Protein 8BV3 (pdb70)

B-factor: mean 50.06, std 14.97, range [19.32, 117.19]

Organism: Bacillus subtilis (strain 168) (NCBI:txid224308)

Sequence (1175 aa):
MLNPKYTFDTFVIGSGNRFAHAASLAVAEAPAKAYNPLFIYGGVGLGKTHLMHAIGHYVIDHNPSAKVVYLSSEKFTNEFINSIRDNKAVDFRNRYRNVDVLLIDDIQFLAGKEQTQEEFFHTFNTLHEESKQIVISSDRPPKEIPTLEDRLRSRFEWGLITDITPPDLETRIAILRKKAKAEGLDIPNEVMLYIANQIDSNIRELEGALIRVVAYSSLINKDINADLAAEALKDMLNPKYTFDTFVIGSGNRFAHAASLAVAEAPAKAYNPLFIYGGVGLGKTHLMHAIGHYVIDHNPSAKVVYLSSEKFTNEFINSIRDNKAVDFRNRYRNVDVLLIDDIQFLAGKEQTQEEFFHTFNTLHEESKQIVISSDRPPKEIPTLEDRLRSRFEWGLITDITPPDLETRIAILRKKAKAEGLDIPNEVMLYIANQIDSNIRELEGALIRVVAYSSLINKDINADLAAEALKDMLNPKYTFDTFVIGSGNRFAHAASLAVAEAPAKAYNPLFIYGGVGLGKTHLMHAIGHYVIDHNPSAKVVYLSSEKFTNEFINSIRDNKAVDFRNRYRNVDVLLIDDIQFLAGKEQTQEEFFHTFNTLHEESKQIVISSDRPPKEIPTLEDRLRSRFEWGLITDITPPDLETRIAILRKKAKAEGLDIPNEVMLYIANQIDSNIRELEGALIRVVAYSSLINKDINADLAAEALKDMLNPKYTFDTFVIGSGNRFAHAASLAVAEAPAKAYNPLFIYGGVGLGKTHLMHAIGHYVIDHNPSAKVVYLSSEKFTNEFINSIRDNKAVDFRNRYRNVDVLLIDDIQFLAGKEQTQEEFFHTFNTLHEESKQIVISSDRPPKEIPTLEDRLRSRFEWGLITDITPPDLETRIAILRKKAKAEGLDIPNEVMLYIANQIDSNIRELEGALIRVVAYSSLINKDINADLAAEALKDMLNPKYTFDTFVIGSGNRFAHAASLAVAEAPAKAYNPLFIYGGVGLGKTHLMHAIGHYVIDHNPSAKVVYLSSEKFTNEFINSIRDNKAVDFRNRYRNVDVLLIDDIQFLAGKEQTQEEFFHTFNTLHEESKQIVISSDRPPKEIPTLEDRLRSRFEWGLITDITPPDLETRIAILRKKAKAEGLDIPNEVMLYIANQIDSNIRELEGALIRVVAYSSLINKDINADLAAEALKD

Solvent-accessible surface area: 51913 Å² total; per-residue (Å²): 109,27,8,88,135,31,40,28,113,45,21,27,93,9,92,16,12,146,121,0,20,56,3,0,47,27,0,3,104,35,51,24,161,44,88,26,0,0,0,0,53,7,36,76,12,11,20,23,31,20,0,0,0,1,0,0,32,58,7,66,110,116,66,128,89,16,112,14,9,30,4,29,0,20,81,0,11,29,54,9,65,33,10,79,119,82,132,115,18,95,82,13,84,94,113,1,48,62,1,49,1,0,0,0,2,31,2,24,37,0,31,48,89,124,113,1,8,84,6,0,24,70,0,1,32,26,0,44,138,90,70,34,0,1,0,0,0,0,50,74,31,3,163,113,7,71,78,32,96,103,115,4,65,55,63,0,53,152,25,38,59,2,62,4,69,82,19,80,65,137,14,20,23,32,14,0,108,83,57,3,154,81,135,72,58,145,21,64,93,112,1,3,81,68,0,0,81,100,26,91,52,15,24,35,23,0,39,5,7,10,52,43,0,31,6,42,12,79,39,46,136,122,128,22,61,24,129,10,0,35,94,4,39,156,134,142,22,24,106,144,39,35,34,114,43,19,28,83,12,100,18,12,101,21,0,18,38,3,0,55,30,1,2,106,32,48,22,164,43,44,22,0,0,0,0,25,6,40,50,14,7,19,21,45,19,0,0,4,1,0,0,41,54,3,65,109,121,64,125,93,17,99,9,8,21,4,27,0,18,78,0,9,31,58,8,71,41,10,75,114,89,94,121,18,50,71,14,52,80,118,6,20,73,3,42,1,0,0,0,2,27,3,15,22,2,31,40,84,117,110,2,1,69,7,1,8,11,0,1,31,35,0,21,23,70,46,35,0,0,0,0,0,0,56,72,24,3,133,107,14,68,76,20,49,105,60,0,36,2,19,0,13,19,2,0,27,0,39,5,69,81,15,82,65,134,11,23,28,33,14,1,100,84,58,0,122,91,116,67,38,144,13,62,91,119,0,1,81,61,0,0,85,91,26,97,51,10,28,35,22,1,40,6,9,9,54,27,0,29,6,43,12,81,42,26,140,127,133,31,73,33,124,13,0,35,79,3,36,151,134,134,28,26,106,143,44,28,33,120,40,21,29,91,12,84,12,10,98,19,0,20,40,2,0,50,28,0,3,102,36,50,25,169,46,48,26,0,0,0,0,22,5,37,42,12,8,20,22,40,23,0,0,2,1,0,0,32,51,6,61,106,121,68,124,97,17,116,12,9,21,4,29,0,20,84,0,7,30,66,6,67,35,11,74,122,85,114,118,23,40,85,14,54,96,118,2,21,58,4,42,2,0,0,0,2,22,0,17,21,0,29,50,89,117,108,2,9,64,6,0,8,10,0,0,35,24,0,38,61,73,69,34,0,0,0,0,0,0,48,71,29,4,135,113,8,68,79,24,104,82,56,3,42,0,24,0,9,36,2,1,35,0,32,6,69,80,12,71,68,136,9,23,25,35,12,1,97,87,50,6,159,86,128,69,64,135,22,62,98,118,0,5,76,60,0,0,87,103,23,92,46,9,27,38,23,1,41,6,8,8,53,41,0,36,4,38,14,79,41,43,131,134,131,26,67,32,121,14,0,39,93,2,24,164,139,138,29,42,113,142,41,31,24,117,47,19,24,89,12,86,19,12,96,21,0,18,35,2,0,51,28,0,4,104,35,52,30,183,45,46,27,0,0,0,0,32,6,38,38,14,7,22,23,46,19,0,0,8,1,0,0,36,60,7,64,108,125,64,130,91,18,126,10,11,20,4,31,0,17,77,0,7,29,58,8,71,44,11,76,118,82,118,114,24,46,80,13,53,90,126,2,21,70,4,44,2,0,0,0,2,24,0,15,20,0,35,45,88,112,118,2,10,61,7,0,7,12,0,0,32,18,0,42,86,80,78,37,0,0,0,0,0,0,48,70,31,2,120,113,6,72,71,24,106,80,62,4,45,0,26,0,7,37,2,0,41,0,49,5,65,83,14,69,62,130,8,18,26,31,10,1,84,79,53,4,139,86,122,70,60,142,17,48,100,101,0,1,82,73,0,0,80,103,26,96,46,10,27,35,23,2,39,6,7,9,58,25,0,36,8,41,16,86,38,45,141,135,128,23,66,34,119,12,0,35,82,2,34,140,109,157,24,37,102,141,74,28,31,121,52,20,24,89,14,92,15,14,98,17,0,19,42,3,0,51,29,0,3,107,32,50,26,183,43,52,30,0,0,0,0,24,6,38,104,11,13,20,21,44,18,0,0,15,0,0,0,37,57,6,63,109,127,66,127,100,17,124,11,10,47,4,32,0,89,111,0,13,69,60,6,69,56,10,77,162,78,123,107,19,44,74,13,56,91,125,4,23,66,3,47,1,0,0,0,2,38,0,18,110,0,22,41,94,116,113,1,8,62,8,0,7,12,1,0,34,19,0,42,89,75,77,39,0,0,0,0,0,0,57,72,25,3,126,112,8,68,65,24,102,84,59,4,44,0,25,0,8,42,2,0,34,0,34,6,70,84,23,69,56,131,7,23,24,34,15,1,115,81,56,4,172,88,135,66,72,149,21,63,89,108,0,3,80,66,0,0,87,109,25,92,50,33,28,162,94,3,61,33,8,9,115,125,0,40,57,52,13,87,149,55,133,134,136,33,68,18,116,11,0,37,102,0,36,156,153

Foldseek 3Di:
DQDPCLALLLDFDDPQCPVVSVQLVQCLVPPLHRWAAEEEAAAPAQCLSSSLSNSVCSNCVVPVVAQEDEDELVVLLVVCVVCVVVVNNVVSCVNQLPGQEYHYEACLVCAPVVPSLVVVLVSSVSCNVVSGYYYYYHNDQLVPRPPHDCSSSVSSVVTDYYYGYFHDLVRLLVSVVSVCVVVVHDEDSQLSSLLSVVDRDHVVVSVVLSVQLVVQCVVVVHHGDPVSSCVSRVD/DFDPCQALLLDFDFPLCPVVSVQLVQCLVPVLPGWAEEEEAAAPAQQLSSSLSNSVVSNCVVPVVAFEDADELVVLLVVCVVCVVVVNNVVSLVNLLPGQEYHYEANLVCAPVVVSLVVVLVSSCSQNVVSGYYYYYHNDQLVPRHNNDVSVSVVSVVTDYYYGYFHDLVRQLVSLVSVCVVVVHDADSVLSSLLSVVDRDHVVSSVVLSVQLVVQCVVVVHRRDNVSSCVSPVD/DADPCQALVLDFDFPQCVQVLVVLVQCLVPPLHRWAAEEEAAAPAQCLSSSLSRSVCSNCVVPVPFFEDEDELVVLLVVCVVCVVVVNNVVSCVRLLPGQEYHYEACLVCAVPVVSLVVVLVSSVSCNVVSGYYYYYHNDQLVPRHPHDPSSSVSSVVTDYDYGYFGALVRLLVSLVSLCVVVVHDADSVLSSLLSVPDRDHVVVSVVLSVQLVVQCVVVVDDGDPVSSCVSVVD/DADPCQALVLDQDDPLCVVVSVQLVQCLVPPLPGWAAEEEAAAPAQCLRSSLSRSVVSNCVVPVPAFEDEDELVVLLVVCVVCVVVVNNVVSCVNLLPGQEYHYEANLVCQPVVVSLVVVLVSSVSCNVVSGYYYYYHNDQLVPRHPRDPSSSVSSVVTDYYYGYFHDLVSQLVSLVSLCVVVVHDADSVLSSLLSVVDRDHVVVSNVLSVQLVVQCVVVVHDGDNVSSCVRVVD/DFDPCLALVLDQDDPQCPVVQVQLVQCLVPPLHRWAEEEEAAAPAQCLSSSLRRSVCSNCVVDVPAFEDEEELVCLLVVCVVCVVVVNNVVSCVNQLPGQAYHYEANLVCAPVLPSLVVVLVSSCSCNVVSGYYYYYHNDQLVPRHPHDPSSSCSSPVTDYDYGYFDALVRQLVSLVSVCVVVPHDADSLQSSLLSVVDRDHVVVSVVLSVQLVVQCVVVVHRRDNVSSCVSPVD

GO terms:
  GO:0006270 DNA replication initiation (P, IDA)
  GO:0005737 cytoplasm (C, EXP)
  GO:0016887 ATP hydrolysis activity (F, EXP)
  GO:0042802 identical protein binding (F, IPI)
  GO:0005515 protein binding (F, IPI)
  GO:1990101 DnaA-oriC complex (C, IDA)

InterPro domains:
  IPR001957 Chromosomal replication control, initiator DnaA [MF_00377] (5-446)
  IPR001957 Chromosomal replication control, initiator DnaA [TIGR00362] (8-445)
  IPR003593 AAA+ ATPase domain [SM00382] (143-271)
  IPR010921 Trp repressor/replication initiator [G3DSA:1.10.1750.10] (350-446)
  IPR010921 Trp repressor/replication initiator [SSF48295] (342-446)
  IPR013159 Chromosomal replication initiator, DnaA C-terminal [PF08299] (356-424)
  IPR013159 Chromosomal replication initiator, DnaA C-terminal [SM00760] (355-424)
  IPR013159 Chromosomal replication initiator, DnaA C-terminal [cd06571] (356-445)
  IPR013317 Chromosomal replication initiator protein DnaA, ATPAse domain [PF00308] (111-272)
  IPR018312 Chromosomal replication control, initiator DnaA, conserved site [PS01008] (405-424)
  IPR020591 Chromosomal replication control, initiator DnaA-like [PR00051] (144-164)
  IPR020591 Chromosomal replication control, initiator DnaA-like [PR00051] (176-190)
  IPR020591 Chromosomal replication control, initiator DnaA-like [PR00051] (208-222)
  IPR020591 Chromosomal replication control, initiator DnaA-like [PR00051] (242-269)
  IPR020591 Chromosomal replication control, initiator DnaA-like [PR00051] (405-424)
  IPR024633 DnaA N-terminal domain [PF11638] (7-65)
  IPR027417 P-loop containing nucleoside triphosphate hydrolase [G3DSA:3.40.50.300] (93-275)
  IPR027417 P-loop containing nucleoside triphosphate hydrolase [SSF52540] (111-323)
  IPR038454 DnaA, N-terminal domain superfamily [G3DSA:3.30.300.180] (1-82)

Radius of gyration: 44.21 Å; Cα contacts (8 Å, |Δi|>4): 1959; chains: 5; bounding box: 105×118×105 Å

Structure (mmCIF, N/CA/C/O backbone):
data_8BV3
#
_entry.id   8BV3
#
_cell.length_a   81.578
_cell.length_b   81.578
_cell.length_c   223.196
_cell.angle_alpha   90.000
_cell.angle_beta   90.000
_cell.angle_gamma   120.000
#
_symmetry.space_group_name_H-M   'P 32'
#
loop_
_entity.id
_entity.type
_entity.pdbx_description
1 polymer 'Chromosomal replication initiator protein DnaA'
2 non-polymer 'PHOSPHOAMINOPHOSPHONIC ACID-ADENYLATE ESTER'
3 non-polymer 'POTASSIUM ION'
4 non-polymer 'MAGNESIUM ION'
5 water water
#
loop_
_atom_site.group_PDB
_atom_site.id
_atom_site.type_symbol
_atom_site.label_atom_id
_atom_site.label_alt_id
_atom_site.label_comp_id
_atom_site.label_asym_id
_atom_site.label_entity_id
_atom_site.label_seq_id
_atom_site.pdbx_PDB_ins_code
_atom_site.Cartn_x
_atom_site.Cartn_y
_atom_site.Cartn_z
_atom_site.occupancy
_atom_site.B_iso_or_equiv
_atom_site.auth_seq_id
_atom_site.auth_comp_id
_atom_site.auth_asym_id
_atom_site.auth_atom_id
_atom_site.pdbx_PDB_model_num
ATOM 1 N N . MET A 1 7 ? -54.377 -8.197 54.409 1.00 81.67 7 MET A N 1
ATOM 2 C CA . MET A 1 7 ? -53.185 -7.894 53.522 1.00 93.48 7 MET A CA 1
ATOM 3 C C . MET A 1 7 ? -52.895 -9.087 52.599 1.00 88.12 7 MET A C 1
ATOM 4 O O . MET A 1 7 ? -52.449 -8.845 51.447 1.00 73.02 7 MET A O 1
ATOM 9 N N . LEU A 1 8 ? -53.133 -10.313 53.087 1.00 76.23 8 LEU A N 1
ATOM 10 C CA . LEU A 1 8 ? -52.859 -11.570 52.344 1.00 76.54 8 LEU A CA 1
ATOM 11 C C . LEU A 1 8 ? -54.099 -12.013 51.570 1.00 81.96 8 LEU A C 1
ATOM 12 O O . LEU A 1 8 ? -55.077 -12.477 52.214 1.00 79.58 8 LEU A O 1
ATOM 17 N N . ASN A 1 9 ? -54.023 -11.864 50.243 1.00 76.49 9 ASN A N 1
ATOM 18 C CA . ASN A 1 9 ? -54.908 -12.491 49.229 1.00 68.65 9 ASN A CA 1
ATOM 19 C C . ASN A 1 9 ? -55.141 -13.961 49.579 1.00 70.36 9 ASN A C 1
ATOM 20 O O . ASN A 1 9 ? -54.179 -14.713 49.657 1.00 72.40 9 ASN A O 1
ATOM 25 N N . PRO A 1 10 ? -56.400 -14.427 49.803 1.00 79.45 10 PRO A N 1
ATOM 26 C CA . PRO A 1 10 ? -56.633 -15.737 50.426 1.00 77.55 10 PRO A CA 1
ATOM 27 C C . PRO A 1 10 ? -56.736 -16.898 49.413 1.00 73.68 10 PRO A C 1
ATOM 28 O O . PRO A 1 10 ? -56.855 -18.046 49.848 1.00 64.88 10 PRO A O 1
ATOM 32 N N . LYS A 1 11 ? -56.703 -16.567 48.110 1.00 65.10 11 LYS A N 1
ATOM 33 C CA . LYS A 1 11 ? -56.535 -17.506 46.965 1.00 69.98 11 LYS A CA 1
ATOM 34 C C . LYS A 1 11 ? -55.070 -17.980 46.863 1.00 68.35 11 LYS A C 1
ATOM 35 O O . LYS A 1 11 ? -54.865 -19.030 46.213 1.00 70.12 11 LYS A O 1
ATOM 41 N N . TYR A 1 12 ? -54.093 -17.238 47.437 1.00 69.05 12 TYR A N 1
ATOM 42 C CA . TYR A 1 12 ? -52.619 -17.496 47.354 1.00 59.51 12 TYR A CA 1
ATOM 43 C C . TYR A 1 12 ? -52.131 -18.331 48.550 1.00 57.21 12 TYR A C 1
ATOM 44 O O . TYR A 1 12 ? -51.459 -17.828 49.440 1.00 57.67 12 TYR A O 1
ATOM 53 N N . THR A 1 13 ? -52.438 -19.622 48.521 1.00 58.25 13 THR A N 1
ATOM 54 C CA . THR A 1 13 ? -52.014 -20.639 49.512 1.00 59.82 13 THR A CA 1
ATOM 55 C C . THR A 1 13 ? -51.085 -21.622 48.796 1.00 60.01 13 THR A C 1
ATOM 56 O O . THR A 1 13 ? -51.011 -21.584 47.514 1.00 47.24 13 THR A O 1
ATOM 60 N N . PHE A 1 14 ? -50.434 -22.483 49.578 1.00 51.14 14 PHE A N 1
ATOM 61 C CA . PHE A 1 14 ? -49.677 -23.642 49.054 1.00 52.11 14 PHE A CA 1
ATOM 62 C C . PHE A 1 14 ? -50.616 -24.548 48.246 1.00 56.96 14 PHE A C 1
ATOM 63 O O . PHE A 1 14 ? -50.240 -24.967 47.125 1.00 55.20 14 PHE A O 1
ATOM 71 N N . ASP A 1 15 ? -51.817 -24.799 48.768 1.00 60.45 15 ASP A N 1
ATOM 72 C CA . ASP A 1 15 ? -52.807 -25.720 48.154 1.00 63.29 15 ASP A CA 1
ATOM 73 C C . ASP A 1 15 ? -53.230 -25.263 46.766 1.00 57.13 15 ASP A C 1
ATOM 74 O O . ASP A 1 15 ? -53.560 -26.137 45.976 1.00 65.46 15 ASP A O 1
ATOM 79 N N . THR A 1 16 ? -53.308 -23.967 46.497 1.00 53.93 16 THR A N 1
ATOM 80 C CA . THR A 1 16 ? -53.750 -23.476 45.160 1.00 56.62 16 THR A CA 1
ATOM 81 C C . THR A 1 16 ? -52.533 -23.348 44.238 1.00 52.48 16 THR A C 1
ATOM 82 O O . THR A 1 16 ? -52.768 -23.067 43.047 1.00 55.89 16 THR A O 1
ATOM 86 N N . PHE A 1 17 ? -51.316 -23.591 44.764 1.00 47.84 17 PHE A N 1
ATOM 87 C CA . PHE A 1 17 ? -50.012 -23.517 44.040 1.00 48.19 17 PHE A CA 1
ATOM 88 C C . PHE A 1 17 ? -49.631 -24.858 43.382 1.00 47.82 17 PHE A C 1
ATOM 89 O O . PHE A 1 17 ? -49.355 -25.852 44.057 1.00 42.63 17 PHE A O 1
ATOM 97 N N . VAL A 1 18 ? -49.558 -24.864 42.058 1.00 47.49 18 VAL A N 1
ATOM 98 C CA . VAL A 1 18 ? -49.272 -26.087 41.265 1.00 47.83 18 VAL A CA 1
ATOM 99 C C . VAL A 1 18 ? -47.759 -26.209 41.078 1.00 45.73 18 VAL A C 1
ATOM 100 O O . VAL A 1 18 ? -47.129 -25.312 40.498 1.00 39.43 18 VAL A O 1
ATOM 104 N N . ILE A 1 19 ? -47.206 -27.336 41.500 1.00 48.77 19 ILE A N 1
ATOM 105 C CA . ILE A 1 19 ? -45.748 -27.592 41.388 1.00 51.69 19 ILE A CA 1
ATOM 106 C C . ILE A 1 19 ? -45.462 -28.091 39.966 1.00 46.08 19 ILE A C 1
ATOM 107 O O . ILE A 1 19 ? -46.240 -28.885 39.453 1.00 47.39 19 ILE A O 1
ATOM 112 N N . GLY A 1 20 ? -44.443 -27.535 39.326 1.00 41.44 20 GLY A N 1
ATOM 113 C CA . GLY A 1 20 ? -43.886 -28.029 38.060 1.00 42.26 20 GLY A CA 1
ATOM 114 C C . GLY A 1 20 ? -42.384 -27.914 38.135 1.00 46.56 20 GLY A C 1
ATOM 115 O O . GLY A 1 20 ? -41.896 -27.314 39.102 1.00 56.09 20 GLY A O 1
ATOM 116 N N . SER A 1 21 ? -41.660 -28.451 37.168 1.00 45.56 21 SER A N 1
ATOM 117 C CA . SER A 1 21 ? -40.179 -28.401 37.176 1.00 47.80 21 SER A CA 1
ATOM 118 C C . SER A 1 21 ? -39.718 -26.943 37.385 1.00 48.91 21 SER A C 1
ATOM 119 O O . SER A 1 21 ? -38.804 -26.727 38.211 1.00 54.60 21 SER A O 1
ATOM 122 N N . GLY A 1 22 ? -40.350 -25.969 36.709 1.00 49.76 22 GLY A N 1
ATOM 123 C CA . GLY A 1 22 ? -39.883 -24.566 36.626 1.00 45.44 22 GLY A CA 1
ATOM 124 C C . GLY A 1 22 ? -39.917 -23.834 37.965 1.00 45.51 22 GLY A C 1
ATOM 125 O O . GLY A 1 22 ? -39.185 -22.830 38.080 1.00 37.89 22 GLY A O 1
ATOM 126 N N . ASN A 1 23 ? -40.726 -24.311 38.934 1.00 42.69 23 ASN A N 1
ATOM 127 C CA . ASN A 1 23 ? -40.973 -23.643 40.233 1.00 41.77 23 ASN A CA 1
ATOM 128 C C . ASN A 1 23 ? -40.673 -24.555 41.431 1.00 47.14 23 ASN A C 1
ATOM 129 O O . ASN A 1 23 ? -40.877 -24.103 42.578 1.00 52.72 23 ASN A O 1
ATOM 134 N N . ARG A 1 24 ? -40.189 -25.779 41.222 1.00 52.30 24 ARG A N 1
ATOM 135 C CA . ARG A 1 24 ? -40.125 -26.829 42.292 1.00 52.65 24 ARG A CA 1
ATOM 136 C C . ARG A 1 24 ? -39.226 -26.364 43.454 1.00 44.80 24 ARG A C 1
ATOM 137 O O . ARG A 1 24 ? -39.652 -26.465 44.623 1.00 37.59 24 ARG A O 1
ATOM 145 N N . PHE A 1 25 ? -38.008 -25.923 43.129 1.00 40.48 25 PHE A N 1
ATOM 146 C CA . PHE A 1 25 ? -37.035 -25.355 44.086 1.00 44.28 25 PHE A CA 1
ATOM 147 C C . PHE A 1 25 ? -37.742 -24.259 44.907 1.00 48.88 25 PHE A C 1
ATOM 148 O O . PHE A 1 25 ? -37.806 -24.356 46.163 1.00 50.47 25 PHE A O 1
ATOM 156 N N . ALA A 1 26 ? -38.281 -23.242 44.234 1.00 46.79 26 ALA A N 1
ATOM 157 C CA . ALA A 1 26 ? -38.790 -22.045 44.926 1.00 46.69 26 ALA A CA 1
ATOM 158 C C . ALA A 1 26 ? -39.922 -22.484 45.867 1.00 45.14 26 ALA A C 1
ATOM 159 O O . ALA A 1 26 ? -39.904 -22.048 47.058 1.00 41.26 26 ALA A O 1
ATOM 161 N N . HIS A 1 27 ? -40.789 -23.402 45.415 1.00 42.70 27 HIS A N 1
ATOM 162 C CA . HIS A 1 27 ? -41.887 -23.971 46.247 1.00 45.08 27 HIS A CA 1
ATOM 163 C C . HIS A 1 27 ? -41.320 -24.667 47.485 1.00 46.89 27 HIS A C 1
ATOM 164 O O . HIS A 1 27 ? -41.920 -24.520 48.563 1.00 53.79 27 HIS A O 1
ATOM 171 N N . ALA A 1 28 ? -40.274 -25.474 47.332 1.00 45.64 28 ALA A N 1
ATOM 172 C CA . ALA A 1 28 ? -39.741 -26.297 48.438 1.00 47.61 28 ALA A CA 1
ATOM 173 C C . ALA A 1 28 ? -39.101 -25.370 49.481 1.00 43.80 28 ALA A C 1
ATOM 174 O O . ALA A 1 28 ? -39.344 -25.546 50.685 1.00 39.34 28 ALA A O 1
ATOM 176 N N . ALA A 1 29 ? -38.348 -24.384 49.013 1.00 46.37 29 ALA A N 1
ATOM 177 C CA . ALA A 1 29 ? -37.703 -23.353 49.856 1.00 50.47 29 ALA A CA 1
ATOM 178 C C . ALA A 1 29 ? -38.793 -22.579 50.600 1.00 52.84 29 ALA A C 1
ATOM 179 O O . ALA A 1 29 ? -38.657 -22.373 51.817 1.00 56.08 29 ALA A O 1
ATOM 181 N N . SER A 1 30 ? -39.856 -22.188 49.898 1.00 54.72 30 SER A N 1
ATOM 182 C CA . SER A 1 30 ? -40.959 -21.376 50.486 1.00 51.92 30 SER A CA 1
ATOM 183 C C . SER A 1 30 ? -41.633 -22.167 51.612 1.00 48.61 30 SER A C 1
ATOM 184 O O . SER A 1 30 ? -41.848 -21.565 52.664 1.00 57.92 30 SER A O 1
ATOM 187 N N . LEU A 1 31 ? -41.842 -23.475 51.443 1.00 46.14 31 LEU A N 1
ATOM 188 C CA . LEU A 1 31 ? -42.448 -24.361 52.482 1.00 48.76 31 LEU A CA 1
ATOM 189 C C . LEU A 1 31 ? -41.452 -24.620 53.623 1.00 47.83 31 LEU A C 1
ATOM 190 O O . LEU A 1 31 ? -41.876 -24.608 54.787 1.00 53.34 31 LEU A O 1
ATOM 195 N N . ALA A 1 32 ? -40.178 -24.852 53.317 1.00 47.62 32 ALA A N 1
ATOM 196 C CA . ALA A 1 32 ? -39.123 -25.039 54.333 1.00 49.97 32 ALA A CA 1
ATOM 197 C C . ALA A 1 32 ? -39.217 -23.882 55.353 1.00 54.64 32 ALA A C 1
ATOM 198 O O . ALA A 1 32 ? -39.312 -24.168 56.599 1.00 54.42 32 ALA A O 1
ATOM 200 N N . VAL A 1 33 ? -39.260 -22.643 54.824 1.00 49.71 33 VAL A N 1
ATOM 201 C CA . VAL A 1 33 ? -39.283 -21.340 55.555 1.00 46.40 33 VAL A CA 1
ATOM 202 C C . VAL A 1 33 ? -40.577 -21.207 56.365 1.00 52.74 33 VAL A C 1
ATOM 203 O O . VAL A 1 33 ? -40.496 -20.911 57.566 1.00 57.22 33 VAL A O 1
ATOM 207 N N . ALA A 1 34 ? -41.734 -21.437 55.743 1.00 57.66 34 ALA A N 1
ATOM 208 C CA . ALA A 1 34 ? -43.060 -21.433 56.404 1.00 55.17 34 ALA A CA 1
ATOM 209 C C . ALA A 1 34 ? -43.078 -22.380 57.616 1.00 59.64 34 ALA A C 1
ATOM 210 O O . ALA A 1 34 ? -43.551 -21.961 58.695 1.00 56.00 34 ALA A O 1
ATOM 212 N N . GLU A 1 35 ? -42.604 -23.619 57.437 1.00 63.90 35 GLU A N 1
ATOM 213 C CA . GLU A 1 35 ? -42.621 -24.685 58.476 1.00 62.99 35 GLU A CA 1
ATOM 214 C C . GLU A 1 35 ? -41.664 -24.319 59.611 1.00 62.33 35 GLU A C 1
ATOM 215 O O . GLU A 1 35 ? -41.996 -24.661 60.754 1.00 54.69 35 GLU A O 1
ATOM 221 N N . ALA A 1 36 ? -40.530 -23.669 59.303 1.00 58.29 36 ALA A N 1
ATOM 222 C CA . ALA A 1 36 ? -39.459 -23.347 60.277 1.00 58.51 36 ALA A CA 1
ATOM 223 C C . ALA A 1 36 ? -38.988 -21.904 60.104 1.00 54.23 36 ALA A C 1
ATOM 224 O O . ALA A 1 36 ? -37.878 -21.668 59.625 1.00 53.61 36 ALA A O 1
ATOM 226 N N . PRO A 1 37 ? -39.813 -20.892 60.472 1.00 56.91 37 PRO A N 1
ATOM 227 C CA . PRO A 1 37 ? -39.461 -19.483 60.256 1.00 54.45 37 PRO A CA 1
ATOM 228 C C . PRO A 1 37 ? -38.132 -19.077 60.898 1.00 52.15 37 PRO A C 1
ATOM 229 O O . PRO A 1 37 ? -37.946 -19.366 62.028 1.00 59.35 37 PRO A O 1
ATOM 233 N N . ALA A 1 38 ? -37.244 -18.452 60.133 1.00 53.67 38 ALA A N 1
ATOM 234 C CA . ALA A 1 38 ? -35.916 -17.965 60.570 1.00 53.36 38 ALA A CA 1
ATOM 235 C C . ALA A 1 38 ? -34.959 -19.133 60.852 1.00 55.11 38 ALA A C 1
ATOM 236 O O . ALA A 1 38 ? -33.769 -18.863 61.045 1.00 49.09 38 ALA A O 1
ATOM 238 N N . LYS A 1 39 ? -35.423 -20.382 60.768 1.00 66.47 39 LYS A N 1
ATOM 239 C CA . LYS A 1 39 ? -34.638 -21.588 61.155 1.00 69.88 39 LYS A CA 1
ATOM 240 C C . LYS A 1 39 ? -34.078 -22.307 59.922 1.00 68.14 39 LYS A C 1
ATOM 241 O O . LYS A 1 39 ? -33.027 -22.926 60.052 1.00 65.58 39 LYS A O 1
ATOM 247 N N . ALA A 1 40 ? -34.763 -22.258 58.781 1.00 69.23 40 ALA A N 1
ATOM 248 C CA . ALA A 1 40 ? -34.414 -23.059 57.588 1.00 60.88 40 ALA A CA 1
ATOM 249 C C . ALA A 1 40 ? -33.462 -22.254 56.694 1.00 53.76 40 ALA A C 1
ATOM 250 O O . ALA A 1 40 ? -32.290 -22.595 56.621 1.00 48.82 40 ALA A O 1
ATOM 252 N N . TYR A 1 41 ? -33.945 -21.200 56.045 1.00 58.18 41 TYR A N 1
ATOM 253 C CA . TYR A 1 41 ? -33.141 -20.344 55.129 1.00 53.18 41 TYR A CA 1
ATOM 254 C C . TYR A 1 41 ? -33.475 -18.877 55.454 1.00 50.33 41 TYR A C 1
ATOM 255 O O . TYR A 1 41 ? -34.649 -18.513 55.495 1.00 53.00 41 TYR A O 1
ATOM 264 N N . ASN A 1 42 ? -32.464 -18.057 55.710 1.00 47.97 42 ASN A N 1
ATOM 265 C CA . ASN A 1 42 ? -32.663 -16.635 56.063 1.00 45.41 42 ASN A CA 1
ATOM 266 C C . ASN A 1 42 ? -31.457 -15.840 55.586 1.00 44.11 42 ASN A C 1
ATOM 267 O O . ASN A 1 42 ? -30.383 -15.953 56.149 1.00 44.37 42 ASN A O 1
ATOM 272 N N . PRO A 1 43 ? -31.600 -15.007 54.533 1.00 45.08 43 PRO A N 1
ATOM 273 C CA . PRO A 1 43 ? -32.867 -14.842 53.816 1.00 42.84 43 PRO A CA 1
ATOM 274 C C . PRO A 1 43 ? -33.156 -15.847 52.686 1.00 46.22 43 PRO A C 1
ATOM 275 O O . PRO A 1 43 ? -32.222 -16.426 52.133 1.00 45.65 43 PRO A O 1
ATOM 279 N N . LEU A 1 44 ? -34.446 -15.992 52.350 1.00 45.29 44 LEU A N 1
ATOM 280 C CA . LEU A 1 44 ? -34.947 -16.561 51.073 1.00 42.99 44 LEU A CA 1
ATOM 281 C C . LEU A 1 44 ? -35.100 -15.440 50.031 1.00 44.87 44 LEU A C 1
ATOM 282 O O . LEU A 1 44 ? -35.905 -14.521 50.239 1.00 46.56 44 LEU A O 1
ATOM 287 N N . PHE A 1 45 ? -34.328 -15.500 48.944 1.00 45.83 45 PHE A N 1
ATOM 288 C CA . PHE A 1 45 ? -34.434 -14.580 47.782 1.00 41.28 45 PHE A CA 1
ATOM 289 C C . PHE A 1 45 ? -34.961 -15.354 46.561 1.00 40.33 45 PHE A C 1
ATOM 290 O O . PHE A 1 45 ? -34.241 -16.196 46.062 1.00 44.68 45 PHE A O 1
ATOM 298 N N . ILE A 1 46 ? -36.184 -15.062 46.107 1.00 41.88 46 ILE A N 1
ATOM 299 C CA . ILE A 1 46 ? -36.895 -15.714 44.968 1.00 38.83 46 ILE A CA 1
ATOM 300 C C . ILE A 1 46 ? -36.894 -14.764 43.771 1.00 42.13 46 ILE A C 1
ATOM 301 O O . ILE A 1 46 ? -37.413 -13.670 43.923 1.00 41.60 46 ILE A O 1
ATOM 306 N N . TYR A 1 47 ? -36.346 -15.132 42.613 1.00 44.26 47 TYR A N 1
ATOM 307 C CA . TYR A 1 47 ? -36.459 -14.253 41.418 1.00 46.90 47 TYR A CA 1
ATOM 308 C C . TYR A 1 47 ? -37.091 -15.043 40.275 1.00 45.10 47 TYR A C 1
ATOM 309 O O . TYR A 1 47 ? -37.288 -16.237 40.439 1.00 48.27 47 TYR A O 1
ATOM 318 N N . GLY A 1 48 ? -37.433 -14.362 39.185 1.00 51.31 48 GLY A N 1
ATOM 319 C CA . GLY A 1 48 ? -38.071 -14.964 37.997 1.00 57.29 48 GLY A CA 1
ATOM 320 C C . GLY A 1 48 ? -38.897 -13.975 37.188 1.00 57.35 48 GLY A C 1
ATOM 321 O O . GLY A 1 48 ? -39.095 -12.833 37.652 1.00 50.89 48 GLY A O 1
ATOM 322 N N . GLY A 1 49 ? -39.385 -14.424 36.024 1.00 57.23 49 GLY A N 1
ATOM 323 C CA . GLY A 1 49 ? -40.123 -13.596 35.051 1.00 52.46 49 GLY A CA 1
ATOM 324 C C . GLY A 1 49 ? -41.543 -13.247 35.489 1.00 51.71 49 GLY A C 1
ATOM 325 O O . GLY A 1 49 ? -42.016 -13.756 36.546 1.00 50.29 49 GLY A O 1
ATOM 326 N N . VAL A 1 50 ? -42.213 -12.416 34.683 1.00 48.29 50 VAL A N 1
ATOM 327 C CA . VAL A 1 50 ? -43.580 -11.883 34.954 1.00 48.35 50 VAL A CA 1
ATOM 328 C C . VAL A 1 50 ? -44.596 -13.042 35.012 1.00 46.27 50 VAL A C 1
ATOM 329 O O . VAL A 1 50 ? -44.580 -13.970 34.154 1.00 47.86 50 VAL A O 1
ATOM 333 N N . GLY A 1 51 ? -45.414 -13.016 36.058 1.00 47.31 51 GLY A N 1
ATOM 334 C CA . GLY A 1 51 ? -46.631 -13.832 36.229 1.00 49.29 51 GLY A CA 1
ATOM 335 C C . GLY A 1 51 ? -46.342 -15.277 36.592 1.00 49.86 51 GLY A C 1
ATOM 336 O O . GLY A 1 51 ? -47.145 -16.119 36.185 1.00 53.03 51 GLY A O 1
ATOM 337 N N . LEU A 1 52 ? -45.263 -15.566 37.335 1.00 48.07 52 LEU A N 1
ATOM 338 C CA . LEU A 1 52 ? -44.796 -16.964 37.587 1.00 44.91 52 LEU A CA 1
ATOM 339 C C . LEU A 1 52 ? -44.956 -17.394 39.053 1.00 40.43 52 LEU A C 1
ATOM 340 O O . LEU A 1 52 ? -44.597 -18.535 39.335 1.00 40.18 52 LEU A O 1
ATOM 345 N N . GLY A 1 53 ? -45.542 -16.574 39.930 1.00 39.49 53 GLY A N 1
ATOM 346 C CA . GLY A 1 53 ? -46.028 -17.049 41.239 1.00 42.13 53 GLY A CA 1
ATOM 347 C C . GLY A 1 53 ? -45.196 -16.546 42.415 1.00 40.77 53 GLY A C 1
ATOM 348 O O . GLY A 1 53 ? -45.492 -16.960 43.581 1.00 38.08 53 GLY A O 1
ATOM 349 N N . LYS A 1 54 ? -44.209 -15.687 42.159 1.00 34.67 54 LYS A N 1
ATOM 350 C CA . LYS A 1 54 ? -43.386 -15.074 43.227 1.00 36.99 54 LYS A CA 1
ATOM 351 C C . LYS A 1 54 ? -44.282 -14.622 44.382 1.00 40.22 54 LYS A C 1
ATOM 352 O O . LYS A 1 54 ? -44.185 -15.221 45.489 1.00 42.94 54 LYS A O 1
ATOM 358 N N . THR A 1 55 ? -45.164 -13.651 44.104 1.00 40.67 55 THR A N 1
ATOM 359 C CA . THR A 1 55 ? -46.136 -13.056 45.063 1.00 37.31 55 THR A CA 1
ATOM 360 C C . THR A 1 55 ? -47.017 -14.171 45.629 1.00 36.86 55 THR A C 1
ATOM 361 O O . THR A 1 55 ? -47.263 -14.149 46.811 1.00 38.44 55 THR A O 1
ATOM 365 N N . HIS A 1 56 ? -47.486 -15.121 44.819 1.00 39.46 56 HIS A N 1
ATOM 366 C CA . HIS A 1 56 ? -48.298 -16.262 45.330 1.00 40.86 56 HIS A CA 1
ATOM 367 C C . HIS A 1 56 ? -47.523 -16.964 46.453 1.00 44.89 56 HIS A C 1
ATOM 368 O O . HIS A 1 56 ? -48.101 -17.077 47.539 1.00 45.59 56 HIS A O 1
ATOM 375 N N . LEU A 1 57 ? -46.269 -17.395 46.209 1.00 48.39 57 LEU A N 1
ATOM 376 C CA . LEU A 1 57 ? -45.405 -18.112 47.197 1.00 42.93 57 LEU A CA 1
ATOM 377 C C . LEU A 1 57 ? -45.264 -17.249 48.444 1.00 45.38 57 LEU A C 1
ATOM 378 O O . LEU A 1 57 ? -45.536 -17.736 49.540 1.00 47.00 57 LEU A O 1
ATOM 383 N N . MET A 1 58 ? -44.926 -15.980 48.267 1.00 47.93 58 MET A N 1
ATOM 384 C CA . MET A 1 58 ? -44.712 -15.065 49.405 1.00 47.99 58 MET A CA 1
ATOM 385 C C . MET A 1 58 ? -45.962 -15.017 50.280 1.00 44.51 58 MET A C 1
ATOM 386 O O . MET A 1 58 ? -45.823 -15.127 51.501 1.00 47.58 58 MET A O 1
ATOM 391 N N . HIS A 1 59 ? -47.143 -14.924 49.679 1.00 45.32 59 HIS A N 1
ATOM 392 C CA . HIS A 1 59 ? -48.434 -14.910 50.421 1.00 48.32 59 HIS A CA 1
ATOM 393 C C . HIS A 1 59 ? -48.672 -16.296 51.051 1.00 45.20 59 HIS A C 1
ATOM 394 O O . HIS A 1 59 ? -49.260 -16.343 52.131 1.00 51.65 59 HIS A O 1
ATOM 401 N N . ALA A 1 60 ? -48.246 -17.387 50.411 1.00 44.09 60 ALA A N 1
ATOM 402 C CA . ALA A 1 60 ? -48.440 -18.772 50.913 1.00 44.96 60 ALA A CA 1
ATOM 403 C C . ALA A 1 60 ? -47.625 -18.962 52.193 1.00 44.13 60 ALA A C 1
ATOM 404 O O . ALA A 1 60 ? -48.129 -19.616 53.123 1.00 37.64 60 ALA A O 1
ATOM 406 N N . ILE A 1 61 ? -46.405 -18.412 52.222 1.00 45.27 61 ILE A N 1
ATOM 407 C CA . ILE A 1 61 ? -45.497 -18.463 53.407 1.00 43.99 61 ILE A CA 1
ATOM 408 C C . ILE A 1 61 ? -46.186 -17.758 54.572 1.00 52.82 61 ILE A C 1
ATOM 409 O O . ILE A 1 61 ? -46.171 -18.293 55.714 1.00 49.26 61 ILE A O 1
ATOM 414 N N . GLY A 1 62 ? -46.734 -16.578 54.259 1.00 57.76 62 GLY A N 1
ATOM 415 C CA . GLY A 1 62 ? -47.549 -15.737 55.152 1.00 58.98 62 GLY A CA 1
ATOM 416 C C . GLY A 1 62 ? -48.667 -16.516 55.821 1.00 53.89 62 GLY A C 1
ATOM 417 O O . GLY A 1 62 ? -48.618 -16.621 57.053 1.00 56.02 62 GLY A O 1
ATOM 418 N N . HIS A 1 63 ? -49.649 -17.008 55.056 1.00 52.41 63 HIS A N 1
ATOM 419 C CA . HIS A 1 63 ? -50.802 -17.768 55.607 1.00 55.01 63 HIS A CA 1
ATOM 420 C C . HIS A 1 63 ? -50.235 -18.850 56.526 1.00 58.98 63 HIS A C 1
ATOM 421 O O . HIS A 1 63 ? -50.476 -18.752 57.743 1.00 73.48 63 HIS A O 1
ATOM 428 N N . TYR A 1 64 ? -49.440 -19.780 55.975 1.00 58.98 64 TYR A N 1
ATOM 429 C CA . TYR A 1 64 ? -48.893 -20.959 56.702 1.00 59.12 64 TYR A CA 1
ATOM 430 C C . TYR A 1 64 ? -48.429 -20.512 58.091 1.00 59.53 64 TYR A C 1
ATOM 431 O O . TYR A 1 64 ? -48.808 -21.195 59.085 1.00 59.96 64 TYR A O 1
ATOM 440 N N . VAL A 1 65 ? -47.680 -19.401 58.161 1.00 53.46 65 VAL A N 1
ATOM 441 C CA . VAL A 1 65 ? -46.985 -18.977 59.412 1.00 56.37 65 VAL A CA 1
ATOM 442 C C . VAL A 1 65 ? -48.010 -18.483 60.441 1.00 60.55 65 VAL A C 1
ATOM 443 O O . VAL A 1 65 ? -47.824 -18.802 61.642 1.00 60.98 65 VAL A O 1
ATOM 447 N N . ILE A 1 66 ? -49.028 -17.754 59.973 1.00 61.13 66 ILE A N 1
ATOM 448 C CA . ILE A 1 66 ? -50.134 -17.162 60.783 1.00 69.61 66 ILE A CA 1
ATOM 449 C C . ILE A 1 66 ? -51.071 -18.283 61.244 1.00 73.37 66 ILE A C 1
ATOM 450 O O . ILE A 1 66 ? -51.407 -18.315 62.456 1.00 76.57 66 ILE A O 1
ATOM 455 N N . ASP A 1 67 ? -51.480 -19.145 60.304 1.00 74.46 67 ASP A N 1
ATOM 456 C CA . ASP A 1 67 ? -52.373 -20.315 60.542 1.00 74.50 67 ASP A CA 1
ATOM 457 C C . ASP A 1 67 ? -51.693 -21.265 61.545 1.00 79.22 67 ASP A C 1
ATOM 458 O O . ASP A 1 67 ? -52.402 -22.128 62.084 1.00 92.52 67 ASP A O 1
ATOM 463 N N . HIS A 1 68 ? -50.412 -21.026 61.843 1.00 79.15 68 HIS A N 1
ATOM 464 C CA . HIS A 1 68 ? -49.643 -21.934 62.733 1.00 75.13 68 HIS A CA 1
ATOM 465 C C . HIS A 1 68 ? -49.064 -21.180 63.933 1.00 69.27 68 HIS A C 1
ATOM 466 O O . HIS A 1 68 ? -48.562 -21.850 64.840 1.00 65.97 68 HIS A O 1
ATOM 473 N N . ASN A 1 69 ? -49.091 -19.848 63.921 1.00 81.74 69 ASN A N 1
ATOM 474 C CA . ASN A 1 69 ? -48.635 -19.042 65.091 1.00 82.88 69 ASN A CA 1
ATOM 475 C C . ASN A 1 69 ? -49.439 -17.745 65.102 1.00 88.41 69 ASN A C 1
ATOM 476 O O . ASN A 1 69 ? -48.972 -16.754 64.525 1.00 86.77 69 ASN A O 1
ATOM 481 N N . PRO A 1 70 ? -50.630 -17.716 65.733 1.00 84.58 70 PRO A N 1
ATOM 482 C CA . PRO A 1 70 ? -51.485 -16.530 65.697 1.00 84.16 70 PRO A CA 1
ATOM 483 C C . PRO A 1 70 ? -50.850 -15.316 66.391 1.00 78.82 70 PRO A C 1
ATOM 484 O O . PRO A 1 70 ? -51.399 -14.244 66.303 1.00 71.77 70 PRO A O 1
ATOM 488 N N . SER A 1 71 ? -49.705 -15.510 67.043 1.00 80.41 71 SER A N 1
ATOM 489 C CA . SER A 1 71 ? -48.990 -14.396 67.710 1.00 80.24 71 SER A CA 1
ATOM 490 C C . SER A 1 71 ? -47.868 -13.885 66.809 1.00 80.69 71 SER A C 1
ATOM 491 O O . SER A 1 71 ? -47.155 -12.965 67.236 1.00 78.19 71 SER A O 1
ATOM 494 N N . ALA A 1 72 ? -47.717 -14.462 65.616 1.00 74.41 72 ALA A N 1
ATOM 495 C CA . ALA A 1 72 ? -46.593 -14.091 64.729 1.00 67.51 72 ALA A CA 1
ATOM 496 C C . ALA A 1 72 ? -46.891 -12.781 64.009 1.00 61.09 72 ALA A C 1
ATOM 497 O O . ALA A 1 72 ? -47.890 -12.726 63.287 1.00 62.75 72 ALA A O 1
ATOM 499 N N . LYS A 1 73 ? -46.027 -11.784 64.182 1.00 60.80 73 LYS A N 1
ATOM 500 C CA . LYS A 1 73 ? -46.229 -10.499 63.450 1.00 63.23 73 LYS A CA 1
ATOM 501 C C . LYS A 1 73 ? -45.663 -10.671 62.030 1.00 61.41 73 LYS A C 1
ATOM 502 O O . LYS A 1 73 ? -44.424 -10.665 61.841 1.00 57.83 73 LYS A O 1
ATOM 508 N N . VAL A 1 74 ? -46.569 -10.856 61.070 1.00 56.76 74 VAL A N 1
ATOM 509 C CA . VAL A 1 74 ? -46.267 -11.212 59.657 1.00 55.20 74 VAL A CA 1
ATOM 510 C C . VAL A 1 74 ? -46.696 -10.039 58.785 1.00 51.01 74 VAL A C 1
ATOM 511 O O . VAL A 1 74 ? -47.866 -9.662 58.851 1.00 48.55 74 VAL A O 1
ATOM 515 N N . VAL A 1 75 ? -45.791 -9.556 57.939 1.00 46.06 75 VAL A N 1
ATOM 516 C CA . VAL A 1 75 ? -46.019 -8.329 57.150 1.00 45.18 75 VAL A CA 1
ATOM 517 C C . VAL A 1 75 ? -45.510 -8.543 55.730 1.00 45.03 75 VAL A C 1
ATOM 518 O O . VAL A 1 75 ? -44.319 -8.801 55.566 1.00 45.55 75 VAL A O 1
ATOM 522 N N . TYR A 1 76 ? -46.415 -8.414 54.756 1.00 50.30 76 TYR A N 1
ATOM 523 C CA . TYR A 1 76 ? -46.136 -8.358 53.296 1.00 46.76 76 TYR A CA 1
ATOM 524 C C . TYR A 1 76 ? -46.279 -6.902 52.845 1.00 40.14 76 TYR A C 1
ATOM 525 O O . TYR A 1 76 ? -47.168 -6.221 53.337 1.00 47.97 76 TYR A O 1
ATOM 534 N N . LEU A 1 77 ? -45.460 -6.450 51.905 1.00 40.42 77 LEU A N 1
ATOM 535 C CA . LEU A 1 77 ? -45.676 -5.184 51.155 1.00 39.39 77 LEU A CA 1
ATOM 536 C C . LEU A 1 77 ? -44.700 -5.103 49.982 1.00 40.48 77 LEU A C 1
ATOM 537 O O . LEU A 1 77 ? -43.591 -5.556 50.156 1.00 43.63 77 LEU A O 1
ATOM 542 N N . SER A 1 78 ? -45.051 -4.502 48.849 1.00 41.72 78 SER A N 1
ATOM 543 C CA . SER A 1 78 ? -44.050 -4.261 47.785 1.00 46.77 78 SER A CA 1
ATOM 544 C C . SER A 1 78 ? -43.019 -3.279 48.348 1.00 44.75 78 SER A C 1
ATOM 545 O O . SER A 1 78 ? -43.325 -2.568 49.318 1.00 48.21 78 SER A O 1
ATOM 548 N N . SER A 1 79 ? -41.840 -3.247 47.751 1.00 45.10 79 SER A N 1
ATOM 549 C CA . SER A 1 79 ? -40.757 -2.295 48.088 1.00 46.91 79 SER A CA 1
ATOM 550 C C . SER A 1 79 ? -41.195 -0.863 47.739 1.00 45.64 79 SER A C 1
ATOM 551 O O . SER A 1 79 ? -40.740 0.082 48.412 1.00 39.24 79 SER A O 1
ATOM 554 N N . GLU A 1 80 ? -42.034 -0.698 46.709 1.00 48.72 80 GLU A N 1
ATOM 555 C CA . GLU A 1 80 ? -42.617 0.628 46.364 1.00 47.14 80 GLU A CA 1
ATOM 556 C C . GLU A 1 80 ? -43.419 1.141 47.570 1.00 40.43 80 GLU A C 1
ATOM 557 O O . GLU A 1 80 ? -43.309 2.324 47.873 1.00 41.17 80 GLU A O 1
ATOM 563 N N . LYS A 1 81 ? -44.144 0.284 48.286 1.00 37.16 81 LYS A N 1
ATOM 564 C CA . LYS A 1 81 ? -44.933 0.722 49.470 1.00 38.25 81 LYS A CA 1
ATOM 565 C C . LYS A 1 81 ? -44.002 1.031 50.645 1.00 42.66 81 LYS A C 1
ATOM 566 O O . LYS A 1 81 ? -44.277 2.012 51.376 1.00 45.02 81 LYS A O 1
ATOM 572 N N . PHE A 1 82 ? -42.977 0.193 50.830 1.00 42.00 82 PHE A N 1
ATOM 573 C CA . PHE A 1 82 ? -41.918 0.365 51.847 1.00 38.70 82 PHE A CA 1
ATOM 574 C C . PHE A 1 82 ? -41.236 1.709 51.591 1.00 38.26 82 PHE A C 1
ATOM 575 O O . PHE A 1 82 ? -40.951 2.449 52.554 1.00 43.92 82 PHE A O 1
ATOM 583 N N . THR A 1 83 ? -40.983 2.044 50.326 1.00 36.26 83 THR A N 1
ATOM 584 C CA . THR A 1 83 ? -40.352 3.339 49.963 1.00 36.74 83 THR A CA 1
ATOM 585 C C . THR A 1 83 ? -41.274 4.496 50.359 1.00 42.09 83 THR A C 1
ATOM 586 O O . THR A 1 83 ? -40.779 5.426 50.993 1.00 45.16 83 THR A O 1
ATOM 590 N N . ASN A 1 84 ? -42.563 4.409 50.001 1.00 46.18 84 ASN A N 1
ATOM 591 C CA . ASN A 1 84 ? -43.563 5.497 50.180 1.00 43.28 84 ASN A CA 1
ATOM 592 C C . ASN A 1 84 ? -43.686 5.733 51.688 1.00 41.52 84 ASN A C 1
ATOM 593 O O . ASN A 1 84 ? -43.602 6.897 52.093 1.00 38.53 84 ASN A O 1
ATOM 598 N N . GLU A 1 85 ? -43.823 4.676 52.499 1.00 40.95 85 GLU A N 1
ATOM 599 C CA . GLU A 1 85 ? -44.059 4.858 53.954 1.00 42.03 85 GLU A CA 1
ATOM 600 C C . GLU A 1 85 ? -42.809 5.486 54.568 1.00 49.13 85 GLU A C 1
ATOM 601 O O . GLU A 1 85 ? -42.969 6.324 55.501 1.00 56.04 85 GLU A O 1
ATOM 607 N N . PHE A 1 86 ? -41.628 5.143 54.034 1.00 45.89 86 PHE A N 1
ATOM 608 C CA . PHE A 1 86 ? -40.331 5.615 54.575 1.00 47.25 86 PHE A CA 1
ATOM 609 C C . PHE A 1 86 ? -40.150 7.114 54.287 1.00 47.66 86 PHE A C 1
ATOM 610 O O . PHE A 1 86 ? -39.996 7.892 55.285 1.00 46.33 86 PHE A O 1
ATOM 618 N N . ILE A 1 87 ? -40.135 7.489 52.996 1.00 42.32 87 ILE A N 1
ATOM 619 C CA . ILE A 1 87 ? -40.100 8.901 52.503 1.00 46.75 87 ILE A CA 1
ATOM 620 C C . ILE A 1 87 ? -41.111 9.775 53.284 1.00 49.92 87 ILE A C 1
ATOM 621 O O . ILE A 1 87 ? -40.737 10.922 53.637 1.00 46.74 87 ILE A O 1
ATOM 626 N N . ASN A 1 88 ? -42.325 9.268 53.539 1.00 48.25 88 ASN A N 1
ATOM 627 C CA . ASN A 1 88 ? -43.366 9.944 54.356 1.00 56.22 88 ASN A CA 1
ATOM 628 C C . ASN A 1 88 ? -42.848 10.190 55.755 1.00 56.95 88 ASN A C 1
ATOM 629 O O . ASN A 1 88 ? -42.892 11.358 56.153 1.00 69.44 88 ASN A O 1
ATOM 634 N N . SER A 1 89 ? -42.419 9.136 56.461 1.00 54.42 89 SER A N 1
ATOM 635 C CA . SER A 1 89 ? -41.921 9.220 57.863 1.00 51.59 89 SER A CA 1
ATOM 636 C C . SER A 1 89 ? -40.790 10.263 57.969 1.00 53.01 89 SER A C 1
ATOM 637 O O . SER A 1 89 ? -40.723 10.943 58.990 1.00 50.58 89 SER A O 1
ATOM 640 N N . ILE A 1 90 ? -39.948 10.431 56.946 1.00 54.54 90 ILE A N 1
ATOM 641 C CA . ILE A 1 90 ? -38.898 11.497 56.938 1.00 61.51 90 ILE A CA 1
ATOM 642 C C . ILE A 1 90 ? -39.571 12.872 56.863 1.00 67.34 90 ILE A C 1
ATOM 643 O O . ILE A 1 90 ? -39.271 13.705 57.724 1.00 72.64 90 ILE A O 1
ATOM 648 N N . ARG A 1 91 ? -40.425 13.104 55.860 1.00 77.15 91 ARG A N 1
ATOM 649 C CA . ARG A 1 91 ? -41.093 14.414 55.619 1.00 78.29 91 ARG A CA 1
ATOM 650 C C . ARG A 1 91 ? -41.915 14.787 56.861 1.00 66.18 91 ARG A C 1
ATOM 651 O O . ARG A 1 91 ? -41.805 15.939 57.292 1.00 73.03 91 ARG A O 1
ATOM 659 N N . ASP A 1 92 ? -42.637 13.832 57.448 1.00 55.79 92 ASP A N 1
ATOM 660 C CA . ASP A 1 92 ? -43.493 14.009 58.657 1.00 60.63 92 ASP A CA 1
ATOM 661 C C . ASP A 1 92 ? -42.715 13.821 59.965 1.00 60.45 92 ASP A C 1
ATOM 662 O O . ASP A 1 92 ? -43.374 13.711 61.028 1.00 50.43 92 ASP A O 1
ATOM 667 N N . ASN A 1 93 ? -41.389 13.686 59.888 1.00 67.47 93 ASN A N 1
ATOM 668 C CA . ASN A 1 93 ? -40.487 13.430 61.047 1.00 69.60 93 ASN A CA 1
ATOM 669 C C . ASN A 1 93 ? -41.064 12.377 62.022 1.00 67.20 93 ASN A C 1
ATOM 670 O O . ASN A 1 93 ? -41.033 12.626 63.230 1.00 66.07 93 ASN A O 1
ATOM 675 N N . LYS A 1 94 ? -41.530 11.223 61.534 1.00 65.80 94 LYS A N 1
ATOM 676 C CA . LYS A 1 94 ? -41.985 10.085 62.375 1.00 70.97 94 LYS A CA 1
ATOM 677 C C . LYS A 1 94 ? -41.221 8.803 61.965 1.00 66.99 94 LYS A C 1
ATOM 678 O O . LYS A 1 94 ? -41.767 7.693 62.156 1.00 68.83 94 LYS A O 1
ATOM 684 N N . ALA A 1 95 ? -39.970 8.933 61.508 1.00 56.76 95 ALA A N 1
ATOM 685 C CA . ALA A 1 95 ? -39.075 7.814 61.124 1.00 55.74 95 ALA A CA 1
ATOM 686 C C . ALA A 1 95 ? -38.968 6.788 62.261 1.00 52.22 95 ALA A C 1
ATOM 687 O O . ALA A 1 95 ? -38.921 5.605 61.959 1.00 53.93 95 ALA A O 1
ATOM 689 N N . VAL A 1 96 ? -38.961 7.212 63.522 1.00 51.92 96 VAL A N 1
ATOM 690 C CA . VAL A 1 96 ? -38.955 6.297 64.707 1.00 53.57 96 VAL A CA 1
ATOM 691 C C . VAL A 1 96 ? -40.142 5.318 64.656 1.00 49.03 96 VAL A C 1
ATOM 692 O O . VAL A 1 96 ? -40.003 4.188 65.175 1.00 57.17 96 VAL A O 1
ATOM 696 N N . ASP A 1 97 ? -41.278 5.725 64.098 1.00 52.91 97 ASP A N 1
ATOM 697 C CA . ASP A 1 97 ? -42.523 4.907 64.101 1.00 62.68 97 ASP A CA 1
ATOM 698 C C . ASP A 1 97 ? -42.450 3.872 62.971 1.00 57.46 97 ASP A C 1
ATOM 699 O O . ASP A 1 97 ? -42.884 2.736 63.208 1.00 55.73 97 ASP A O 1
ATOM 704 N N . PHE A 1 98 ? -41.909 4.259 61.809 1.00 50.67 98 PHE A N 1
ATOM 705 C CA . PHE A 1 98 ? -41.546 3.361 60.678 1.00 49.39 98 PHE A CA 1
ATOM 706 C C . PHE A 1 98 ? -40.568 2.266 61.143 1.00 50.94 98 PHE A C 1
ATOM 707 O O . PHE A 1 98 ? -40.736 1.120 60.728 1.00 53.98 98 PHE A O 1
ATOM 715 N N . ARG A 1 99 ? -39.589 2.591 61.989 1.00 45.81 99 ARG A N 1
ATOM 716 C CA . ARG A 1 99 ? -38.609 1.599 62.478 1.00 45.88 99 ARG A CA 1
ATOM 717 C C . ARG A 1 99 ? -39.280 0.676 63.488 1.00 52.91 99 ARG A C 1
ATOM 718 O O . ARG A 1 99 ? -39.034 -0.533 63.405 1.00 55.45 99 ARG A O 1
ATOM 726 N N . ASN A 1 100 ? -40.123 1.182 64.386 1.00 61.02 100 ASN A N 1
ATOM 727 C CA . ASN A 1 100 ? -40.724 0.286 65.417 1.00 66.90 100 ASN A CA 1
ATOM 728 C C . ASN A 1 100 ? -41.649 -0.697 64.705 1.00 60.63 100 ASN A C 1
ATOM 729 O O . ASN A 1 100 ? -41.805 -1.810 65.210 1.00 58.62 100 ASN A O 1
ATOM 734 N N . ARG A 1 101 ? -42.188 -0.294 63.550 1.00 61.40 101 ARG A N 1
ATOM 735 C CA . ARG A 1 101 ? -43.068 -1.129 62.696 1.00 59.47 101 ARG A CA 1
ATOM 736 C C . ARG A 1 101 ? -42.221 -2.248 62.082 1.00 57.54 101 ARG A C 1
ATOM 737 O O . ARG A 1 101 ? -42.469 -3.410 62.471 1.00 56.05 101 ARG A O 1
ATOM 745 N N . TYR A 1 102 ? -41.234 -1.903 61.235 1.00 49.33 102 TYR A N 1
ATOM 746 C CA . TYR A 1 102 ? -40.599 -2.826 60.248 1.00 49.80 102 TYR A CA 1
ATOM 747 C C . TYR A 1 102 ? -39.399 -3.569 60.856 1.00 50.34 102 TYR A C 1
ATOM 748 O O . TYR A 1 102 ? -39.098 -4.666 60.367 1.00 47.97 102 TYR A O 1
ATOM 757 N N . ARG A 1 103 ? -38.781 -3.046 61.914 1.00 47.64 103 ARG A N 1
ATOM 758 C CA . ARG A 1 103 ? -37.631 -3.713 62.581 1.00 44.89 103 ARG A CA 1
ATOM 759 C C . ARG A 1 103 ? -38.085 -4.695 63.677 1.00 43.94 103 ARG A C 1
ATOM 760 O O . ARG A 1 103 ? -37.200 -5.223 64.313 1.00 43.06 103 ARG A O 1
ATOM 768 N N . ASN A 1 104 ? -39.386 -4.933 63.903 1.00 45.31 104 ASN A N 1
ATOM 769 C CA . ASN A 1 104 ? -39.881 -5.796 65.016 1.00 51.74 104 ASN A CA 1
ATOM 770 C C . ASN A 1 104 ? -40.975 -6.753 64.548 1.00 53.03 104 ASN A C 1
ATOM 771 O O . ASN A 1 104 ? -41.675 -7.298 65.405 1.00 54.51 104 ASN A O 1
ATOM 776 N N . VAL A 1 105 ? -41.113 -6.930 63.240 1.00 55.10 105 VAL A N 1
ATOM 777 C CA . VAL A 1 105 ? -41.924 -8.005 62.601 1.00 53.09 105 VAL A CA 1
ATOM 778 C C . VAL A 1 105 ? -41.230 -9.344 62.869 1.00 50.74 105 VAL A C 1
ATOM 779 O O . VAL A 1 105 ? -39.996 -9.336 63.068 1.00 47.56 105 VAL A O 1
ATOM 783 N N . ASP A 1 106 ? -41.987 -10.441 62.854 1.00 52.43 106 ASP A N 1
ATOM 784 C CA . ASP A 1 106 ? -41.476 -11.829 63.057 1.00 58.15 106 ASP A CA 1
ATOM 785 C C . ASP A 1 106 ? -41.121 -12.455 61.695 1.00 55.75 106 ASP A C 1
ATOM 786 O O . ASP A 1 106 ? -40.061 -13.087 61.615 1.00 54.48 106 ASP A O 1
ATOM 791 N N . VAL A 1 107 ? -41.945 -12.237 60.664 1.00 54.04 107 VAL A N 1
ATOM 792 C CA . VAL A 1 107 ? -41.622 -12.516 59.230 1.00 51.40 107 VAL A CA 1
ATOM 793 C C . VAL A 1 107 ? -41.802 -11.231 58.409 1.00 46.99 107 VAL A C 1
ATOM 794 O O . VAL A 1 107 ? -42.895 -10.666 58.477 1.00 49.68 107 VAL A O 1
ATOM 798 N N . LEU A 1 108 ? -40.802 -10.789 57.642 1.00 43.53 108 LEU A N 1
ATOM 799 C CA . LEU A 1 108 ? -40.983 -9.698 56.649 1.00 43.51 108 LEU A CA 1
ATOM 800 C C . LEU A 1 108 ? -40.965 -10.278 55.232 1.00 50.25 108 LEU A C 1
ATOM 801 O O . LEU A 1 108 ? -39.896 -10.769 54.818 1.00 58.85 108 LEU A O 1
ATOM 806 N N . LEU A 1 109 ? -42.081 -10.150 54.509 1.00 43.40 109 LEU A N 1
ATOM 807 C CA . LEU A 1 109 ? -42.242 -10.541 53.088 1.00 38.95 109 LEU A CA 1
ATOM 808 C C . LEU A 1 109 ? -42.199 -9.275 52.208 1.00 37.58 109 LEU A C 1
ATOM 809 O O . LEU A 1 109 ? -43.261 -8.663 52.001 1.00 40.49 109 LEU A O 1
ATOM 814 N N . ILE A 1 110 ? -41.045 -8.900 51.655 1.00 35.10 110 ILE A N 1
ATOM 815 C CA . ILE A 1 110 ? -40.953 -7.668 50.821 1.00 38.21 110 ILE A CA 1
ATOM 816 C C . ILE A 1 110 ? -40.810 -8.047 49.338 1.00 40.67 110 ILE A C 1
ATOM 817 O O . ILE A 1 110 ? -39.796 -8.651 49.008 1.00 41.86 110 ILE A O 1
ATOM 822 N N . ASP A 1 111 ? -41.771 -7.643 48.485 1.00 39.24 111 ASP A N 1
ATOM 823 C CA . ASP A 1 111 ? -41.944 -8.073 47.072 1.00 37.73 111 ASP A CA 1
ATOM 824 C C . ASP A 1 111 ? -41.235 -7.093 46.132 1.00 39.09 111 ASP A C 1
ATOM 825 O O . ASP A 1 111 ? -41.279 -5.899 46.382 1.00 41.23 111 ASP A O 1
ATOM 830 N N . ASP A 1 112 ? -40.598 -7.596 45.077 1.00 40.69 112 ASP A N 1
ATOM 831 C CA . ASP A 1 112 ? -40.153 -6.796 43.900 1.00 44.95 112 ASP A CA 1
ATOM 832 C C . ASP A 1 112 ? -39.108 -5.756 44.294 1.00 47.62 112 ASP A C 1
ATOM 833 O O . ASP A 1 112 ? -39.322 -4.576 44.017 1.00 47.33 112 ASP A O 1
ATOM 838 N N . ILE A 1 113 ? -37.981 -6.197 44.837 1.00 48.91 113 ILE A N 1
ATOM 839 C CA . ILE A 1 113 ? -36.950 -5.294 45.419 1.00 45.51 113 ILE A CA 1
ATOM 840 C C . ILE A 1 113 ? -36.235 -4.537 44.293 1.00 41.11 113 ILE A C 1
ATOM 841 O O . ILE A 1 113 ? -35.569 -3.532 44.571 1.00 48.80 113 ILE A O 1
ATOM 846 N N . GLN A 1 114 ? -36.417 -4.938 43.043 1.00 43.47 114 GLN A N 1
ATOM 847 C CA . GLN A 1 114 ? -35.829 -4.198 41.886 1.00 47.31 114 GLN A CA 1
ATOM 848 C C . GLN A 1 114 ? -36.340 -2.748 41.864 1.00 42.39 114 GLN A C 1
ATOM 849 O O . GLN A 1 114 ? -35.634 -1.909 41.311 1.00 41.48 114 GLN A O 1
ATOM 855 N N . PHE A 1 115 ? -37.490 -2.454 42.483 1.00 50.42 115 PHE A N 1
ATOM 856 C CA . PHE A 1 115 ? -38.109 -1.096 42.518 1.00 57.02 115 PHE A CA 1
ATOM 857 C C . PHE A 1 115 ? -37.373 -0.221 43.527 1.00 51.69 115 PHE A C 1
ATOM 858 O O . PHE A 1 115 ? -37.932 0.860 43.769 1.00 57.48 115 PHE A O 1
ATOM 866 N N . LEU A 1 116 ? -36.219 -0.652 44.075 1.00 47.38 116 LEU A N 1
ATOM 867 C CA . LEU A 1 116 ? -35.356 0.192 44.963 1.00 50.25 116 LEU A CA 1
ATOM 868 C C . LEU A 1 116 ? -34.202 0.802 44.170 1.00 49.07 116 LEU A C 1
ATOM 869 O O . LEU A 1 116 ? -33.495 1.615 44.771 1.00 51.94 116 LEU A O 1
ATOM 874 N N . ALA A 1 117 ? -34.019 0.418 42.901 1.00 51.06 117 ALA A N 1
ATOM 875 C CA . ALA A 1 117 ? -32.971 0.952 41.992 1.00 47.46 117 ALA A CA 1
ATOM 876 C C . ALA A 1 117 ? -33.089 2.482 41.939 1.00 46.25 117 ALA A C 1
ATOM 877 O O . ALA A 1 117 ? -34.216 3.001 41.954 1.00 42.52 117 ALA A O 1
ATOM 879 N N . GLY A 1 118 ? -31.947 3.173 41.961 1.00 50.56 118 GLY A N 1
ATOM 880 C CA . GLY A 1 118 ? -31.839 4.644 41.995 1.00 53.07 118 GLY A CA 1
ATOM 881 C C . GLY A 1 118 ? -32.481 5.273 43.224 1.00 57.21 118 GLY A C 1
ATOM 882 O O . GLY A 1 118 ? -32.756 6.479 43.138 1.00 61.35 118 GLY A O 1
ATOM 883 N N . LYS A 1 119 ? -32.686 4.524 44.325 1.00 58.27 119 LYS A N 1
ATOM 884 C CA . LYS A 1 119 ? -33.229 5.058 45.612 1.00 59.48 119 LYS A CA 1
ATOM 885 C C . LYS A 1 119 ? -32.203 4.917 46.745 1.00 56.38 119 LYS A C 1
ATOM 886 O O . LYS A 1 119 ? -32.492 4.190 47.716 1.00 53.60 119 LYS A O 1
ATOM 892 N N . GLU A 1 120 ? -31.099 5.663 46.646 1.00 59.15 120 GLU A N 1
ATOM 893 C CA . GLU A 1 120 ? -29.940 5.632 47.583 1.00 65.55 120 GLU A CA 1
ATOM 894 C C . GLU A 1 120 ? -30.479 5.521 49.016 1.00 59.22 120 GLU A C 1
ATOM 895 O O . GLU A 1 120 ? -30.064 4.597 49.716 1.00 63.54 120 GLU A O 1
ATOM 901 N N . GLN A 1 121 ? -31.400 6.397 49.416 1.00 50.96 121 GLN A N 1
ATOM 902 C CA . GLN A 1 121 ? -31.850 6.525 50.829 1.00 53.77 121 GLN A CA 1
ATOM 903 C C . GLN A 1 121 ? -32.664 5.312 51.278 1.00 50.83 121 GLN A C 1
ATOM 904 O O . GLN A 1 121 ? -32.503 4.893 52.449 1.00 49.51 121 GLN A O 1
ATOM 910 N N . THR A 1 122 ? -33.550 4.797 50.422 1.00 50.89 122 THR A N 1
ATOM 911 C CA . THR A 1 122 ? -34.494 3.716 50.811 1.00 46.56 122 THR A CA 1
ATOM 912 C C . THR A 1 122 ? -33.703 2.418 50.863 1.00 38.10 122 THR A C 1
ATOM 913 O O . THR A 1 122 ? -33.883 1.672 51.809 1.00 38.40 122 THR A O 1
ATOM 917 N N . GLN A 1 123 ? -32.822 2.194 49.898 1.00 41.85 123 GLN A N 1
ATOM 918 C CA . GLN A 1 123 ? -31.773 1.131 49.954 1.00 45.91 123 GLN A CA 1
ATOM 919 C C . GLN A 1 123 ? -31.044 1.119 51.319 1.00 41.48 123 GLN A C 1
ATOM 920 O O . GLN A 1 123 ? -31.161 0.120 52.032 1.00 39.26 123 GLN A O 1
ATOM 926 N N . GLU A 1 124 ? -30.349 2.187 51.707 1.00 45.36 124 GLU A N 1
ATOM 927 C CA . GLU A 1 124 ? -29.768 2.305 53.078 1.00 52.15 124 GLU A CA 1
ATOM 928 C C . GLU A 1 124 ? -30.778 1.881 54.180 1.00 47.62 124 GLU A C 1
ATOM 929 O O . GLU A 1 124 ? -30.414 1.042 55.066 1.00 38.02 124 GLU A O 1
ATOM 935 N N . GLU A 1 125 ? -32.001 2.421 54.196 1.00 43.95 125 GLU A N 1
ATOM 936 C CA . GLU A 1 125 ? -32.955 2.102 55.298 1.00 41.51 125 GLU A CA 1
ATOM 937 C C . GLU A 1 125 ? -33.331 0.615 55.212 1.00 43.75 125 GLU A C 1
ATOM 938 O O . GLU A 1 125 ? -33.505 -0.036 56.275 1.00 40.38 125 GLU A O 1
ATOM 944 N N . PHE A 1 126 ? -33.449 0.072 53.990 1.00 41.30 126 PHE A N 1
ATOM 945 C CA . PHE A 1 126 ? -33.753 -1.365 53.815 1.00 40.52 126 PHE A CA 1
ATOM 946 C C . PHE A 1 126 ? -32.602 -2.198 54.412 1.00 40.18 126 PHE A C 1
ATOM 947 O O . PHE A 1 126 ? -32.876 -3.160 55.150 1.00 40.03 126 PHE A O 1
ATOM 955 N N . PHE A 1 127 ? -31.354 -1.818 54.122 1.00 40.01 127 PHE A N 1
ATOM 956 C CA . PHE A 1 127 ? -30.104 -2.401 54.688 1.00 42.68 127 PHE A CA 1
ATOM 957 C C . PHE A 1 127 ? -30.190 -2.501 56.222 1.00 39.29 127 PHE A C 1
ATOM 958 O O . PHE A 1 127 ? -30.146 -3.628 56.737 1.00 34.35 127 PHE A O 1
ATOM 966 N N . HIS A 1 128 ? -30.343 -1.368 56.928 1.00 39.26 128 HIS A N 1
ATOM 967 C CA . HIS A 1 128 ? -30.410 -1.310 58.415 1.00 40.50 128 HIS A CA 1
ATOM 968 C C . HIS A 1 128 ? -31.578 -2.157 58.942 1.00 43.65 128 HIS A C 1
ATOM 969 O O . HIS A 1 128 ? -31.402 -2.859 59.985 1.00 42.76 128 HIS A O 1
ATOM 976 N N . THR A 1 129 ? -32.727 -2.101 58.265 1.00 40.45 129 THR A N 1
ATOM 977 C CA . THR A 1 129 ? -33.890 -2.965 58.571 1.00 38.05 129 THR A CA 1
ATOM 978 C C . THR A 1 129 ? -33.507 -4.454 58.428 1.00 40.07 129 THR A C 1
ATOM 979 O O . THR A 1 129 ? -33.892 -5.303 59.311 1.00 41.70 129 THR A O 1
ATOM 983 N N . PHE A 1 130 ? -32.889 -4.812 57.300 1.00 41.52 130 PHE A N 1
ATOM 984 C CA . PHE A 1 130 ? -32.413 -6.192 57.019 1.00 39.25 130 PHE A CA 1
ATOM 985 C C . PHE A 1 130 ? -31.500 -6.644 58.168 1.00 35.37 130 PHE A C 1
ATOM 986 O O . PHE A 1 130 ? -31.829 -7.605 58.810 1.00 32.57 130 PHE A O 1
ATOM 994 N N . ASN A 1 131 ? -30.428 -5.906 58.472 1.00 37.01 131 ASN A N 1
ATOM 995 C CA . ASN A 1 131 ? -29.463 -6.263 59.551 1.00 36.60 131 ASN A CA 1
ATOM 996 C C . ASN A 1 131 ? -30.179 -6.470 60.884 1.00 35.65 131 ASN A C 1
ATOM 997 O O . ASN A 1 131 ? -29.991 -7.530 61.486 1.00 37.03 131 ASN A O 1
ATOM 1002 N N . THR A 1 132 ? -31.007 -5.530 61.323 1.00 36.06 132 THR A N 1
ATOM 1003 C CA . THR A 1 132 ? -31.765 -5.670 62.598 1.00 37.36 132 THR A CA 1
ATOM 1004 C C . THR A 1 132 ? -32.585 -6.961 62.629 1.00 38.57 132 THR A C 1
ATOM 1005 O O . THR A 1 132 ? -32.548 -7.669 63.664 1.00 38.84 132 THR A O 1
ATOM 1009 N N . LEU A 1 133 ? -33.333 -7.237 61.560 1.00 40.64 133 LEU A N 1
ATOM 1010 C CA . LEU A 1 133 ? -34.240 -8.412 61.503 1.00 43.71 133 LEU A CA 1
ATOM 1011 C C . LEU A 1 133 ? -33.431 -9.727 61.569 1.00 48.97 133 LEU A C 1
ATOM 1012 O O . LEU A 1 133 ? -33.940 -10.739 62.180 1.00 43.59 133 LEU A O 1
ATOM 1017 N N . HIS A 1 134 ? -32.239 -9.741 60.952 1.00 41.47 134 HIS A N 1
ATOM 1018 C CA . HIS A 1 134 ? -31.412 -10.959 60.783 1.00 47.17 134 HIS A CA 1
ATOM 1019 C C . HIS A 1 134 ? -30.778 -11.330 62.132 1.00 50.73 134 HIS A C 1
ATOM 1020 O O . HIS A 1 134 ? -31.006 -12.476 62.604 1.00 47.24 134 HIS A O 1
ATOM 1027 N N . GLU A 1 135 ? -30.082 -10.370 62.753 1.00 49.92 135 GLU A N 1
ATOM 1028 C CA . GLU A 1 135 ? -29.457 -10.515 64.087 1.00 48.43 135 GLU A CA 1
ATOM 1029 C C . GLU A 1 135 ? -30.540 -10.767 65.154 1.00 48.24 135 GLU A C 1
ATOM 1030 O O . GLU A 1 135 ? -30.194 -11.325 66.191 1.00 45.34 135 GLU A O 1
ATOM 1036 N N . GLU A 1 136 ? -31.826 -10.475 64.923 1.00 51.28 136 GLU A N 1
ATOM 1037 C CA . GLU A 1 136 ? -32.886 -10.765 65.941 1.00 48.89 136 GLU A CA 1
ATOM 1038 C C . GLU A 1 136 ? -33.638 -12.063 65.606 1.00 51.58 136 GLU A C 1
ATOM 1039 O O . GLU A 1 136 ? -34.735 -12.293 66.200 1.00 51.17 136 GLU A O 1
ATOM 1045 N N . SER A 1 137 ? -33.076 -12.902 64.726 1.00 49.81 137 SER A N 1
ATOM 1046 C CA . SER A 1 137 ? -33.672 -14.190 64.283 1.00 49.29 137 SER A CA 1
ATOM 1047 C C . SER A 1 137 ? -35.117 -13.989 63.814 1.00 48.88 137 SER A C 1
ATOM 1048 O O . SER A 1 137 ? -36.027 -14.778 64.254 1.00 42.19 137 SER A O 1
ATOM 1051 N N . LYS A 1 138 ? -35.312 -13.023 62.906 1.00 48.74 138 LYS A N 1
ATOM 1052 C CA . LYS A 1 138 ? -36.605 -12.822 62.189 1.00 50.27 138 LYS A CA 1
ATOM 1053 C C . LYS A 1 138 ? -36.450 -13.268 60.732 1.00 43.90 138 LYS A C 1
ATOM 1054 O O . LYS A 1 138 ? -35.353 -13.116 60.164 1.00 42.84 138 LYS A O 1
ATOM 1060 N N . GLN A 1 139 ? -37.505 -13.822 60.156 1.00 41.07 139 GLN A N 1
ATOM 1061 C CA . GLN A 1 139 ? -37.495 -14.315 58.757 1.00 46.20 139 GLN A CA 1
ATOM 1062 C C . GLN A 1 139 ? -37.557 -13.128 57.781 1.00 47.86 139 GLN A C 1
ATOM 1063 O O . GLN A 1 139 ? -38.513 -12.332 57.884 1.00 47.31 139 GLN A O 1
ATOM 1069 N N . ILE A 1 140 ? -36.589 -13.028 56.860 1.00 45.97 140 ILE A N 1
ATOM 1070 C CA . ILE A 1 140 ? -36.651 -12.134 55.657 1.00 47.39 140 ILE A CA 1
ATOM 1071 C C . ILE A 1 140 ? -36.875 -12.958 54.374 1.00 50.12 140 ILE A C 1
ATOM 1072 O O . ILE A 1 140 ? -36.125 -13.952 54.148 1.00 53.41 140 ILE A O 1
ATOM 1077 N N . VAL A 1 141 ? -37.869 -12.561 53.568 1.00 48.11 141 VAL A N 1
ATOM 1078 C CA . VAL A 1 141 ? -38.146 -13.100 52.204 1.00 41.43 141 VAL A CA 1
ATOM 1079 C C . VAL A 1 141 ? -38.261 -11.927 51.231 1.00 41.59 141 VAL A C 1
ATOM 1080 O O . VAL A 1 141 ? -39.095 -11.027 51.418 1.00 40.99 141 VAL A O 1
ATOM 1084 N N . ILE A 1 142 ? -37.362 -11.893 50.268 1.00 42.84 142 ILE A N 1
ATOM 1085 C CA . ILE A 1 142 ? -37.305 -10.844 49.221 1.00 39.60 142 ILE A CA 1
ATOM 1086 C C . ILE A 1 142 ? -37.657 -11.526 47.911 1.00 36.81 142 ILE A C 1
ATOM 1087 O O . ILE A 1 142 ? -37.186 -12.641 47.744 1.00 40.60 142 ILE A O 1
ATOM 1092 N N . SER A 1 143 ? -38.507 -10.934 47.072 1.00 36.90 143 SER A N 1
ATOM 1093 C CA . SER A 1 143 ? -38.695 -11.396 45.677 1.00 37.81 143 SER A CA 1
ATOM 1094 C C . SER A 1 143 ? -38.151 -10.314 44.754 1.00 37.29 143 SER A C 1
ATOM 1095 O O . SER A 1 143 ? -37.938 -9.175 45.207 1.00 38.99 143 SER A O 1
ATOM 1098 N N . SER A 1 144 ? -37.788 -10.718 43.546 1.00 38.49 144 SER A N 1
ATOM 1099 C CA . SER A 1 144 ? -37.225 -9.826 42.517 1.00 40.99 144 SER A CA 1
ATOM 1100 C C . SER A 1 144 ? -37.634 -10.349 41.143 1.00 46.04 144 SER A C 1
ATOM 1101 O O . SER A 1 144 ? -38.041 -11.510 41.071 1.00 47.22 144 SER A O 1
ATOM 1104 N N . ASP A 1 145 ? -37.524 -9.529 40.100 1.00 46.89 145 ASP A N 1
ATOM 1105 C CA . ASP A 1 145 ? -37.725 -10.000 38.709 1.00 51.44 145 ASP A CA 1
ATOM 1106 C C . ASP A 1 145 ? -36.379 -10.452 38.139 1.00 56.94 145 ASP A C 1
ATOM 1107 O O . ASP A 1 145 ? -36.368 -10.859 36.982 1.00 66.18 145 ASP A O 1
ATOM 1112 N N . ARG A 1 146 ? -35.289 -10.375 38.911 1.00 62.19 146 ARG A N 1
ATOM 1113 C CA . ARG A 1 146 ? -33.913 -10.670 38.419 1.00 61.14 146 ARG A CA 1
ATOM 1114 C C . ARG A 1 146 ? -32.953 -10.931 39.578 1.00 54.54 146 ARG A C 1
ATOM 1115 O O . ARG A 1 146 ? -33.226 -10.562 40.705 1.00 58.34 146 ARG A O 1
ATOM 1123 N N . PRO A 1 147 ? -31.796 -11.588 39.360 1.00 58.87 147 PRO A N 1
ATOM 1124 C CA . PRO A 1 147 ? -30.934 -11.989 40.469 1.00 59.64 147 PRO A CA 1
ATOM 1125 C C . PRO A 1 147 ? -30.176 -10.789 41.020 1.00 56.56 147 PRO A C 1
ATOM 1126 O O . PRO A 1 147 ? -30.098 -9.750 40.363 1.00 55.03 147 PRO A O 1
ATOM 1130 N N . PRO A 1 148 ? -29.655 -10.875 42.263 1.00 54.77 148 PRO A N 1
ATOM 1131 C CA . PRO A 1 148 ? -29.036 -9.714 42.905 1.00 54.65 148 PRO A CA 1
ATOM 1132 C C . PRO A 1 148 ? -27.996 -8.974 42.049 1.00 53.29 148 PRO A C 1
ATOM 1133 O O . PRO A 1 148 ? -28.041 -7.749 42.032 1.00 50.51 148 PRO A O 1
ATOM 1137 N N . LYS A 1 149 ? -27.124 -9.708 41.349 1.00 62.38 149 LYS A N 1
ATOM 1138 C CA . LYS A 1 149 ? -26.063 -9.133 40.469 1.00 62.90 149 LYS A CA 1
ATOM 1139 C C . LYS A 1 149 ? -26.685 -8.160 39.450 1.00 63.07 149 LYS A C 1
ATOM 1140 O O . LYS A 1 149 ? -26.090 -7.065 39.202 1.00 50.63 149 LYS A O 1
ATOM 1146 N N . GLU A 1 150 ? -27.846 -8.506 38.889 1.00 59.78 150 GLU A N 1
ATOM 1147 C CA . GLU A 1 150 ? -28.443 -7.743 37.763 1.00 63.72 150 GLU A CA 1
ATOM 1148 C C . GLU A 1 150 ? -29.217 -6.518 38.254 1.00 64.23 150 GLU A C 1
ATOM 1149 O O . GLU A 1 150 ? -29.683 -5.772 37.371 1.00 71.62 150 GLU A O 1
ATOM 1155 N N . ILE A 1 151 ? -29.350 -6.294 39.567 1.00 58.88 151 ILE A N 1
ATOM 1156 C CA . ILE A 1 151 ? -30.058 -5.087 40.082 1.00 57.03 151 ILE A CA 1
ATOM 1157 C C . ILE A 1 151 ? -29.056 -3.927 40.123 1.00 64.43 151 ILE A C 1
ATOM 1158 O O . ILE A 1 151 ? -28.049 -3.983 40.833 1.00 63.25 151 ILE A O 1
ATOM 1163 N N . PRO A 1 152 ? -29.305 -2.840 39.353 1.00 69.36 152 PRO A N 1
ATOM 1164 C CA . PRO A 1 152 ? -28.378 -1.704 39.304 1.00 68.10 152 PRO A CA 1
ATOM 1165 C C . PRO A 1 152 ? -28.487 -0.718 40.486 1.00 63.03 152 PRO A C 1
ATOM 1166 O O . PRO A 1 152 ? -29.538 -0.633 41.091 1.00 58.18 152 PRO A O 1
ATOM 1170 N N . THR A 1 153 ? -27.405 0.028 40.750 1.00 65.69 153 THR A N 1
ATOM 1171 C CA . THR A 1 153 ? -27.267 1.095 41.793 1.00 71.84 153 THR A CA 1
ATOM 1172 C C . THR A 1 153 ? -27.128 0.488 43.205 1.00 75.32 153 THR A C 1
ATOM 1173 O O . THR A 1 153 ? -26.986 1.271 44.190 1.00 73.10 153 THR A O 1
ATOM 1177 N N . LEU A 1 154 ? -27.150 -0.844 43.301 1.00 64.63 154 LEU A N 1
ATOM 1178 C CA . LEU A 1 154 ? -27.076 -1.613 44.568 1.00 67.61 154 LEU A CA 1
ATOM 1179 C C . LEU A 1 154 ? -25.628 -1.644 45.081 1.00 70.03 154 LEU A C 1
ATOM 1180 O O . LEU A 1 154 ? -24.707 -1.786 44.261 1.00 67.52 154 LEU A O 1
ATOM 1185 N N . GLU A 1 155 ? -25.446 -1.515 46.398 1.00 74.04 155 GLU A N 1
ATOM 1186 C CA . GLU A 1 155 ? -24.124 -1.593 47.077 1.00 72.34 155 GLU A CA 1
ATOM 1187 C C . GLU A 1 155 ? -23.810 -3.053 47.383 1.00 57.60 155 GLU A C 1
ATOM 1188 O O . GLU A 1 155 ? -24.776 -3.792 47.711 1.00 45.43 155 GLU A O 1
ATOM 1194 N N . ASP A 1 156 ? -22.521 -3.408 47.273 1.00 52.01 156 ASP A N 1
ATOM 1195 C CA . ASP A 1 156 ? -21.929 -4.729 47.620 1.00 55.87 156 ASP A CA 1
ATOM 1196 C C . ASP A 1 156 ? -22.531 -5.192 48.948 1.00 56.40 156 ASP A C 1
ATOM 1197 O O . ASP A 1 156 ? -23.012 -6.374 49.041 1.00 43.76 156 ASP A O 1
ATOM 1202 N N . ARG A 1 157 ? -22.520 -4.286 49.933 1.00 52.24 157 ARG A N 1
ATOM 1203 C CA . ARG A 1 157 ? -22.909 -4.623 51.323 1.00 56.22 157 ARG A CA 1
ATOM 1204 C C . ARG A 1 157 ? -24.339 -5.169 51.332 1.00 50.27 157 ARG A C 1
ATOM 1205 O O . ARG A 1 157 ? -24.619 -6.034 52.156 1.00 45.67 157 ARG A O 1
ATOM 1213 N N . LEU A 1 158 ? -25.187 -4.709 50.412 1.00 49.43 158 LEU A N 1
ATOM 1214 C CA . LEU A 1 158 ? -26.629 -5.062 50.350 1.00 51.06 158 LEU A CA 1
ATOM 1215 C C . LEU A 1 158 ? -26.809 -6.258 49.413 1.00 50.08 158 LEU A C 1
ATOM 1216 O O . LEU A 1 158 ? -27.469 -7.225 49.838 1.00 46.28 158 LEU A O 1
ATOM 1221 N N . ARG A 1 159 ? -26.222 -6.206 48.211 1.00 51.22 159 ARG A N 1
ATOM 1222 C CA . ARG A 1 159 ? -26.144 -7.389 47.306 1.00 59.87 159 ARG A CA 1
ATOM 1223 C C . ARG A 1 159 ? -25.686 -8.596 48.146 1.00 50.75 159 ARG A C 1
ATOM 1224 O O . ARG A 1 159 ? -26.400 -9.610 48.147 1.00 43.75 159 ARG A O 1
ATOM 1232 N N . SER A 1 160 ? -24.585 -8.443 48.889 1.00 48.19 160 SER A N 1
ATOM 1233 C CA . SER A 1 160 ? -23.924 -9.482 49.725 1.00 53.33 160 SER A CA 1
ATOM 1234 C C . SER A 1 160 ? -24.916 -10.170 50.682 1.00 54.88 160 SER A C 1
ATOM 1235 O O . SER A 1 160 ? -24.822 -11.418 50.905 1.00 50.57 160 SER A O 1
ATOM 1238 N N . ARG A 1 161 ? -25.855 -9.409 51.244 1.00 53.84 161 ARG A N 1
ATOM 1239 C CA . ARG A 1 161 ? -26.856 -9.974 52.192 1.00 52.97 161 ARG A CA 1
ATOM 1240 C C . ARG A 1 161 ? -27.964 -10.685 51.409 1.00 50.24 161 ARG A C 1
ATOM 1241 O O . ARG A 1 161 ? -28.489 -11.668 51.937 1.00 47.68 161 ARG A O 1
ATOM 1249 N N . PHE A 1 162 ? -28.321 -10.200 50.218 1.00 50.31 162 PHE A N 1
ATOM 1250 C CA . PHE A 1 162 ? -29.284 -10.903 49.323 1.00 46.83 162 PHE A CA 1
ATOM 1251 C C . PHE A 1 162 ? -28.721 -12.291 48.948 1.00 48.88 162 PHE A C 1
ATOM 1252 O O . PHE A 1 162 ? -29.497 -13.270 48.887 1.00 52.78 162 PHE A O 1
ATOM 1260 N N . GLU A 1 163 ? -27.398 -12.410 48.779 1.00 46.78 163 GLU A N 1
ATOM 1261 C CA . GLU A 1 163 ? -26.725 -13.663 48.340 1.00 44.96 163 GLU A CA 1
ATOM 1262 C C . GLU A 1 163 ? -26.399 -14.598 49.511 1.00 46.97 163 GLU A C 1
ATOM 1263 O O . GLU A 1 163 ? -25.991 -15.709 49.245 1.00 57.21 163 GLU A O 1
ATOM 1269 N N . TRP A 1 164 ? -26.626 -14.181 50.751 1.00 49.01 164 TRP A N 1
ATOM 1270 C CA . TRP A 1 164 ? -26.123 -14.834 51.987 1.00 48.04 164 TRP A CA 1
ATOM 1271 C C . TRP A 1 164 ? -27.006 -16.017 52.395 1.00 45.82 164 TRP A C 1
ATOM 1272 O O 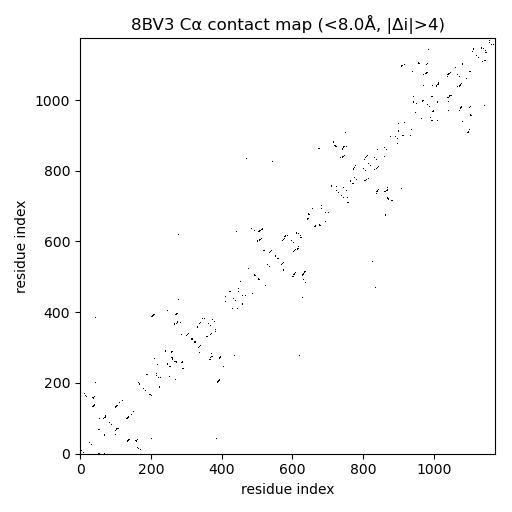. TRP A 1 164 ? -26.546 -16.895 53.169 1.00 53.16 164 TRP A O 1
ATOM 1283 N N . GLY A 1 165 ? -28.265 -16.003 51.986 1.00 41.74 165 GLY A N 1
ATOM 1284 C CA . GLY A 1 165 ? -29.220 -17.067 52.329 1.00 39.52 165 GLY A CA 1
ATOM 1285 C C . GLY A 1 165 ? -29.352 -17.971 51.129 1.00 39.51 165 GLY A C 1
ATOM 1286 O O . GLY A 1 165 ? -28.390 -17.985 50.343 1.00 45.76 165 GLY A O 1
ATOM 1287 N N . LEU A 1 166 ? -30.507 -18.615 50.943 1.00 37.22 166 LEU A N 1
ATOM 1288 C CA . LEU A 1 166 ? -30.871 -19.306 49.690 1.00 39.38 166 LEU A CA 1
ATOM 1289 C C . LEU A 1 166 ? -31.444 -18.335 48.645 1.00 42.97 166 LEU A C 1
ATOM 1290 O O . LEU A 1 166 ? -32.319 -17.516 48.996 1.00 45.19 166 LEU A O 1
ATOM 1295 N N . ILE A 1 167 ? -30.928 -18.432 47.413 1.00 48.21 167 ILE A N 1
ATOM 1296 C CA . ILE A 1 167 ? -31.489 -17.879 46.141 1.00 51.05 167 ILE A CA 1
ATOM 1297 C C . ILE A 1 167 ? -32.154 -19.020 45.352 1.00 53.50 167 ILE A C 1
ATOM 1298 O O . ILE A 1 167 ? -31.457 -20.025 45.117 1.00 54.77 167 ILE A O 1
ATOM 1303 N N . THR A 1 168 ? -33.418 -18.853 44.930 1.00 50.26 168 THR A N 1
ATOM 1304 C CA . THR A 1 168 ? -34.159 -19.737 43.984 1.00 50.16 168 THR A CA 1
ATOM 1305 C C . THR A 1 168 ? -34.711 -18.942 42.789 1.00 52.84 168 THR A C 1
ATOM 1306 O O . THR A 1 168 ? -35.148 -17.773 42.982 1.00 54.85 168 THR A O 1
ATOM 1310 N N . ASP A 1 169 ? -34.707 -19.542 41.594 1.00 54.62 169 ASP A N 1
ATOM 1311 C CA . ASP A 1 169 ? -35.305 -18.931 40.375 1.00 52.32 169 ASP A CA 1
ATOM 1312 C C . ASP A 1 169 ? -36.581 -19.690 40.035 1.00 50.87 169 ASP A C 1
ATOM 1313 O O . ASP A 1 169 ? -36.700 -20.879 40.408 1.00 50.71 169 ASP A O 1
ATOM 1318 N N . ILE A 1 170 ? -37.516 -18.999 39.380 1.00 53.26 170 ILE A N 1
ATOM 1319 C CA . ILE A 1 170 ? -38.737 -19.610 38.780 1.00 47.95 170 ILE A CA 1
ATOM 1320 C C . ILE A 1 170 ? -38.721 -19.328 37.278 1.00 47.79 170 ILE A C 1
ATOM 1321 O O . ILE A 1 170 ? -38.556 -18.153 36.875 1.00 44.62 170 ILE A O 1
ATOM 1326 N N . THR A 1 171 ? -38.887 -20.391 36.490 1.00 51.12 171 THR A N 1
ATOM 1327 C CA . THR A 1 171 ? -38.924 -20.366 35.005 1.00 47.49 171 THR A CA 1
ATOM 1328 C C . THR A 1 171 ? -40.352 -20.698 34.577 1.00 48.82 171 THR A C 1
ATOM 1329 O O . THR A 1 171 ? -41.131 -21.249 35.369 1.00 44.90 171 THR A O 1
ATOM 1333 N N . PRO A 1 172 ? -40.741 -20.320 33.332 1.00 52.07 172 PRO A N 1
ATOM 1334 C CA . PRO A 1 172 ? -42.119 -20.468 32.869 1.00 52.61 172 PRO A CA 1
ATOM 1335 C C . PRO A 1 172 ? -42.494 -21.941 32.833 1.00 46.21 172 PRO A C 1
ATOM 1336 O O . PRO A 1 172 ? -41.643 -22.785 32.587 1.00 46.23 172 PRO A O 1
ATOM 1340 N N . PRO A 1 173 ? -43.766 -22.280 33.123 1.00 46.44 173 PRO A N 1
ATOM 1341 C CA . PRO A 1 173 ? -44.224 -23.669 33.061 1.00 52.53 173 PRO A CA 1
ATOM 1342 C C . PRO A 1 173 ? -44.295 -24.212 31.618 1.00 51.71 173 PRO A C 1
ATOM 1343 O O . PRO A 1 173 ? -44.492 -23.463 30.691 1.00 53.62 173 PRO A O 1
ATOM 1347 N N . ASP A 1 174 ? -44.116 -25.518 31.466 1.00 54.13 174 ASP A N 1
ATOM 1348 C CA . ASP A 1 174 ? -44.398 -26.264 30.211 1.00 59.87 174 ASP A CA 1
ATOM 1349 C C . ASP A 1 174 ? -45.918 -26.405 30.002 1.00 55.16 174 ASP A C 1
ATOM 1350 O O . ASP A 1 174 ? -46.731 -26.151 30.952 1.00 46.43 174 ASP A O 1
ATOM 1355 N N . LEU A 1 175 ? -46.263 -26.862 28.798 1.00 53.20 175 LEU A N 1
ATOM 1356 C CA . LEU A 1 175 ? -47.628 -27.278 28.383 1.00 54.19 175 LEU A CA 1
ATOM 1357 C C . LEU A 1 175 ? -48.274 -28.046 29.535 1.00 49.41 175 LEU A C 1
ATOM 1358 O O . LEU A 1 175 ? -49.288 -27.560 30.025 1.00 53.18 175 LEU A O 1
ATOM 1363 N N . GLU A 1 176 ? -47.673 -29.150 29.992 1.00 49.82 176 GLU A N 1
ATOM 1364 C CA . GLU A 1 176 ? -48.270 -30.026 31.042 1.00 50.62 176 GLU A CA 1
ATOM 1365 C C . GLU A 1 176 ? -48.595 -29.197 32.283 1.00 45.37 176 GLU A C 1
ATOM 1366 O O . GLU A 1 176 ? -49.677 -29.404 32.857 1.00 47.46 176 GLU A O 1
ATOM 1372 N N . THR A 1 177 ? -47.680 -28.320 32.696 1.00 45.93 177 THR A N 1
ATOM 1373 C CA . THR A 1 177 ? -47.836 -27.523 33.943 1.00 49.37 177 THR A CA 1
ATOM 1374 C C . THR A 1 177 ? -48.938 -26.468 33.740 1.00 47.29 177 THR A C 1
ATOM 1375 O O . THR A 1 177 ? -49.810 -26.333 34.647 1.00 43.66 177 THR A O 1
ATOM 1379 N N . ARG A 1 178 ? -48.958 -25.806 32.581 1.00 43.43 178 ARG A N 1
ATOM 1380 C CA . ARG A 1 178 ? -50.045 -24.858 32.212 1.00 45.56 178 ARG A CA 1
ATOM 1381 C C . ARG A 1 178 ? -51.424 -25.525 32.301 1.00 43.71 178 ARG A C 1
ATOM 1382 O O . ARG A 1 178 ? -52.332 -24.909 32.889 1.00 45.27 178 ARG A O 1
ATOM 1390 N N . ILE A 1 179 ? -51.579 -26.741 31.772 1.00 44.88 179 ILE A N 1
ATOM 1391 C CA . ILE A 1 179 ? -52.840 -27.541 31.884 1.00 40.82 179 ILE A CA 1
ATOM 1392 C C . ILE A 1 179 ? -53.147 -27.798 33.367 1.00 42.13 179 ILE A C 1
ATOM 1393 O O . ILE A 1 179 ? -54.312 -27.733 33.747 1.00 50.24 179 ILE A O 1
ATOM 1398 N N . ALA A 1 180 ? -52.154 -28.099 34.193 1.00 43.96 180 ALA A N 1
ATOM 1399 C CA . ALA A 1 180 ? -52.376 -28.442 35.613 1.00 49.83 180 ALA A CA 1
ATOM 1400 C C . ALA A 1 180 ? -52.856 -27.195 36.387 1.00 53.15 180 ALA A C 1
ATOM 1401 O O . ALA A 1 180 ? -53.726 -27.326 37.331 1.00 45.09 180 ALA A O 1
ATOM 1403 N N . ILE A 1 181 ? -52.281 -26.032 36.035 1.00 51.22 181 ILE A N 1
ATOM 1404 C CA . ILE A 1 181 ? -52.696 -24.685 36.542 1.00 51.98 181 ILE A CA 1
ATOM 1405 C C . ILE A 1 181 ? -54.140 -24.421 36.083 1.00 45.61 181 ILE A C 1
ATOM 1406 O O . ILE A 1 181 ? -54.943 -24.042 36.945 1.00 45.78 181 ILE A O 1
ATOM 1411 N N . LEU A 1 182 ? -54.489 -24.711 34.826 1.00 41.49 182 LEU A N 1
ATOM 1412 C CA . LEU A 1 182 ? -55.900 -24.594 34.347 1.00 47.20 182 LEU A CA 1
ATOM 1413 C C . LEU A 1 182 ? -56.836 -25.567 35.082 1.00 49.21 182 LEU A C 1
ATOM 1414 O O . LEU A 1 182 ? -57.904 -25.115 35.455 1.00 58.44 182 LEU A O 1
ATOM 1419 N N . ARG A 1 183 ? -56.471 -26.812 35.347 1.00 60.30 183 ARG A N 1
ATOM 1420 C CA . ARG A 1 183 ? -57.462 -27.704 36.005 1.00 59.78 183 ARG A CA 1
ATOM 1421 C C . ARG A 1 183 ? -57.661 -27.273 37.453 1.00 53.35 183 ARG A C 1
ATOM 1422 O O . ARG A 1 183 ? -58.752 -27.503 37.985 1.00 44.35 183 ARG A O 1
ATOM 1430 N N . LYS A 1 184 ? -56.654 -26.643 38.040 1.00 54.85 184 LYS A N 1
ATOM 1431 C CA . LYS A 1 184 ? -56.674 -26.281 39.477 1.00 54.75 184 LYS A CA 1
ATOM 1432 C C . LYS A 1 184 ? -57.658 -25.127 39.705 1.00 55.49 184 LYS A C 1
ATOM 1433 O O . LYS A 1 184 ? -58.477 -25.247 40.635 1.00 58.20 184 LYS A O 1
ATOM 1439 N N . LYS A 1 185 ? -57.626 -24.081 38.874 1.00 55.83 185 LYS A N 1
ATOM 1440 C CA . LYS A 1 185 ? -58.609 -22.963 38.952 1.00 59.61 185 LYS A CA 1
ATOM 1441 C C . LYS A 1 185 ? -60.005 -23.511 38.650 1.00 61.44 185 LYS A C 1
ATOM 1442 O O . LYS A 1 185 ? -60.938 -23.133 39.355 1.00 73.19 185 LYS A O 1
ATOM 1448 N N . ALA A 1 186 ? -60.145 -24.392 37.657 1.00 66.52 186 ALA A N 1
ATOM 1449 C CA . ALA A 1 186 ? -61.447 -24.997 37.276 1.00 70.97 186 ALA A CA 1
ATOM 1450 C C . ALA A 1 186 ? -62.024 -25.824 38.442 1.00 64.45 186 ALA A C 1
ATOM 1451 O O . ALA A 1 186 ? -63.228 -25.727 38.684 1.00 65.12 186 ALA A O 1
ATOM 1453 N N . LYS A 1 187 ? -61.197 -26.600 39.147 1.00 69.66 187 LYS A N 1
ATOM 1454 C CA . LYS A 1 187 ? -61.619 -27.366 40.350 1.00 76.17 187 LYS A CA 1
ATOM 1455 C C . LYS A 1 187 ? -62.204 -26.379 41.370 1.00 73.45 187 LYS A C 1
ATOM 1456 O O . LYS A 1 187 ? -63.189 -26.741 42.036 1.00 71.58 187 LYS A O 1
ATOM 1462 N N . ALA A 1 188 ? -61.634 -25.174 41.476 1.00 72.82 188 ALA A N 1
ATOM 1463 C CA . ALA A 1 188 ? -61.895 -24.211 42.578 1.00 72.56 188 ALA A CA 1
ATOM 1464 C C . ALA A 1 188 ? -63.334 -23.682 42.514 1.00 73.85 188 ALA A C 1
ATOM 1465 O O . ALA A 1 188 ? -63.821 -23.214 43.573 1.00 64.45 188 ALA A O 1
ATOM 1467 N N . GLU A 1 189 ? -63.968 -23.761 41.331 1.00 81.94 189 GLU A N 1
ATOM 1468 C CA . GLU A 1 189 ? -65.356 -23.301 41.028 1.00 87.91 189 GLU A CA 1
ATOM 1469 C C . GLU A 1 189 ? -66.218 -24.466 40.503 1.00 85.93 189 GLU A C 1
ATOM 1470 O O . GLU A 1 189 ? -67.158 -24.199 39.742 1.00 95.22 189 GLU A O 1
ATOM 1476 N N . GLY A 1 190 ? -65.885 -25.714 40.836 1.00 78.85 190 GLY A N 1
ATOM 1477 C CA . GLY A 1 190 ? -66.711 -26.897 40.535 1.00 67.58 190 GLY A CA 1
ATOM 1478 C C . GLY A 1 190 ? -66.998 -27.046 39.054 1.00 67.89 190 GLY A C 1
ATOM 1479 O O . GLY A 1 190 ? -68.117 -27.419 38.726 1.00 75.31 190 GLY A O 1
ATOM 1480 N N . LEU A 1 191 ? -66.023 -26.835 38.172 1.00 74.24 191 LEU A N 1
ATOM 1481 C CA . LEU A 1 191 ? -66.286 -26.812 36.704 1.00 85.07 191 LEU A CA 1
ATOM 1482 C C . LEU A 1 191 ? -65.892 -28.134 36.035 1.00 82.34 191 LEU A C 1
ATOM 1483 O O . LEU A 1 191 ? -64.707 -28.510 36.109 1.00 74.90 191 LEU A O 1
ATOM 1488 N N . ASP A 1 192 ? -66.852 -28.767 35.351 1.00 81.87 192 ASP A N 1
ATOM 1489 C CA . ASP A 1 192 ? -66.634 -29.968 34.501 1.00 81.35 192 ASP A CA 1
ATOM 1490 C C . ASP A 1 192 ? -66.166 -29.469 33.124 1.00 74.24 192 ASP A C 1
ATOM 1491 O O . ASP A 1 192 ? -67.006 -28.882 32.397 1.00 68.44 192 ASP A O 1
ATOM 1496 N N . ILE A 1 193 ? -64.878 -29.650 32.787 1.00 60.91 193 ILE A N 1
ATOM 1497 C CA . ILE A 1 193 ? -64.291 -29.120 31.522 1.00 60.64 193 ILE A CA 1
ATOM 1498 C C . ILE A 1 193 ? -63.511 -30.226 30.827 1.00 55.72 193 ILE A C 1
ATOM 1499 O O . ILE A 1 193 ? -62.647 -30.831 31.433 1.00 51.64 193 ILE A O 1
ATOM 1504 N N . PRO A 1 194 ? -63.801 -30.526 29.542 1.00 68.20 194 PRO A N 1
ATOM 1505 C CA . PRO A 1 194 ? -62.990 -31.461 28.749 1.00 73.87 194 PRO A CA 1
ATOM 1506 C C . PRO A 1 194 ? -61.500 -31.098 28.610 1.00 74.10 194 PRO A C 1
ATOM 1507 O O . PRO A 1 194 ? -61.182 -29.924 28.490 1.00 71.33 194 PRO A O 1
ATOM 1511 N N . ASN A 1 195 ? -60.640 -32.124 28.573 1.00 70.71 195 ASN A N 1
ATOM 1512 C CA . ASN A 1 195 ? -59.155 -32.015 28.529 1.00 72.31 195 ASN A CA 1
ATOM 1513 C C . ASN A 1 195 ? -58.712 -31.441 27.175 1.00 64.56 195 ASN A C 1
ATOM 1514 O O . ASN A 1 195 ? -57.611 -30.837 27.112 1.00 65.28 195 ASN A O 1
ATOM 1519 N N . GLU A 1 196 ? -59.534 -31.594 26.133 1.00 59.06 196 GLU A N 1
ATOM 1520 C CA . GLU A 1 196 ? -59.242 -31.063 24.771 1.00 68.64 196 GLU A CA 1
ATOM 1521 C C . GLU A 1 196 ? -59.277 -29.514 24.793 1.00 70.69 196 GLU A C 1
ATOM 1522 O O . GLU A 1 196 ? -58.520 -28.879 24.018 1.00 63.47 196 GLU A O 1
ATOM 1528 N N . VAL A 1 197 ? -60.125 -28.937 25.655 1.00 65.44 197 VAL A N 1
ATOM 1529 C CA . VAL A 1 197 ? -60.294 -27.476 25.882 1.00 64.75 197 VAL A CA 1
ATOM 1530 C C . VAL A 1 197 ? -59.033 -26.921 26.558 1.00 62.87 197 VAL A C 1
ATOM 1531 O O . VAL A 1 197 ? -58.376 -26.067 25.931 1.00 54.52 197 VAL A O 1
ATOM 1535 N N . MET A 1 198 ? -58.720 -27.393 27.778 1.00 62.67 198 MET A N 1
ATOM 1536 C CA . MET A 1 198 ? -57.467 -27.096 28.541 1.00 59.04 198 MET A CA 1
ATOM 1537 C C . MET A 1 198 ? -56.267 -27.169 27.598 1.00 60.10 198 MET A C 1
ATOM 1538 O O . MET A 1 198 ? -55.523 -26.175 27.483 1.00 62.28 198 MET A O 1
ATOM 1543 N N . LEU A 1 199 ? -56.111 -28.302 26.921 1.00 58.98 199 LEU A N 1
ATOM 1544 C CA . LEU A 1 199 ? -55.049 -28.507 25.907 1.00 61.65 199 LEU A CA 1
ATOM 1545 C C . LEU A 1 199 ? -55.034 -27.328 24.905 1.00 55.26 199 LEU A C 1
ATOM 1546 O O . LEU A 1 199 ? -53.947 -26.715 24.694 1.00 52.16 199 LEU A O 1
ATOM 1551 N N . TYR A 1 200 ? -56.185 -27.003 24.308 1.00 57.18 200 TYR A N 1
ATOM 1552 C CA . TYR A 1 200 ? -56.324 -25.919 23.300 1.00 56.72 200 TYR A CA 1
ATOM 1553 C C . TYR A 1 200 ? -55.869 -24.585 23.920 1.00 58.57 200 TYR A C 1
ATOM 1554 O O . TYR A 1 200 ? -54.979 -23.922 23.316 1.00 53.78 200 TYR A O 1
ATOM 1563 N N . ILE A 1 201 ? -56.443 -24.213 25.078 1.00 56.64 201 ILE A N 1
ATOM 1564 C CA . ILE A 1 201 ? -56.104 -22.964 25.834 1.00 62.10 201 ILE A CA 1
ATOM 1565 C C . ILE A 1 201 ? -54.590 -22.908 26.103 1.00 61.52 201 ILE A C 1
ATOM 1566 O O . ILE A 1 201 ? -53.937 -21.958 25.613 1.00 60.56 201 ILE A O 1
ATOM 1571 N N . ALA 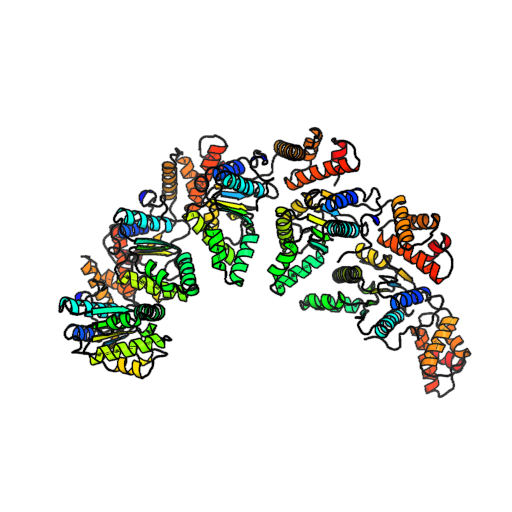A 1 202 ? -54.057 -23.859 26.884 1.00 55.16 202 ALA A N 1
ATOM 1572 C CA . ALA A 1 202 ? -52.617 -23.949 27.225 1.00 54.70 202 ALA A CA 1
ATOM 1573 C C . ALA A 1 202 ? -51.749 -23.834 25.959 1.00 54.78 202 ALA A C 1
ATOM 1574 O O . ALA A 1 202 ? -50.684 -23.210 26.033 1.00 55.11 202 ALA A O 1
ATOM 1576 N N . ASN A 1 203 ? -52.176 -24.368 24.815 1.00 60.66 203 ASN A N 1
ATOM 1577 C CA . ASN A 1 203 ? -51.360 -24.270 23.575 1.00 66.08 203 ASN A CA 1
ATOM 1578 C C . ASN A 1 203 ? -51.258 -22.831 23.063 1.00 65.31 203 ASN A C 1
ATOM 1579 O O . ASN A 1 203 ? -50.152 -22.484 22.629 1.00 57.15 203 ASN A O 1
ATOM 1584 N N . GLN A 1 204 ? -52.352 -22.051 23.072 1.00 71.19 204 GLN A N 1
ATOM 1585 C CA . GLN A 1 204 ? -52.367 -20.655 22.536 1.00 72.06 204 GLN A CA 1
ATOM 1586 C C . GLN A 1 204 ? -51.594 -19.755 23.500 1.00 64.29 204 GLN A C 1
ATOM 1587 O O . GLN A 1 204 ? -50.737 -19.003 23.023 1.00 67.34 204 GLN A O 1
ATOM 1593 N N . ILE A 1 205 ? -51.904 -19.853 24.794 1.00 65.07 205 ILE A N 1
ATOM 1594 C CA . ILE A 1 205 ? -51.309 -18.924 25.801 1.00 76.19 205 ILE A CA 1
ATOM 1595 C C . ILE A 1 205 ? -50.085 -19.528 26.493 1.00 69.76 205 ILE A C 1
ATOM 1596 O O . ILE A 1 205 ? -50.253 -20.146 27.548 1.00 64.49 205 ILE A O 1
ATOM 1601 N N . ASP A 1 206 ? -48.901 -19.313 25.930 1.00 72.27 206 ASP A N 1
ATOM 1602 C CA . ASP A 1 206 ? -47.646 -19.751 26.591 1.00 87.34 206 ASP A CA 1
ATOM 1603 C C . ASP A 1 206 ? -46.878 -18.482 26.966 1.00 82.57 206 ASP A C 1
ATOM 1604 O O . ASP A 1 206 ? -45.898 -18.155 26.280 1.00 73.41 206 ASP A O 1
ATOM 1609 N N . SER A 1 207 ? -47.331 -17.785 28.005 1.00 71.24 207 SER A N 1
ATOM 1610 C CA . SER A 1 207 ? -46.714 -16.493 28.374 1.00 71.39 207 SER A CA 1
ATOM 1611 C C . SER A 1 207 ? -46.672 -16.374 29.887 1.00 71.80 207 SER A C 1
ATOM 1612 O O . SER A 1 207 ? -45.640 -16.720 30.475 1.00 86.36 207 SER A O 1
ATOM 1615 N N . ASN A 1 208 ? -47.758 -15.883 30.476 1.00 66.97 208 ASN A N 1
ATOM 1616 C CA . ASN A 1 208 ? -47.840 -15.710 31.945 1.00 63.10 208 ASN A CA 1
ATOM 1617 C C . ASN A 1 208 ? -49.123 -16.390 32.402 1.00 55.54 208 ASN A C 1
ATOM 1618 O O . ASN A 1 208 ? -50.026 -16.545 31.573 1.00 49.49 208 ASN A O 1
ATOM 1623 N N . ILE A 1 209 ? -49.197 -16.759 33.674 1.00 54.91 209 ILE A N 1
ATOM 1624 C CA . ILE A 1 209 ? -50.386 -17.508 34.174 1.00 59.21 209 ILE A CA 1
ATOM 1625 C C . ILE A 1 209 ? -51.568 -16.538 34.277 1.00 58.00 209 ILE A C 1
ATOM 1626 O O . ILE A 1 209 ? -52.699 -16.999 34.413 1.00 59.59 209 ILE A O 1
ATOM 1631 N N . ARG A 1 210 ? -51.308 -15.238 34.159 1.00 61.28 210 ARG A N 1
ATOM 1632 C CA . ARG A 1 210 ? -52.397 -14.235 34.173 1.00 60.76 210 ARG A CA 1
ATOM 1633 C C . ARG A 1 210 ? -53.119 -14.300 32.834 1.00 54.72 210 ARG A C 1
ATOM 1634 O O . ARG A 1 210 ? -54.345 -14.420 32.833 1.00 51.78 210 ARG A O 1
ATOM 1642 N N . GLU A 1 211 ? -52.364 -14.211 31.745 1.00 54.09 211 GLU A N 1
ATOM 1643 C CA . GLU A 1 211 ? -52.949 -14.296 30.385 1.00 58.67 211 GLU A CA 1
ATOM 1644 C C . GLU A 1 211 ? -53.740 -15.613 30.325 1.00 59.91 211 GLU A C 1
ATOM 1645 O O . GLU A 1 211 ? -54.908 -15.581 29.891 1.00 67.04 211 GLU A O 1
ATOM 1651 N N . LEU A 1 212 ? -53.143 -16.695 30.840 1.00 56.16 212 LEU A N 1
ATOM 1652 C CA . LEU A 1 212 ? -53.715 -18.065 30.933 1.00 49.84 212 LEU A CA 1
ATOM 1653 C C . LEU A 1 212 ? -54.998 -18.084 31.776 1.00 43.86 212 LEU A C 1
ATOM 1654 O O . LEU A 1 212 ? -56.012 -18.543 31.275 1.00 49.40 212 LEU A O 1
ATOM 1659 N N . GLU A 1 213 ? -54.933 -17.663 33.035 1.00 43.49 213 GLU A N 1
ATOM 1660 C CA . GLU A 1 213 ? -56.100 -17.516 33.941 1.00 49.57 213 GLU A CA 1
ATOM 1661 C C . GLU A 1 213 ? -57.212 -16.778 33.177 1.00 52.87 213 GLU A C 1
ATOM 1662 O O . GLU A 1 213 ? -58.401 -17.150 33.315 1.00 53.49 213 GLU A O 1
ATOM 1668 N N . GLY A 1 214 ? -56.841 -15.749 32.408 1.00 48.83 214 GLY A N 1
ATOM 1669 C CA . GLY A 1 214 ? -57.812 -14.864 31.753 1.00 48.31 214 GLY A CA 1
ATOM 1670 C C . GLY A 1 214 ? -58.466 -15.535 30.564 1.00 48.16 214 GLY A C 1
ATOM 1671 O O . GLY A 1 214 ? -59.658 -15.320 30.342 1.00 41.54 214 GLY A O 1
ATOM 1672 N N . ALA A 1 215 ? -57.689 -16.279 29.786 1.00 54.08 215 ALA A N 1
ATOM 1673 C CA . ALA A 1 215 ? -58.174 -17.043 28.614 1.00 54.80 215 ALA A CA 1
ATOM 1674 C C . ALA A 1 215 ? -59.184 -18.087 29.093 1.00 58.48 215 ALA A C 1
ATOM 1675 O O . ALA A 1 215 ? -60.189 -18.294 28.375 1.00 61.57 215 ALA A O 1
ATOM 1677 N N . LEU A 1 216 ? -59.021 -18.623 30.299 1.00 56.32 216 LEU A N 1
ATOM 1678 C CA . LEU A 1 216 ? -60.036 -19.562 30.838 1.00 56.12 216 LEU A CA 1
ATOM 1679 C C . LEU A 1 216 ? -61.287 -18.789 31.252 1.00 50.17 216 LEU A C 1
ATOM 1680 O O . LEU A 1 216 ? -62.376 -19.197 30.845 1.00 55.15 216 LEU A O 1
ATOM 1685 N N . ILE A 1 217 ? -61.126 -17.729 32.039 1.00 50.25 217 ILE A N 1
ATOM 1686 C CA . ILE A 1 217 ? -62.294 -16.952 32.547 1.00 55.57 217 ILE A CA 1
ATOM 1687 C C . ILE A 1 217 ? -63.215 -16.615 31.373 1.00 58.81 217 ILE A C 1
ATOM 1688 O O . ILE A 1 217 ? -64.434 -16.781 31.513 1.00 53.62 217 ILE A O 1
ATOM 1693 N N . ARG A 1 218 ? -62.637 -16.182 30.257 1.00 55.45 218 ARG A N 1
ATOM 1694 C CA . ARG A 1 218 ? -63.429 -15.841 29.055 1.00 59.89 218 ARG A CA 1
ATOM 1695 C C . ARG A 1 218 ? -64.222 -17.053 28.576 1.00 56.30 218 ARG A C 1
ATOM 1696 O O . ARG A 1 218 ? -65.452 -16.978 28.590 1.00 59.47 218 ARG A O 1
ATOM 1704 N N . VAL A 1 219 ? -63.532 -18.112 28.162 1.00 55.70 219 VAL A N 1
ATOM 1705 C CA . VAL A 1 219 ? -64.218 -19.307 27.593 1.00 53.87 219 VAL A CA 1
ATOM 1706 C C . VAL A 1 219 ? -65.414 -19.680 28.471 1.00 51.47 219 VAL A C 1
ATOM 1707 O O . VAL A 1 219 ? -66.496 -19.890 27.917 1.00 51.66 219 VAL A O 1
ATOM 1711 N N . VAL A 1 220 ? -65.225 -19.718 29.785 1.00 46.84 220 VAL A N 1
ATOM 1712 C CA . VAL A 1 220 ? -66.320 -20.119 30.707 1.00 44.44 220 VAL A CA 1
ATOM 1713 C C . VAL A 1 220 ? -67.442 -19.081 30.638 1.00 47.82 220 VAL A C 1
ATOM 1714 O O . VAL A 1 220 ? -68.577 -19.470 30.356 1.00 55.32 220 VAL A O 1
ATOM 1718 N N . ALA A 1 221 ? -67.133 -17.814 30.881 1.00 53.87 221 ALA A N 1
ATOM 1719 C CA . ALA A 1 221 ? -68.151 -16.740 30.903 1.00 51.14 221 ALA A CA 1
ATOM 1720 C C . ALA A 1 221 ? -68.970 -16.750 29.620 1.00 45.49 221 ALA A C 1
ATOM 1721 O O . ALA A 1 221 ? -70.162 -16.445 29.675 1.00 45.88 221 ALA A O 1
ATOM 1723 N N . TYR A 1 222 ? -68.326 -17.080 28.514 1.00 42.38 222 TYR A N 1
ATOM 1724 C CA . TYR A 1 222 ? -69.020 -17.116 27.208 1.00 49.79 222 TYR A CA 1
ATOM 1725 C C . TYR A 1 222 ? -69.965 -18.316 27.191 1.00 58.73 222 TYR A C 1
ATOM 1726 O O . TYR A 1 222 ? -71.142 -18.133 26.857 1.00 67.43 222 TYR A O 1
ATOM 1735 N N . SER A 1 223 ? -69.467 -19.498 27.552 1.00 56.42 223 SER A N 1
ATOM 1736 C CA . SER A 1 223 ? -70.336 -20.696 27.650 1.00 58.88 223 SER A CA 1
ATOM 1737 C C . SER A 1 223 ? -71.572 -20.340 28.462 1.00 54.23 223 SER A C 1
ATOM 1738 O O . SER A 1 223 ? -72.657 -20.803 28.105 1.00 54.99 223 SER A O 1
ATOM 1741 N N . SER A 1 224 ? -71.390 -19.541 29.507 1.00 54.36 224 SER A N 1
ATOM 1742 C CA . SER A 1 224 ? -72.516 -19.162 30.390 1.00 63.07 224 SER A CA 1
ATOM 1743 C C . SER A 1 224 ? -73.487 -18.244 29.647 1.00 68.43 224 SER A C 1
ATOM 1744 O O . SER A 1 224 ? -74.698 -18.491 29.731 1.00 62.19 224 SER A O 1
ATOM 1747 N N . LEU A 1 225 ? -72.969 -17.243 28.937 1.00 66.02 225 LEU A N 1
ATOM 1748 C CA . LEU A 1 225 ? -73.843 -16.250 28.265 1.00 63.36 225 LEU A CA 1
ATOM 1749 C C . LEU A 1 225 ? -74.712 -16.963 27.233 1.00 69.17 225 LEU A C 1
ATOM 1750 O O . LEU A 1 225 ? -75.925 -16.712 27.209 1.00 64.52 225 LEU A O 1
ATOM 1755 N N . ILE A 1 226 ? -74.105 -17.820 26.425 1.00 61.02 226 ILE A N 1
ATOM 1756 C CA . ILE A 1 226 ? -74.854 -18.499 25.331 1.00 58.57 226 ILE A CA 1
ATOM 1757 C C . ILE A 1 226 ? -75.441 -19.827 25.850 1.00 67.43 226 ILE A C 1
ATOM 1758 O O . ILE A 1 226 ? -76.098 -20.537 25.063 1.00 59.29 226 ILE A O 1
ATOM 1763 N N . ASN A 1 227 ? -75.233 -20.131 27.134 1.00 72.38 227 ASN A N 1
ATOM 1764 C CA . ASN A 1 227 ? -75.784 -21.311 27.850 1.00 80.98 227 ASN A CA 1
ATOM 1765 C C . ASN A 1 227 ? -75.532 -22.604 27.049 1.00 82.04 227 ASN A C 1
ATOM 1766 O O . ASN A 1 227 ? -76.497 -23.352 26.832 1.00 79.00 227 ASN A O 1
ATOM 1771 N N . LYS A 1 228 ? -74.277 -22.873 26.660 1.00 79.13 228 LYS A N 1
ATOM 1772 C CA . LYS A 1 228 ? -73.867 -24.066 25.874 1.00 75.28 228 LYS A CA 1
ATOM 1773 C C . LYS A 1 228 ? -72.637 -24.712 26.511 1.00 77.33 228 LYS A C 1
ATOM 1774 O O . LYS A 1 228 ? -71.790 -23.965 27.029 1.00 84.64 228 LYS A O 1
ATOM 1780 N N . ASP A 1 229 ? -72.588 -26.051 26.477 1.00 83.67 229 ASP A N 1
ATOM 1781 C CA . ASP A 1 229 ? -71.494 -26.920 26.995 1.00 80.93 229 ASP A CA 1
ATOM 1782 C C . ASP A 1 229 ? -70.143 -26.492 26.416 1.00 72.25 229 ASP A C 1
ATOM 1783 O O . ASP A 1 229 ? -70.069 -26.135 25.207 1.00 62.03 229 ASP A O 1
ATOM 1788 N N . ILE A 1 230 ? -69.107 -26.591 27.247 1.00 66.06 230 ILE A N 1
ATOM 1789 C CA . ILE A 1 230 ? -67.729 -26.112 26.926 1.00 65.95 230 ILE A CA 1
ATOM 1790 C C . ILE A 1 230 ? -67.037 -27.134 26.012 1.00 65.19 230 ILE A C 1
ATOM 1791 O O . ILE A 1 230 ? -67.052 -28.322 26.338 1.00 77.78 230 ILE A O 1
ATOM 1796 N N . ASN A 1 231 ? -66.419 -26.695 24.920 1.00 68.47 231 ASN A N 1
ATOM 1797 C CA . ASN A 1 231 ? -65.667 -27.587 23.991 1.00 70.80 231 ASN A CA 1
ATOM 1798 C C . ASN A 1 231 ? -64.746 -26.762 23.069 1.00 62.76 231 ASN A C 1
ATOM 1799 O O . ASN A 1 231 ? -64.953 -25.551 22.937 1.00 63.93 231 ASN A O 1
ATOM 1804 N N . ALA A 1 232 ? -63.784 -27.413 22.416 1.00 63.36 232 ALA A N 1
ATOM 1805 C CA . ALA A 1 232 ? -62.673 -26.774 21.664 1.00 71.39 232 ALA A CA 1
ATOM 1806 C C . ALA A 1 232 ? -63.206 -25.943 20.490 1.00 76.02 232 ALA A C 1
ATOM 1807 O O . ALA A 1 232 ? -62.474 -25.026 20.072 1.00 85.15 232 ALA A O 1
ATOM 1809 N N . ASP A 1 233 ? -64.405 -26.255 19.975 1.00 80.11 233 ASP A N 1
ATOM 1810 C CA . ASP A 1 233 ? -65.146 -25.417 18.986 1.00 83.21 233 ASP A CA 1
ATOM 1811 C C . ASP A 1 233 ? -65.541 -24.074 19.656 1.00 83.61 233 ASP A C 1
ATOM 1812 O O . ASP A 1 233 ? -65.167 -22.995 19.120 1.00 72.58 233 ASP A O 1
ATOM 1817 N N . LEU A 1 234 ? -66.225 -24.120 20.810 1.00 77.45 234 LEU A N 1
ATOM 1818 C CA . LEU A 1 234 ? -66.611 -22.935 21.641 1.00 72.75 234 LEU A CA 1
ATOM 1819 C C . LEU A 1 234 ? -65.354 -22.168 22.090 1.00 72.67 234 LEU A C 1
ATOM 1820 O O . LEU A 1 234 ? -65.254 -20.965 21.814 1.00 69.05 234 LEU A O 1
ATOM 1825 N N . ALA A 1 235 ? -64.424 -22.836 22.770 1.00 69.55 235 ALA A N 1
ATOM 1826 C CA . ALA A 1 235 ? -63.194 -22.226 23.317 1.00 63.56 235 ALA A CA 1
ATOM 1827 C C . ALA A 1 235 ? -62.532 -21.333 22.267 1.00 56.82 235 ALA A C 1
ATOM 1828 O O . ALA A 1 235 ? -62.158 -20.211 22.611 1.00 61.99 235 ALA A O 1
ATOM 1830 N N . ALA A 1 236 ? -62.357 -21.824 21.041 1.00 60.97 236 ALA A N 1
ATOM 1831 C CA . ALA A 1 236 ? -61.609 -21.122 19.963 1.00 64.72 236 ALA A CA 1
ATOM 1832 C C . ALA A 1 236 ? -62.369 -19.860 19.522 1.00 66.97 236 ALA A C 1
ATOM 1833 O O . ALA A 1 236 ? -61.710 -18.845 19.195 1.00 64.52 236 ALA A O 1
ATOM 1835 N N . GLU A 1 237 ? -63.705 -19.946 19.490 1.00 69.08 237 GLU A N 1
ATOM 1836 C CA . GLU A 1 237 ? -64.638 -18.826 19.188 1.00 71.88 237 GLU A CA 1
ATOM 1837 C C . GLU A 1 237 ? -64.425 -17.724 20.232 1.00 64.09 237 GLU A C 1
ATOM 1838 O O . GLU A 1 237 ? -64.193 -16.569 19.831 1.00 60.10 237 GLU A O 1
ATOM 1844 N N . ALA A 1 238 ? -64.473 -18.081 21.519 1.00 57.23 238 ALA A N 1
ATOM 1845 C CA . ALA A 1 238 ? -64.377 -17.145 22.663 1.00 60.20 238 ALA A CA 1
ATOM 1846 C C . ALA A 1 238 ? -63.003 -16.466 22.727 1.00 61.88 238 ALA A C 1
ATOM 1847 O O . ALA A 1 238 ? -62.911 -15.491 23.483 1.00 65.46 238 ALA A O 1
ATOM 1849 N N . LEU A 1 239 ? -61.984 -16.927 21.983 1.00 71.85 239 LEU A N 1
ATOM 1850 C CA . LEU A 1 239 ? -60.566 -16.482 22.160 1.00 72.41 239 LEU A CA 1
ATOM 1851 C C . LEU A 1 239 ? -59.964 -15.835 20.898 1.00 75.00 239 LEU A C 1
ATOM 1852 O O . LEU A 1 239 ? -58.790 -15.411 21.014 1.00 92.09 239 LEU A O 1
ATOM 1857 N N . LYS A 1 240 ? -60.705 -15.694 19.784 1.00 73.48 240 LYS A N 1
ATOM 1858 C CA . LYS A 1 240 ? -60.237 -15.011 18.537 1.00 76.74 240 LYS A CA 1
ATOM 1859 C C . LYS A 1 240 ? -59.571 -13.657 18.864 1.00 83.99 240 LYS A C 1
ATOM 1860 O O . LYS A 1 240 ? -58.565 -13.328 18.190 1.00 65.80 240 LYS A O 1
ATOM 1866 N N . ASP A 1 241 ? -60.124 -12.897 19.833 1.00 89.82 241 ASP A N 1
ATOM 1867 C CA . ASP A 1 241 ? -59.791 -11.472 20.143 1.00 84.56 241 ASP A CA 1
ATOM 1868 C C . ASP A 1 241 ? -59.571 -11.257 21.658 1.00 87.04 241 ASP A C 1
ATOM 1869 O O . ASP A 1 241 ? -58.784 -11.845 22.435 1.00 81.78 241 ASP A O 1
ATOM 1874 N N . MET B 1 7 ? -71.361 11.854 41.742 1.00 74.84 7 MET B N 1
ATOM 1875 C CA . MET B 1 7 ? -70.421 11.775 40.581 1.00 83.20 7 MET B CA 1
ATOM 1876 C C . MET B 1 7 ? -71.044 10.955 39.435 1.00 81.43 7 MET B C 1
ATOM 1877 O O . MET B 1 7 ? -70.632 11.170 38.276 1.00 88.92 7 MET B O 1
ATOM 1882 N N . LEU B 1 8 ? -71.994 10.056 39.729 1.00 65.13 8 LEU B N 1
ATOM 1883 C CA . LEU B 1 8 ? -72.547 9.084 38.748 1.00 59.79 8 LEU B CA 1
ATOM 1884 C C . LEU B 1 8 ? -73.818 9.648 38.087 1.00 61.34 8 LEU B C 1
ATOM 1885 O O . LEU B 1 8 ? -74.702 10.230 38.771 1.00 61.36 8 LEU B O 1
ATOM 1890 N N . ASN B 1 9 ? -73.929 9.441 36.781 1.00 50.85 9 ASN B N 1
ATOM 1891 C CA . ASN B 1 9 ? -75.091 9.880 35.986 1.00 50.26 9 ASN B CA 1
ATOM 1892 C C . ASN B 1 9 ? -76.310 9.077 36.416 1.00 54.66 9 ASN B C 1
ATOM 1893 O O . ASN B 1 9 ? -76.295 7.841 36.320 1.00 53.81 9 ASN B O 1
ATOM 1898 N N . PRO B 1 10 ? -77.392 9.741 36.897 1.00 52.25 10 PRO B N 1
ATOM 1899 C CA . PRO B 1 10 ? -78.618 9.031 37.250 1.00 48.37 10 PRO B CA 1
ATOM 1900 C C . PRO B 1 10 ? -79.265 8.393 36.010 1.00 44.94 10 PRO B C 1
ATOM 1901 O O . PRO B 1 10 ? -79.931 7.409 36.202 1.00 45.09 10 PRO B O 1
ATOM 1905 N N . LYS B 1 11 ? -79.014 8.899 34.792 1.00 46.88 11 LYS B N 1
ATOM 1906 C CA . LYS B 1 11 ? -79.574 8.314 33.532 1.00 50.48 11 LYS B CA 1
ATOM 1907 C C . LYS B 1 11 ? -78.912 6.969 33.179 1.00 46.98 11 LYS B C 1
ATOM 1908 O O . LYS B 1 11 ? -79.562 6.180 32.436 1.00 44.15 11 LYS B O 1
ATOM 1914 N N . TYR B 1 12 ? -77.680 6.707 33.649 1.00 44.51 12 TYR B N 1
ATOM 1915 C CA . TYR B 1 12 ? -76.869 5.514 33.269 1.00 40.77 12 TYR B CA 1
ATOM 1916 C C . TYR B 1 12 ? -76.953 4.412 34.347 1.00 42.07 12 TYR B C 1
ATOM 1917 O O . TYR B 1 12 ? -76.043 4.284 35.215 1.00 42.70 12 TYR B O 1
ATOM 1926 N N . THR B 1 13 ? -77.981 3.564 34.245 1.00 41.26 13 THR B N 1
ATOM 1927 C CA . THR B 1 13 ? -78.234 2.389 35.121 1.00 39.97 13 THR B CA 1
ATOM 1928 C C . THR B 1 13 ? -78.435 1.158 34.247 1.00 41.24 13 THR B C 1
ATOM 1929 O O . THR B 1 13 ? -78.448 1.312 32.998 1.00 51.05 13 THR B O 1
ATOM 1933 N N . PHE B 1 14 ? -78.599 -0.013 34.849 1.00 38.59 14 PHE B N 1
ATOM 1934 C CA . PHE B 1 14 ? -78.820 -1.280 34.100 1.00 43.30 14 PHE B CA 1
ATOM 1935 C C . PHE B 1 14 ? -80.227 -1.269 33.505 1.00 42.58 14 PHE B C 1
ATOM 1936 O O . PHE B 1 14 ? -80.464 -1.891 32.462 1.00 44.65 14 PHE B O 1
ATOM 1944 N N . ASP B 1 15 ? -81.115 -0.572 34.194 1.00 46.35 15 ASP B N 1
ATOM 1945 C CA . ASP B 1 15 ? -82.498 -0.233 33.788 1.00 55.75 15 ASP B CA 1
ATOM 1946 C C . ASP B 1 15 ? -82.496 0.473 32.413 1.00 55.92 15 ASP B C 1
ATOM 1947 O O . ASP B 1 15 ? -83.113 -0.081 31.484 1.00 57.69 15 ASP B O 1
ATOM 1952 N N . THR B 1 16 ? -81.838 1.635 32.264 1.00 49.42 16 THR B N 1
ATOM 1953 C CA . THR B 1 16 ? -81.821 2.431 30.998 1.00 47.14 16 THR B CA 1
ATOM 1954 C C . THR B 1 16 ? -80.935 1.800 29.905 1.00 45.60 16 THR B C 1
ATOM 1955 O O . THR B 1 16 ? -80.919 2.341 28.761 1.00 49.93 16 THR B O 1
ATOM 1959 N N . PHE B 1 17 ? -80.269 0.683 30.190 1.00 41.14 17 PHE B N 1
ATOM 1960 C CA . PHE B 1 17 ? -79.360 0.017 29.229 1.00 39.82 17 PHE B CA 1
ATOM 1961 C C . PHE B 1 17 ? -80.089 -1.087 28.476 1.00 39.85 17 PHE B C 1
ATOM 1962 O O . PHE B 1 17 ? -80.376 -2.135 29.047 1.00 49.00 17 PHE B O 1
ATOM 1970 N N . VAL B 1 18 ? -80.299 -0.877 27.189 1.00 38.00 18 VAL B N 1
ATOM 1971 C CA . VAL B 1 18 ? -80.969 -1.861 26.304 1.00 36.30 18 VAL B CA 1
ATOM 1972 C C . VAL B 1 18 ? -79.925 -2.872 25.808 1.00 40.86 18 VAL B C 1
ATOM 1973 O O . VAL B 1 18 ? -78.882 -2.445 25.262 1.00 41.47 18 VAL B O 1
ATOM 1977 N N . ILE B 1 19 ? -80.245 -4.160 25.931 1.00 37.63 19 ILE B N 1
ATOM 1978 C CA . ILE B 1 19 ? -79.345 -5.311 25.665 1.00 37.37 19 ILE B CA 1
ATOM 1979 C C . ILE B 1 19 ? -79.569 -5.794 24.224 1.00 35.33 19 ILE B C 1
ATOM 1980 O O . ILE B 1 19 ? -80.671 -5.986 23.855 1.00 39.55 19 ILE B O 1
ATOM 1985 N N . GLY B 1 20 ? -78.529 -6.033 23.450 1.00 35.64 20 GLY B N 1
ATOM 1986 C CA . GLY B 1 20 ? -78.631 -6.480 22.052 1.00 37.10 20 GLY B CA 1
ATOM 1987 C C . GLY B 1 20 ? -77.465 -7.403 21.824 1.00 42.09 20 GLY B C 1
ATOM 1988 O O . GLY B 1 20 ? -76.735 -7.578 22.811 1.00 44.40 20 GLY B O 1
ATOM 1989 N N . SER B 1 21 ? -77.291 -8.001 20.639 1.00 46.11 21 SER B N 1
ATOM 1990 C CA . SER B 1 21 ? -76.311 -9.113 20.471 1.00 49.87 21 SER B CA 1
ATOM 1991 C C . SER B 1 21 ? -74.916 -8.518 20.585 1.00 45.65 21 SER B C 1
ATOM 1992 O O . SER B 1 21 ? -74.066 -9.209 21.171 1.00 41.76 21 SER B O 1
ATOM 1995 N N . GLY B 1 22 ? -74.771 -7.261 20.128 1.00 43.72 22 GLY B N 1
ATOM 1996 C CA . GLY B 1 22 ? -73.540 -6.451 20.175 1.00 40.52 22 GLY B CA 1
ATOM 1997 C C . GLY B 1 22 ? -73.054 -6.120 21.588 1.00 40.63 22 GLY B C 1
ATOM 1998 O O . GLY B 1 22 ? -71.856 -5.748 21.695 1.00 42.23 22 GLY B O 1
ATOM 1999 N N . ASN B 1 23 ? -73.892 -6.217 22.637 1.00 35.94 23 ASN B N 1
ATOM 2000 C CA . ASN B 1 23 ? -73.514 -5.759 23.998 1.00 35.80 23 ASN B CA 1
ATOM 2001 C C . ASN B 1 23 ? -73.896 -6.744 25.113 1.00 38.12 23 ASN B C 1
ATOM 2002 O O . ASN B 1 23 ? -73.732 -6.362 26.306 1.00 37.77 23 ASN B O 1
ATOM 2007 N N . ARG B 1 24 ? -74.346 -7.958 24.787 1.00 41.68 24 ARG B N 1
ATOM 2008 C CA . ARG B 1 24 ? -74.919 -8.915 25.781 1.00 48.06 24 ARG B CA 1
ATOM 2009 C C . ARG B 1 24 ? -73.826 -9.303 26.784 1.00 45.37 24 ARG B C 1
ATOM 2010 O O . ARG B 1 24 ? -74.065 -9.273 28.049 1.00 37.10 24 ARG B O 1
ATOM 2018 N N . PHE B 1 25 ? -72.653 -9.614 26.232 1.00 38.81 25 PHE B N 1
ATOM 2019 C CA . PHE B 1 25 ? -71.460 -10.044 26.997 1.00 43.68 25 PHE B CA 1
ATOM 2020 C C . PHE B 1 25 ? -71.096 -8.987 28.048 1.00 45.05 25 PHE B C 1
ATOM 2021 O O . PHE B 1 25 ? -71.052 -9.295 29.265 1.00 43.18 25 PHE B O 1
ATOM 2029 N N . ALA B 1 26 ? -70.874 -7.750 27.604 1.00 40.44 26 ALA B N 1
ATOM 2030 C CA . ALA B 1 26 ? -70.431 -6.659 28.491 1.00 39.30 26 ALA B CA 1
ATOM 2031 C C . ALA B 1 26 ? -71.506 -6.406 29.538 1.00 39.98 26 ALA B C 1
ATOM 2032 O O . ALA B 1 26 ? -71.151 -6.052 30.700 1.00 36.36 26 ALA B O 1
ATOM 2034 N N . HIS B 1 27 ? -72.775 -6.516 29.134 1.00 38.64 27 HIS B N 1
ATOM 2035 C CA . HIS B 1 27 ? -73.891 -6.278 30.080 1.00 41.50 27 HIS B CA 1
ATOM 2036 C C . HIS B 1 27 ? -73.802 -7.334 31.185 1.00 39.83 27 HIS B C 1
ATOM 2037 O O . HIS B 1 27 ? -73.723 -6.943 32.374 1.00 39.77 27 HIS B O 1
ATOM 2044 N N . ALA B 1 28 ? -73.759 -8.614 30.815 1.00 37.44 28 ALA B N 1
ATOM 2045 C CA . ALA B 1 28 ? -73.721 -9.729 31.787 1.00 36.23 28 ALA B CA 1
ATOM 2046 C C . ALA B 1 28 ? -72.495 -9.560 32.701 1.00 39.49 28 ALA B C 1
ATOM 2047 O O . ALA B 1 28 ? -72.638 -9.434 33.969 1.00 39.98 28 ALA B O 1
ATOM 2049 N N . ALA B 1 29 ? -71.321 -9.450 32.093 1.00 36.09 29 ALA B N 1
ATOM 2050 C CA . ALA B 1 29 ? -70.074 -9.227 32.845 1.00 35.62 29 ALA B CA 1
ATOM 2051 C C . ALA B 1 29 ? -70.309 -8.119 33.871 1.00 39.86 29 ALA B C 1
ATOM 2052 O O . ALA B 1 29 ? -70.017 -8.352 35.065 1.00 43.65 29 ALA B O 1
ATOM 2054 N N . SER B 1 30 ? -70.872 -6.981 33.453 1.00 36.17 30 SER B N 1
ATOM 2055 C CA . SER B 1 30 ? -70.948 -5.775 34.310 1.00 39.77 30 SER B CA 1
ATOM 2056 C C . SER B 1 30 ? -71.934 -6.033 35.456 1.00 42.16 30 SER B C 1
ATOM 2057 O O . SER B 1 30 ? -71.712 -5.474 36.570 1.00 42.93 30 SER B O 1
ATOM 2060 N N . LEU B 1 31 ? -72.995 -6.809 35.184 1.00 42.88 31 LEU B N 1
ATOM 2061 C CA . LEU B 1 31 ? -74.075 -7.143 36.164 1.00 43.85 31 LEU B CA 1
ATOM 2062 C C . LEU B 1 31 ? -73.513 -8.114 37.216 1.00 46.73 31 LEU B C 1
ATOM 2063 O O . LEU B 1 31 ? -73.748 -7.878 38.433 1.00 40.36 31 LEU B O 1
ATOM 2068 N N . ALA B 1 32 ? -72.807 -9.159 36.748 1.00 43.62 32 ALA B N 1
ATOM 2069 C CA . ALA B 1 32 ? -71.998 -10.108 37.556 1.00 46.09 32 ALA B CA 1
ATOM 2070 C C . ALA B 1 32 ? -71.037 -9.330 38.467 1.00 51.04 32 ALA B C 1
ATOM 2071 O O . ALA B 1 32 ? -71.192 -9.398 39.719 1.00 53.59 32 ALA B O 1
ATOM 2073 N N . VAL B 1 33 ? -70.101 -8.575 37.880 1.00 49.80 33 VAL B N 1
ATOM 2074 C CA . VAL B 1 33 ? -69.165 -7.723 38.671 1.00 49.02 33 VAL B CA 1
ATOM 2075 C C . VAL B 1 33 ? -69.978 -6.994 39.747 1.00 51.29 33 VAL B C 1
ATOM 2076 O O . VAL B 1 33 ? -69.513 -6.925 40.899 1.00 50.17 33 VAL B O 1
ATOM 2080 N N . ALA B 1 34 ? -71.115 -6.403 39.363 1.00 57.45 34 ALA B N 1
ATOM 2081 C CA . ALA B 1 34 ? -71.894 -5.484 40.227 1.00 57.75 34 ALA B CA 1
ATOM 2082 C C . ALA B 1 34 ? -72.545 -6.289 41.349 1.00 52.84 34 ALA B C 1
ATOM 2083 O O . ALA B 1 34 ? -72.578 -5.803 42.461 1.00 49.32 34 ALA B O 1
ATOM 2085 N N . GLU B 1 35 ? -73.060 -7.473 41.015 1.00 59.96 35 GLU B N 1
ATOM 2086 C CA . GLU B 1 35 ? -73.721 -8.415 41.952 1.00 58.74 35 GLU B CA 1
ATOM 2087 C C . GLU B 1 35 ? -72.674 -8.912 42.958 1.00 60.73 35 GLU B C 1
ATOM 2088 O O . GLU B 1 35 ? -72.948 -8.818 44.156 1.00 60.13 35 GLU B O 1
ATOM 2094 N N . ALA B 1 36 ? -71.492 -9.321 42.475 1.00 63.55 36 ALA B N 1
ATOM 2095 C CA . ALA B 1 36 ? -70.347 -9.855 43.265 1.00 63.85 36 ALA B CA 1
ATOM 2096 C C . ALA B 1 36 ? -69.078 -8.996 43.105 1.00 59.43 36 ALA B C 1
ATOM 2097 O O . ALA B 1 36 ? -68.131 -9.398 42.417 1.00 62.58 36 ALA B O 1
ATOM 2099 N N . PRO B 1 37 ? -68.990 -7.783 43.708 1.00 49.55 37 PRO B N 1
ATOM 2100 C CA . PRO B 1 37 ? -67.777 -6.972 43.613 1.00 54.89 37 PRO B CA 1
ATOM 2101 C C . PRO B 1 37 ? -66.558 -7.798 44.047 1.00 57.91 37 PRO B C 1
ATOM 2102 O O . PRO B 1 37 ? -66.534 -8.278 45.152 1.00 60.28 37 PRO B O 1
ATOM 2106 N N . ALA B 1 38 ? -65.587 -7.973 43.156 1.00 61.31 38 ALA B N 1
ATOM 2107 C CA . ALA B 1 38 ? -64.270 -8.571 43.481 1.00 60.24 38 ALA B CA 1
ATOM 2108 C C . ALA B 1 38 ? -64.348 -10.101 43.534 1.00 58.46 38 ALA B C 1
ATOM 2109 O O . ALA B 1 38 ? -63.283 -10.697 43.447 1.00 57.43 38 ALA B O 1
ATOM 2111 N N . LYS B 1 39 ? -65.543 -10.715 43.606 1.00 66.22 39 LYS B N 1
ATOM 2112 C CA . LYS B 1 39 ? -65.701 -12.199 43.712 1.00 64.16 39 LYS B CA 1
ATOM 2113 C C . LYS B 1 39 ? -66.004 -12.823 42.336 1.00 60.61 39 LYS B C 1
ATOM 2114 O O . LYS B 1 39 ? -65.933 -14.054 42.258 1.00 67.92 39 LYS B O 1
ATOM 2120 N N . ALA B 1 40 ? -66.295 -12.046 41.283 1.00 58.18 40 ALA B N 1
ATOM 2121 C CA . ALA B 1 40 ? -66.797 -12.581 39.989 1.00 53.66 40 ALA B CA 1
ATOM 2122 C C . ALA B 1 40 ? -65.741 -12.459 38.888 1.00 52.91 40 ALA B C 1
ATOM 2123 O O . ALA B 1 40 ? -65.186 -13.488 38.508 1.00 54.60 40 ALA B O 1
ATOM 2125 N N . TYR B 1 41 ? -65.495 -11.258 38.361 1.00 54.43 41 TYR B N 1
ATOM 2126 C CA . TYR B 1 41 ? -64.362 -10.991 37.430 1.00 53.58 41 TYR B CA 1
ATOM 2127 C C . TYR B 1 41 ? -63.601 -9.751 37.917 1.00 57.40 41 TYR B C 1
ATOM 2128 O O . TYR B 1 41 ? -64.240 -8.712 38.242 1.00 54.38 41 TYR B O 1
ATOM 2137 N N . ASN B 1 42 ? -62.282 -9.886 38.067 1.00 51.06 42 ASN B N 1
ATOM 2138 C CA . ASN B 1 42 ? -61.444 -8.827 38.672 1.00 49.89 42 ASN B CA 1
ATOM 2139 C C . ASN B 1 42 ? -60.046 -8.984 38.129 1.00 47.90 42 ASN B C 1
ATOM 2140 O O . ASN B 1 42 ? -59.353 -9.891 38.533 1.00 58.62 42 ASN B O 1
ATOM 2145 N N . PRO B 1 43 ? -59.608 -8.145 37.174 1.00 46.66 43 PRO B N 1
ATOM 2146 C CA . PRO B 1 43 ? -60.385 -7.003 36.701 1.00 42.84 43 PRO B CA 1
ATOM 2147 C C . PRO B 1 43 ? -61.338 -7.340 35.542 1.00 45.54 43 PRO B C 1
ATOM 2148 O O . PRO B 1 43 ? -61.106 -8.342 34.823 1.00 40.33 43 PRO B O 1
ATOM 2152 N N . LEU B 1 44 ? -62.363 -6.499 35.356 1.00 43.86 44 LEU B N 1
ATOM 2153 C CA . LEU B 1 44 ? -63.199 -6.491 34.121 1.00 39.88 44 LEU B CA 1
ATOM 2154 C C . LEU B 1 44 ? -62.672 -5.379 33.218 1.00 37.81 44 LEU B C 1
ATOM 2155 O O . LEU B 1 44 ? -62.472 -4.204 33.689 1.00 37.89 44 LEU B O 1
ATOM 2160 N N . PHE B 1 45 ? -62.422 -5.735 31.970 1.00 36.71 45 PHE B N 1
ATOM 2161 C CA . PHE B 1 45 ? -61.845 -4.813 30.973 1.00 36.03 45 PHE B CA 1
ATOM 2162 C C . PHE B 1 45 ? -62.781 -4.727 29.772 1.00 38.62 45 PHE B C 1
ATOM 2163 O O . PHE B 1 45 ? -62.998 -5.792 29.150 1.00 39.35 45 PHE B O 1
ATOM 2171 N N . ILE B 1 46 ? -63.339 -3.541 29.477 1.00 37.52 46 ILE B N 1
ATOM 2172 C CA . ILE B 1 46 ? -64.380 -3.376 28.410 1.00 36.13 46 ILE B CA 1
ATOM 2173 C C . ILE B 1 46 ? -63.801 -2.513 27.296 1.00 33.59 46 ILE B C 1
ATOM 2174 O O . ILE B 1 46 ? -63.367 -1.410 27.621 1.00 35.99 46 ILE B O 1
ATOM 2179 N N . TYR B 1 47 ? -63.920 -2.933 26.041 1.00 30.01 47 TYR B N 1
ATOM 2180 C CA . TYR B 1 47 ? -63.427 -2.166 24.884 1.00 31.19 47 TYR B CA 1
ATOM 2181 C C . TYR B 1 47 ? -64.484 -2.147 23.792 1.00 33.07 47 TYR B C 1
ATOM 2182 O O . TYR B 1 47 ? -65.308 -3.042 23.727 1.00 29.64 47 TYR B O 1
ATOM 2191 N N . GLY B 1 48 ? -64.429 -1.129 22.941 1.00 34.57 48 GLY B N 1
ATOM 2192 C CA . GLY B 1 48 ? -65.372 -1.007 21.821 1.00 37.05 48 GLY B CA 1
ATOM 2193 C C . GLY B 1 48 ? -65.318 0.377 21.211 1.00 35.16 48 GLY B C 1
ATOM 2194 O O . GLY B 1 48 ? -64.688 1.271 21.820 1.00 33.73 48 GLY B O 1
ATOM 2195 N N . GLY B 1 49 ? -65.929 0.515 20.032 1.00 31.79 49 GLY B N 1
ATOM 2196 C CA . GLY B 1 49 ? -65.987 1.763 19.255 1.00 33.70 49 GLY B CA 1
ATOM 2197 C C . GLY B 1 49 ? -66.747 2.879 19.960 1.00 31.99 49 GLY B C 1
ATOM 2198 O O . GLY B 1 49 ? -67.188 2.710 21.102 1.00 34.80 49 GLY B O 1
ATOM 2199 N N . VAL B 1 50 ? -66.922 3.991 19.267 1.00 33.73 50 VAL B N 1
ATOM 2200 C CA . VAL B 1 50 ? -67.467 5.254 19.834 1.00 34.00 50 VAL B CA 1
ATOM 2201 C C . VAL B 1 50 ? -68.946 5.110 20.206 1.00 33.43 50 VAL B C 1
ATOM 2202 O O . VAL B 1 50 ? -69.719 4.552 19.417 1.00 34.35 50 VAL B O 1
ATOM 2206 N N . GLY B 1 51 ? -69.323 5.634 21.371 1.00 32.05 51 GLY B N 1
ATOM 2207 C CA . GLY B 1 51 ? -70.735 5.761 21.791 1.00 33.33 51 GLY B CA 1
ATOM 2208 C C . GLY B 1 51 ? -71.531 4.460 21.725 1.00 32.32 51 GLY B C 1
ATOM 2209 O O . GLY B 1 51 ? -72.619 4.470 21.126 1.00 33.49 51 GLY B O 1
ATOM 2210 N N . LEU B 1 52 ? -71.067 3.397 22.392 1.00 32.81 52 LEU B N 1
ATOM 2211 C CA . LEU B 1 52 ? -71.705 2.055 22.377 1.00 30.34 52 LEU B CA 1
ATOM 2212 C C . LEU B 1 52 ? -71.991 1.574 23.789 1.00 28.69 52 LEU B C 1
ATOM 2213 O O . LEU B 1 52 ? -72.467 0.438 23.907 1.00 28.75 52 LEU B O 1
ATOM 2218 N N . GLY B 1 53 ? -71.693 2.381 24.803 1.00 28.55 53 GLY B N 1
ATOM 2219 C CA . GLY B 1 53 ? -72.239 2.178 26.160 1.00 30.78 53 GLY B CA 1
ATOM 2220 C C . GLY B 1 53 ? -71.218 1.820 27.221 1.00 27.17 53 GLY B C 1
ATOM 2221 O O . GLY B 1 53 ? -71.612 1.450 28.303 1.00 26.79 53 GLY B O 1
ATOM 2222 N N . LYS B 1 54 ? -69.938 1.992 26.964 1.00 29.81 54 LYS B N 1
ATOM 2223 C CA . LYS B 1 54 ? -68.874 1.643 27.943 1.00 29.26 54 LYS B CA 1
ATOM 2224 C C . LYS B 1 54 ? -69.037 2.452 29.227 1.00 28.23 54 LYS B C 1
ATOM 2225 O O . LYS B 1 54 ? -69.087 1.871 30.298 1.00 29.11 54 LYS B O 1
ATOM 2231 N N . THR B 1 55 ? -69.109 3.762 29.115 1.00 28.37 55 THR B N 1
ATOM 2232 C CA . THR B 1 55 ? -69.203 4.674 30.278 1.00 30.59 55 THR B CA 1
ATOM 2233 C C . THR B 1 55 ? -70.524 4.377 31.021 1.00 33.18 55 THR B C 1
ATOM 2234 O O . THR B 1 55 ? -70.529 4.358 32.267 1.00 31.38 55 THR B O 1
ATOM 2238 N N . HIS B 1 56 ? -71.608 4.208 30.267 1.00 32.30 56 HIS B N 1
ATOM 2239 C CA . HIS B 1 56 ? -72.953 3.895 30.780 1.00 33.10 56 HIS B CA 1
ATOM 2240 C C . HIS B 1 56 ? -72.832 2.645 31.650 1.00 30.84 56 HIS B C 1
ATOM 2241 O O . HIS B 1 56 ? -73.233 2.726 32.833 1.00 30.69 56 HIS B O 1
ATOM 2248 N N . LEU B 1 57 ? -72.255 1.560 31.110 1.00 30.52 57 LEU B N 1
ATOM 2249 C CA . LEU B 1 57 ? -72.078 0.260 31.834 1.00 30.73 57 LEU B CA 1
ATOM 2250 C C . LEU B 1 57 ? -71.222 0.468 33.085 1.00 33.30 57 LEU B C 1
ATOM 2251 O O . LEU B 1 57 ? -71.498 -0.210 34.096 1.00 37.43 57 LEU B O 1
ATOM 2256 N N . MET B 1 58 ? -70.242 1.371 33.044 1.00 34.28 58 MET B N 1
ATOM 2257 C CA . MET B 1 58 ? -69.359 1.604 34.206 1.00 36.93 58 MET B CA 1
ATOM 2258 C C . MET B 1 58 ? -70.144 2.321 35.297 1.00 35.85 58 MET B C 1
ATOM 2259 O O . MET B 1 58 ? -69.977 1.953 36.451 1.00 40.95 58 MET B O 1
ATOM 2264 N N . HIS B 1 59 ? -70.978 3.292 34.943 1.00 35.23 59 HIS B N 1
ATOM 2265 C CA . HIS B 1 59 ? -71.796 4.034 35.931 1.00 34.76 59 HIS B CA 1
ATOM 2266 C C . HIS B 1 59 ? -72.866 3.096 36.477 1.00 35.82 59 HIS B C 1
ATOM 2267 O O . HIS B 1 59 ? -73.168 3.189 37.679 1.00 39.53 59 HIS B O 1
ATOM 2274 N N . ALA B 1 60 ? -73.397 2.232 35.622 1.00 35.41 60 ALA B N 1
ATOM 2275 C CA . ALA B 1 60 ? -74.347 1.171 36.013 1.00 37.93 60 ALA B CA 1
ATOM 2276 C C . ALA B 1 60 ? -73.734 0.328 37.134 1.00 40.73 60 ALA B C 1
ATOM 2277 O O . ALA B 1 60 ? -74.451 0.064 38.111 1.00 52.38 60 ALA B O 1
ATOM 2279 N N . ILE B 1 61 ? -72.479 -0.109 36.994 1.00 41.07 61 ILE B N 1
ATOM 2280 C CA . ILE B 1 61 ? -71.791 -0.925 38.036 1.00 38.18 61 ILE B CA 1
ATOM 2281 C C . ILE B 1 61 ? -71.717 -0.078 39.309 1.00 41.39 61 ILE B C 1
ATOM 2282 O O . ILE B 1 61 ? -72.141 -0.543 40.368 1.00 45.13 61 ILE B O 1
ATOM 2287 N N . GLY B 1 62 ? -71.289 1.168 39.200 1.00 41.55 62 GLY B N 1
ATOM 2288 C CA . GLY B 1 62 ? -71.233 2.064 40.366 1.00 48.33 62 GLY B CA 1
ATOM 2289 C C . GLY B 1 62 ? -72.578 2.196 41.080 1.00 52.71 62 GLY B C 1
ATOM 2290 O O . GLY B 1 62 ? -72.634 1.904 42.292 1.00 52.94 62 GLY B O 1
ATOM 2291 N N . HIS B 1 63 ? -73.612 2.643 40.355 1.00 55.71 63 HIS B N 1
ATOM 2292 C CA . HIS B 1 63 ? -75.012 2.820 40.835 1.00 50.85 63 HIS B CA 1
ATOM 2293 C C . HIS B 1 63 ? -75.451 1.606 41.658 1.00 46.72 63 HIS B C 1
ATOM 2294 O O . HIS B 1 63 ? -75.846 1.836 42.802 1.00 44.10 63 HIS B O 1
ATOM 2301 N N . TYR B 1 64 ? -75.274 0.389 41.137 1.00 43.16 64 TYR B N 1
ATOM 2302 C CA . TYR B 1 64 ? -75.724 -0.883 41.762 1.00 50.31 64 TYR B CA 1
ATOM 2303 C C . TYR B 1 64 ? -74.950 -1.172 43.054 1.00 54.12 64 TYR B C 1
ATOM 2304 O O . TYR B 1 64 ? -75.571 -1.558 44.046 1.00 54.76 64 TYR B O 1
ATOM 2313 N N . VAL B 1 65 ? -73.630 -1.006 43.048 1.00 55.86 65 VAL B N 1
ATOM 2314 C CA . VAL B 1 65 ? -72.773 -1.335 44.220 1.00 48.55 65 VAL B CA 1
ATOM 2315 C C . VAL B 1 65 ? -73.135 -0.389 45.369 1.00 53.20 65 VAL B C 1
ATOM 2316 O O . VAL B 1 65 ? -73.262 -0.885 46.501 1.00 69.92 65 VAL B O 1
ATOM 2320 N N . ILE B 1 66 ? -73.283 0.901 45.090 1.00 48.83 66 ILE B N 1
ATOM 2321 C CA . ILE B 1 66 ? -73.561 1.902 46.155 1.00 51.27 66 ILE B CA 1
ATOM 2322 C C . ILE B 1 66 ? -74.933 1.614 46.754 1.00 55.46 66 ILE B C 1
ATOM 2323 O O . ILE B 1 66 ? -75.129 1.881 47.942 1.00 58.17 66 ILE B O 1
ATOM 2328 N N . ASP B 1 67 ? -75.831 1.053 45.954 1.00 67.79 67 ASP B N 1
ATOM 2329 C CA . ASP B 1 67 ? -77.218 0.815 46.423 1.00 73.61 67 ASP B CA 1
ATOM 2330 C C . ASP B 1 67 ? -77.311 -0.553 47.104 1.00 70.80 67 ASP B C 1
ATOM 2331 O O . ASP B 1 67 ? -78.272 -0.765 47.849 1.00 86.28 67 ASP B O 1
ATOM 2336 N N . HIS B 1 68 ? -76.343 -1.432 46.867 1.00 67.14 68 HIS B N 1
ATOM 2337 C CA . HIS B 1 68 ? -76.328 -2.760 47.529 1.00 66.65 68 HIS B CA 1
ATOM 2338 C C . HIS B 1 68 ? -75.227 -2.777 48.590 1.00 73.51 68 HIS B C 1
ATOM 2339 O O . HIS B 1 68 ? -74.884 -3.876 49.053 1.00 70.86 68 HIS B O 1
ATOM 2346 N N . ASN B 1 69 ? -74.702 -1.605 48.953 1.00 72.99 69 ASN B N 1
ATOM 2347 C CA . ASN B 1 69 ? -73.589 -1.499 49.931 1.00 71.76 69 ASN B CA 1
ATOM 2348 C C . ASN B 1 69 ? -73.283 -0.019 50.099 1.00 68.85 69 ASN B C 1
ATOM 2349 O O . ASN B 1 69 ? -72.330 0.459 49.472 1.00 78.31 69 ASN B O 1
ATOM 2354 N N . PRO B 1 70 ? -74.041 0.726 50.923 1.00 71.43 70 PRO B N 1
ATOM 2355 C CA . PRO B 1 70 ? -73.870 2.176 51.003 1.00 71.40 70 PRO B CA 1
ATOM 2356 C C . PRO B 1 70 ? -72.570 2.601 51.693 1.00 71.61 70 PRO B C 1
ATOM 2357 O O . PRO B 1 70 ? -72.372 3.784 51.873 1.00 66.40 70 PRO B O 1
ATOM 2361 N N . SER B 1 71 ? -71.729 1.636 52.050 1.00 70.07 71 SER B N 1
ATOM 2362 C CA . SER B 1 71 ? -70.424 1.960 52.671 1.00 79.13 71 SER B CA 1
ATOM 2363 C C . SER B 1 71 ? -69.337 1.937 51.601 1.00 81.31 71 SER B C 1
ATOM 2364 O O . SER B 1 71 ? -68.390 2.731 51.715 1.00 66.83 71 SER B O 1
ATOM 2367 N N . ALA B 1 72 ? -69.490 1.068 50.599 1.00 77.98 72 ALA B N 1
ATOM 2368 C CA . ALA B 1 72 ? -68.451 0.876 49.568 1.00 66.17 72 ALA B CA 1
ATOM 2369 C C . ALA B 1 72 ? -67.928 2.197 49.018 1.00 65.98 72 ALA B C 1
ATOM 2370 O O . ALA B 1 72 ? -68.738 3.088 48.738 1.00 59.26 72 ALA B O 1
ATOM 2372 N N . LYS B 1 73 ? -66.607 2.298 48.886 1.00 63.93 73 LYS B N 1
ATOM 2373 C CA . LYS B 1 73 ? -66.008 3.488 48.246 1.00 66.29 73 LYS B CA 1
ATOM 2374 C C . LYS B 1 73 ? -65.930 3.194 46.747 1.00 58.91 73 LYS B C 1
ATOM 2375 O O . LYS B 1 73 ? -65.101 2.361 46.361 1.00 54.61 73 LYS B O 1
ATOM 2381 N N . VAL B 1 74 ? -66.786 3.832 45.958 1.00 47.19 74 VAL B N 1
ATOM 2382 C CA . VAL B 1 74 ? -66.864 3.622 44.489 1.00 45.11 74 VAL B CA 1
ATOM 2383 C C . VAL B 1 74 ? -66.415 4.916 43.809 1.00 44.47 74 VAL B C 1
ATOM 2384 O O . VAL B 1 74 ? -66.949 5.987 44.149 1.00 40.15 74 VAL B O 1
ATOM 2388 N N . VAL B 1 75 ? -65.453 4.834 42.891 1.00 45.50 75 VAL B N 1
ATOM 2389 C CA . VAL B 1 75 ? -64.862 6.048 42.259 1.00 43.92 75 VAL B CA 1
ATOM 2390 C C . VAL B 1 75 ? -64.802 5.857 40.748 1.00 40.34 75 VAL B C 1
ATOM 2391 O O . VAL B 1 75 ? -64.217 4.863 40.309 1.00 43.66 75 VAL B O 1
ATOM 2395 N N . TYR B 1 76 ? -65.442 6.767 40.004 1.00 37.91 76 TYR B N 1
ATOM 2396 C CA . TYR B 1 76 ? -65.375 6.813 38.524 1.00 37.03 76 TYR B CA 1
ATOM 2397 C C . TYR B 1 76 ? -64.472 7.986 38.141 1.00 33.18 76 TYR B C 1
ATOM 2398 O O . TYR B 1 76 ? -64.565 9.016 38.720 1.00 33.38 76 TYR B O 1
ATOM 2407 N N . LEU B 1 77 ? -63.558 7.788 37.213 1.00 31.35 77 LEU B N 1
ATOM 2408 C CA . LEU B 1 77 ? -62.816 8.903 36.598 1.00 33.49 77 LEU B CA 1
ATOM 2409 C C . LEU B 1 77 ? -62.204 8.417 35.273 1.00 36.57 77 LEU B C 1
ATOM 2410 O O . LEU B 1 77 ? -61.910 7.213 35.122 1.00 34.90 77 LEU B O 1
ATOM 2415 N N . SER B 1 78 ? -62.049 9.332 34.322 1.00 38.21 78 SER B N 1
ATOM 2416 C CA . SER B 1 78 ? -61.224 9.102 33.115 1.00 38.91 78 SER B CA 1
ATOM 2417 C C . SER B 1 78 ? -59.748 8.923 33.529 1.00 35.26 78 SER B C 1
ATOM 2418 O O . SER B 1 78 ? -59.289 9.511 34.532 1.00 33.45 78 SER B O 1
ATOM 2421 N N . SER B 1 79 ? -59.021 8.124 32.771 1.00 31.05 79 SER B N 1
ATOM 2422 C CA . SER B 1 79 ? -57.571 7.940 32.937 1.00 32.15 79 SER B CA 1
ATOM 2423 C C . SER B 1 79 ? -56.849 9.281 32.743 1.00 33.14 79 SER B C 1
ATOM 2424 O O . SER B 1 79 ? -55.742 9.452 33.331 1.00 41.05 79 SER B O 1
ATOM 2427 N N . GLU B 1 80 ? -57.433 10.211 31.985 1.00 31.23 80 GLU B N 1
ATOM 2428 C CA . GLU B 1 80 ? -56.861 11.571 31.762 1.00 31.21 80 GLU B CA 1
ATOM 2429 C C . GLU B 1 80 ? -56.949 12.377 33.067 1.00 31.64 80 GLU B C 1
ATOM 2430 O O . GLU B 1 80 ? -56.013 13.134 33.360 1.00 29.25 80 GLU B O 1
ATOM 2436 N N . LYS B 1 81 ? -58.013 12.210 33.853 1.00 33.14 81 LYS B N 1
ATOM 2437 C CA . LYS B 1 81 ? -58.144 12.909 35.158 1.00 33.92 81 LYS B CA 1
ATOM 2438 C C . LYS B 1 81 ? -57.168 12.288 36.167 1.00 34.91 81 LYS B C 1
ATOM 2439 O O . LYS B 1 81 ? -56.465 13.044 36.853 1.00 37.12 81 LYS B O 1
ATOM 2445 N N . PHE B 1 82 ? -57.124 10.957 36.241 1.00 34.74 82 PHE B N 1
ATOM 2446 C CA . PHE B 1 82 ? -56.101 10.172 36.988 1.00 35.12 82 PHE B CA 1
ATOM 2447 C C . PHE B 1 82 ? -54.687 10.694 36.667 1.00 35.34 82 PHE B C 1
ATOM 2448 O O . PHE B 1 82 ? -53.907 10.940 37.617 1.00 32.16 82 PHE B O 1
ATOM 2456 N N . THR B 1 83 ? -54.339 10.871 35.386 1.00 32.48 83 THR B N 1
ATOM 2457 C CA . THR B 1 83 ? -53.033 11.472 35.015 1.00 35.50 83 THR B CA 1
ATOM 2458 C C . THR B 1 83 ? -52.882 12.881 35.610 1.00 37.67 83 THR B C 1
ATOM 2459 O O . THR B 1 83 ? -51.866 13.141 36.252 1.00 38.48 83 THR B O 1
ATOM 2463 N N . ASN B 1 84 ? -53.843 13.770 35.372 1.00 41.18 84 ASN B N 1
ATOM 2464 C CA . ASN B 1 84 ? -53.745 15.196 35.774 1.00 38.38 84 ASN B CA 1
ATOM 2465 C C . ASN B 1 84 ? -53.593 15.257 37.284 1.00 38.00 84 ASN B C 1
ATOM 2466 O O . ASN B 1 84 ? -52.609 15.884 37.729 1.00 43.84 84 ASN B O 1
ATOM 2471 N N . GLU B 1 85 ? -54.502 14.623 38.021 1.00 33.11 85 GLU B N 1
ATOM 2472 C CA . GLU B 1 85 ? -54.455 14.625 39.497 1.00 35.64 85 GLU B CA 1
ATOM 2473 C C . GLU B 1 85 ? -53.100 14.049 39.956 1.00 44.46 85 GLU B C 1
ATOM 2474 O O . GLU B 1 85 ? -52.492 14.586 40.901 1.00 46.11 85 GLU B O 1
ATOM 2480 N N . PHE B 1 86 ? -52.591 13.010 39.297 1.00 48.38 86 PHE B N 1
ATOM 2481 C CA . PHE B 1 86 ? -51.295 12.420 39.689 1.00 41.55 86 PHE B CA 1
ATOM 2482 C C . PHE B 1 86 ? -50.164 13.416 39.455 1.00 39.57 86 PHE B C 1
ATOM 2483 O O . PHE B 1 86 ? -49.402 13.654 40.388 1.00 43.35 86 PHE B O 1
ATOM 2491 N N . ILE B 1 87 ? -49.999 13.922 38.234 1.00 42.91 87 ILE B N 1
ATOM 2492 C CA . ILE B 1 87 ? -48.933 14.925 37.919 1.00 44.25 87 ILE B CA 1
ATOM 2493 C C . ILE B 1 87 ? -49.011 16.086 38.929 1.00 42.15 87 ILE B C 1
ATOM 2494 O O . ILE B 1 87 ? -47.944 16.507 39.401 1.00 41.96 87 ILE B O 1
ATOM 2499 N N . ASN B 1 88 ? -50.219 16.576 39.232 1.00 43.04 88 ASN B N 1
ATOM 2500 C CA . ASN B 1 88 ? -50.463 17.671 40.207 1.00 48.82 88 ASN B CA 1
ATOM 2501 C C . ASN B 1 88 ? -49.888 17.302 41.562 1.00 52.80 88 ASN B C 1
ATOM 2502 O O . ASN B 1 88 ? -49.160 18.139 42.127 1.00 59.85 88 ASN B O 1
ATOM 2507 N N . SER B 1 89 ? -50.256 16.121 42.058 1.00 51.36 89 SER B N 1
ATOM 2508 C CA . SER B 1 89 ? -49.873 15.611 43.399 1.00 51.13 89 SER B CA 1
ATOM 2509 C C . SER B 1 89 ? -48.339 15.587 43.526 1.00 49.11 89 SER B C 1
ATOM 2510 O O . SER B 1 89 ? -47.845 15.875 44.639 1.00 55.79 89 SER B O 1
ATOM 2513 N N . ILE B 1 90 ? -47.605 15.358 42.435 1.00 43.81 90 ILE B N 1
ATOM 2514 C CA . ILE B 1 90 ? -46.116 15.348 42.484 1.00 49.18 90 ILE B CA 1
ATOM 2515 C C . ILE B 1 90 ? -45.642 16.791 42.566 1.00 53.31 90 ILE B C 1
ATOM 2516 O O . ILE B 1 90 ? -44.857 17.063 43.481 1.00 57.70 90 ILE B O 1
ATOM 2521 N N . ARG B 1 91 ? -46.152 17.680 41.707 1.00 61.00 91 ARG B N 1
ATOM 2522 C CA . ARG B 1 91 ? -45.746 19.114 41.685 1.00 64.70 91 ARG B CA 1
ATOM 2523 C C . ARG B 1 91 ? -45.971 19.699 43.088 1.00 58.78 91 ARG B C 1
ATOM 2524 O O . ARG B 1 91 ? -45.002 20.179 43.659 1.00 65.28 91 ARG B O 1
ATOM 2532 N N . ASP B 1 92 ? -47.190 19.619 43.633 1.00 57.58 92 ASP B N 1
ATOM 2533 C CA . ASP B 1 92 ? -47.591 20.225 44.934 1.00 60.21 92 ASP B CA 1
ATOM 2534 C C . ASP B 1 92 ? -47.216 19.277 46.076 1.00 61.83 92 ASP B C 1
ATOM 2535 O O . ASP B 1 92 ? -47.743 19.450 47.191 1.00 57.83 92 ASP B O 1
ATOM 2540 N N . ASN B 1 93 ? -46.388 18.271 45.783 1.00 66.94 93 ASN B N 1
ATOM 2541 C CA . ASN B 1 93 ? -45.704 17.446 46.801 1.00 62.79 93 ASN B CA 1
ATOM 2542 C C . ASN B 1 93 ? -46.754 16.893 47.782 1.00 56.35 93 ASN B C 1
ATOM 2543 O O . ASN B 1 93 ? -46.496 16.959 48.979 1.00 52.88 93 ASN B O 1
ATOM 2548 N N . LYS B 1 94 ? -47.891 16.372 47.288 1.00 55.50 94 LYS B N 1
ATOM 2549 C CA . LYS B 1 94 ? -49.006 15.772 48.096 1.00 57.07 94 LYS B CA 1
ATOM 2550 C C . LYS B 1 94 ? -49.324 14.341 47.592 1.00 51.91 94 LYS B C 1
ATOM 2551 O O . LYS B 1 94 ? -50.435 13.776 47.907 1.00 46.87 94 LYS B O 1
ATOM 2557 N N . ALA B 1 95 ? -48.364 13.712 46.910 1.00 42.63 95 ALA B N 1
ATOM 2558 C CA . ALA B 1 95 ? -48.485 12.340 46.376 1.00 44.01 95 ALA B CA 1
ATOM 2559 C C . ALA B 1 95 ? -49.167 11.401 47.386 1.00 42.66 95 ALA B C 1
ATOM 2560 O O . ALA B 1 95 ? -49.883 10.483 46.930 1.00 42.77 95 ALA B O 1
ATOM 2562 N N . VAL B 1 96 ? -48.946 11.572 48.690 1.00 40.88 96 VAL B N 1
ATOM 2563 C CA . VAL B 1 96 ? -49.486 10.631 49.720 1.00 43.37 96 VAL B CA 1
ATOM 2564 C C . VAL B 1 96 ? -51.016 10.734 49.703 1.00 45.38 96 VAL B C 1
ATOM 2565 O O . VAL B 1 96 ? -51.661 9.714 49.944 1.00 44.22 96 VAL B O 1
ATOM 2569 N N . ASP B 1 97 ? -51.584 11.909 49.414 1.00 48.89 97 ASP B N 1
ATOM 2570 C CA . ASP B 1 97 ? -53.062 12.122 49.452 1.00 53.03 97 ASP B CA 1
ATOM 2571 C C . ASP B 1 97 ? -53.712 11.468 48.226 1.00 50.29 97 ASP B C 1
ATOM 2572 O O . ASP B 1 97 ? -54.759 10.825 48.384 1.00 50.78 97 ASP B O 1
ATOM 2577 N N . PHE B 1 98 ? -53.089 11.605 47.049 1.00 49.07 98 PHE B N 1
ATOM 2578 C CA . PHE B 1 98 ? -53.504 10.922 45.795 1.00 44.22 98 PHE B CA 1
ATOM 2579 C C . PHE B 1 98 ? -53.568 9.417 46.048 1.00 42.65 98 PHE B C 1
ATOM 2580 O O . PHE B 1 98 ? -54.555 8.753 45.672 1.00 44.93 98 PHE B O 1
ATOM 2588 N N . ARG B 1 99 ? -52.534 8.882 46.686 1.00 44.53 99 ARG B N 1
ATOM 2589 C CA . ARG B 1 99 ? -52.437 7.414 46.892 1.00 46.55 99 ARG B CA 1
ATOM 2590 C C . ARG B 1 99 ? -53.424 6.933 47.962 1.00 45.66 99 ARG B C 1
ATOM 2591 O O . ARG B 1 99 ? -53.928 5.823 47.825 1.00 43.80 99 ARG B O 1
ATOM 2599 N N . ASN B 1 100 ? -53.685 7.751 48.975 1.00 49.36 100 ASN B N 1
ATOM 2600 C CA . ASN B 1 100 ? -54.619 7.350 50.055 1.00 58.59 100 ASN B CA 1
ATOM 2601 C C . ASN B 1 100 ? -55.987 7.122 49.437 1.00 55.72 100 ASN B C 1
ATOM 2602 O O . ASN B 1 100 ? -56.655 6.156 49.817 1.00 57.80 100 ASN B O 1
ATOM 2607 N N . ARG B 1 101 ? -56.360 7.987 48.503 1.00 52.20 101 ARG B N 1
ATOM 2608 C CA . ARG B 1 101 ? -57.675 7.885 47.846 1.00 50.20 101 ARG B CA 1
ATOM 2609 C C . ARG B 1 101 ? -57.725 6.698 46.899 1.00 49.82 101 ARG B C 1
ATOM 2610 O O . ARG B 1 101 ? -58.503 5.783 47.170 1.00 56.59 101 ARG B O 1
ATOM 2618 N N . TYR B 1 102 ? -56.879 6.679 45.876 1.00 48.16 102 TYR B N 1
ATOM 2619 C CA . TYR B 1 102 ? -57.029 5.656 44.809 1.00 49.46 102 TYR B CA 1
ATOM 2620 C C . TYR B 1 102 ? -56.571 4.257 45.231 1.00 47.03 102 TYR B C 1
ATOM 2621 O O . TYR B 1 102 ? -56.959 3.300 44.561 1.00 58.80 102 TYR B O 1
ATOM 2630 N N . ARG B 1 103 ? -55.802 4.136 46.300 1.00 48.33 103 ARG B N 1
ATOM 2631 C CA . ARG B 1 103 ? -55.290 2.795 46.668 1.00 54.81 103 ARG B CA 1
ATOM 2632 C C . ARG B 1 103 ? -56.172 2.204 47.772 1.00 52.54 103 ARG B C 1
ATOM 2633 O O . ARG B 1 103 ? -55.905 1.073 48.180 1.00 58.12 103 ARG B O 1
ATOM 2641 N N . ASN B 1 104 ? -57.208 2.926 48.199 1.00 50.91 104 ASN B N 1
ATOM 2642 C CA . ASN B 1 104 ? -58.058 2.457 49.323 1.00 59.33 104 ASN B CA 1
ATOM 2643 C C . ASN B 1 104 ? -59.547 2.488 48.940 1.00 67.18 104 ASN B C 1
ATOM 2644 O O . ASN B 1 104 ? -60.397 2.617 49.856 1.00 84.41 104 ASN B O 1
ATOM 2649 N N . VAL B 1 105 ? -59.867 2.351 47.650 1.00 59.32 105 VAL B N 1
ATOM 2650 C CA . VAL B 1 105 ? -61.273 2.330 47.148 1.00 53.08 105 VAL B CA 1
ATOM 2651 C C . VAL B 1 105 ? -61.689 0.866 47.091 1.00 53.97 105 VAL B C 1
ATOM 2652 O O . VAL B 1 105 ? -60.777 0.008 47.095 1.00 50.08 105 VAL B O 1
ATOM 2656 N N . ASP B 1 106 ? -62.994 0.592 47.048 1.00 52.73 106 ASP B N 1
ATOM 2657 C CA . ASP B 1 106 ? -63.516 -0.804 47.056 1.00 52.99 106 ASP B CA 1
ATOM 2658 C C . ASP B 1 106 ? -63.808 -1.183 45.612 1.00 50.35 106 ASP B C 1
ATOM 2659 O O . ASP B 1 106 ? -63.580 -2.348 45.245 1.00 52.12 106 ASP B O 1
ATOM 2664 N N . VAL B 1 107 ? -64.252 -0.208 44.817 1.00 51.15 107 VAL B N 1
ATOM 2665 C CA . VAL B 1 107 ? -64.402 -0.356 43.342 1.00 46.78 107 VAL B CA 1
ATOM 2666 C C . VAL B 1 107 ? -63.744 0.848 42.690 1.00 43.73 107 VAL B C 1
ATOM 2667 O O . VAL B 1 107 ? -64.133 2.014 43.026 1.00 35.19 107 VAL B O 1
ATOM 2671 N N . LEU B 1 108 ? -62.807 0.580 41.784 1.00 40.88 108 LEU B N 1
ATOM 2672 C CA . LEU B 1 108 ? -62.296 1.635 40.882 1.00 40.52 108 LEU B CA 1
ATOM 2673 C C . LEU B 1 108 ? -62.865 1.426 39.474 1.00 37.00 108 LEU B C 1
ATOM 2674 O O . LEU B 1 108 ? -62.599 0.361 38.877 1.00 30.86 108 LEU B O 1
ATOM 2679 N N . LEU B 1 109 ? -63.593 2.437 38.968 1.00 37.21 109 LEU B N 1
ATOM 2680 C CA . LEU B 1 109 ? -64.094 2.515 37.559 1.00 36.53 109 LEU B CA 1
ATOM 2681 C C . LEU B 1 109 ? -63.258 3.529 36.791 1.00 34.37 109 LEU B C 1
ATOM 2682 O O . LEU B 1 109 ? -63.507 4.739 36.981 1.00 36.05 109 LEU B O 1
ATOM 2687 N N . ILE B 1 110 ? -62.259 3.061 36.032 1.00 33.64 110 ILE B N 1
ATOM 2688 C CA . ILE B 1 110 ? -61.285 3.951 35.340 1.00 31.98 110 ILE B CA 1
ATOM 2689 C C . ILE B 1 110 ? -61.522 3.839 33.829 1.00 33.12 110 ILE B C 1
ATOM 2690 O O . ILE B 1 110 ? -61.311 2.754 33.294 1.00 33.51 110 ILE B O 1
ATOM 2695 N N . ASP B 1 111 ? -61.914 4.950 33.184 1.00 35.08 111 ASP B N 1
ATOM 2696 C CA . ASP B 1 111 ? -62.485 5.016 31.806 1.00 36.35 111 ASP B CA 1
ATOM 2697 C C . ASP B 1 111 ? -61.380 5.424 30.823 1.00 36.21 111 ASP B C 1
ATOM 2698 O O . ASP B 1 111 ? -60.540 6.253 31.189 1.00 39.30 111 ASP B O 1
ATOM 2703 N N . ASP B 1 112 ? -61.395 4.871 29.610 1.00 35.84 112 ASP B N 1
ATOM 2704 C CA . ASP B 1 112 ? -60.532 5.305 28.477 1.00 33.86 112 ASP B CA 1
ATOM 2705 C C . ASP B 1 112 ? -59.055 5.217 28.890 1.00 30.89 112 ASP B C 1
ATOM 2706 O O . ASP B 1 112 ? -58.333 6.187 28.758 1.00 27.15 112 ASP B O 1
ATOM 2711 N N . ILE B 1 113 ? -58.612 4.014 29.238 1.00 32.57 113 ILE B N 1
ATOM 2712 C CA . ILE B 1 113 ? -57.234 3.698 29.713 1.00 34.64 113 ILE B CA 1
ATOM 2713 C C . ILE B 1 113 ? -56.159 3.986 28.652 1.00 35.95 113 ILE B C 1
ATOM 2714 O O . ILE B 1 113 ? -54.980 4.129 29.027 1.00 35.87 113 ILE B O 1
ATOM 2719 N N . GLN B 1 114 ? -56.522 4.009 27.374 1.00 38.52 114 GLN B N 1
ATOM 2720 C CA . GLN B 1 114 ? -55.609 4.371 26.257 1.00 39.17 114 GLN B CA 1
ATOM 2721 C C . GLN B 1 114 ? -55.012 5.791 26.439 1.00 38.35 114 GLN B C 1
ATOM 2722 O O . GLN B 1 114 ? -53.950 5.997 25.914 1.00 43.86 114 GLN B O 1
ATOM 2728 N N . PHE B 1 115 ? -55.613 6.743 27.166 1.00 40.99 115 PHE B N 1
ATOM 2729 C CA . PHE B 1 115 ? -54.998 8.089 27.404 1.00 42.16 115 PHE B CA 1
ATOM 2730 C C . PHE B 1 115 ? -53.785 7.986 28.325 1.00 45.09 115 PHE B C 1
ATOM 2731 O O . PHE B 1 115 ? -53.238 9.065 28.581 1.00 54.03 115 PHE B O 1
ATOM 2739 N N . LEU B 1 116 ? -53.418 6.786 28.808 1.00 38.86 116 LEU B N 1
ATOM 2740 C CA . LEU B 1 116 ? -52.128 6.546 29.499 1.00 42.92 116 LEU B CA 1
ATOM 2741 C C . LEU B 1 116 ? -51.063 6.203 28.469 1.00 47.55 116 LEU B C 1
ATOM 2742 O O . LEU B 1 116 ? -49.941 5.944 28.889 1.00 50.44 116 LEU B O 1
ATOM 2747 N N . ALA B 1 117 ? -51.410 6.173 27.183 1.00 56.42 117 ALA B N 1
ATOM 2748 C CA . ALA B 1 117 ? -50.442 5.984 26.079 1.00 59.97 117 ALA B CA 1
ATOM 2749 C C . ALA B 1 117 ? -49.335 7.045 26.223 1.00 62.36 117 ALA B C 1
ATOM 2750 O O . ALA B 1 117 ? -49.637 8.269 26.202 1.00 52.68 117 ALA B O 1
ATOM 2752 N N . GLY B 1 118 ? -48.091 6.594 26.401 1.00 65.91 118 GLY B N 1
ATOM 2753 C CA . GLY B 1 118 ? -46.905 7.474 26.416 1.00 68.41 118 GLY B CA 1
ATOM 2754 C C . GLY B 1 118 ? -46.929 8.400 27.615 1.00 62.37 118 GLY B C 1
ATOM 2755 O O . GLY B 1 118 ? -46.628 9.598 27.459 1.00 58.90 118 GLY B O 1
ATOM 2756 N N . LYS B 1 119 ? -47.322 7.862 28.767 1.00 58.07 119 LYS B N 1
ATOM 2757 C CA . LYS B 1 119 ? -47.296 8.566 30.067 1.00 53.56 119 LYS B CA 1
ATOM 2758 C C . LYS B 1 119 ? -46.640 7.611 31.052 1.00 51.78 119 LYS B C 1
ATOM 2759 O O . LYS B 1 119 ? -47.360 7.037 31.883 1.00 49.65 119 LYS B O 1
ATOM 2765 N N . GLU B 1 120 ? -45.319 7.482 30.910 1.00 53.35 120 GLU B N 1
ATOM 2766 C CA . GLU B 1 120 ? -44.463 6.463 31.555 1.00 56.02 120 GLU B CA 1
ATOM 2767 C C . GLU B 1 120 ? -44.677 6.554 33.071 1.00 49.84 120 GLU B C 1
ATOM 2768 O O . GLU B 1 120 ? -44.978 5.535 33.684 1.00 47.65 120 GLU B O 1
ATOM 2774 N N . GLN B 1 121 ? -44.519 7.735 33.662 1.00 51.53 121 GLN B N 1
ATOM 2775 C CA . GLN B 1 121 ? -44.681 7.951 35.130 1.00 53.75 121 GLN B CA 1
ATOM 2776 C C . GLN B 1 121 ? -46.076 7.505 35.611 1.00 41.90 121 GLN B C 1
ATOM 2777 O O . GLN B 1 121 ? -46.175 6.786 36.613 1.00 39.11 121 GLN B O 1
ATOM 2783 N N . THR B 1 122 ? -47.129 7.936 34.931 1.00 39.30 122 THR B N 1
ATOM 2784 C CA . THR B 1 122 ? -48.540 7.647 35.297 1.00 42.20 122 THR B CA 1
ATOM 2785 C C . THR B 1 122 ? -48.832 6.150 35.098 1.00 36.81 122 THR B C 1
ATOM 2786 O O . THR B 1 122 ? -49.525 5.567 35.968 1.00 33.65 122 THR B O 1
ATOM 2790 N N . GLN B 1 123 ? -48.333 5.563 34.011 1.00 33.41 123 GLN B N 1
ATOM 2791 C CA . GLN B 1 123 ? -48.446 4.110 33.769 1.00 35.74 123 GLN B CA 1
ATOM 2792 C C . GLN B 1 123 ? -47.844 3.375 34.963 1.00 37.15 123 GLN B C 1
ATOM 2793 O O . GLN B 1 123 ? -48.510 2.446 35.484 1.00 32.97 123 GLN B O 1
ATOM 2799 N N . GLU B 1 124 ? -46.672 3.806 35.439 1.00 40.24 124 GLU B N 1
ATOM 2800 C CA . GLU B 1 124 ? -46.068 3.167 36.632 1.00 42.58 124 GLU B CA 1
ATOM 2801 C C . GLU B 1 124 ? -46.947 3.425 37.862 1.00 38.35 124 GLU B C 1
ATOM 2802 O O . GLU B 1 124 ? -47.166 2.495 38.645 1.00 35.62 124 GLU B O 1
ATOM 2808 N N . GLU B 1 125 ? -47.448 4.640 38.051 1.00 36.23 125 GLU B N 1
ATOM 2809 C CA . GLU B 1 125 ? -48.296 4.920 39.239 1.00 36.70 125 GLU B CA 1
ATOM 2810 C C . GLU B 1 125 ? -49.557 4.055 39.166 1.00 37.22 125 GLU B C 1
ATOM 2811 O O . GLU B 1 125 ? -50.022 3.587 40.215 1.00 42.60 125 GLU B O 1
ATOM 2817 N N . PHE B 1 126 ? -50.104 3.846 37.972 1.00 36.68 126 PHE B N 1
ATOM 2818 C CA . PHE B 1 126 ? -51.337 3.036 37.802 1.00 37.27 126 PHE B CA 1
ATOM 2819 C C . PHE B 1 126 ? -51.010 1.560 38.040 1.00 36.08 126 PHE B C 1
ATOM 2820 O O . PHE B 1 126 ? -51.817 0.864 38.691 1.00 34.36 126 PHE B O 1
ATOM 2828 N N . PHE B 1 127 ? -49.873 1.079 37.538 1.00 36.68 127 PHE B N 1
ATOM 2829 C CA . PHE B 1 127 ? -49.354 -0.276 37.882 1.00 40.69 127 PHE B CA 1
ATOM 2830 C C . PHE B 1 127 ? -49.438 -0.487 39.411 1.00 38.01 127 PHE B C 1
ATOM 2831 O O . PHE B 1 127 ? -50.196 -1.396 39.825 1.00 37.24 127 PHE B O 1
ATOM 2839 N N . HIS B 1 128 ? -48.799 0.345 40.248 1.00 33.10 128 HIS B N 1
ATOM 2840 C CA . HIS B 1 128 ? -48.787 0.102 41.720 1.00 37.25 128 HIS B CA 1
ATOM 2841 C C . HIS B 1 128 ? -50.199 0.230 42.285 1.00 42.85 128 HIS B C 1
ATOM 2842 O O . HIS B 1 128 ? -50.522 -0.550 43.199 1.00 49.67 128 HIS B O 1
ATOM 2849 N N . THR B 1 129 ? -51.009 1.166 41.776 1.00 44.36 129 THR B N 1
ATOM 2850 C CA . THR B 1 129 ? -52.416 1.394 42.226 1.00 40.22 129 THR B CA 1
ATOM 2851 C C . THR B 1 129 ? -53.211 0.094 41.975 1.00 41.52 129 THR B C 1
ATOM 2852 O O . THR B 1 129 ? -53.914 -0.398 42.895 1.00 37.29 129 THR B O 1
ATOM 2856 N N . PHE B 1 130 ? -53.060 -0.471 40.777 1.00 42.42 130 PHE B N 1
ATOM 2857 C CA . PHE B 1 130 ? -53.695 -1.733 40.337 1.00 44.85 130 PHE B CA 1
ATOM 2858 C C . PHE B 1 130 ? -53.304 -2.858 41.296 1.00 46.80 130 PHE B C 1
ATOM 2859 O O . PHE B 1 130 ? -54.213 -3.542 41.815 1.00 43.84 130 PHE B O 1
ATOM 2867 N N . ASN B 1 131 ? -51.993 -3.043 41.501 1.00 44.58 131 ASN B N 1
ATOM 2868 C CA . ASN B 1 131 ? -51.460 -4.162 42.318 1.00 40.49 131 ASN B CA 1
ATOM 2869 C C . ASN B 1 131 ? -52.013 -3.987 43.735 1.00 40.20 131 ASN B C 1
ATOM 2870 O O . ASN B 1 131 ? -52.525 -4.956 44.275 1.00 49.59 131 ASN B O 1
ATOM 2875 N N . THR B 1 132 ? -51.970 -2.798 44.320 1.00 37.79 132 THR B N 1
ATOM 2876 C CA . THR B 1 132 ? -52.490 -2.612 45.688 1.00 38.79 132 THR B CA 1
ATOM 2877 C C . THR B 1 132 ? -53.939 -3.083 45.702 1.00 45.69 132 THR B C 1
ATOM 2878 O O . THR B 1 132 ? -54.264 -3.905 46.548 1.00 48.80 132 THR B O 1
ATOM 2882 N N . LEU B 1 133 ? -54.766 -2.606 44.769 1.00 48.05 133 LEU B N 1
ATOM 2883 C CA . LEU B 1 133 ? -56.229 -2.875 44.806 1.00 49.58 133 LEU B CA 1
ATOM 2884 C C . LEU B 1 133 ? -56.500 -4.364 44.561 1.00 47.27 133 LEU B C 1
ATOM 2885 O O . LEU B 1 133 ? -57.349 -4.883 45.281 1.00 45.71 133 LEU B O 1
ATOM 2890 N N . HIS B 1 134 ? -55.834 -5.010 43.593 1.00 48.43 134 HIS B N 1
ATOM 2891 C CA . HIS B 1 134 ? -56.077 -6.437 43.205 1.00 57.51 134 HIS B CA 1
ATOM 2892 C C . HIS B 1 134 ? -55.595 -7.412 44.288 1.00 61.73 134 HIS B C 1
ATOM 2893 O O . HIS B 1 134 ? -56.303 -8.388 44.536 1.00 58.19 134 HIS B O 1
ATOM 2900 N N . GLU B 1 135 ? -54.426 -7.169 44.881 1.00 68.28 135 GLU B N 1
ATOM 2901 C CA . GLU B 1 135 ? -53.881 -7.979 46.002 1.00 69.29 135 GLU B CA 1
ATOM 2902 C C . GLU B 1 135 ? -54.551 -7.569 47.323 1.00 56.20 135 GLU B C 1
ATOM 2903 O O . GLU B 1 135 ? -54.100 -8.039 48.350 1.00 75.79 135 GLU B O 1
ATOM 2909 N N . GLU B 1 136 ? -55.597 -6.750 47.313 1.00 50.74 136 GLU B N 1
ATOM 2910 C CA . GLU B 1 136 ? -56.426 -6.474 48.521 1.00 49.42 136 GLU B CA 1
ATOM 2911 C C . GLU B 1 136 ? -57.913 -6.702 48.206 1.00 47.25 136 GLU B C 1
ATOM 2912 O O . GLU B 1 136 ? -58.744 -6.055 48.882 1.00 42.41 136 GLU B O 1
ATOM 2918 N N . SER B 1 137 ? -58.218 -7.559 47.212 1.00 48.81 137 SER B N 1
ATOM 2919 C CA . SER B 1 137 ? -59.583 -7.901 46.714 1.00 50.78 137 SER B CA 1
ATOM 2920 C C . SER B 1 137 ? -60.472 -6.640 46.639 1.00 53.35 137 SER B C 1
ATOM 2921 O O . SER B 1 137 ? -61.473 -6.552 47.414 1.00 50.95 137 SER B O 1
ATOM 2924 N N . LYS B 1 138 ? -60.080 -5.662 45.797 1.00 46.89 138 LYS B N 1
ATOM 2925 C CA . LYS B 1 138 ? -60.910 -4.496 45.388 1.00 43.32 138 LYS B CA 1
ATOM 2926 C C . LYS B 1 138 ? -61.274 -4.654 43.913 1.00 41.16 138 LYS B C 1
ATOM 2927 O O . LYS B 1 138 ? -60.565 -5.371 43.177 1.00 40.18 138 LYS B O 1
ATOM 2933 N N . GLN B 1 139 ? -62.423 -4.125 43.501 1.00 45.21 139 GLN B N 1
ATOM 2934 C CA . GLN B 1 139 ? -62.854 -4.322 42.092 1.00 46.85 139 GLN B CA 1
ATOM 2935 C C . GLN B 1 139 ? -62.176 -3.229 41.239 1.00 42.31 139 GLN B C 1
ATOM 2936 O O . GLN B 1 139 ? -62.241 -2.019 41.593 1.00 31.90 139 GLN B O 1
ATOM 2942 N N . ILE B 1 140 ? -61.531 -3.668 40.169 1.00 33.55 140 ILE B N 1
ATOM 2943 C CA . ILE B 1 140 ? -61.049 -2.782 39.098 1.00 35.17 140 ILE B CA 1
ATOM 2944 C C . ILE B 1 140 ? -61.918 -3.039 37.875 1.00 35.74 140 ILE B C 1
ATOM 2945 O O . ILE B 1 140 ? -61.966 -4.211 37.384 1.00 31.12 140 ILE B O 1
ATOM 2950 N N . VAL B 1 141 ? -62.574 -1.978 37.391 1.00 36.51 141 VAL B N 1
ATOM 2951 C CA . VAL B 1 141 ? -63.129 -1.961 36.008 1.00 35.58 141 VAL B CA 1
ATOM 2952 C C . VAL B 1 141 ? -62.384 -0.890 35.201 1.00 37.04 141 VAL B C 1
ATOM 2953 O O . VAL B 1 141 ? -62.200 0.255 35.697 1.00 30.49 141 VAL B O 1
ATOM 2957 N N . ILE B 1 142 ? -62.001 -1.278 33.990 1.00 34.57 142 ILE B N 1
ATOM 2958 C CA . ILE B 1 142 ? -61.164 -0.490 33.052 1.00 36.19 142 ILE B CA 1
ATOM 2959 C C . ILE B 1 142 ? -61.896 -0.542 31.725 1.00 35.78 142 ILE B C 1
ATOM 2960 O O . ILE B 1 142 ? -62.249 -1.681 31.292 1.00 39.85 142 ILE B O 1
ATOM 2965 N N . SER B 1 143 ? -62.077 0.596 31.078 1.00 33.69 143 SER B N 1
ATOM 2966 C CA . SER B 1 143 ? -62.626 0.614 29.705 1.00 34.54 143 SER B CA 1
ATOM 2967 C C . SER B 1 143 ? -61.544 1.148 28.776 1.00 32.87 143 SER B C 1
ATOM 2968 O O . SER B 1 143 ? -60.655 1.837 29.283 1.00 30.42 143 SER B O 1
ATOM 2971 N N . SER B 1 144 ? -61.612 0.792 27.490 1.00 32.78 144 SER B N 1
ATOM 2972 C CA . SER B 1 144 ? -60.675 1.231 26.422 1.00 34.48 144 SER B CA 1
ATOM 2973 C C . SER B 1 144 ? -61.406 1.350 25.084 1.00 30.91 144 SER B C 1
ATOM 2974 O O . SER B 1 144 ? -62.466 0.787 24.979 1.00 31.39 144 SER B O 1
ATOM 2977 N N . ASP B 1 145 ? -60.845 2.008 24.074 1.00 34.88 145 ASP B N 1
ATOM 2978 C CA . ASP B 1 145 ? -61.405 1.959 22.681 1.00 38.50 145 ASP B CA 1
ATOM 2979 C C . ASP B 1 145 ? -60.862 0.749 21.905 1.00 38.76 145 ASP B C 1
ATOM 2980 O O . ASP B 1 145 ? -61.111 0.651 20.693 1.00 37.85 145 ASP B O 1
ATOM 2985 N N . ARG B 1 146 ? -60.110 -0.123 22.565 1.00 40.34 146 ARG B N 1
ATOM 2986 C CA . ARG B 1 146 ? -59.385 -1.210 21.874 1.00 45.02 146 ARG B CA 1
ATOM 2987 C C . ARG B 1 146 ? -58.833 -2.204 22.897 1.00 40.16 146 ARG B C 1
ATOM 2988 O O . ARG B 1 146 ? -58.690 -1.892 24.080 1.00 33.37 146 ARG B O 1
ATOM 2996 N N . PRO B 1 147 ? -58.510 -3.445 22.467 1.00 40.57 147 PRO B N 1
ATOM 2997 C CA . PRO B 1 147 ? -58.053 -4.484 23.392 1.00 42.13 147 PRO B CA 1
ATOM 2998 C C . PRO B 1 147 ? -56.635 -4.168 23.851 1.00 38.30 147 PRO B C 1
ATOM 2999 O O . PRO B 1 147 ? -55.959 -3.359 23.218 1.00 37.95 147 PRO B O 1
ATOM 3003 N N . PRO B 1 148 ? -56.182 -4.712 25.002 1.00 36.29 148 PRO B N 1
ATOM 3004 C CA . PRO B 1 148 ? -54.888 -4.312 25.567 1.00 42.60 148 PRO B CA 1
ATOM 3005 C C . PRO B 1 148 ? -53.681 -4.518 24.622 1.00 46.34 148 PRO B C 1
ATOM 3006 O O . PRO B 1 148 ? -52.807 -3.655 24.586 1.00 45.71 148 PRO B O 1
ATOM 3010 N N . LYS B 1 149 ? -53.686 -5.588 23.820 1.00 52.40 149 LYS B N 1
ATOM 3011 C CA . LYS B 1 149 ? -52.597 -5.879 22.843 1.00 57.03 149 LYS B CA 1
ATOM 3012 C C . LYS B 1 149 ? -52.447 -4.743 21.825 1.00 51.26 149 LYS B C 1
ATOM 3013 O O . LYS B 1 149 ? -51.460 -4.789 21.108 1.00 58.76 149 LYS B O 1
ATOM 3019 N N . GLU B 1 150 ? -53.381 -3.793 21.773 1.00 51.91 150 GLU B N 1
ATOM 3020 C CA . GLU B 1 150 ? -53.354 -2.751 20.711 1.00 53.95 150 GLU B CA 1
ATOM 3021 C C . GLU B 1 150 ? -53.197 -1.335 21.280 1.00 48.99 150 GLU B C 1
ATOM 3022 O O . GLU B 1 150 ? -53.396 -0.383 20.522 1.00 44.50 150 GLU B O 1
ATOM 3028 N N . ILE B 1 151 ? -52.810 -1.209 22.544 1.00 49.13 151 ILE B N 1
ATOM 3029 C CA . ILE B 1 151 ? -52.579 0.136 23.144 1.00 58.30 151 ILE B CA 1
ATOM 3030 C C . ILE B 1 151 ? -51.096 0.495 23.023 1.00 58.56 151 ILE B C 1
ATOM 3031 O O . ILE B 1 151 ? -50.254 -0.236 23.563 1.00 52.43 151 ILE B O 1
ATOM 3036 N N . PRO B 1 152 ? -50.758 1.599 22.331 1.00 63.01 152 PRO B N 1
ATOM 3037 C CA . PRO B 1 152 ? -49.370 1.990 22.139 1.00 63.60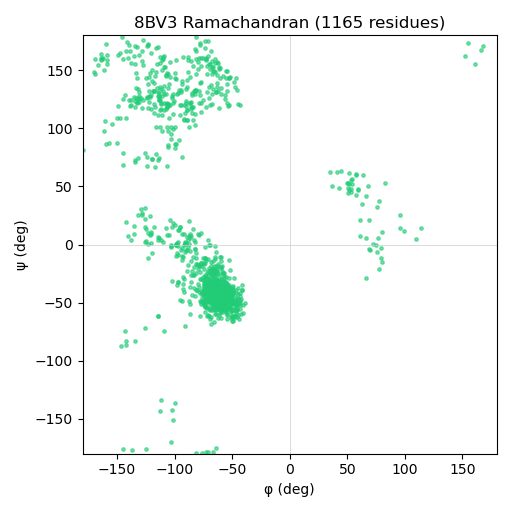 152 PRO B CA 1
ATOM 3038 C C . PRO B 1 152 ? -48.687 2.430 23.437 1.00 72.35 152 PRO B C 1
ATOM 3039 O O . PRO B 1 152 ? -49.379 2.887 24.317 1.00 78.01 152 PRO B O 1
ATOM 3043 N N . THR B 1 153 ? -47.365 2.269 23.520 1.00 76.50 153 THR B N 1
ATOM 3044 C CA . THR B 1 153 ? -46.572 2.658 24.720 1.00 76.08 153 THR B CA 1
ATOM 3045 C C . THR B 1 153 ? -46.942 1.785 25.916 1.00 71.65 153 THR B C 1
ATOM 3046 O O . THR B 1 153 ? -46.084 1.598 26.784 1.00 71.76 153 THR B O 1
ATOM 3050 N N . LEU B 1 154 ? -48.177 1.295 25.952 1.00 75.29 154 LEU B N 1
ATOM 3051 C CA . LEU B 1 154 ? -48.623 0.473 27.098 1.00 80.23 154 LEU B CA 1
ATOM 3052 C C . LEU B 1 154 ? -47.517 -0.523 27.418 1.00 73.08 154 LEU B C 1
ATOM 3053 O O . LEU B 1 154 ? -47.143 -1.290 26.526 1.00 80.10 154 LEU B O 1
ATOM 3058 N N . GLU B 1 155 ? -46.996 -0.472 28.636 1.00 72.30 155 GLU B N 1
ATOM 3059 C CA . GLU B 1 155 ? -45.992 -1.464 29.059 1.00 68.19 155 GLU B CA 1
ATOM 3060 C C . GLU B 1 155 ? -46.647 -2.838 29.011 1.00 66.14 155 GLU B C 1
ATOM 3061 O O . GLU B 1 155 ? -47.872 -2.915 29.179 1.00 65.10 155 GLU B O 1
ATOM 3067 N N . ASP B 1 156 ? -45.848 -3.873 28.797 1.00 64.28 156 ASP B N 1
ATOM 3068 C CA . ASP B 1 156 ? -46.377 -5.253 28.771 1.00 68.20 156 ASP B CA 1
ATOM 3069 C C . ASP B 1 156 ? -46.700 -5.663 30.204 1.00 66.02 156 ASP B C 1
ATOM 3070 O O . ASP B 1 156 ? -47.416 -6.650 30.386 1.00 75.44 156 ASP B O 1
ATOM 3075 N N . ARG B 1 157 ? -46.183 -4.921 31.173 1.00 61.63 157 ARG B N 1
ATOM 3076 C CA . ARG B 1 157 ? -46.414 -5.237 32.599 1.00 67.66 157 ARG B CA 1
ATOM 3077 C C . ARG B 1 157 ? -47.883 -4.982 32.911 1.00 64.57 157 ARG B C 1
ATOM 3078 O O . ARG B 1 157 ? -48.432 -5.661 33.786 1.00 59.90 157 ARG B O 1
ATOM 3086 N N . LEU B 1 158 ? -48.480 -4.023 32.211 1.00 57.36 158 LEU B N 1
ATOM 3087 C CA . LEU B 1 158 ? -49.878 -3.642 32.496 1.00 57.67 158 LEU B CA 1
ATOM 3088 C C . LEU B 1 158 ? -50.788 -4.397 31.535 1.00 57.14 158 LEU B C 1
ATOM 3089 O O . LEU B 1 158 ? -51.767 -4.986 32.005 1.00 62.26 158 LEU B O 1
ATOM 3094 N N . ARG B 1 159 ? -50.456 -4.384 30.246 1.00 53.09 159 ARG B N 1
ATOM 3095 C CA . ARG B 1 159 ? -51.255 -5.168 29.273 1.00 53.95 159 ARG B CA 1
ATOM 3096 C C . ARG B 1 159 ? -51.613 -6.522 29.872 1.00 53.57 159 ARG B C 1
ATOM 3097 O O . ARG B 1 159 ? -52.741 -6.970 29.670 1.00 58.61 159 ARG B O 1
ATOM 3105 N N . SER B 1 160 ? -50.679 -7.135 30.592 1.00 57.26 160 SER B N 1
ATOM 3106 C CA . SER B 1 160 ? -50.920 -8.485 31.154 1.00 60.97 160 SER B CA 1
ATOM 3107 C C . SER B 1 160 ? -51.972 -8.397 32.248 1.00 50.97 160 SER B C 1
ATOM 3108 O O . SER B 1 160 ? -52.822 -9.285 32.311 1.00 59.74 160 SER B O 1
ATOM 3111 N N . ARG B 1 161 ? -51.892 -7.369 33.078 1.00 47.86 161 ARG B N 1
ATOM 3112 C CA . ARG B 1 161 ? -52.835 -7.243 34.214 1.00 49.43 161 ARG B CA 1
ATOM 3113 C C . ARG B 1 161 ? -54.227 -6.955 33.651 1.00 46.69 161 ARG B C 1
ATOM 3114 O O . ARG B 1 161 ? -55.203 -7.230 34.353 1.00 40.84 161 ARG B O 1
ATOM 3122 N N . PHE B 1 162 ? -54.296 -6.446 32.422 1.00 43.55 162 PHE B N 1
ATOM 3123 C CA . PHE B 1 162 ? -55.570 -6.081 31.757 1.00 41.43 162 PHE B CA 1
ATOM 3124 C C . PHE B 1 162 ? -56.186 -7.336 31.132 1.00 48.52 162 PHE B C 1
ATOM 3125 O O . PHE B 1 162 ? -57.396 -7.321 30.852 1.00 49.98 162 PHE B O 1
ATOM 3133 N N . GLU B 1 163 ? -55.368 -8.376 30.914 1.00 52.12 163 GLU B N 1
ATOM 3134 C CA . GLU B 1 163 ? -55.724 -9.637 30.211 1.00 48.52 163 GLU B CA 1
ATOM 3135 C C . GLU B 1 163 ? -55.889 -10.764 31.235 1.00 48.05 163 GLU B C 1
ATOM 3136 O O . GLU B 1 163 ? -56.121 -11.891 30.799 1.00 48.75 163 GLU B O 1
ATOM 3142 N N . TRP B 1 164 ? -55.859 -10.425 32.526 1.00 45.39 164 TRP B N 1
ATOM 3143 C CA . TRP B 1 164 ? -55.783 -11.338 33.692 1.00 49.82 164 TRP B CA 1
ATOM 3144 C C . TRP B 1 164 ? -57.189 -11.678 34.215 1.00 48.52 164 TRP B C 1
ATOM 3145 O O . TRP B 1 164 ? -57.382 -12.765 34.814 1.00 44.78 164 TRP B O 1
ATOM 3156 N N . GLY B 1 165 ? -58.155 -10.779 34.022 1.00 55.27 165 GLY B N 1
ATOM 3157 C CA . GLY B 1 165 ? -59.574 -10.998 34.384 1.00 49.80 165 GLY B CA 1
ATOM 3158 C C . GLY B 1 165 ? -60.393 -11.319 33.150 1.00 44.71 165 GLY B C 1
ATOM 3159 O O . GLY B 1 165 ? -59.872 -11.997 32.240 1.00 42.82 165 GLY B O 1
ATOM 3160 N N . LEU B 1 166 ? -61.620 -10.816 33.078 1.00 45.59 166 LEU B N 1
ATOM 3161 C CA . LEU B 1 166 ? -62.448 -10.914 31.845 1.00 44.41 166 LEU B CA 1
ATOM 3162 C C . LEU B 1 166 ? -62.187 -9.713 30.924 1.00 39.57 166 LEU B C 1
ATOM 3163 O O . LEU B 1 166 ? -62.135 -8.574 31.381 1.00 40.98 166 LEU B O 1
ATOM 3168 N N . ILE B 1 167 ? -62.034 -9.998 29.654 1.00 37.87 167 ILE B N 1
ATOM 3169 C CA . ILE B 1 167 ? -62.074 -9.012 28.555 1.00 43.35 167 ILE B CA 1
ATOM 3170 C C . ILE B 1 167 ? -63.394 -9.248 27.829 1.00 47.09 167 ILE B C 1
ATOM 3171 O O . ILE B 1 167 ? -63.574 -10.390 27.386 1.00 51.36 167 ILE B O 1
ATOM 3176 N N . THR B 1 168 ? -64.269 -8.229 27.762 1.00 45.85 168 THR B N 1
ATOM 3177 C CA . THR B 1 168 ? -65.438 -8.131 26.832 1.00 46.56 168 THR B CA 1
ATOM 3178 C C . THR B 1 168 ? -65.282 -6.945 25.879 1.00 43.12 168 THR B C 1
ATOM 3179 O O . THR B 1 168 ? -64.721 -5.902 26.306 1.00 45.00 168 THR B O 1
ATOM 3183 N N . ASP B 1 169 ? -65.754 -7.105 24.643 1.00 39.10 169 ASP B N 1
ATOM 3184 C CA . ASP B 1 169 ? -65.947 -5.967 23.716 1.00 41.78 169 ASP B CA 1
ATOM 3185 C C . ASP B 1 169 ? -67.442 -5.716 23.539 1.00 37.99 169 ASP B C 1
ATOM 3186 O O . ASP B 1 169 ? -68.203 -6.583 23.902 1.00 38.24 169 ASP B O 1
ATOM 3191 N N . ILE B 1 170 ? -67.809 -4.531 23.047 1.00 36.52 170 ILE B N 1
ATOM 3192 C CA . ILE B 1 170 ? -69.169 -4.146 22.582 1.00 29.97 170 ILE B CA 1
ATOM 3193 C C . ILE B 1 170 ? -69.001 -3.827 21.121 1.00 31.35 170 ILE B C 1
ATOM 3194 O O . ILE B 1 170 ? -67.993 -3.151 20.779 1.00 30.73 170 ILE B O 1
ATOM 3199 N N . THR B 1 171 ? -69.954 -4.253 20.304 1.00 31.58 171 THR B N 1
ATOM 3200 C CA . THR B 1 171 ? -69.990 -3.904 18.864 1.00 30.74 171 THR B CA 1
ATOM 3201 C C . THR B 1 171 ? -71.252 -3.085 18.624 1.00 32.05 171 THR B C 1
ATOM 3202 O O . THR B 1 171 ? -72.140 -2.992 19.486 1.00 31.25 171 THR B O 1
ATOM 3206 N N . PRO B 1 172 ? -71.377 -2.463 17.437 1.00 32.36 172 PRO B N 1
ATOM 3207 C CA . PRO B 1 172 ? -72.478 -1.537 17.187 1.00 32.10 172 PRO B CA 1
ATOM 3208 C C . PRO B 1 172 ? -73.809 -2.264 17.081 1.00 34.72 172 PRO B C 1
ATOM 3209 O O . PRO B 1 172 ? -73.912 -3.261 16.377 1.00 37.56 172 PRO B O 1
ATOM 3213 N N . PRO B 1 173 ? -74.876 -1.751 17.727 1.00 34.94 173 PRO B N 1
ATOM 3214 C CA . PRO B 1 173 ? -76.156 -2.454 17.763 1.00 35.29 173 PRO B CA 1
ATOM 3215 C C . PRO B 1 173 ? -76.825 -2.557 16.388 1.00 37.45 173 PRO B C 1
ATOM 3216 O O . PRO B 1 173 ? -76.682 -1.660 15.592 1.00 46.38 173 PRO B O 1
ATOM 3220 N N . ASP B 1 174 ? -77.592 -3.612 16.144 1.00 37.91 174 ASP B N 1
ATOM 3221 C CA . ASP B 1 174 ? -78.329 -3.771 14.857 1.00 41.61 174 ASP B CA 1
ATOM 3222 C C . ASP B 1 174 ? -79.583 -2.852 14.808 1.00 36.54 174 ASP B C 1
ATOM 3223 O O . ASP B 1 174 ? -79.859 -2.105 15.781 1.00 35.86 174 ASP B O 1
ATOM 3228 N N . LEU B 1 175 ? -80.343 -2.907 13.712 1.00 34.02 175 LEU B N 1
ATOM 3229 C CA . LEU B 1 175 ? -81.536 -2.049 13.479 1.00 35.77 175 LEU B CA 1
ATOM 3230 C C . LEU B 1 175 ? -82.552 -2.245 14.610 1.00 36.39 175 LEU B C 1
ATOM 3231 O O . LEU B 1 175 ? -83.054 -1.256 15.156 1.00 38.85 175 LEU B O 1
ATOM 3236 N N . GLU B 1 176 ? -82.806 -3.489 14.972 1.00 42.41 176 GLU B N 1
ATOM 3237 C CA . GLU B 1 176 ? -83.769 -3.879 16.028 1.00 42.30 176 GLU B CA 1
ATOM 3238 C C . GLU B 1 176 ? -83.351 -3.310 17.383 1.00 35.14 176 GLU B C 1
ATOM 3239 O O . GLU B 1 176 ? -84.243 -2.888 18.138 1.00 36.58 176 GLU B O 1
ATOM 3245 N N . THR B 1 177 ? -82.068 -3.339 17.727 1.00 32.54 177 THR B N 1
ATOM 3246 C CA . THR B 1 177 ? -81.604 -2.816 19.046 1.00 31.76 177 THR B CA 1
ATOM 3247 C C . THR B 1 177 ? -81.624 -1.285 19.072 1.00 28.41 177 THR B C 1
ATOM 3248 O O . THR B 1 177 ? -82.085 -0.736 20.101 1.00 26.03 177 THR B O 1
ATOM 3252 N N . ARG B 1 178 ? -81.228 -0.640 17.970 1.00 28.56 178 ARG B N 1
ATOM 3253 C CA . ARG B 1 178 ? -81.343 0.843 17.769 1.00 30.24 178 ARG B CA 1
ATOM 3254 C C . ARG B 1 178 ? -82.804 1.309 17.972 1.00 31.70 178 ARG B C 1
ATOM 3255 O O . ARG B 1 178 ? -83.070 2.303 18.707 1.00 29.30 178 ARG B O 1
ATOM 3263 N N . ILE B 1 179 ? -83.755 0.624 17.349 1.00 31.50 179 ILE B N 1
ATOM 3264 C CA . ILE B 1 179 ? -85.202 0.936 17.527 1.00 30.66 179 ILE B CA 1
ATOM 3265 C C . ILE B 1 179 ? -85.493 0.855 19.034 1.00 31.94 179 ILE B C 1
ATOM 3266 O O . ILE B 1 179 ? -86.083 1.792 19.573 1.00 32.41 179 ILE B O 1
ATOM 3271 N N . ALA B 1 180 ? -85.039 -0.199 19.709 1.00 34.25 180 ALA B N 1
ATOM 3272 C CA . ALA B 1 180 ? -85.345 -0.428 21.139 1.00 36.08 180 ALA B CA 1
ATOM 3273 C C . ALA B 1 180 ? -84.666 0.630 22.019 1.00 33.45 180 ALA B C 1
ATOM 3274 O O . ALA B 1 180 ? -85.239 0.970 23.090 1.00 33.59 180 ALA B O 1
ATOM 3276 N N . ILE B 1 181 ? -83.491 1.119 21.621 1.00 31.90 181 ILE B N 1
ATOM 3277 C CA . ILE B 1 181 ? -82.811 2.224 22.366 1.00 34.24 181 ILE B CA 1
ATOM 3278 C C . ILE B 1 181 ? -83.676 3.487 22.243 1.00 34.35 181 ILE B C 1
ATOM 3279 O O . ILE B 1 181 ? -84.008 4.085 23.290 1.00 33.45 181 ILE B O 1
ATOM 3284 N N . LEU B 1 182 ? -84.106 3.827 21.026 1.00 32.64 182 LEU B N 1
ATOM 3285 C CA . LEU B 1 182 ? -85.027 4.961 20.784 1.00 34.98 182 LEU B CA 1
ATOM 3286 C C . LEU B 1 182 ? -86.287 4.839 21.646 1.00 35.22 182 LEU B C 1
ATOM 3287 O O . LEU B 1 182 ? -86.634 5.845 22.313 1.00 37.09 182 LEU B O 1
ATOM 3292 N N . ARG B 1 183 ? -87.003 3.716 21.565 1.00 38.43 183 ARG B N 1
ATOM 3293 C CA . ARG B 1 183 ? -88.272 3.515 22.320 1.00 42.16 183 ARG B CA 1
ATOM 3294 C C . ARG B 1 183 ? -88.009 3.794 23.806 1.00 40.87 183 ARG B C 1
ATOM 3295 O O . ARG B 1 183 ? -88.787 4.533 24.412 1.00 36.39 183 ARG B O 1
ATOM 3303 N N . LYS B 1 184 ? -86.920 3.252 24.350 1.00 41.96 184 LYS B N 1
ATOM 3304 C CA . LYS B 1 184 ? -86.535 3.405 25.775 1.00 42.71 184 LYS B CA 1
ATOM 3305 C C . LYS B 1 184 ? -86.306 4.875 26.117 1.00 39.98 184 LYS B C 1
ATOM 3306 O O . LYS B 1 184 ? -86.802 5.307 27.156 1.00 49.71 184 LYS B O 1
ATOM 3312 N N . LYS B 1 185 ? -85.578 5.624 25.296 1.00 37.99 185 LYS B N 1
ATOM 3313 C CA . LYS B 1 185 ? -85.372 7.079 25.532 1.00 39.62 185 LYS B CA 1
ATOM 3314 C C . LYS B 1 185 ? -86.728 7.816 25.481 1.00 39.89 185 LYS B C 1
ATOM 3315 O O . LYS B 1 185 ? -87.011 8.616 26.371 1.00 39.84 185 LYS B O 1
ATOM 3321 N N . ALA B 1 186 ? -87.557 7.559 24.476 1.00 38.95 186 ALA B N 1
ATOM 3322 C CA . ALA B 1 186 ? -88.923 8.135 24.370 1.00 44.13 186 ALA B CA 1
ATOM 3323 C C . ALA B 1 186 ? -89.759 7.846 25.642 1.00 42.88 186 ALA B C 1
ATOM 3324 O O . ALA B 1 186 ? -90.221 8.823 26.269 1.00 42.79 186 ALA B O 1
ATOM 3326 N N . LYS B 1 187 ? -89.885 6.597 26.062 1.00 44.34 187 LYS B N 1
ATOM 3327 C CA . LYS B 1 187 ? -90.703 6.307 27.260 1.00 51.89 187 LYS B CA 1
ATOM 3328 C C . LYS B 1 187 ? -90.202 7.126 28.447 1.00 48.88 187 LYS B C 1
ATOM 3329 O O . LYS B 1 187 ? -91.033 7.514 29.271 1.00 53.14 187 LYS B O 1
ATOM 3335 N N . ALA B 1 188 ? -88.902 7.385 28.519 1.00 48.52 188 ALA B N 1
ATOM 3336 C CA . ALA B 1 188 ? -88.327 8.079 29.693 1.00 48.28 188 ALA B CA 1
ATOM 3337 C C . ALA B 1 188 ? -88.683 9.568 29.685 1.00 49.69 188 ALA B C 1
ATOM 3338 O O . ALA B 1 188 ? -88.775 10.145 30.771 1.00 52.04 188 ALA B O 1
ATOM 3340 N N . GLU B 1 189 ? -88.874 10.161 28.511 1.00 51.29 189 GLU B N 1
ATOM 3341 C CA . GLU B 1 189 ? -89.304 11.577 28.427 1.00 55.25 189 GLU B CA 1
ATOM 3342 C C . GLU B 1 189 ? -90.828 11.625 28.324 1.00 51.31 189 GLU B C 1
ATOM 3343 O O . GLU B 1 189 ? -91.364 12.702 28.047 1.00 50.84 189 GLU B O 1
ATOM 3349 N N . GLY B 1 190 ? -91.489 10.485 28.516 1.00 46.83 190 GLY B N 1
ATOM 3350 C CA . GLY B 1 190 ? -92.957 10.423 28.429 1.00 48.00 190 GLY B CA 1
ATOM 3351 C C . GLY B 1 190 ? -93.468 10.775 27.049 1.00 46.19 190 GLY B C 1
ATOM 3352 O O . GLY B 1 190 ? -94.546 11.370 26.961 1.00 41.17 190 GLY B O 1
ATOM 3353 N N . LEU B 1 191 ? -92.728 10.398 26.011 1.00 50.69 191 LEU B N 1
ATOM 3354 C CA . LEU B 1 191 ? -93.110 10.757 24.624 1.00 55.44 191 LEU B CA 1
ATOM 3355 C C . LEU B 1 191 ? -93.890 9.622 23.951 1.00 57.25 191 LEU B C 1
ATOM 3356 O O . LEU B 1 191 ? -93.463 8.469 24.073 1.00 51.70 191 LEU B O 1
ATOM 3361 N N . ASP B 1 192 ? -95.012 9.946 23.299 1.00 65.88 192 ASP B N 1
ATOM 3362 C CA . ASP B 1 192 ? -95.772 8.939 22.506 1.00 67.25 192 ASP B CA 1
ATOM 3363 C C . ASP B 1 192 ? -95.392 9.135 21.045 1.00 53.62 192 ASP B C 1
ATOM 3364 O O . ASP B 1 192 ? -95.935 10.049 20.422 1.00 54.92 192 ASP B O 1
ATOM 3369 N N . ILE B 1 193 ? -94.520 8.289 20.528 1.00 44.61 193 ILE B N 1
ATOM 3370 C CA . ILE B 1 193 ? -93.966 8.448 19.150 1.00 45.40 193 ILE B CA 1
ATOM 3371 C C . ILE B 1 193 ? -94.274 7.203 18.319 1.00 42.97 193 ILE B C 1
ATOM 3372 O O . ILE B 1 193 ? -93.995 6.079 18.730 1.00 43.48 193 ILE B O 1
ATOM 3377 N N . PRO B 1 194 ? -94.793 7.337 17.082 1.00 42.37 194 PRO B N 1
ATOM 3378 C CA . PRO B 1 194 ? -95.048 6.167 16.243 1.00 42.27 194 PRO B CA 1
ATOM 3379 C C . PRO B 1 194 ? -93.795 5.335 15.922 1.00 45.10 194 PRO B C 1
ATOM 3380 O O . PRO B 1 194 ? -92.718 5.876 15.677 1.00 44.37 194 PRO B O 1
ATOM 3384 N N . ASN B 1 195 ? -93.995 4.022 15.871 1.00 47.18 195 ASN B N 1
ATOM 3385 C CA . ASN B 1 195 ? -92.953 3.027 15.532 1.00 48.66 195 ASN B CA 1
ATOM 3386 C C . ASN B 1 195 ? -92.345 3.328 14.168 1.00 45.18 195 ASN B C 1
ATOM 3387 O O . ASN B 1 195 ? -91.163 3.056 14.007 1.00 44.70 195 ASN B O 1
ATOM 3392 N N . GLU B 1 196 ? -93.099 3.886 13.228 1.00 46.49 196 GLU B N 1
ATOM 3393 C CA . GLU B 1 196 ? -92.570 4.165 11.865 1.00 47.82 196 GLU B CA 1
ATOM 3394 C C . GLU B 1 196 ? -91.464 5.233 11.939 1.00 46.79 196 GLU B C 1
ATOM 3395 O O . GLU B 1 196 ? -90.548 5.203 11.103 1.00 48.49 196 GLU B O 1
ATOM 3401 N N . VAL B 1 197 ? -91.547 6.140 12.912 1.00 40.74 197 VAL B N 1
ATOM 3402 C CA . VAL B 1 197 ? -90.564 7.245 13.108 1.00 40.80 197 VAL B CA 1
ATOM 3403 C C . VAL B 1 197 ? -89.268 6.670 13.699 1.00 36.33 197 VAL B C 1
ATOM 3404 O O . VAL B 1 197 ? -88.162 7.030 13.191 1.00 35.20 197 VAL B O 1
ATOM 3408 N N . MET B 1 198 ? -89.391 5.897 14.783 1.00 32.92 198 MET B N 1
ATOM 3409 C CA . MET B 1 198 ? -88.246 5.170 15.395 1.00 33.16 198 MET B CA 1
ATOM 3410 C C . MET B 1 198 ? -87.572 4.342 14.303 1.00 29.42 198 MET B C 1
ATOM 3411 O O . MET B 1 198 ? -86.341 4.359 14.225 1.00 29.85 198 MET B O 1
ATOM 3416 N N . LEU B 1 199 ? -88.350 3.719 13.431 1.00 30.91 199 LEU B N 1
ATOM 3417 C CA . LEU B 1 199 ? -87.794 2.946 12.298 1.00 32.90 199 LEU B CA 1
ATOM 3418 C C . LEU B 1 199 ? -87.056 3.924 11.368 1.00 31.51 199 LEU B C 1
ATOM 3419 O O . LEU B 1 199 ? -85.870 3.641 10.970 1.00 31.33 199 LEU B O 1
ATOM 3424 N N . TYR B 1 200 ? -87.668 5.070 11.092 1.00 28.49 200 TYR B N 1
ATOM 3425 C CA . TYR B 1 200 ? -87.076 6.048 10.145 1.00 31.84 200 TYR B CA 1
ATOM 3426 C C . TYR B 1 200 ? -85.685 6.470 10.640 1.00 29.21 200 TYR B C 1
ATOM 3427 O O . TYR B 1 200 ? -84.729 6.413 9.867 1.00 27.85 200 TYR B O 1
ATOM 3436 N N . ILE B 1 201 ? -85.610 6.835 11.916 1.00 31.56 201 ILE B N 1
ATOM 3437 C CA . ILE B 1 201 ? -84.398 7.349 12.607 1.00 31.13 201 ILE B CA 1
ATOM 3438 C C . ILE B 1 201 ? -83.358 6.246 12.709 1.00 28.32 201 ILE B C 1
ATOM 3439 O O . ILE B 1 201 ? -82.226 6.465 12.256 1.00 32.33 201 ILE B O 1
ATOM 3444 N N . ALA B 1 202 ? -83.728 5.114 13.303 1.00 27.81 202 ALA B N 1
ATOM 3445 C CA . ALA B 1 202 ? -82.838 3.939 13.483 1.00 28.34 202 ALA B CA 1
ATOM 3446 C C . ALA B 1 202 ? -82.279 3.523 12.116 1.00 30.38 202 ALA B C 1
ATOM 3447 O O . ALA B 1 202 ? -81.099 3.170 12.018 1.00 32.96 202 ALA B O 1
ATOM 3449 N N . ASN B 1 203 ? -83.064 3.654 11.053 1.00 32.62 203 ASN B N 1
ATOM 3450 C CA . ASN B 1 203 ? -82.610 3.257 9.701 1.00 34.09 203 ASN B CA 1
ATOM 3451 C C . ASN B 1 203 ? -81.597 4.246 9.121 1.00 34.55 203 ASN B C 1
ATOM 3452 O O . ASN B 1 203 ? -80.690 3.769 8.475 1.00 38.44 203 ASN B O 1
ATOM 3457 N N . GLN B 1 204 ? -81.728 5.543 9.380 1.00 39.44 204 GLN B N 1
ATOM 3458 C CA . GLN B 1 204 ? -80.772 6.558 8.869 1.00 40.31 204 GLN B CA 1
ATOM 3459 C C . GLN B 1 204 ? -79.492 6.579 9.710 1.00 39.11 204 GLN B C 1
ATOM 3460 O O . GLN B 1 204 ? -78.426 6.765 9.119 1.00 36.73 204 GLN B O 1
ATOM 3466 N N . ILE B 1 205 ? -79.591 6.374 11.023 1.00 34.68 205 ILE B N 1
ATOM 3467 C CA . ILE B 1 205 ? -78.396 6.498 11.912 1.00 35.49 205 ILE B CA 1
ATOM 3468 C C . ILE B 1 205 ? -77.854 5.122 12.308 1.00 35.37 205 ILE B C 1
ATOM 3469 O O . ILE B 1 205 ? -78.439 4.499 13.183 1.00 38.97 205 ILE B O 1
ATOM 3474 N N . ASP B 1 206 ? -76.777 4.685 11.662 1.00 43.21 206 ASP B N 1
ATOM 3475 C CA . ASP B 1 206 ? -76.095 3.409 11.995 1.00 44.04 206 ASP B CA 1
ATOM 3476 C C . ASP B 1 206 ? -74.646 3.769 12.291 1.00 38.61 206 ASP B C 1
ATOM 3477 O O . ASP B 1 206 ? -73.778 3.401 11.505 1.00 43.24 206 ASP B O 1
ATOM 3482 N N . SER B 1 207 ? -74.417 4.478 13.382 1.00 38.62 207 SER B N 1
ATOM 3483 C CA . SER B 1 207 ? -73.066 4.985 13.707 1.00 36.27 207 SER B CA 1
ATOM 3484 C C . SER B 1 207 ? -72.773 4.720 15.172 1.00 32.16 207 SER B C 1
ATOM 3485 O O . SER B 1 207 ? -72.120 3.724 15.473 1.00 36.05 207 SER B O 1
ATOM 3488 N N . ASN B 1 208 ? -73.254 5.607 16.027 1.00 28.22 208 ASN B N 1
ATOM 3489 C CA . ASN B 1 208 ? -73.031 5.509 17.481 1.00 29.80 208 ASN B CA 1
ATOM 3490 C C . ASN B 1 208 ? -74.347 5.885 18.152 1.00 31.13 208 ASN B C 1
ATOM 3491 O O . ASN B 1 208 ? -75.211 6.445 17.469 1.00 30.11 208 ASN B O 1
ATOM 3496 N N . ILE B 1 209 ? -74.479 5.609 19.443 1.00 30.25 209 ILE B N 1
ATOM 3497 C CA . ILE B 1 209 ? -75.788 5.857 20.087 1.00 31.25 209 ILE B CA 1
ATOM 3498 C C . ILE B 1 209 ? -75.904 7.357 20.341 1.00 27.35 209 ILE B C 1
ATOM 3499 O O . ILE B 1 209 ? -77.027 7.805 20.414 1.00 28.19 209 ILE B O 1
ATOM 3504 N N . ARG B 1 210 ? -74.804 8.112 20.338 1.00 27.85 210 ARG B N 1
ATOM 3505 C CA . ARG B 1 210 ? -74.858 9.590 20.569 1.00 30.49 210 ARG B CA 1
ATOM 3506 C C . ARG B 1 210 ? -75.579 10.269 19.412 1.00 28.26 210 ARG B C 1
ATOM 3507 O O . ARG B 1 210 ? -76.500 11.076 19.694 1.00 26.39 210 ARG B O 1
ATOM 3515 N N . GLU B 1 211 ? -75.195 9.934 18.177 1.00 28.87 211 GLU B N 1
ATOM 3516 C CA . GLU B 1 211 ? -75.897 10.410 16.957 1.00 32.32 211 GLU B CA 1
ATOM 3517 C C . GLU B 1 211 ? -77.366 9.928 16.950 1.00 34.44 211 GLU B C 1
ATOM 3518 O O . GLU B 1 211 ? -78.283 10.684 16.526 1.00 35.42 211 GLU B O 1
ATOM 3524 N N . LEU B 1 212 ? -77.630 8.744 17.478 1.00 32.33 212 LEU B N 1
ATOM 3525 C CA . LEU B 1 212 ? -79.000 8.213 17.507 1.00 31.43 212 LEU B CA 1
ATOM 3526 C C . LEU B 1 212 ? -79.838 9.055 18.469 1.00 30.55 212 LEU B C 1
ATOM 3527 O O . LEU B 1 212 ? -80.968 9.452 18.078 1.00 27.88 212 LEU B O 1
ATOM 3532 N N . GLU B 1 213 ? -79.336 9.354 19.670 1.00 30.94 213 GLU B N 1
ATOM 3533 C CA . GLU B 1 213 ? -80.082 10.216 20.636 1.00 31.41 213 GLU B CA 1
ATOM 3534 C C . GLU B 1 213 ? -80.262 11.617 20.041 1.00 31.27 213 GLU B C 1
ATOM 3535 O O . GLU B 1 213 ? -81.297 12.250 20.299 1.00 31.46 213 GLU B O 1
ATOM 3541 N N . GLY B 1 214 ? -79.280 12.099 19.285 1.00 30.53 214 GLY B N 1
ATOM 3542 C CA . GLY B 1 214 ? -79.306 13.471 18.748 1.00 29.59 214 GLY B CA 1
ATOM 3543 C C . GLY B 1 214 ? -80.403 13.600 17.719 1.00 30.74 214 GLY B C 1
ATOM 3544 O O . GLY B 1 214 ? -81.128 14.606 17.744 1.00 34.09 214 GLY B O 1
ATOM 3545 N N . ALA B 1 215 ? -80.535 12.616 16.831 1.00 31.26 215 ALA B N 1
ATOM 3546 C CA . ALA B 1 215 ? -81.611 12.573 15.817 1.00 30.26 215 ALA B CA 1
ATOM 3547 C C . ALA B 1 215 ? -82.975 12.630 16.525 1.00 31.21 215 ALA B C 1
ATOM 3548 O O . ALA B 1 215 ? -83.850 13.417 16.147 1.00 31.85 215 ALA B O 1
ATOM 3550 N N . LEU B 1 216 ? -83.155 11.885 17.604 1.00 29.47 216 LEU B N 1
ATOM 3551 C CA . LEU B 1 216 ? -84.482 11.861 18.252 1.00 28.79 216 LEU B CA 1
ATOM 3552 C C . LEU B 1 216 ? -84.740 13.242 18.836 1.00 27.97 216 LEU B C 1
ATOM 3553 O O . LEU B 1 216 ? -85.883 13.710 18.788 1.00 31.55 216 LEU B O 1
ATOM 3558 N N . ILE B 1 217 ? -83.722 13.848 19.414 1.00 30.46 217 ILE B N 1
ATOM 3559 C CA . ILE B 1 217 ? -83.876 15.169 20.090 1.00 33.49 217 ILE B CA 1
ATOM 3560 C C . ILE B 1 217 ? -84.249 16.182 19.011 1.00 31.41 217 ILE B C 1
ATOM 3561 O O . ILE B 1 217 ? -85.218 16.940 19.230 1.00 27.94 217 ILE B O 1
ATOM 3566 N N . ARG B 1 218 ? -83.538 16.145 17.886 1.00 28.64 218 ARG B N 1
ATOM 3567 C CA . ARG B 1 218 ? -83.874 17.058 16.781 1.00 34.86 218 ARG B CA 1
ATOM 3568 C C . ARG B 1 218 ? -85.361 16.904 16.404 1.00 38.22 218 ARG B C 1
ATOM 3569 O O . ARG B 1 218 ? -86.041 17.915 16.288 1.00 42.96 218 ARG B O 1
ATOM 3577 N N . VAL B 1 219 ? -85.839 15.681 16.178 1.00 37.95 219 VAL B N 1
ATOM 3578 C CA . VAL B 1 219 ? -87.182 15.404 15.614 1.00 35.53 219 VAL B CA 1
ATOM 3579 C C . VAL B 1 219 ? -88.207 15.954 16.594 1.00 38.00 219 VAL B C 1
ATOM 3580 O O . VAL B 1 219 ? -89.175 16.575 16.150 1.00 34.42 219 VAL B O 1
ATOM 3584 N N . VAL B 1 220 ? -87.965 15.773 17.886 1.00 42.10 220 VAL B N 1
ATOM 3585 C CA . VAL B 1 220 ? -88.931 16.174 18.950 1.00 43.49 220 VAL B CA 1
ATOM 3586 C C . VAL B 1 220 ? -88.997 17.702 19.025 1.00 45.72 220 VAL B C 1
ATOM 3587 O O . VAL B 1 220 ? -90.102 18.270 19.191 1.00 50.67 220 VAL B O 1
ATOM 3591 N N . ALA B 1 221 ? -87.839 18.339 18.927 1.00 45.45 221 ALA B N 1
ATOM 3592 C CA . ALA B 1 221 ? -87.688 19.796 19.047 1.00 41.75 221 ALA B CA 1
ATOM 3593 C C . ALA B 1 221 ? -88.305 20.458 17.810 1.00 41.24 221 ALA B C 1
ATOM 3594 O O . ALA B 1 221 ? -88.996 21.435 17.978 1.00 42.54 221 ALA B O 1
ATOM 3596 N N . TYR B 1 222 ? -88.113 19.897 16.617 1.00 42.51 222 TYR B N 1
ATOM 3597 C CA . TYR B 1 222 ? -88.683 20.426 15.356 1.00 41.94 222 TYR B CA 1
ATOM 3598 C C . TYR B 1 222 ? -90.196 20.236 15.356 1.00 45.28 222 TYR B C 1
ATOM 3599 O O . TYR B 1 222 ? -90.879 21.045 14.756 1.00 50.79 222 TYR B O 1
ATOM 3608 N N . SER B 1 223 ? -90.693 19.184 16.004 1.00 45.58 223 SER B N 1
ATOM 3609 C CA . SER B 1 223 ? -92.139 18.920 16.194 1.00 44.30 223 SER B CA 1
ATOM 3610 C C . SER B 1 223 ? -92.709 20.022 17.074 1.00 43.55 223 SER B C 1
ATOM 3611 O O . SER B 1 223 ? -93.605 20.730 16.639 1.00 49.04 223 SER B O 1
ATOM 3614 N N . SER B 1 224 ? -92.169 20.141 18.276 1.00 46.96 224 SER B N 1
ATOM 3615 C CA . SER B 1 224 ? -92.507 21.185 19.269 1.00 45.85 224 SER B CA 1
ATOM 3616 C C . SER B 1 224 ? -92.486 22.590 18.621 1.00 46.04 224 SER B C 1
ATOM 3617 O O . SER B 1 224 ? -93.436 23.355 18.834 1.00 48.58 224 SER B O 1
ATOM 3620 N N . LEU B 1 225 ? -91.512 22.905 17.768 1.00 43.23 225 LEU B N 1
ATOM 3621 C CA . LEU B 1 225 ? -91.401 24.270 17.178 1.00 44.35 225 LEU B CA 1
ATOM 3622 C C . LEU B 1 225 ? -92.541 24.562 16.197 1.00 47.89 225 LEU B C 1
ATOM 3623 O O . LEU B 1 225 ? -93.092 25.664 16.259 1.00 45.06 225 LEU B O 1
ATOM 3628 N N . ILE B 1 226 ? -92.862 23.621 15.317 1.00 47.77 226 ILE B N 1
ATOM 3629 C CA . ILE B 1 226 ? -93.888 23.854 14.264 1.00 46.18 226 ILE B CA 1
ATOM 3630 C C . ILE B 1 226 ? -95.237 23.333 14.756 1.00 51.55 226 ILE B C 1
ATOM 3631 O O . ILE B 1 226 ? -96.153 23.218 13.939 1.00 57.50 226 ILE B O 1
ATOM 3636 N N . ASN B 1 227 ? -95.356 23.072 16.052 1.00 58.79 227 ASN B N 1
ATOM 3637 C CA . ASN B 1 227 ? -96.605 22.518 16.640 1.00 72.03 227 ASN B CA 1
ATOM 3638 C C . ASN B 1 227 ? -97.295 21.559 15.673 1.00 73.08 227 ASN B C 1
ATOM 3639 O O . ASN B 1 227 ? -98.434 21.839 15.278 1.00 74.14 227 ASN B O 1
ATOM 3644 N N . LYS B 1 228 ? -96.623 20.468 15.330 1.00 70.71 228 LYS B N 1
ATOM 3645 C CA . LYS B 1 228 ? -97.263 19.425 14.503 1.00 72.23 228 LYS B CA 1
ATOM 3646 C C . LYS B 1 228 ? -96.939 18.085 15.170 1.00 68.50 228 LYS B C 1
ATOM 3647 O O . LYS B 1 228 ? -95.875 17.986 15.789 1.00 68.92 228 LYS B O 1
ATOM 3653 N N . ASP B 1 229 ? -97.848 17.116 15.084 1.00 73.89 229 ASP B N 1
ATOM 3654 C CA . ASP B 1 229 ? -97.645 15.800 15.744 1.00 69.68 229 ASP B CA 1
ATOM 3655 C C . ASP B 1 229 ? -96.490 15.067 15.061 1.00 61.00 229 ASP B C 1
ATOM 3656 O O . ASP B 1 229 ? -96.320 15.243 13.848 1.00 58.92 229 ASP B O 1
ATOM 3661 N N . ILE B 1 230 ? -95.735 14.280 15.823 1.00 57.12 230 ILE B N 1
ATOM 3662 C CA . ILE B 1 230 ? -94.539 13.594 15.256 1.00 54.44 230 ILE B CA 1
ATOM 3663 C C . ILE B 1 230 ? -94.958 12.455 14.325 1.00 55.01 230 ILE B C 1
ATOM 3664 O O . ILE B 1 230 ? -95.632 11.534 14.791 1.00 49.89 230 ILE B O 1
ATOM 3669 N N . ASN B 1 231 ? -94.592 12.552 13.055 1.00 48.80 231 ASN B N 1
ATOM 3670 C CA . ASN B 1 231 ? -94.806 11.462 12.068 1.00 49.62 231 ASN B CA 1
ATOM 3671 C C . ASN B 1 231 ? -93.533 11.363 11.234 1.00 48.16 231 ASN B C 1
ATOM 3672 O O . ASN B 1 231 ? -92.641 12.174 11.474 1.00 59.41 231 ASN B O 1
ATOM 3677 N N . ALA B 1 232 ? -93.499 10.488 10.236 1.00 47.57 232 ALA B N 1
ATOM 3678 C CA . ALA B 1 232 ? -92.285 10.138 9.465 1.00 56.57 232 ALA B CA 1
ATOM 3679 C C . ALA B 1 232 ? -91.962 11.223 8.432 1.00 59.38 232 ALA B C 1
ATOM 3680 O O . ALA B 1 232 ? -90.788 11.248 7.986 1.00 58.31 232 ALA B O 1
ATOM 3682 N N . ASP B 1 233 ? -92.953 12.026 8.008 1.00 65.07 233 ASP B N 1
ATOM 3683 C CA . ASP B 1 233 ? -92.761 13.161 7.049 1.00 71.99 233 ASP B CA 1
ATOM 3684 C C . ASP B 1 233 ? -92.005 14.284 7.785 1.00 58.81 233 ASP B C 1
ATOM 3685 O O . ASP B 1 233 ? -91.002 14.794 7.237 1.00 44.38 233 ASP B O 1
ATOM 3690 N N . LEU B 1 234 ? -92.472 14.621 8.995 1.00 48.56 234 LEU B N 1
ATOM 3691 C CA . LEU B 1 234 ? -91.826 15.592 9.911 1.00 52.69 234 LEU B CA 1
ATOM 3692 C C . LEU B 1 234 ? -90.384 15.138 10.194 1.00 54.78 234 LEU B C 1
ATOM 3693 O O . LEU B 1 234 ? -89.438 15.945 9.984 1.00 49.23 234 LEU B O 1
ATOM 3698 N N . ALA B 1 235 ? -90.205 13.876 10.605 1.00 53.34 235 ALA B N 1
ATOM 3699 C CA . ALA B 1 235 ? -88.883 13.303 10.954 1.00 48.82 235 ALA B CA 1
ATOM 3700 C C . ALA B 1 235 ? -87.914 13.462 9.781 1.00 43.92 235 ALA B C 1
ATOM 3701 O O . ALA B 1 235 ? -86.778 13.901 10.001 1.00 50.44 235 ALA B O 1
ATOM 3703 N N . ALA B 1 236 ? -88.340 13.153 8.567 1.00 42.73 236 ALA B N 1
ATOM 3704 C CA . ALA B 1 236 ? -87.467 13.266 7.381 1.00 45.75 236 ALA B CA 1
ATOM 3705 C C . ALA B 1 236 ? -87.200 14.752 7.119 1.00 45.26 236 ALA B C 1
ATOM 3706 O O . ALA B 1 236 ? -86.096 15.064 6.698 1.00 47.58 236 ALA B O 1
ATOM 3708 N N . GLU B 1 237 ? -88.165 15.630 7.413 1.00 45.03 237 GLU B N 1
ATOM 3709 C CA . GLU B 1 237 ? -88.009 17.101 7.287 1.00 54.09 237 GLU B CA 1
ATOM 3710 C C . GLU B 1 237 ? -86.960 17.571 8.319 1.00 50.71 237 GLU B C 1
ATOM 3711 O O . GLU B 1 237 ? -86.009 18.264 7.937 1.00 45.12 237 GLU B O 1
ATOM 3717 N N . ALA B 1 238 ? -87.068 17.117 9.565 1.00 43.54 238 ALA B N 1
ATOM 3718 C CA . ALA B 1 238 ? -86.174 17.590 10.644 1.00 39.35 238 ALA B CA 1
ATOM 3719 C C . ALA B 1 238 ? -84.737 17.095 10.503 1.00 40.01 238 ALA B C 1
ATOM 3720 O O . ALA B 1 238 ? -83.862 17.712 11.103 1.00 43.50 238 ALA B O 1
ATOM 3722 N N . LEU B 1 239 ? -84.498 16.033 9.745 1.00 43.96 239 LEU B N 1
ATOM 3723 C CA . LEU B 1 239 ? -83.130 15.457 9.720 1.00 43.65 239 LEU B CA 1
ATOM 3724 C C . LEU B 1 239 ? -82.452 15.690 8.371 1.00 47.91 239 LEU B C 1
ATOM 3725 O O . LEU B 1 239 ? -81.311 15.241 8.209 1.00 49.00 239 LEU B O 1
ATOM 3730 N N . LYS B 1 240 ? -83.112 16.389 7.454 1.00 55.90 240 LYS B N 1
ATOM 3731 C CA . LYS B 1 240 ? -82.554 16.580 6.091 1.00 61.27 240 LYS B CA 1
ATOM 3732 C C . LYS B 1 240 ? -81.071 16.959 6.158 1.00 67.34 240 LYS B C 1
ATOM 3733 O O . LYS B 1 240 ? -80.316 16.506 5.285 1.00 62.82 240 LYS B O 1
ATOM 3739 N N . ASP B 1 241 ? -80.668 17.766 7.140 1.00 65.74 241 ASP B N 1
ATOM 3740 C CA . ASP B 1 241 ? -79.265 18.247 7.192 1.00 66.18 241 ASP B CA 1
ATOM 3741 C C . ASP B 1 241 ? -78.584 17.767 8.480 1.00 60.46 241 ASP B C 1
ATOM 3742 O O . ASP B 1 241 ? -78.403 16.547 8.618 1.00 55.43 241 ASP B O 1
ATOM 3747 N N . MET C 1 7 ? -67.071 41.171 28.895 1.00 58.73 7 MET C N 1
ATOM 3748 C CA . MET C 1 7 ? -66.966 39.826 28.222 1.00 65.91 7 MET C CA 1
ATOM 3749 C C . MET C 1 7 ? -68.128 39.657 27.219 1.00 66.59 7 MET C C 1
ATOM 3750 O O . MET C 1 7 ? -67.881 39.095 26.112 1.00 62.50 7 MET C O 1
ATOM 3755 N N . LEU C 1 8 ? -69.345 40.097 27.591 1.00 55.08 8 LEU C N 1
ATOM 3756 C CA . LEU C 1 8 ? -70.581 39.947 26.777 1.00 50.91 8 LEU C CA 1
ATOM 3757 C C . LEU C 1 8 ? -71.060 41.289 26.216 1.00 52.44 8 LEU C C 1
ATOM 3758 O O . LEU C 1 8 ? -71.088 42.322 26.932 1.00 50.78 8 LEU C O 1
ATOM 3763 N N . ASN C 1 9 ? -71.437 41.259 24.949 1.00 48.52 9 ASN C N 1
ATOM 3764 C CA . ASN C 1 9 ? -71.985 42.437 24.253 1.00 47.20 9 ASN C CA 1
ATOM 3765 C C . ASN C 1 9 ? -73.365 42.743 24.837 1.00 45.91 9 ASN C C 1
ATOM 3766 O O . ASN C 1 9 ? -74.260 41.895 24.817 1.00 36.52 9 ASN C O 1
ATOM 3771 N N . PRO C 1 10 ? -73.562 43.954 25.420 1.00 46.71 10 PRO C N 1
ATOM 3772 C CA . PRO C 1 10 ? -74.848 44.299 26.039 1.00 46.64 10 PRO C CA 1
ATOM 3773 C C . PRO C 1 10 ? -75.937 44.626 25.000 1.00 44.28 10 PRO C C 1
ATOM 3774 O O . PRO C 1 10 ? -77.072 44.674 25.414 1.00 45.27 10 PRO C O 1
ATOM 3778 N N . LYS C 1 11 ? -75.564 44.803 23.721 1.00 41.80 11 LYS C N 1
ATOM 3779 C CA . LYS C 1 11 ? -76.477 44.961 22.551 1.00 49.91 11 LYS C CA 1
ATOM 3780 C C . LYS C 1 11 ? -76.933 43.598 21.995 1.00 48.78 11 LYS C C 1
ATOM 3781 O O . LYS C 1 11 ? -77.824 43.604 21.088 1.00 50.32 11 LYS C O 1
ATOM 3787 N N . TYR C 1 12 ? -76.313 42.496 22.461 1.00 44.10 12 TYR C N 1
ATOM 3788 C CA . TYR C 1 12 ? -76.598 41.109 21.987 1.00 35.50 12 TYR C CA 1
ATOM 3789 C C . TYR C 1 12 ? -77.407 40.326 23.023 1.00 33.56 12 TYR C C 1
ATOM 3790 O O . TYR C 1 12 ? -76.806 39.570 23.776 1.00 33.72 12 TYR C O 1
ATOM 3799 N N . THR C 1 13 ? -78.723 40.474 23.023 1.00 35.51 13 THR C N 1
ATOM 3800 C CA . THR C 1 13 ? -79.681 39.844 23.966 1.00 35.82 13 THR C CA 1
ATOM 3801 C C . THR C 1 13 ? -80.867 39.273 23.187 1.00 34.67 13 THR C C 1
ATOM 3802 O O . THR C 1 13 ? -80.966 39.532 21.964 1.00 40.95 13 THR C O 1
ATOM 3806 N N . PHE C 1 14 ? -81.724 38.515 23.867 1.00 35.01 14 PHE C N 1
ATOM 3807 C CA . PHE C 1 14 ? -83.023 38.023 23.331 1.00 37.70 14 PHE C CA 1
ATOM 3808 C C . PHE C 1 14 ? -83.891 39.224 22.932 1.00 40.48 14 PHE C C 1
ATOM 3809 O O . PHE C 1 14 ? -84.534 39.141 21.876 1.00 46.34 14 PHE C O 1
ATOM 3817 N N . ASP C 1 15 ? -83.862 40.300 23.732 1.00 43.34 15 ASP C N 1
ATOM 3818 C CA . ASP C 1 15 ? -84.600 41.573 23.528 1.00 41.70 15 ASP C CA 1
ATOM 3819 C C . ASP C 1 15 ? -84.291 42.188 22.154 1.00 41.38 15 ASP C C 1
ATOM 3820 O O . ASP C 1 15 ? -85.207 42.731 21.591 1.00 40.70 15 ASP C O 1
ATOM 3825 N N . THR C 1 16 ? -83.069 42.096 21.618 1.00 43.48 16 THR C N 1
ATOM 3826 C CA . THR C 1 16 ? -82.666 42.748 20.336 1.00 43.69 16 THR C CA 1
ATOM 3827 C C . THR C 1 16 ? -82.598 41.749 19.178 1.00 43.76 16 THR C C 1
ATOM 3828 O O . THR C 1 16 ? -82.255 42.172 18.048 1.00 42.23 16 THR C O 1
ATOM 3832 N N . PHE C 1 17 ? -82.840 40.469 19.438 1.00 42.59 17 PHE C N 1
ATOM 3833 C CA . PHE C 1 17 ? -82.745 39.424 18.385 1.00 45.37 17 PHE C CA 1
ATOM 3834 C C . PHE C 1 17 ? -84.097 39.332 17.664 1.00 43.18 17 PHE C C 1
ATOM 3835 O O . PHE C 1 17 ? -85.105 39.069 18.337 1.00 39.43 17 PHE C O 1
ATOM 3843 N N . VAL C 1 18 ? -84.121 39.532 16.347 1.00 38.21 18 VAL C N 1
ATOM 3844 C CA . VAL C 1 18 ? -85.389 39.471 15.569 1.00 40.45 18 VAL C CA 1
ATOM 3845 C C . VAL C 1 18 ? -85.579 38.025 15.096 1.00 43.41 18 VAL C C 1
ATOM 3846 O O . VAL C 1 18 ? -84.686 37.526 14.353 1.00 41.13 18 VAL C O 1
ATOM 3850 N N . ILE C 1 19 ? -86.717 37.417 15.480 1.00 39.16 19 ILE C N 1
ATOM 3851 C CA . ILE C 1 19 ? -87.150 36.034 15.111 1.00 39.68 19 ILE C CA 1
ATOM 3852 C C . ILE C 1 19 ? -87.831 36.063 13.741 1.00 36.89 19 ILE C C 1
ATOM 3853 O O . ILE C 1 19 ? -88.834 36.732 13.638 1.00 51.11 19 ILE C O 1
ATOM 3858 N N . GLY C 1 20 ? -87.288 35.367 12.748 1.00 41.84 20 GLY C N 1
ATOM 3859 C CA . GLY C 1 20 ? -87.912 35.039 11.446 1.00 43.93 20 GLY C CA 1
ATOM 3860 C C . GLY C 1 20 ? -87.893 33.535 11.200 1.00 43.67 20 GLY C C 1
ATOM 3861 O O . GLY C 1 20 ? -87.450 32.819 12.079 1.00 45.63 20 GLY C O 1
ATOM 3862 N N . SER C 1 21 ? -88.340 33.038 10.047 1.00 49.57 21 SER C N 1
ATOM 3863 C CA . SER C 1 21 ? -88.432 31.568 9.777 1.00 51.10 21 SER C CA 1
ATOM 3864 C C . SER C 1 21 ? -87.025 30.957 9.690 1.00 42.48 21 SER C C 1
ATOM 3865 O O . SER C 1 21 ? -86.891 29.728 9.928 1.00 38.59 21 SER C O 1
ATOM 3868 N N . GLY C 1 22 ? -86.029 31.797 9.375 1.00 35.46 22 GLY C N 1
ATOM 3869 C CA . GLY C 1 22 ? -84.631 31.400 9.144 1.00 33.67 22 GLY C CA 1
ATOM 3870 C C . GLY C 1 22 ? -83.888 31.127 10.438 1.00 35.85 22 GLY C C 1
ATOM 3871 O O . GLY C 1 22 ? -82.828 30.532 10.329 1.00 32.60 22 GLY C O 1
ATOM 3872 N N . ASN C 1 23 ? -84.402 31.563 11.603 1.00 37.27 23 ASN C N 1
ATOM 3873 C CA . ASN C 1 23 ? -83.705 31.446 12.913 1.00 37.38 23 ASN C CA 1
ATOM 3874 C C . ASN C 1 23 ? -84.655 31.087 14.060 1.00 37.95 23 ASN C C 1
ATOM 3875 O O . ASN C 1 23 ? -84.180 31.075 15.206 1.00 36.30 23 ASN C O 1
ATOM 3880 N N . ARG C 1 24 ? -85.920 30.776 13.769 1.00 39.96 24 ARG C N 1
ATOM 3881 C CA . ARG C 1 24 ? -86.957 30.395 14.768 1.00 42.74 24 ARG C CA 1
ATOM 3882 C C . ARG C 1 24 ? -86.425 29.227 15.621 1.00 39.00 24 ARG C C 1
ATOM 3883 O O . ARG C 1 24 ? -86.542 29.253 16.875 1.00 34.58 24 ARG C O 1
ATOM 3891 N N . PHE C 1 25 ? -85.782 28.264 14.962 1.00 35.37 25 PHE C N 1
ATOM 3892 C CA . PHE C 1 25 ? -85.348 26.989 15.571 1.00 35.76 25 PHE C CA 1
ATOM 3893 C C . PHE C 1 25 ? -84.139 27.267 16.470 1.00 33.47 25 PHE C C 1
ATOM 3894 O O . PHE C 1 25 ? -84.162 26.896 17.665 1.00 30.68 25 PHE C O 1
ATOM 3902 N N . ALA C 1 26 ? -83.112 27.919 15.936 1.00 30.20 26 ALA C N 1
ATOM 3903 C CA . ALA C 1 26 ? -81.917 28.285 16.737 1.00 33.76 26 ALA C CA 1
ATOM 3904 C C . ALA C 1 26 ? -82.330 29.148 17.941 1.00 34.40 26 ALA C C 1
ATOM 3905 O O . ALA C 1 26 ? -81.798 28.888 19.043 1.00 32.85 26 ALA C O 1
ATOM 3907 N N . HIS C 1 27 ? -83.242 30.111 17.748 1.00 32.57 27 HIS C N 1
ATOM 3908 C CA . HIS C 1 27 ? -83.672 31.048 18.819 1.00 33.20 27 HIS C CA 1
ATOM 3909 C C . HIS C 1 27 ? -84.418 30.263 19.898 1.00 33.58 27 HIS C C 1
ATOM 3910 O O . HIS C 1 27 ? -84.075 30.456 21.107 1.00 30.35 27 HIS C O 1
ATOM 3917 N N . ALA C 1 28 ? -85.398 29.439 19.489 1.00 31.95 28 ALA C N 1
ATOM 3918 C CA . ALA C 1 28 ? -86.195 28.588 20.410 1.00 31.12 28 ALA C CA 1
ATOM 3919 C C . ALA C 1 28 ? -85.271 27.708 21.282 1.00 32.11 28 ALA C C 1
ATOM 3920 O O . ALA C 1 28 ? -85.471 27.668 22.513 1.00 29.73 28 ALA C O 1
ATOM 3922 N N . ALA C 1 29 ? -84.261 27.076 20.663 1.00 31.13 29 ALA C N 1
ATOM 3923 C CA . ALA C 1 29 ? -83.269 26.201 21.325 1.00 30.89 29 ALA C CA 1
ATOM 3924 C C . ALA C 1 29 ? -82.456 27.038 22.304 1.00 30.13 29 ALA C C 1
ATOM 3925 O O . ALA C 1 29 ? -82.305 26.636 23.459 1.00 32.17 29 ALA C O 1
ATOM 3927 N N . SER C 1 30 ? -81.971 28.184 21.849 1.00 30.82 30 SER C N 1
ATOM 3928 C CA . SER C 1 30 ? -81.090 29.056 22.651 1.00 30.74 30 SER C CA 1
ATOM 3929 C C . SER C 1 30 ? -81.853 29.468 23.917 1.00 32.80 30 SER C C 1
ATOM 3930 O O . SER C 1 30 ? -81.284 29.386 25.003 1.00 34.17 30 SER C O 1
ATOM 3933 N N . LEU C 1 31 ? -83.140 29.781 23.820 1.00 36.74 31 LEU C N 1
ATOM 3934 C CA . LEU C 1 31 ? -83.917 30.275 24.989 1.00 37.96 31 LEU C CA 1
ATOM 3935 C C . LEU C 1 31 ? -84.231 29.127 25.959 1.00 39.56 31 LEU C C 1
ATOM 3936 O O . LEU C 1 31 ? -84.184 29.372 27.201 1.00 40.33 31 LEU C O 1
ATOM 3941 N N . ALA C 1 32 ? -84.594 27.946 25.437 1.00 35.49 32 ALA C N 1
ATOM 3942 C CA . ALA C 1 32 ? -84.820 26.725 26.254 1.00 36.54 32 ALA C CA 1
ATOM 3943 C C . ALA C 1 32 ? -83.552 26.426 27.074 1.00 33.11 32 ALA C C 1
ATOM 3944 O O . ALA C 1 32 ? -83.649 26.145 28.270 1.00 33.73 32 ALA C O 1
ATOM 3946 N N . VAL C 1 33 ? -82.391 26.514 26.446 1.00 32.47 33 VAL C N 1
ATOM 3947 C CA . VAL C 1 33 ? -81.096 26.280 27.131 1.00 33.65 33 VAL C CA 1
ATOM 3948 C C . VAL C 1 33 ? -80.928 27.332 28.230 1.00 36.38 33 VAL C C 1
ATOM 3949 O O . VAL C 1 33 ? -80.492 26.976 29.375 1.00 33.49 33 VAL C O 1
ATOM 3953 N N . ALA C 1 34 ? -81.252 28.583 27.894 1.00 37.53 34 ALA C N 1
ATOM 3954 C CA . ALA C 1 34 ? -81.050 29.758 28.776 1.00 37.64 34 ALA C CA 1
ATOM 3955 C C . ALA C 1 34 ? -81.933 29.638 30.024 1.00 34.85 34 ALA C C 1
ATOM 3956 O O . ALA C 1 34 ? -81.424 29.878 31.101 1.00 37.70 34 ALA C O 1
ATOM 3958 N N . GLU C 1 35 ? -83.185 29.212 29.864 1.00 35.11 35 GLU C N 1
ATOM 3959 C CA . GLU C 1 35 ? -84.175 29.044 30.959 1.00 41.24 35 GLU C CA 1
ATOM 3960 C C . GLU C 1 35 ? -83.919 27.760 31.762 1.00 42.12 35 GLU C C 1
ATOM 3961 O O . GLU C 1 35 ? -84.323 27.723 32.948 1.00 44.70 35 GLU C O 1
ATOM 3967 N N . ALA C 1 36 ? -83.362 26.712 31.145 1.00 42.58 36 ALA C N 1
ATOM 3968 C CA . ALA C 1 36 ? -83.091 25.414 31.820 1.00 42.95 36 ALA C CA 1
ATOM 3969 C C . ALA C 1 36 ? -81.688 24.930 31.464 1.00 39.78 36 ALA C C 1
ATOM 3970 O O . ALA C 1 36 ? -81.512 24.021 30.655 1.00 40.27 36 ALA C O 1
ATOM 3972 N N . PRO C 1 37 ? -80.639 25.565 32.021 1.00 37.85 37 PRO C N 1
ATOM 3973 C CA . PRO C 1 37 ? -79.268 25.220 31.657 1.00 39.34 37 PRO C CA 1
ATOM 3974 C C . PRO C 1 37 ? -78.920 23.782 32.060 1.00 38.68 37 PRO C C 1
ATOM 3975 O O . PRO C 1 37 ? -79.212 23.386 33.167 1.00 35.90 37 PRO C O 1
ATOM 3979 N N . ALA C 1 38 ? -78.348 23.018 31.135 1.00 37.63 38 ALA C N 1
ATOM 3980 C CA . ALA C 1 38 ? -77.898 21.629 31.377 1.00 38.73 38 ALA C CA 1
ATOM 3981 C C . ALA C 1 38 ? -79.076 20.647 31.422 1.00 37.25 38 ALA C C 1
ATOM 3982 O O . ALA C 1 38 ? -78.796 19.439 31.471 1.00 37.93 38 ALA C O 1
ATOM 3984 N N . LYS C 1 39 ? -80.325 21.124 31.375 1.00 38.45 39 LYS C N 1
ATOM 3985 C CA . LYS C 1 39 ? -81.539 20.310 31.652 1.00 39.49 39 LYS C CA 1
ATOM 3986 C C . LYS C 1 39 ? -82.522 20.332 30.472 1.00 41.10 39 LYS C C 1
ATOM 3987 O O . LYS C 1 39 ? -83.574 19.702 30.661 1.00 40.76 39 LYS C O 1
ATOM 3993 N N . ALA C 1 40 ? -82.256 21.022 29.342 1.00 36.66 40 ALA C N 1
ATOM 3994 C CA . ALA C 1 40 ? -83.156 21.026 28.152 1.00 35.74 40 ALA C CA 1
ATOM 3995 C C . ALA C 1 40 ? -82.492 20.363 26.927 1.00 38.72 40 ALA C C 1
ATOM 3996 O O . ALA C 1 40 ? -83.076 19.445 26.370 1.00 48.23 40 ALA C O 1
ATOM 3998 N N . TYR C 1 41 ? -81.374 20.902 26.448 1.00 36.32 41 TYR C N 1
ATOM 3999 C CA . TYR C 1 41 ? -80.553 20.384 25.332 1.00 31.63 41 TYR C CA 1
ATOM 4000 C C . TYR C 1 41 ? -79.102 20.657 25.728 1.00 36.98 41 TYR C C 1
ATOM 4001 O O . TYR C 1 41 ? -78.813 21.781 26.167 1.00 31.46 41 TYR C O 1
ATOM 4010 N N . ASN C 1 42 ? -78.252 19.629 25.669 1.00 37.41 42 ASN C N 1
ATOM 4011 C CA . ASN C 1 42 ? -76.862 19.696 26.164 1.00 32.92 42 ASN C CA 1
ATOM 4012 C C . ASN C 1 42 ? -76.082 18.558 25.516 1.00 30.05 42 ASN C C 1
ATOM 4013 O O . ASN C 1 42 ? -76.279 17.406 25.872 1.00 29.91 42 ASN C O 1
ATOM 4018 N N . PRO C 1 43 ? -75.193 18.835 24.540 1.00 27.10 43 PRO C N 1
ATOM 4019 C CA . PRO C 1 43 ? -74.885 20.192 24.127 1.00 28.25 43 PRO C CA 1
ATOM 4020 C C . PRO C 1 43 ? -75.976 20.769 23.223 1.00 32.35 43 PRO C C 1
ATOM 4021 O O . PRO C 1 43 ? -76.948 20.068 22.908 1.00 28.81 43 PRO C O 1
ATOM 4025 N N . LEU C 1 44 ? -75.814 22.065 22.918 1.00 32.70 44 LEU C N 1
ATOM 4026 C CA . LEU C 1 44 ? -76.521 22.796 21.845 1.00 28.97 44 LEU C CA 1
ATOM 4027 C C . LEU C 1 44 ? -75.455 23.163 20.820 1.00 29.17 44 LEU C C 1
ATOM 4028 O O . LEU C 1 44 ? -74.431 23.702 21.212 1.00 27.59 44 LEU C O 1
ATOM 4033 N N . PHE C 1 45 ? -75.690 22.825 19.561 1.00 28.43 45 PHE C N 1
ATOM 4034 C CA . PHE C 1 45 ? -74.755 23.104 18.455 1.00 29.26 45 PHE C CA 1
ATOM 4035 C C . PHE C 1 45 ? -75.464 23.977 17.427 1.00 29.82 45 PHE C C 1
ATOM 4036 O O . PHE C 1 45 ? -76.436 23.461 16.861 1.00 29.92 45 PHE C O 1
ATOM 4044 N N . ILE C 1 46 ? -74.993 25.209 17.201 1.00 30.60 46 ILE C N 1
ATOM 4045 C CA . ILE C 1 46 ? -75.642 26.188 16.278 1.00 30.67 46 ILE C CA 1
ATOM 4046 C C . ILE C 1 46 ? -74.712 26.415 15.098 1.00 30.88 46 ILE C C 1
ATOM 4047 O O . ILE C 1 46 ? -73.590 26.796 15.331 1.00 37.44 46 ILE C O 1
ATOM 4052 N N . TYR C 1 47 ? -75.173 26.211 13.868 1.00 32.85 47 TYR C N 1
ATOM 4053 C CA . TYR C 1 47 ? -74.355 26.455 12.656 1.00 32.63 47 TYR C CA 1
ATOM 4054 C C . TYR C 1 47 ? -75.130 27.282 11.638 1.00 34.00 47 TYR C C 1
ATOM 4055 O O . TYR C 1 47 ? -76.331 27.452 11.734 1.00 34.93 47 TYR C O 1
ATOM 4064 N N . GLY C 1 48 ? -74.400 27.851 10.695 1.00 35.74 48 GLY C N 1
ATOM 4065 C CA . GLY C 1 48 ? -74.981 28.820 9.765 1.00 39.35 48 GLY C CA 1
ATOM 4066 C C . GLY C 1 48 ? -73.904 29.653 9.128 1.00 39.81 48 GLY C C 1
ATOM 4067 O O . GLY C 1 48 ? -72.814 29.786 9.734 1.00 35.82 48 GLY C O 1
ATOM 4068 N N . GLY C 1 49 ? -74.215 30.183 7.947 1.00 39.81 49 GLY C N 1
ATOM 4069 C CA . GLY C 1 49 ? -73.320 31.077 7.198 1.00 41.06 49 GLY C CA 1
ATOM 4070 C C . GLY C 1 49 ? -73.110 32.401 7.907 1.00 40.70 49 GLY C C 1
ATOM 4071 O O . GLY C 1 49 ? -73.664 32.629 9.019 1.00 38.08 49 GLY C O 1
ATOM 4072 N N . VAL C 1 50 ? -72.333 33.240 7.238 1.00 40.88 50 VAL C N 1
ATOM 4073 C CA . VAL C 1 50 ? -71.809 34.559 7.688 1.00 41.02 50 VAL C CA 1
ATOM 4074 C C . VAL C 1 50 ? -72.958 35.489 8.110 1.00 40.74 50 VAL C C 1
ATOM 4075 O O . VAL C 1 50 ? -73.881 35.684 7.313 1.00 48.66 50 VAL C O 1
ATOM 4079 N N . GLY C 1 51 ? -72.901 36.018 9.327 1.00 35.67 51 GLY C N 1
ATOM 4080 C CA . GLY C 1 51 ? -73.638 37.224 9.755 1.00 35.67 51 GLY C CA 1
ATOM 4081 C C . GLY C 1 51 ? -75.101 36.953 10.034 1.00 39.51 51 GLY C C 1
ATOM 4082 O O . GLY C 1 51 ? -75.908 37.850 9.747 1.00 48.47 51 GLY C O 1
ATOM 4083 N N . LEU C 1 52 ? -75.432 35.797 10.618 1.00 36.85 52 LEU C N 1
ATOM 4084 C CA . LEU C 1 52 ? -76.828 35.346 10.799 1.00 34.38 52 LEU C CA 1
ATOM 4085 C C . LEU C 1 52 ? -77.206 35.269 12.278 1.00 36.92 52 LEU C C 1
ATOM 4086 O O . LEU C 1 52 ? -78.380 34.852 12.554 1.00 39.82 52 LEU C O 1
ATOM 4091 N N . GLY C 1 53 ? -76.334 35.727 13.187 1.00 34.54 53 GLY C N 1
ATOM 4092 C CA . GLY C 1 53 ? -76.694 35.903 14.612 1.00 32.77 53 GLY C CA 1
ATOM 4093 C C . GLY C 1 53 ? -76.305 34.726 15.501 1.00 32.35 53 GLY C C 1
ATOM 4094 O O . GLY C 1 53 ? -76.769 34.679 16.680 1.00 30.54 53 GLY C O 1
ATOM 4095 N N . LYS C 1 54 ? -75.449 33.826 15.014 1.00 33.29 54 LYS C N 1
ATOM 4096 C CA . LYS C 1 54 ? -74.828 32.778 15.870 1.00 31.78 54 LYS C CA 1
ATOM 4097 C C . LYS C 1 54 ? -74.254 33.435 17.138 1.00 31.96 54 LYS C C 1
ATOM 4098 O O . LYS C 1 54 ? -74.740 33.117 18.254 1.00 36.77 54 LYS C O 1
ATOM 4104 N N . THR C 1 55 ? -73.291 34.348 17.000 1.00 31.56 55 THR C N 1
ATOM 4105 C CA . THR C 1 55 ? -72.599 34.957 18.166 1.00 30.72 55 THR C CA 1
ATOM 4106 C C . THR C 1 55 ? -73.607 35.742 19.003 1.00 27.71 55 THR C C 1
ATOM 4107 O O . THR C 1 55 ? -73.544 35.671 20.231 1.00 24.99 55 THR C O 1
ATOM 4111 N N . HIS C 1 56 ? -74.531 36.431 18.346 1.00 26.36 56 HIS C N 1
ATOM 4112 C CA . HIS C 1 56 ? -75.576 37.223 19.031 1.00 30.39 56 HIS C CA 1
ATOM 4113 C C . HIS C 1 56 ? -76.347 36.272 19.962 1.00 32.05 56 HIS C C 1
ATOM 4114 O O . HIS C 1 56 ? -76.520 36.622 21.137 1.00 29.38 56 HIS C O 1
ATOM 4121 N N . LEU C 1 57 ? -76.767 35.106 19.455 1.00 30.22 57 LEU C N 1
ATOM 4122 C CA . LEU C 1 57 ? -77.562 34.135 20.241 1.00 31.85 57 LEU C CA 1
ATOM 4123 C C . LEU C 1 57 ? -76.730 33.610 21.408 1.00 32.40 57 LEU C C 1
ATOM 4124 O O . LEU C 1 57 ? -77.318 33.320 22.494 1.00 31.25 57 LEU C O 1
ATOM 4129 N N . MET C 1 58 ? -75.426 33.460 21.220 1.00 31.84 58 MET C N 1
ATOM 4130 C CA . MET C 1 58 ? -74.587 32.875 22.292 1.00 35.33 58 MET C CA 1
ATOM 4131 C C . MET C 1 58 ? -74.421 33.895 23.414 1.00 35.62 58 MET C C 1
ATOM 4132 O O . MET C 1 58 ? -74.597 33.498 24.593 1.00 39.37 58 MET C O 1
ATOM 4137 N N . HIS C 1 59 ? -74.277 35.175 23.079 1.00 32.27 59 HIS C N 1
ATOM 4138 C CA . HIS C 1 59 ? -74.270 36.246 24.101 1.00 32.54 59 HIS C CA 1
ATOM 4139 C C . HIS C 1 59 ? -75.640 36.284 24.790 1.00 33.02 59 HIS C C 1
ATOM 4140 O O . HIS C 1 59 ? -75.693 36.456 26.012 1.00 36.20 59 HIS C O 1
ATOM 4147 N N . ALA C 1 60 ? -76.732 36.076 24.066 1.00 34.76 60 ALA C N 1
ATOM 4148 C CA . ALA C 1 60 ? -78.097 36.214 24.622 1.00 34.53 60 ALA C CA 1
ATOM 4149 C C . ALA C 1 60 ? -78.311 35.131 25.675 1.00 32.96 60 ALA C C 1
ATOM 4150 O O . ALA C 1 60 ? -78.940 35.405 26.709 1.00 36.05 60 ALA C O 1
ATOM 4152 N N . ILE C 1 61 ? -77.785 33.941 25.429 1.00 32.18 61 ILE C N 1
ATOM 4153 C CA . ILE C 1 61 ? -77.823 32.849 26.444 1.00 32.98 61 ILE C CA 1
ATOM 4154 C C . ILE C 1 61 ? -76.967 33.265 27.663 1.00 31.74 61 ILE C C 1
ATOM 4155 O O . ILE C 1 61 ? -77.452 33.061 28.813 1.00 28.17 61 ILE C O 1
ATOM 4160 N N . GLY C 1 62 ? -75.758 33.819 27.445 1.00 30.08 62 GLY C N 1
ATOM 4161 C CA . GLY C 1 62 ? -74.910 34.356 28.533 1.00 32.01 62 GLY C CA 1
ATOM 4162 C C . GLY C 1 62 ? -75.677 35.322 29.430 1.00 31.95 62 GLY C C 1
ATOM 4163 O O . GLY C 1 62 ? -75.892 35.044 30.637 1.00 31.94 62 GLY C O 1
ATOM 4164 N N . HIS C 1 63 ? -76.161 36.411 28.845 1.00 35.80 63 HIS C N 1
ATOM 4165 C CA . HIS C 1 63 ? -76.979 37.435 29.555 1.00 36.24 63 HIS C CA 1
ATOM 4166 C C . HIS C 1 63 ? -78.120 36.759 30.318 1.00 36.11 63 HIS C C 1
ATOM 4167 O O . HIS C 1 63 ? -78.184 36.942 31.552 1.00 35.83 63 HIS C O 1
ATOM 4174 N N . TYR C 1 64 ? -78.962 35.980 29.631 1.00 34.10 64 TYR C N 1
ATOM 4175 C CA . TYR C 1 64 ? -80.169 35.382 30.254 1.00 35.11 64 TYR C CA 1
ATOM 4176 C C . TYR C 1 64 ? -79.774 34.603 31.518 1.00 36.75 64 TYR C C 1
ATOM 4177 O O . TYR C 1 64 ? -80.445 34.757 32.548 1.00 36.60 64 TYR C O 1
ATOM 4186 N N . VAL C 1 65 ? -78.719 33.786 31.445 1.00 37.89 65 VAL C N 1
ATOM 4187 C CA . VAL C 1 65 ? -78.335 32.864 32.547 1.00 35.43 65 VAL C CA 1
ATOM 4188 C C . VAL C 1 65 ? -77.773 33.693 33.707 1.00 36.55 65 VAL C C 1
ATOM 4189 O O . VAL C 1 65 ? -78.183 33.418 34.869 1.00 30.71 65 VAL C O 1
ATOM 4193 N N . ILE C 1 66 ? -76.839 34.614 33.406 1.00 35.84 66 ILE C N 1
ATOM 4194 C CA . ILE C 1 66 ? -76.222 35.528 34.414 1.00 38.64 66 ILE C CA 1
ATOM 4195 C C . ILE C 1 66 ? -77.339 36.326 35.115 1.00 39.81 66 ILE C C 1
ATOM 4196 O O . ILE C 1 66 ? -77.371 36.362 36.339 1.00 39.68 66 ILE C O 1
ATOM 4201 N N . ASP C 1 67 ? -78.247 36.926 34.344 1.00 41.76 67 ASP C N 1
ATOM 4202 C CA . ASP C 1 67 ? -79.272 37.857 34.857 1.00 37.03 67 ASP C CA 1
ATOM 4203 C C . ASP C 1 67 ? -80.183 37.058 35.778 1.00 40.42 67 ASP C C 1
ATOM 4204 O O . ASP C 1 67 ? -80.628 37.652 36.771 1.00 49.22 67 ASP C O 1
ATOM 4209 N N . HIS C 1 68 ? -80.408 35.764 35.506 1.00 44.23 68 HIS C N 1
ATOM 4210 C CA . HIS C 1 68 ? -81.404 34.908 36.226 1.00 42.46 68 HIS C CA 1
ATOM 4211 C C . HIS C 1 68 ? -80.740 34.088 37.330 1.00 40.66 68 HIS C C 1
ATOM 4212 O O . HIS C 1 68 ? -81.466 33.445 38.078 1.00 42.03 68 HIS C O 1
ATOM 4219 N N . ASN C 1 69 ? -79.416 34.080 37.397 1.00 46.52 69 ASN C N 1
ATOM 4220 C CA . ASN C 1 69 ? -78.654 33.339 38.432 1.00 47.71 69 ASN C CA 1
ATOM 4221 C C . ASN C 1 69 ? -77.278 33.973 38.566 1.00 47.77 69 ASN C C 1
ATOM 4222 O O . ASN C 1 69 ? -76.322 33.564 37.915 1.00 47.84 69 ASN C O 1
ATOM 4227 N N . PRO C 1 70 ? -77.147 35.004 39.421 1.00 52.45 70 PRO C N 1
ATOM 4228 C CA . PRO C 1 70 ? -75.901 35.754 39.509 1.00 50.99 70 PRO C CA 1
ATOM 4229 C C . PRO C 1 70 ? -74.736 34.871 39.969 1.00 46.65 70 PRO C C 1
ATOM 4230 O O . PRO C 1 70 ? -73.602 35.285 39.742 1.00 48.34 70 PRO C O 1
ATOM 4234 N N . SER C 1 71 ? -75.008 33.691 40.549 1.00 45.85 71 SER C N 1
ATOM 4235 C CA . SER C 1 71 ? -73.949 32.792 41.110 1.00 50.03 71 SER C CA 1
ATOM 4236 C C . SER C 1 71 ? -73.328 31.861 40.044 1.00 46.22 71 SER C C 1
ATOM 4237 O O . SER C 1 71 ? -72.227 31.367 40.294 1.00 46.07 71 SER C O 1
ATOM 4240 N N . ALA C 1 72 ? -73.952 31.726 38.870 1.00 44.77 72 ALA C N 1
ATOM 4241 C CA . ALA C 1 72 ? -73.503 30.920 37.710 1.00 41.57 72 ALA C CA 1
ATOM 4242 C C . ALA C 1 72 ? -72.190 31.428 37.110 1.00 39.29 72 ALA C C 1
ATOM 4243 O O . ALA C 1 72 ? -72.101 32.600 36.788 1.00 39.51 72 ALA C O 1
ATOM 4245 N N . LYS C 1 73 ? -71.235 30.533 36.878 1.00 43.47 73 LYS C N 1
ATOM 4246 C CA . LYS C 1 73 ? -69.973 30.850 36.167 1.00 45.78 73 LYS C CA 1
ATOM 4247 C C . LYS C 1 73 ? -70.242 30.623 34.677 1.00 44.03 73 LYS C C 1
ATOM 4248 O O . LYS C 1 73 ? -70.428 29.461 34.263 1.00 45.05 73 LYS C O 1
ATOM 4254 N N . VAL C 1 74 ? -70.339 31.719 33.928 1.00 38.95 74 VAL C N 1
ATOM 4255 C CA . VAL C 1 74 ? -70.658 31.728 32.482 1.00 34.87 74 VAL C CA 1
ATOM 4256 C C . VAL C 1 74 ? -69.443 32.333 31.779 1.00 37.84 74 VAL C C 1
ATOM 4257 O O . VAL C 1 74 ? -69.071 33.493 32.073 1.00 43.26 74 VAL C O 1
ATOM 4261 N N . VAL C 1 75 ? -68.843 31.570 30.879 1.00 32.96 75 VAL C N 1
ATOM 4262 C CA . VAL C 1 75 ? -67.702 32.036 30.061 1.00 32.15 75 VAL C CA 1
ATOM 4263 C C . VAL C 1 75 ? -68.091 31.898 28.594 1.00 35.53 75 VAL C C 1
ATOM 4264 O O . VAL C 1 75 ? -68.538 30.807 28.177 1.00 36.87 75 VAL C O 1
ATOM 4268 N N . TYR C 1 76 ? -67.939 32.992 27.858 1.00 36.74 76 TYR C N 1
ATOM 4269 C CA . TYR C 1 76 ? -67.987 33.039 26.386 1.00 34.82 76 TYR C CA 1
ATOM 4270 C C . TYR C 1 76 ? -66.534 33.201 25.924 1.00 36.75 76 TYR C C 1
ATOM 4271 O O . TYR C 1 76 ? -65.810 33.982 26.566 1.00 37.49 76 TYR C O 1
ATOM 4280 N N . LEU C 1 77 ? -66.132 32.480 24.871 1.00 33.95 77 LEU C N 1
ATOM 4281 C CA . LEU C 1 77 ? -64.891 32.750 24.105 1.00 34.68 77 LEU C CA 1
ATOM 4282 C C . LEU C 1 77 ? -64.952 32.035 22.751 1.00 35.63 77 LEU C C 1
ATOM 4283 O O . LEU C 1 77 ? -65.732 31.067 22.617 1.00 39.39 77 LEU C O 1
ATOM 4288 N N . SER C 1 78 ? -64.151 32.486 21.788 1.00 30.76 78 SER C N 1
ATOM 4289 C CA . SER C 1 78 ? -63.962 31.777 20.503 1.00 34.62 78 SER C CA 1
ATOM 4290 C C . SER C 1 78 ? -63.021 30.595 20.749 1.00 36.78 78 SER C C 1
ATOM 4291 O O . SER C 1 78 ? -62.198 30.688 21.663 1.00 40.16 78 SER C O 1
ATOM 4294 N N . SER C 1 79 ? -63.118 29.544 19.940 1.00 35.97 79 SER C N 1
ATOM 4295 C CA . SER C 1 79 ? -62.159 28.423 19.951 1.00 37.57 79 SER C CA 1
ATOM 4296 C C . SER C 1 79 ? -60.734 28.956 19.712 1.00 36.18 79 SER C C 1
ATOM 4297 O O . SER C 1 79 ? -59.747 28.310 20.230 1.00 32.46 79 SER C O 1
ATOM 4300 N N . GLU C 1 80 ? -60.594 30.071 18.981 1.00 34.66 80 GLU C N 1
ATOM 4301 C CA . GLU C 1 80 ? -59.255 30.661 18.681 1.00 35.88 80 GLU C CA 1
ATOM 4302 C C . GLU C 1 80 ? -58.623 31.151 19.997 1.00 34.90 80 GLU C C 1
ATOM 4303 O O . GLU C 1 80 ? -57.414 30.941 20.208 1.00 35.14 80 GLU C O 1
ATOM 4309 N N . LYS C 1 81 ? -59.407 31.749 20.878 1.00 34.13 81 LYS C N 1
ATOM 4310 C CA . LYS C 1 81 ? -58.871 32.279 22.148 1.00 36.08 81 LYS C CA 1
ATOM 4311 C C . LYS C 1 81 ? -58.581 31.087 23.075 1.00 37.85 81 LYS C C 1
ATOM 4312 O O . LYS C 1 81 ? -57.569 31.137 23.795 1.00 38.67 81 LYS C O 1
ATOM 4318 N N . PHE C 1 82 ? -59.435 30.056 23.053 1.00 37.76 82 PHE C N 1
ATOM 4319 C CA . PHE C 1 82 ? -59.273 28.769 23.790 1.00 35.82 82 PHE C CA 1
ATOM 4320 C C . PHE C 1 82 ? -57.958 28.101 23.377 1.00 33.45 82 PHE C C 1
ATOM 4321 O O . PHE C 1 82 ? -57.180 27.677 24.252 1.00 32.89 82 PHE C O 1
ATOM 4329 N N . THR C 1 83 ? -57.702 28.043 22.073 1.00 32.37 83 THR C N 1
ATOM 4330 C CA . THR C 1 83 ? -56.436 27.505 21.512 1.00 30.92 83 THR C CA 1
ATOM 4331 C C . THR C 1 83 ? -55.240 28.288 22.070 1.00 34.51 83 THR C C 1
ATOM 4332 O O . THR C 1 83 ? -54.312 27.631 22.550 1.00 38.18 83 THR C O 1
ATOM 4336 N N . ASN C 1 84 ? -55.267 29.625 22.076 1.00 34.69 84 ASN C N 1
ATOM 4337 C CA . ASN C 1 84 ? -54.074 30.440 22.434 1.00 33.05 84 ASN C CA 1
ATOM 4338 C C . ASN C 1 84 ? -53.845 30.349 23.947 1.00 34.43 84 ASN C C 1
ATOM 4339 O O . ASN C 1 84 ? -52.692 30.154 24.343 1.00 34.44 84 ASN C O 1
ATOM 4344 N N . GLU C 1 85 ? -54.918 30.436 24.743 1.00 36.28 85 GLU C N 1
ATOM 4345 C CA . GLU C 1 85 ? -54.880 30.344 26.229 1.00 39.42 85 GLU C CA 1
ATOM 4346 C C . GLU C 1 85 ? -54.355 28.965 26.628 1.00 44.72 85 GLU C C 1
ATOM 4347 O O . GLU C 1 85 ? -53.616 28.902 27.642 1.00 43.18 85 GLU C O 1
ATOM 4353 N N . PHE C 1 86 ? -54.686 27.919 25.857 1.00 44.54 86 PHE C N 1
ATOM 4354 C CA . PHE C 1 86 ? -54.235 26.533 26.151 1.00 39.66 86 PHE C CA 1
ATOM 4355 C C . PHE C 1 86 ? -52.745 26.395 25.807 1.00 37.52 86 PHE C C 1
ATOM 4356 O O . PHE C 1 86 ? -51.971 26.007 26.723 1.00 37.21 86 PHE C O 1
ATOM 4364 N N . ILE C 1 87 ? -52.369 26.671 24.550 1.00 32.71 87 ILE C N 1
ATOM 4365 C CA . ILE C 1 87 ? -50.969 26.561 24.059 1.00 36.58 87 ILE C CA 1
ATOM 4366 C C . ILE C 1 87 ? -50.062 27.339 25.029 1.00 44.33 87 ILE C C 1
ATOM 4367 O O . ILE C 1 87 ? -48.922 26.868 25.335 1.00 45.98 87 ILE C O 1
ATOM 4372 N N . ASN C 1 88 ? -50.546 28.496 25.481 1.00 42.90 88 ASN C N 1
ATOM 4373 C CA . ASN C 1 88 ? -49.795 29.398 26.376 1.00 46.30 88 ASN C CA 1
ATOM 4374 C C . ASN C 1 88 ? -49.655 28.745 27.741 1.00 47.00 88 ASN C C 1
ATOM 4375 O O . ASN C 1 88 ? -48.594 28.912 28.357 1.00 50.76 88 ASN C O 1
ATOM 4380 N N . SER C 1 89 ? -50.724 28.135 28.240 1.00 45.04 89 SER C N 1
ATOM 4381 C CA . SER C 1 89 ? -50.715 27.516 29.586 1.00 44.64 89 SER C CA 1
ATOM 4382 C C . SER C 1 89 ? -49.670 26.386 29.525 1.00 45.79 89 SER C C 1
ATOM 4383 O O . SER C 1 89 ? -48.983 26.135 30.550 1.00 46.13 89 SER C O 1
ATOM 4386 N N . ILE C 1 90 ? -49.486 25.784 28.352 1.00 39.17 90 ILE C N 1
ATOM 4387 C CA . ILE C 1 90 ? -48.507 24.676 28.207 1.00 46.42 90 ILE C CA 1
ATOM 4388 C C . ILE C 1 90 ? -47.107 25.271 28.268 1.00 51.13 90 ILE C C 1
ATOM 4389 O O . ILE C 1 90 ? -46.359 24.805 29.111 1.00 55.33 90 ILE C O 1
ATOM 4394 N N . ARG C 1 91 ? -46.792 26.272 27.443 1.00 54.71 91 ARG C N 1
ATOM 4395 C CA . ARG C 1 91 ? -45.471 26.950 27.468 1.00 57.28 91 ARG C CA 1
ATOM 4396 C C . ARG C 1 91 ? -45.128 27.353 28.908 1.00 51.91 91 ARG C C 1
ATOM 4397 O O . ARG C 1 91 ? -44.019 27.042 29.328 1.00 60.36 91 ARG C O 1
ATOM 4405 N N . ASP C 1 92 ? -46.056 27.973 29.639 1.00 49.05 92 ASP C N 1
ATOM 4406 C CA . ASP C 1 92 ? -45.828 28.622 30.965 1.00 53.38 92 ASP C CA 1
ATOM 4407 C C . ASP C 1 92 ? -45.948 27.612 32.119 1.00 55.71 92 ASP C C 1
ATOM 4408 O O . ASP C 1 92 ? -45.914 28.024 33.307 1.00 46.54 92 ASP C O 1
ATOM 4413 N N . ASN C 1 93 ? -46.072 26.328 31.783 1.00 60.06 93 ASN C N 1
ATOM 4414 C CA . ASN C 1 93 ? -46.295 25.220 32.740 1.00 59.08 93 ASN C CA 1
ATOM 4415 C C . ASN C 1 93 ? -47.485 25.536 33.652 1.00 55.03 93 ASN C C 1
ATOM 4416 O O . ASN C 1 93 ? -47.340 25.334 34.848 1.00 56.16 93 ASN C O 1
ATOM 4421 N N . LYS C 1 94 ? -48.618 25.987 33.104 1.00 52.30 94 LYS C N 1
ATOM 4422 C CA . LYS C 1 94 ? -49.779 26.456 33.906 1.00 58.52 94 LYS C CA 1
ATOM 4423 C C . LYS C 1 94 ? -51.085 25.829 33.391 1.00 51.19 94 LYS C C 1
ATOM 4424 O O . LYS C 1 94 ? -52.173 26.401 33.6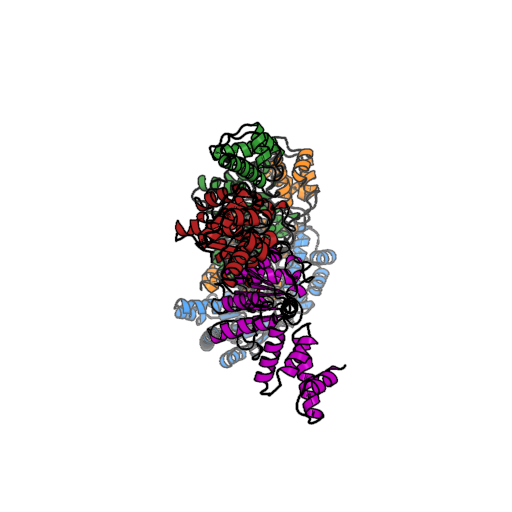68 1.00 45.08 94 LYS C O 1
ATOM 4430 N N . ALA C 1 95 ? -50.988 24.657 32.749 1.00 43.53 95 ALA C N 1
ATOM 4431 C CA . ALA C 1 95 ? -52.112 23.872 32.184 1.00 39.45 95 ALA C CA 1
ATOM 4432 C C . ALA C 1 95 ? -53.214 23.732 33.225 1.00 37.27 95 ALA C C 1
ATOM 4433 O O . ALA C 1 95 ? -54.370 23.823 32.867 1.00 40.10 95 ALA C O 1
ATOM 4435 N N . VAL C 1 96 ? -52.825 23.497 34.471 1.00 37.85 96 VAL C N 1
ATOM 4436 C CA . VAL C 1 96 ? -53.722 23.282 35.640 1.00 40.75 96 VAL C CA 1
ATOM 4437 C C . VAL C 1 96 ? -54.583 24.531 35.894 1.00 37.97 96 VAL C C 1
ATOM 4438 O O . VAL C 1 96 ? -55.712 24.373 36.393 1.00 37.17 96 VAL C O 1
ATOM 4442 N N . ASP C 1 97 ? -54.078 25.729 35.602 1.00 39.41 97 ASP C N 1
ATOM 4443 C CA . ASP C 1 97 ? -54.856 26.984 35.804 1.00 42.21 97 ASP C CA 1
ATOM 4444 C C . ASP C 1 97 ? -55.958 27.085 34.746 1.00 37.71 97 ASP C C 1
ATOM 4445 O O . ASP C 1 97 ? -57.101 27.365 35.131 1.00 37.32 97 ASP C O 1
ATOM 4450 N N . PHE C 1 98 ? -55.617 26.825 33.481 1.00 37.87 98 PHE C N 1
ATOM 4451 C CA . PHE C 1 98 ? -56.555 26.589 32.344 1.00 40.76 98 PHE C CA 1
ATOM 4452 C C . PHE C 1 98 ? -57.665 25.599 32.724 1.00 40.05 98 PHE C C 1
ATOM 4453 O O . PHE C 1 98 ? -58.881 25.883 32.554 1.00 50.92 98 PHE C O 1
ATOM 4461 N N . ARG C 1 99 ? -57.275 24.406 33.147 1.00 38.78 99 ARG C N 1
ATOM 4462 C CA . ARG C 1 99 ? -58.274 23.330 33.377 1.00 41.71 99 ARG C CA 1
ATOM 4463 C C . ARG C 1 99 ? -59.206 23.669 34.539 1.00 38.96 99 ARG C C 1
ATOM 4464 O O . ARG C 1 99 ? -60.365 23.263 34.491 1.00 39.42 99 ARG C O 1
ATOM 4472 N N . ASN C 1 100 ? -58.705 24.391 35.531 1.00 41.49 100 ASN C N 1
ATOM 4473 C CA . ASN C 1 100 ? -59.524 24.723 36.720 1.00 51.02 100 ASN C CA 1
ATOM 4474 C C . ASN C 1 100 ? -60.588 25.732 36.296 1.00 50.51 100 ASN C C 1
ATOM 4475 O O . ASN C 1 100 ? -61.623 25.818 36.960 1.00 48.04 100 ASN C O 1
ATOM 4480 N N . ARG C 1 101 ? -60.326 26.443 35.209 1.00 43.93 101 ARG C N 1
ATOM 4481 C CA . ARG C 1 101 ? -61.263 27.469 34.718 1.00 47.71 101 ARG C CA 1
ATOM 4482 C C . ARG C 1 101 ? -62.306 26.840 33.801 1.00 46.70 101 ARG C C 1
ATOM 4483 O O . ARG C 1 101 ? -63.481 26.868 34.161 1.00 42.10 101 ARG C O 1
ATOM 4491 N N . TYR C 1 102 ? -61.873 26.220 32.711 1.00 39.91 102 TYR C N 1
ATOM 4492 C CA . TYR C 1 102 ? -62.826 25.749 31.675 1.00 38.34 102 TYR C CA 1
ATOM 4493 C C . TYR C 1 102 ? -63.575 24.466 32.065 1.00 38.11 102 TYR C C 1
ATOM 4494 O O . TYR C 1 102 ? -64.629 24.220 31.495 1.00 38.11 102 TYR C O 1
ATOM 4503 N N . ARG C 1 103 ? -63.068 23.713 33.032 1.00 38.42 103 ARG C N 1
ATOM 4504 C CA . ARG C 1 103 ? -63.718 22.446 33.434 1.00 39.00 103 ARG C CA 1
ATOM 4505 C C . ARG C 1 103 ? -64.563 22.686 34.691 1.00 35.99 103 ARG C C 1
ATOM 4506 O O . ARG C 1 103 ? -65.237 21.751 35.114 1.00 37.34 103 ARG C O 1
ATOM 4514 N N . ASN C 1 104 ? -64.583 23.910 35.223 1.00 37.77 104 ASN C N 1
ATOM 4515 C CA . ASN C 1 104 ? -65.470 24.139 36.395 1.00 38.95 104 ASN C CA 1
ATOM 4516 C C . ASN C 1 104 ? -66.518 25.232 36.137 1.00 38.49 104 ASN C C 1
ATOM 4517 O O . ASN C 1 104 ? -67.225 25.624 37.094 1.00 46.77 104 ASN C O 1
ATOM 4522 N N . VAL C 1 105 ? -66.663 25.716 34.919 1.00 34.92 105 VAL C N 1
ATOM 4523 C CA . VAL C 1 105 ? -67.753 26.677 34.627 1.00 34.53 105 VAL C CA 1
ATOM 4524 C C . VAL C 1 105 ? -69.089 25.936 34.673 1.00 36.67 105 VAL C C 1
ATOM 4525 O O . VAL C 1 105 ? -69.094 24.676 34.549 1.00 34.57 105 VAL C O 1
ATOM 4529 N N . ASP C 1 106 ? -70.180 26.702 34.792 1.00 39.23 106 ASP C N 1
ATOM 4530 C CA . ASP C 1 106 ? -71.575 26.184 34.713 1.00 40.46 106 ASP C CA 1
ATOM 4531 C C . ASP C 1 106 ? -72.089 26.268 33.266 1.00 36.50 106 ASP C C 1
ATOM 4532 O O . ASP C 1 106 ? -72.930 25.432 32.901 1.00 36.91 106 ASP C O 1
ATOM 4537 N N . VAL C 1 107 ? -71.615 27.231 32.471 1.00 31.41 107 VAL C N 1
ATOM 4538 C CA . VAL C 1 107 ? -72.041 27.397 31.055 1.00 30.95 107 VAL C CA 1
ATOM 4539 C C . VAL C 1 107 ? -70.800 27.732 30.225 1.00 32.34 107 VAL C C 1
ATOM 4540 O O . VAL C 1 107 ? -70.140 28.748 30.486 1.00 32.43 107 VAL C O 1
ATOM 4544 N N . LEU C 1 108 ? -70.487 26.885 29.256 1.00 33.55 108 LEU C N 1
ATOM 4545 C CA . LEU C 1 108 ? -69.412 27.153 28.281 1.00 34.72 108 LEU C CA 1
ATOM 4546 C C . LEU C 1 108 ? -70.062 27.519 26.954 1.00 33.41 108 LEU C C 1
ATOM 4547 O O . LEU C 1 108 ? -70.823 26.702 26.429 1.00 35.29 108 LEU C O 1
ATOM 4552 N N . LEU C 1 109 ? -69.786 28.730 26.482 1.00 33.57 109 LEU C N 1
ATOM 4553 C CA . LEU C 1 109 ? -70.266 29.280 25.192 1.00 32.39 109 LEU C CA 1
ATOM 4554 C C . LEU C 1 109 ? -69.031 29.393 24.303 1.00 29.05 109 LEU C C 1
ATOM 4555 O O . LEU C 1 109 ? -68.252 30.334 24.528 1.00 31.54 109 LEU C O 1
ATOM 4560 N N . ILE C 1 110 ? -68.786 28.428 23.420 1.00 26.78 110 ILE C N 1
ATOM 4561 C CA . ILE C 1 110 ? -67.495 28.387 22.681 1.00 27.86 110 ILE C CA 1
ATOM 4562 C C . ILE C 1 110 ? -67.819 28.617 21.214 1.00 28.01 110 ILE C C 1
ATOM 4563 O O . ILE C 1 110 ? -68.420 27.749 20.665 1.00 30.61 110 ILE C O 1
ATOM 4568 N N . ASP C 1 111 ? -67.408 29.761 20.653 1.00 29.16 111 ASP C N 1
ATOM 4569 C CA . ASP C 1 111 ? -67.803 30.272 19.316 1.00 32.71 111 ASP C CA 1
ATOM 4570 C C . ASP C 1 111 ? -66.874 29.774 18.195 1.00 32.20 111 ASP C C 1
ATOM 4571 O O . ASP C 1 111 ? -65.661 29.736 18.382 1.00 35.36 111 ASP C O 1
ATOM 4576 N N . ASP C 1 112 ? -67.426 29.457 17.028 1.00 32.29 112 ASP C N 1
ATOM 4577 C CA . ASP C 1 112 ? -66.643 29.151 15.799 1.00 35.03 112 ASP C CA 1
ATOM 4578 C C . ASP C 1 112 ? -65.672 27.977 16.024 1.00 33.09 112 ASP C C 1
ATOM 4579 O O . ASP C 1 112 ? -64.492 28.151 15.770 1.00 30.24 112 ASP C O 1
ATOM 4584 N N . ILE C 1 113 ? -66.184 26.793 16.373 1.00 31.80 113 ILE C N 1
ATOM 4585 C CA . ILE C 1 113 ? -65.384 25.567 16.668 1.00 30.35 113 ILE C CA 1
ATOM 4586 C C . ILE C 1 113 ? -64.634 25.073 15.417 1.00 34.59 113 ILE C C 1
ATOM 4587 O O . ILE C 1 113 ? -63.788 24.178 15.573 1.00 34.16 113 ILE C O 1
ATOM 4592 N N . GLN C 1 114 ? -64.909 25.599 14.218 1.00 35.20 114 GLN C N 1
ATOM 4593 C CA . GLN C 1 114 ? -64.175 25.194 12.990 1.00 34.97 114 GLN C CA 1
ATOM 4594 C C . GLN C 1 114 ? -62.725 25.650 13.102 1.00 35.44 114 GLN C C 1
ATOM 4595 O O . GLN C 1 114 ? -61.891 25.031 12.445 1.00 39.10 114 GLN C O 1
ATOM 4601 N N . PHE C 1 115 ? -62.392 26.635 13.938 1.00 36.65 115 PHE C N 1
ATOM 4602 C CA . PHE C 1 115 ? -60.970 27.065 14.071 1.00 40.47 115 PHE C CA 1
ATOM 4603 C C . PHE C 1 115 ? -60.135 25.993 14.767 1.00 37.53 115 PHE C C 1
ATOM 4604 O O . PHE C 1 115 ? -58.921 26.224 14.839 1.00 47.29 115 PHE C O 1
ATOM 4612 N N . LEU C 1 116 ? -60.711 24.856 15.163 1.00 35.33 116 LEU C N 1
ATOM 4613 C CA . LEU C 1 116 ? -59.938 23.727 15.752 1.00 36.96 116 LEU C CA 1
ATOM 4614 C C . LEU C 1 116 ? -59.542 22.734 14.669 1.00 37.24 116 LEU C C 1
ATOM 4615 O O . LEU C 1 116 ? -58.742 21.838 14.989 1.00 42.11 116 LEU C O 1
ATOM 4620 N N . ALA C 1 117 ? -60.103 22.809 13.465 1.00 36.17 117 ALA C N 1
ATOM 4621 C CA . ALA C 1 117 ? -59.590 22.018 12.317 1.00 36.28 117 ALA C CA 1
ATOM 4622 C C . ALA C 1 117 ? -58.053 22.151 12.285 1.00 37.84 117 ALA C C 1
ATOM 4623 O O . ALA C 1 117 ? -57.556 23.267 12.462 1.00 41.60 117 ALA C O 1
ATOM 4625 N N . GLY C 1 118 ? -57.294 21.065 12.130 1.00 39.08 118 GLY C N 1
ATOM 4626 C CA . GLY C 1 118 ? -55.817 21.127 12.041 1.00 39.38 118 GLY C CA 1
ATOM 4627 C C . GLY C 1 118 ? -55.090 21.333 13.373 1.00 37.82 118 GLY C C 1
ATOM 4628 O O . GLY C 1 118 ? -53.869 21.390 13.362 1.00 39.52 118 GLY C O 1
ATOM 4629 N N . LYS C 1 119 ? -55.786 21.336 14.497 1.00 39.50 119 LYS C N 1
ATOM 4630 C CA . LYS C 1 119 ? -55.212 21.624 15.836 1.00 46.67 119 LYS C CA 1
ATOM 4631 C C . LYS C 1 119 ? -55.406 20.409 16.772 1.00 45.01 119 LYS C C 1
ATOM 4632 O O . LYS C 1 119 ? -56.231 20.515 17.706 1.00 45.97 119 LYS C O 1
ATOM 4638 N N . GLU C 1 120 ? -54.645 19.327 16.580 1.00 49.96 120 GLU C N 1
ATOM 4639 C CA . GLU C 1 120 ? -54.872 17.985 17.212 1.00 53.62 120 GLU C CA 1
ATOM 4640 C 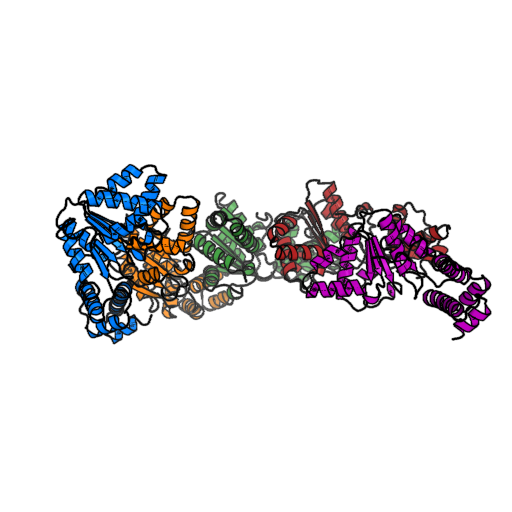C . GLU C 1 120 ? -54.815 18.105 18.753 1.00 46.00 120 GLU C C 1
ATOM 4641 O O . GLU C 1 120 ? -55.663 17.509 19.419 1.00 43.24 120 GLU C O 1
ATOM 4647 N N . GLN C 1 121 ? -53.821 18.807 19.302 1.00 45.27 121 GLN C N 1
ATOM 4648 C CA . GLN C 1 121 ? -53.569 18.935 20.767 1.00 47.50 121 GLN C CA 1
ATOM 4649 C C . GLN C 1 121 ? -54.767 19.639 21.432 1.00 46.74 121 GLN C C 1
ATOM 4650 O O . GLN C 1 121 ? -55.260 19.160 22.478 1.00 46.29 121 GLN C O 1
ATOM 4656 N N . THR C 1 122 ? -55.281 20.698 20.811 1.00 41.52 122 THR C N 1
ATOM 4657 C CA . THR C 1 122 ? -56.372 21.537 21.359 1.00 36.47 122 THR C CA 1
ATOM 4658 C C . THR C 1 122 ? -57.678 20.754 21.213 1.00 30.97 122 THR C C 1
ATOM 4659 O O . THR C 1 122 ? -58.474 20.774 22.136 1.00 31.91 122 THR C O 1
ATOM 4663 N N . GLN C 1 123 ? -57.892 20.077 20.092 1.00 32.91 123 GLN C N 1
ATOM 4664 C CA . GLN C 1 123 ? -59.040 19.139 19.922 1.00 33.24 123 GLN C CA 1
ATOM 4665 C C . GLN C 1 123 ? -59.090 18.162 21.092 1.00 31.32 123 GLN C C 1
ATOM 4666 O O . GLN C 1 123 ? -60.134 18.090 21.725 1.00 31.39 123 GLN C O 1
ATOM 4672 N N . GLU C 1 124 ? -57.979 17.496 21.423 1.00 34.07 124 GLU C N 1
ATOM 4673 C CA . GLU C 1 124 ? -57.953 16.551 22.563 1.00 34.36 124 GLU C CA 1
ATOM 4674 C C . GLU C 1 124 ? -58.309 17.311 23.830 1.00 36.45 124 GLU C C 1
ATOM 4675 O O . GLU C 1 124 ? -59.124 16.775 24.616 1.00 40.03 124 GLU C O 1
ATOM 4681 N N . GLU C 1 125 ? -57.755 18.511 24.013 1.00 35.88 125 GLU C N 1
ATOM 4682 C CA . GLU C 1 125 ? -58.006 19.304 25.243 1.00 32.88 125 GLU C CA 1
ATOM 4683 C C . GLU C 1 125 ? -59.471 19.719 25.285 1.00 30.91 125 GLU C C 1
ATOM 4684 O O . GLU C 1 125 ? -60.054 19.710 26.402 1.00 26.53 125 GLU C O 1
ATOM 4690 N N . PHE C 1 126 ? -60.072 20.061 24.137 1.00 32.69 126 PHE C N 1
ATOM 4691 C CA . PHE C 1 126 ? -61.519 20.426 24.128 1.00 34.03 126 PHE C CA 1
ATOM 4692 C C . PHE C 1 126 ? -62.376 19.175 24.410 1.00 31.78 126 PHE C C 1
ATOM 4693 O O . PHE C 1 126 ? -63.312 19.263 25.195 1.00 34.69 126 PHE C O 1
ATOM 4701 N N . PHE C 1 127 ? -62.042 18.022 23.833 1.00 31.79 127 PHE C N 1
ATOM 4702 C CA . PHE C 1 127 ? -62.648 16.696 24.145 1.00 30.67 127 PHE C CA 1
ATOM 4703 C C . PHE C 1 127 ? -62.729 16.512 25.680 1.00 30.93 127 PHE C C 1
ATOM 4704 O O . PHE C 1 127 ? -63.840 16.348 26.238 1.00 27.93 127 PHE C O 1
ATOM 4712 N N . HIS C 1 128 ? -61.597 16.620 26.383 1.00 31.55 128 HIS C N 1
ATOM 4713 C CA . HIS C 1 128 ? -61.515 16.391 27.856 1.00 31.29 128 HIS C CA 1
ATOM 4714 C C . HIS C 1 128 ? -62.365 17.422 28.592 1.00 29.39 128 HIS C C 1
ATOM 4715 O O . HIS C 1 128 ? -63.046 17.044 29.551 1.00 33.79 128 HIS C O 1
ATOM 4722 N N . THR C 1 129 ? -62.339 18.681 28.158 1.00 30.07 129 THR C N 1
ATOM 4723 C CA . THR C 1 129 ? -63.165 19.786 28.714 1.00 28.34 129 THR C CA 1
ATOM 4724 C C . THR C 1 129 ? -64.650 19.425 28.526 1.00 31.46 129 THR C C 1
ATOM 4725 O O . THR C 1 129 ? -65.439 19.421 29.501 1.00 30.68 129 THR C O 1
ATOM 4729 N N . PHE C 1 130 ? -65.028 19.067 27.303 1.00 32.51 130 PHE C N 1
ATOM 4730 C CA . PHE C 1 130 ? -66.411 18.657 26.972 1.00 32.28 130 PHE C CA 1
ATOM 4731 C C . PHE C 1 130 ? -66.859 17.553 27.951 1.00 31.19 130 PHE C C 1
ATOM 4732 O O . PHE C 1 130 ? -67.919 17.705 28.604 1.00 32.25 130 PHE C O 1
ATOM 4740 N N . ASN C 1 131 ? -66.075 16.479 28.066 1.00 30.01 131 ASN C N 1
ATOM 4741 C CA . ASN C 1 131 ? -66.457 15.278 28.849 1.00 31.02 131 ASN C CA 1
ATOM 4742 C C . ASN C 1 131 ? -66.628 15.673 30.308 1.00 30.92 131 ASN C C 1
ATOM 4743 O O . ASN C 1 131 ? -67.590 15.206 30.909 1.00 34.93 131 ASN C O 1
ATOM 4748 N N . THR C 1 132 ? -65.750 16.513 30.842 1.00 34.05 132 THR C N 1
ATOM 4749 C CA . THR C 1 132 ? -65.788 16.912 32.273 1.00 34.71 132 THR C CA 1
ATOM 4750 C C . THR C 1 132 ? -67.057 17.726 32.523 1.00 33.39 132 THR C C 1
ATOM 4751 O O . THR C 1 132 ? -67.847 17.417 33.484 1.00 32.46 132 THR C O 1
ATOM 4755 N N . LEU C 1 133 ? -67.269 18.722 31.678 1.00 30.22 133 LEU C N 1
ATOM 4756 C CA . LEU C 1 133 ? -68.447 19.603 31.826 1.00 31.77 133 LEU C CA 1
ATOM 4757 C C . LEU C 1 133 ? -69.719 18.768 31.678 1.00 30.76 133 LEU C C 1
ATOM 4758 O O . LEU C 1 133 ? -70.593 18.915 32.527 1.00 28.65 133 LEU C O 1
ATOM 4763 N N . HIS C 1 134 ? -69.847 17.946 30.633 1.00 32.13 134 HIS C N 1
ATOM 4764 C CA . HIS C 1 134 ? -71.112 17.199 30.404 1.00 35.41 134 HIS C CA 1
ATOM 4765 C C . HIS C 1 134 ? -71.359 16.304 31.627 1.00 38.93 134 HIS C C 1
ATOM 4766 O O . HIS C 1 134 ? -72.450 16.357 32.206 1.00 38.11 134 HIS C O 1
ATOM 4773 N N . GLU C 1 135 ? -70.348 15.558 32.064 1.00 41.00 135 GLU C N 1
ATOM 4774 C CA . GLU C 1 135 ? -70.547 14.506 33.089 1.00 44.73 135 GLU C CA 1
ATOM 4775 C C . GLU C 1 135 ? -70.942 15.203 34.401 1.00 40.66 135 GLU C C 1
ATOM 4776 O O . GLU C 1 135 ? -71.599 14.550 35.228 1.00 38.01 135 GLU C O 1
ATOM 4782 N N . GLU C 1 136 ? -70.604 16.483 34.580 1.00 37.47 136 GLU C N 1
ATOM 4783 C CA . GLU C 1 136 ? -70.894 17.212 35.838 1.00 37.66 136 GLU C CA 1
ATOM 4784 C C . GLU C 1 136 ? -72.116 18.117 35.680 1.00 40.50 136 GLU C C 1
ATOM 4785 O O . GLU C 1 136 ? -72.249 19.015 36.527 1.00 43.38 136 GLU C O 1
ATOM 4791 N N . SER C 1 137 ? -72.967 17.879 34.666 1.00 40.21 137 SER C N 1
ATOM 4792 C CA . SER C 1 137 ? -74.250 18.595 34.400 1.00 39.86 137 SER C CA 1
ATOM 4793 C C . SER C 1 137 ? -74.030 20.104 34.192 1.00 35.27 137 SER C C 1
ATOM 4794 O O . SER C 1 137 ? -74.824 20.923 34.730 1.00 36.83 137 SER C O 1
ATOM 4797 N N . LYS C 1 138 ? -73.047 20.453 33.368 1.00 31.12 138 LYS C N 1
ATOM 4798 C CA . LYS C 1 138 ? -72.766 21.848 32.957 1.00 31.79 138 LYS C CA 1
ATOM 4799 C C . LYS C 1 138 ? -73.188 22.029 31.492 1.00 32.71 138 LYS C C 1
ATOM 4800 O O . LYS C 1 138 ? -73.027 21.095 30.715 1.00 30.65 138 LYS C O 1
ATOM 4806 N N . GLN C 1 139 ? -73.689 23.213 31.133 1.00 29.54 139 GLN C N 1
ATOM 4807 C CA . GLN C 1 139 ? -74.180 23.514 29.772 1.00 31.32 139 GLN C CA 1
ATOM 4808 C C . GLN C 1 139 ? -72.997 23.778 28.823 1.00 30.59 139 GLN C C 1
ATOM 4809 O O . GLN C 1 139 ? -72.110 24.590 29.142 1.00 34.82 139 GLN C O 1
ATOM 4815 N N . ILE C 1 140 ? -72.979 23.092 27.699 1.00 26.80 140 ILE C N 1
ATOM 4816 C CA . ILE C 1 140 ? -72.044 23.364 26.581 1.00 30.06 140 ILE C CA 1
ATOM 4817 C C . ILE C 1 140 ? -72.860 23.934 25.423 1.00 29.93 140 ILE C C 1
ATOM 4818 O O . ILE C 1 140 ? -73.938 23.415 25.125 1.00 30.58 140 ILE C O 1
ATOM 4823 N N . VAL C 1 141 ? -72.392 25.024 24.844 1.00 31.75 141 VAL C N 1
ATOM 4824 C CA . VAL C 1 141 ? -73.001 25.612 23.625 1.00 32.15 141 VAL C CA 1
ATOM 4825 C C . VAL C 1 141 ? -71.840 25.884 22.698 1.00 31.48 141 VAL C C 1
ATOM 4826 O O . VAL C 1 141 ? -70.888 26.539 23.153 1.00 35.08 141 VAL C O 1
ATOM 4830 N N . ILE C 1 142 ? -71.900 25.281 21.521 1.00 27.30 142 ILE C N 1
ATOM 4831 C CA . ILE C 1 142 ? -70.876 25.400 20.465 1.00 29.52 142 ILE C CA 1
ATOM 4832 C C . ILE C 1 142 ? -71.556 25.991 19.234 1.00 33.45 142 ILE C C 1
ATOM 4833 O O . ILE C 1 142 ? -72.751 25.629 18.945 1.00 35.25 142 ILE C O 1
ATOM 4838 N N . SER C 1 143 ? -70.859 26.882 18.539 1.00 29.85 143 SER C N 1
ATOM 4839 C CA . SER C 1 143 ? -71.302 27.351 17.212 1.00 30.04 143 SER C CA 1
ATOM 4840 C C . SER C 1 143 ? -70.224 27.028 16.180 1.00 28.50 143 SER C C 1
ATOM 4841 O O . SER C 1 143 ? -69.082 26.718 16.545 1.00 28.29 143 SER C O 1
ATOM 4844 N N . SER C 1 144 ? -70.608 27.100 14.917 1.00 30.00 144 SER C N 1
ATOM 4845 C CA . SER C 1 144 ? -69.779 26.716 13.752 1.00 31.34 144 SER C CA 1
ATOM 4846 C C . SER C 1 144 ? -70.330 27.416 12.501 1.00 30.65 144 SER C C 1
ATOM 4847 O O . SER C 1 144 ? -71.471 27.863 12.525 1.00 30.14 144 SER C O 1
ATOM 4850 N N . ASP C 1 145 ? -69.535 27.480 11.446 1.00 32.61 145 ASP C N 1
ATOM 4851 C CA . ASP C 1 145 ? -69.958 28.017 10.128 1.00 38.96 145 ASP C CA 1
ATOM 4852 C C . ASP C 1 145 ? -70.502 26.851 9.292 1.00 38.98 145 ASP C C 1
ATOM 4853 O O . ASP C 1 145 ? -70.865 27.101 8.165 1.00 38.35 145 ASP C O 1
ATOM 4858 N N . ARG C 1 146 ? -70.551 25.633 9.845 1.00 41.63 146 ARG C N 1
ATOM 4859 C CA . ARG C 1 146 ? -70.959 24.389 9.132 1.00 42.25 146 ARG C CA 1
ATOM 4860 C C . ARG C 1 146 ? -71.274 23.265 10.126 1.00 41.02 146 ARG C C 1
ATOM 4861 O O . ARG C 1 146 ? -70.773 23.255 11.251 1.00 38.90 146 ARG C O 1
ATOM 4869 N N . PRO C 1 147 ? -72.033 22.225 9.708 1.00 41.72 147 PRO C N 1
ATOM 4870 C CA . PRO C 1 147 ? -72.410 21.127 10.598 1.00 39.23 147 PRO C CA 1
ATOM 4871 C C . PRO C 1 147 ? -71.230 20.214 10.901 1.00 37.82 147 PRO C C 1
ATOM 4872 O O . PRO C 1 147 ? -70.246 20.208 10.176 1.00 36.68 147 PRO C O 1
ATOM 4876 N N . PRO C 1 148 ? -71.289 19.422 11.993 1.00 39.78 148 PRO C N 1
ATOM 4877 C CA . PRO C 1 148 ? -70.127 18.659 12.451 1.00 41.78 148 PRO C CA 1
ATOM 4878 C C . PRO C 1 148 ? -69.420 17.802 11.388 1.00 43.54 148 PRO C C 1
ATOM 4879 O O . PRO C 1 148 ? -68.194 17.778 11.381 1.00 47.08 148 PRO C O 1
ATOM 4883 N N . LYS C 1 149 ? -70.174 17.130 10.518 1.00 46.62 149 LYS C N 1
ATOM 4884 C CA . LYS C 1 149 ? -69.593 16.196 9.513 1.00 48.82 149 LYS C CA 1
ATOM 4885 C C . LYS C 1 149 ? -68.698 16.962 8.524 1.00 47.02 149 LYS C C 1
ATOM 4886 O O . LYS C 1 149 ? -67.808 16.322 7.953 1.00 46.42 149 LYS C O 1
ATOM 4892 N N . GLU C 1 150 ? -68.907 18.273 8.326 1.00 47.56 150 GLU C N 1
ATOM 4893 C CA . GLU C 1 150 ? -68.130 19.105 7.354 1.00 44.66 150 GLU C CA 1
ATOM 4894 C C . GLU C 1 150 ? -66.906 19.765 8.022 1.00 43.24 150 GLU C C 1
ATOM 4895 O O . GLU C 1 150 ? -66.162 20.435 7.315 1.00 41.17 150 GLU C O 1
ATOM 4901 N N . ILE C 1 151 ? -66.664 19.561 9.316 1.00 42.31 151 ILE C N 1
ATOM 4902 C CA . ILE C 1 151 ? -65.464 20.121 10.000 1.00 43.07 151 ILE C CA 1
ATOM 4903 C C . ILE C 1 151 ? -64.269 19.185 9.802 1.00 43.74 151 ILE C C 1
ATOM 4904 O O . ILE C 1 151 ? -64.250 18.089 10.346 1.00 46.09 151 ILE C O 1
ATOM 4909 N N . PRO C 1 152 ? -63.217 19.587 9.058 1.00 46.73 152 PRO C N 1
ATOM 4910 C CA . PRO C 1 152 ? -62.079 18.704 8.801 1.00 48.25 152 PRO C CA 1
ATOM 4911 C C . PRO C 1 152 ? -61.222 18.349 10.028 1.00 49.66 152 PRO C C 1
ATOM 4912 O O . PRO C 1 152 ? -61.208 19.122 10.976 1.00 46.64 152 PRO C O 1
ATOM 4916 N N . THR C 1 153 ? -60.575 17.167 9.966 1.00 48.85 153 THR C N 1
ATOM 4917 C CA . THR C 1 153 ? -59.575 16.624 10.931 1.00 42.62 153 THR C CA 1
ATOM 4918 C C . THR C 1 153 ? -60.227 16.196 12.259 1.00 46.65 153 THR C C 1
ATOM 4919 O O . THR C 1 153 ? -59.494 15.790 13.160 1.00 47.14 153 THR C O 1
ATOM 4923 N N . LEU C 1 154 ? -61.543 16.326 12.427 1.00 45.51 154 LEU C N 1
ATOM 4924 C CA . LEU C 1 154 ? -62.207 15.960 13.702 1.00 46.99 154 LEU C CA 1
ATOM 4925 C C . LEU C 1 154 ? -62.206 14.445 13.911 1.00 46.63 154 LEU C C 1
ATOM 4926 O O . LEU C 1 154 ? -62.711 13.723 13.037 1.00 48.79 154 LEU C O 1
ATOM 4931 N N . GLU C 1 155 ? -61.712 13.972 15.045 1.00 47.39 155 GLU C N 1
ATOM 4932 C CA . GLU C 1 155 ? -61.895 12.547 15.448 1.00 50.12 155 GLU C CA 1
ATOM 4933 C C . GLU C 1 155 ? -63.398 12.207 15.597 1.00 48.08 155 GLU C C 1
ATOM 4934 O O . GLU C 1 155 ? -64.219 13.090 15.930 1.00 43.46 155 GLU C O 1
ATOM 4940 N N . ASP C 1 156 ? -63.757 10.946 15.380 1.00 48.89 156 ASP C N 1
ATOM 4941 C CA . ASP C 1 156 ? -65.162 10.478 15.472 1.00 51.50 156 ASP C CA 1
ATOM 4942 C C . ASP C 1 156 ? -65.680 10.685 16.887 1.00 44.48 156 ASP C C 1
ATOM 4943 O O . ASP C 1 156 ? -66.853 10.974 17.029 1.00 43.96 156 ASP C O 1
ATOM 4948 N N . ARG C 1 157 ? -64.847 10.492 17.896 1.00 41.54 157 ARG C N 1
ATOM 4949 C CA . ARG C 1 157 ? -65.289 10.595 19.308 1.00 41.12 157 ARG C CA 1
ATOM 4950 C C . ARG C 1 157 ? -65.735 12.030 19.621 1.00 36.77 157 ARG C C 1
ATOM 4951 O O . ARG C 1 157 ? -66.573 12.189 20.513 1.00 38.02 157 ARG C O 1
ATOM 4959 N N . LEU C 1 158 ? -65.167 13.028 18.946 1.00 34.11 158 LEU C N 1
ATOM 4960 C CA . LEU C 1 158 ? -65.506 14.457 19.162 1.00 37.30 158 LEU C CA 1
ATOM 4961 C C . LEU C 1 158 ? -66.711 14.812 18.280 1.00 34.53 158 LEU C C 1
ATOM 4962 O O . LEU C 1 158 ? -67.677 15.295 18.833 1.00 34.52 158 LEU C O 1
ATOM 4967 N N . ARG C 1 159 ? -66.686 14.514 16.976 1.00 37.76 159 ARG C N 1
ATOM 4968 C CA . ARG C 1 159 ? -67.856 14.685 16.069 1.00 37.94 159 ARG C CA 1
ATOM 4969 C C . ARG C 1 159 ? -69.126 14.183 16.781 1.00 35.51 159 ARG C C 1
ATOM 4970 O O . ARG C 1 159 ? -70.124 14.840 16.745 1.00 38.19 159 ARG C O 1
ATOM 4978 N N . SER C 1 160 ? -69.060 13.069 17.484 1.00 34.47 160 SER C N 1
ATOM 4979 C CA . SER C 1 160 ? -70.224 12.333 18.025 1.00 33.54 160 SER C CA 1
ATOM 4980 C C . SER C 1 160 ? -70.753 13.111 19.233 1.00 32.21 160 SER C C 1
ATOM 4981 O O . SER C 1 160 ? -71.989 13.149 19.505 1.00 33.87 160 SER C O 1
ATOM 4984 N N . ARG C 1 161 ? -69.840 13.764 19.918 1.00 32.26 161 ARG C N 1
ATOM 4985 C CA . ARG C 1 161 ? -70.150 14.610 21.088 1.00 34.03 161 ARG C CA 1
ATOM 4986 C C . ARG C 1 161 ? -70.879 15.848 20.565 1.00 33.21 161 ARG C C 1
ATOM 4987 O O . ARG C 1 161 ? -71.867 16.207 21.201 1.00 36.58 161 ARG C O 1
ATOM 4995 N N . PHE C 1 162 ? -70.507 16.389 19.397 1.00 32.16 162 PHE C N 1
ATOM 4996 C CA . PHE C 1 162 ? -71.214 17.559 18.781 1.00 35.11 162 PHE C CA 1
ATOM 4997 C C . PHE C 1 162 ? -72.623 17.185 18.301 1.00 35.00 162 PHE C C 1
ATOM 4998 O O . PHE C 1 162 ? -73.453 18.127 18.234 1.00 33.75 162 PHE C O 1
ATOM 5006 N N . GLU C 1 163 ? -72.873 15.893 17.991 1.00 35.38 163 GLU C N 1
ATOM 5007 C CA . GLU C 1 163 ? -74.138 15.384 17.395 1.00 32.30 163 GLU C CA 1
ATOM 5008 C C . GLU C 1 163 ? -75.075 14.830 18.478 1.00 29.19 163 GLU C C 1
ATOM 5009 O O . GLU C 1 163 ? -76.165 14.370 18.147 1.00 26.98 163 GLU C O 1
ATOM 5015 N N . TRP C 1 164 ? -74.659 14.846 19.730 1.00 29.09 164 TRP C N 1
ATOM 5016 C CA . TRP C 1 164 ? -75.319 14.096 20.826 1.00 28.63 164 TRP C CA 1
ATOM 5017 C C . TRP C 1 164 ? -76.463 14.909 21.412 1.00 27.77 164 TRP C C 1
ATOM 5018 O O . TRP C 1 164 ? -77.388 14.299 21.930 1.00 31.81 164 TRP C O 1
ATOM 5029 N N . GLY C 1 165 ? -76.416 16.237 21.315 1.00 25.40 165 GLY C N 1
ATOM 5030 C CA . GLY C 1 165 ? -77.489 17.118 21.806 1.00 24.82 165 GLY C CA 1
ATOM 5031 C C . GLY C 1 165 ? -78.388 17.566 20.680 1.00 25.59 165 GLY C C 1
ATOM 5032 O O . GLY C 1 165 ? -78.739 16.747 19.885 1.00 27.68 165 GLY C O 1
ATOM 5033 N N . LEU C 1 166 ? -78.763 18.843 20.636 1.00 30.40 166 LEU C N 1
ATOM 5034 C CA . LEU C 1 166 ? -79.573 19.445 19.549 1.00 28.95 166 LEU C CA 1
ATOM 5035 C C . LEU C 1 166 ? -78.646 20.237 18.653 1.00 28.54 166 LEU C C 1
ATOM 5036 O O . LEU C 1 166 ? -77.871 21.014 19.201 1.00 32.19 166 LEU C O 1
ATOM 5041 N N . ILE C 1 167 ? -78.675 19.945 17.356 1.00 30.55 167 ILE C N 1
ATOM 5042 C CA . ILE C 1 167 ? -78.102 20.764 16.259 1.00 33.38 167 ILE C CA 1
ATOM 5043 C C . ILE C 1 167 ? -79.228 21.642 15.715 1.00 35.75 167 ILE C C 1
ATOM 5044 O O . ILE C 1 167 ? -80.308 21.086 15.435 1.00 37.58 167 ILE C O 1
ATOM 5049 N N . THR C 1 168 ? -78.988 22.950 15.555 1.00 33.95 168 THR C N 1
ATOM 5050 C CA . THR C 1 168 ? -79.928 23.893 14.883 1.00 36.17 168 THR C CA 1
ATOM 5051 C C . THR C 1 168 ? -79.153 24.712 13.885 1.00 33.25 168 THR C C 1
ATOM 5052 O O . THR C 1 168 ? -78.096 25.175 14.226 1.00 39.31 168 THR C O 1
ATOM 5056 N N . ASP C 1 169 ? -79.674 24.854 12.688 1.00 35.74 169 ASP C N 1
ATOM 5057 C CA . ASP C 1 169 ? -78.995 25.655 11.655 1.00 36.68 169 ASP C CA 1
ATOM 5058 C C . ASP C 1 169 ? -79.744 26.975 11.570 1.00 38.00 169 ASP C C 1
ATOM 5059 O O . ASP C 1 169 ? -80.905 27.015 12.024 1.00 38.12 169 ASP C O 1
ATOM 5064 N N . ILE C 1 170 ? -79.065 28.017 11.081 1.00 38.18 170 ILE C N 1
ATOM 5065 C CA . ILE C 1 170 ? -79.664 29.344 10.800 1.00 35.24 170 ILE C CA 1
ATOM 5066 C C . ILE C 1 170 ? -79.486 29.595 9.321 1.00 35.11 170 ILE C C 1
ATOM 5067 O O . ILE C 1 170 ? -78.358 29.392 8.830 1.00 32.19 170 ILE C O 1
ATOM 5072 N N . THR C 1 171 ? -80.564 30.015 8.660 1.00 37.03 171 THR C N 1
ATOM 5073 C CA . THR C 1 171 ? -80.535 30.339 7.213 1.00 42.66 171 THR C CA 1
ATOM 5074 C C . THR C 1 171 ? -80.760 31.845 7.072 1.00 38.56 171 THR C C 1
ATOM 5075 O O . THR C 1 171 ? -81.196 32.502 8.015 1.00 31.08 171 THR C O 1
ATOM 5079 N N . PRO C 1 172 ? -80.403 32.425 5.903 1.00 37.84 172 PRO C N 1
ATOM 5080 C CA . PRO C 1 172 ? -80.493 33.871 5.700 1.00 38.83 172 PRO C CA 1
ATOM 5081 C C . PRO C 1 172 ? -81.923 34.394 5.782 1.00 39.34 172 PRO C C 1
ATOM 5082 O O . PRO C 1 172 ? -82.842 33.783 5.275 1.00 34.98 172 PRO C O 1
ATOM 5086 N N . PRO C 1 173 ? -82.181 35.514 6.482 1.00 42.58 173 PRO C N 1
ATOM 5087 C CA . PRO C 1 173 ? -83.559 35.926 6.734 1.00 48.15 173 PRO C CA 1
ATOM 5088 C C . PRO C 1 173 ? -84.212 36.447 5.440 1.00 51.27 173 PRO C C 1
ATOM 5089 O O . PRO C 1 173 ? -83.501 36.949 4.574 1.00 51.83 173 PRO C O 1
ATOM 5093 N N . ASP C 1 174 ? -85.544 36.344 5.365 1.00 54.48 174 ASP C N 1
ATOM 5094 C CA . ASP C 1 174 ? -86.374 36.723 4.190 1.00 51.93 174 ASP C CA 1
ATOM 5095 C C . ASP C 1 174 ? -86.596 38.251 4.217 1.00 55.03 174 ASP C C 1
ATOM 5096 O O . ASP C 1 174 ? -86.122 38.910 5.199 1.00 46.05 174 ASP C O 1
ATOM 5101 N N . LEU C 1 175 ? -87.310 38.794 3.210 1.00 57.19 175 LEU C N 1
ATOM 5102 C CA . LEU C 1 175 ? -87.564 40.254 3.078 1.00 56.05 175 LEU C CA 1
ATOM 5103 C C . LEU C 1 175 ? -88.241 40.787 4.340 1.00 53.84 175 LEU C C 1
ATOM 5104 O O . LEU C 1 175 ? -87.746 41.793 4.876 1.00 58.11 175 LEU C O 1
ATOM 5109 N N . GLU C 1 176 ? -89.319 40.153 4.798 1.00 54.06 176 GLU C N 1
ATOM 5110 C CA . GLU C 1 176 ? -90.062 40.589 6.017 1.00 59.51 176 GLU C CA 1
ATOM 5111 C C . GLU C 1 176 ? -89.137 40.749 7.241 1.00 58.06 176 GLU C C 1
ATOM 5112 O O . GLU C 1 176 ? -89.383 41.694 8.041 1.00 52.27 176 GLU C O 1
ATOM 5118 N N . THR C 1 177 ? -88.151 39.852 7.422 1.00 53.32 177 THR C N 1
ATOM 5119 C CA . THR C 1 177 ? -87.302 39.800 8.641 1.00 47.09 177 THR C CA 1
ATOM 5120 C C . THR C 1 177 ? -86.172 40.838 8.542 1.00 44.69 177 THR C C 1
ATOM 5121 O O . THR C 1 177 ? -85.914 41.527 9.538 1.00 36.58 177 THR C O 1
ATOM 5125 N N . ARG C 1 178 ? -85.515 40.934 7.384 1.00 42.93 178 ARG C N 1
ATOM 5126 C CA . ARG C 1 178 ? -84.578 42.036 7.043 1.00 44.17 178 ARG C CA 1
ATOM 5127 C C . ARG C 1 178 ? -85.162 43.393 7.487 1.00 48.12 178 ARG C C 1
ATOM 5128 O O . ARG C 1 178 ? -84.474 44.132 8.232 1.00 51.26 178 ARG C O 1
ATOM 5136 N N . ILE C 1 179 ? -86.399 43.697 7.086 1.00 48.04 179 ILE C N 1
ATOM 5137 C CA . ILE C 1 179 ? -87.087 44.987 7.392 1.00 44.64 179 ILE C CA 1
ATOM 5138 C C . ILE C 1 179 ? -87.227 45.097 8.911 1.00 40.42 179 ILE C C 1
ATOM 5139 O O . ILE C 1 179 ? -86.910 46.150 9.485 1.00 47.46 179 ILE C O 1
ATOM 5144 N N . ALA C 1 180 ? -87.735 44.049 9.532 1.00 40.23 180 ALA C N 1
ATOM 5145 C CA . ALA C 1 180 ? -87.966 43.974 10.992 1.00 44.27 180 ALA C CA 1
ATOM 5146 C C . ALA C 1 180 ? -86.649 44.307 11.724 1.00 42.93 180 ALA C C 1
ATOM 5147 O O . ALA C 1 180 ? -86.704 45.003 12.770 1.00 41.92 180 ALA C O 1
ATOM 5149 N N . ILE C 1 181 ? -85.525 43.826 11.173 1.00 41.30 181 ILE C N 1
ATOM 5150 C CA . ILE C 1 181 ? -84.150 43.966 11.728 1.00 43.36 181 ILE C CA 1
ATOM 5151 C C . ILE C 1 181 ? -83.734 45.426 11.557 1.00 42.90 181 ILE C C 1
ATOM 5152 O O . ILE C 1 181 ? -83.413 46.052 12.604 1.00 39.08 181 ILE C O 1
ATOM 5157 N N . LEU C 1 182 ? -83.797 45.950 10.323 1.00 41.25 182 LEU C N 1
ATOM 5158 C CA . LEU C 1 182 ? -83.623 47.408 10.039 1.00 42.89 182 LEU C CA 1
ATOM 5159 C C . LEU C 1 182 ? -84.490 48.223 11.012 1.00 42.74 182 LEU C C 1
ATOM 5160 O O . LEU C 1 182 ? -83.956 49.117 11.659 1.00 43.79 182 LEU C O 1
ATOM 5165 N N . ARG C 1 183 ? -85.771 47.903 11.161 1.00 48.69 183 ARG C N 1
ATOM 5166 C CA . ARG C 1 183 ? -86.690 48.705 12.021 1.00 60.05 183 ARG C CA 1
ATOM 5167 C C . ARG C 1 183 ? -86.162 48.730 13.460 1.00 58.32 183 ARG C C 1
ATOM 5168 O O . ARG C 1 183 ? -86.337 49.763 14.131 1.00 74.54 183 ARG C O 1
ATOM 5176 N N . LYS C 1 184 ? -85.552 47.633 13.905 1.00 55.05 184 LYS C N 1
ATOM 5177 C CA . LYS C 1 184 ? -85.176 47.383 15.322 1.00 53.74 184 LYS C CA 1
ATOM 5178 C C . LYS C 1 184 ? -83.894 48.157 15.643 1.00 48.41 184 LYS C C 1
ATOM 5179 O O . LYS C 1 184 ? -83.813 48.719 16.763 1.00 46.75 184 LYS C O 1
ATOM 5185 N N . LYS C 1 185 ? -82.956 48.162 14.688 1.00 46.40 185 LYS C N 1
ATOM 5186 C CA . LYS C 1 185 ? -81.675 48.920 14.729 1.00 51.86 185 LYS C CA 1
ATOM 5187 C C . LYS C 1 185 ? -81.998 50.420 14.802 1.00 52.01 185 LYS C C 1
ATOM 5188 O O . LYS C 1 185 ? -81.489 51.077 15.708 1.00 57.15 185 LYS C O 1
ATOM 5194 N N . ALA C 1 186 ? -82.805 50.914 13.861 1.00 48.24 186 ALA C N 1
ATOM 5195 C CA . ALA C 1 186 ? -83.337 52.291 13.797 1.00 49.77 186 ALA C CA 1
ATOM 5196 C C . ALA C 1 186 ? -83.974 52.675 15.130 1.00 49.86 186 ALA C C 1
ATOM 5197 O O . ALA C 1 186 ? -83.653 53.755 15.646 1.00 50.71 186 ALA C O 1
ATOM 5199 N N . LYS C 1 187 ? -84.853 51.826 15.657 1.00 50.92 187 LYS C N 1
ATOM 5200 C CA . LYS C 1 187 ? -85.601 52.125 16.901 1.00 61.56 187 LYS C CA 1
ATOM 5201 C C . LYS C 1 187 ? -84.599 52.347 18.038 1.00 62.61 187 LYS C C 1
ATOM 5202 O O . LYS C 1 187 ? -84.789 53.289 18.833 1.00 53.15 187 LYS C O 1
ATOM 5208 N N . ALA C 1 188 ? -83.570 51.505 18.105 1.00 64.41 188 ALA C N 1
ATOM 5209 C CA . ALA C 1 188 ? -82.538 51.547 19.163 1.00 65.17 188 ALA C CA 1
ATOM 5210 C C . ALA C 1 188 ? -81.767 52.858 19.047 1.00 58.56 188 ALA C C 1
ATOM 5211 O O . ALA C 1 188 ? -81.537 53.453 20.094 1.00 62.80 188 ALA C O 1
ATOM 5213 N N . GLU C 1 189 ? -81.436 53.294 17.824 1.00 58.28 189 GLU C N 1
ATOM 5214 C CA . GLU C 1 189 ? -80.569 54.481 17.544 1.00 72.59 189 GLU C CA 1
ATOM 5215 C C . GLU C 1 189 ? -81.406 55.775 17.495 1.00 64.96 189 GLU C C 1
ATOM 5216 O O . GLU C 1 189 ? -80.938 56.755 16.900 1.00 63.40 189 GLU C O 1
ATOM 5222 N N . GLY C 1 190 ? -82.607 55.769 18.077 1.00 66.47 190 GLY C N 1
ATOM 5223 C CA . GLY C 1 190 ? -83.543 56.906 18.135 1.00 66.79 190 GLY C CA 1
ATOM 5224 C C . GLY C 1 190 ? -84.001 57.409 16.771 1.00 61.72 190 GLY C C 1
ATOM 5225 O O . GLY C 1 190 ? -84.699 58.429 16.760 1.00 67.29 190 GLY C O 1
ATOM 5226 N N . LEU C 1 191 ? -83.671 56.739 15.667 1.00 51.74 191 LEU C N 1
ATOM 5227 C CA . LEU C 1 191 ? -83.913 57.278 14.307 1.00 54.38 191 LEU C CA 1
ATOM 5228 C C . LEU C 1 191 ? -85.386 57.124 13.925 1.00 61.46 191 LEU C C 1
ATOM 5229 O O . LEU C 1 191 ? -86.161 56.477 14.649 1.00 57.15 191 LEU C O 1
ATOM 5234 N N . ASP C 1 192 ? -85.739 57.723 12.799 1.00 69.52 192 ASP C N 1
ATOM 5235 C CA . ASP C 1 192 ? -87.121 57.765 12.274 1.00 80.68 192 ASP C CA 1
ATOM 5236 C C . ASP C 1 192 ? -86.986 57.796 10.754 1.00 75.78 192 ASP C C 1
ATOM 5237 O O . ASP C 1 192 ? -86.313 58.706 10.233 1.00 75.27 192 ASP C O 1
ATOM 5242 N N . ILE C 1 193 ? -87.531 56.796 10.076 1.00 66.55 193 ILE C N 1
ATOM 5243 C CA . ILE C 1 193 ? -87.156 56.509 8.669 1.00 70.48 193 ILE C CA 1
ATOM 5244 C C . ILE C 1 193 ? -88.396 56.030 7.943 1.00 67.77 193 ILE C C 1
ATOM 5245 O O . ILE C 1 193 ? -89.052 55.114 8.406 1.00 69.22 193 ILE C O 1
ATOM 5250 N N . PRO C 1 194 ? -88.775 56.660 6.816 1.00 76.73 194 PRO C N 1
ATOM 5251 C CA . PRO C 1 194 ? -89.844 56.131 5.967 1.00 78.65 194 PRO C CA 1
ATOM 5252 C C . PRO C 1 194 ? -89.731 54.619 5.683 1.00 74.86 194 PRO C C 1
ATOM 5253 O O . PRO C 1 194 ? -88.621 54.150 5.487 1.00 65.05 194 PRO C O 1
ATOM 5257 N N . ASN C 1 195 ? -90.873 53.918 5.625 1.00 69.28 195 ASN C N 1
ATOM 5258 C CA . ASN C 1 195 ? -90.985 52.484 5.245 1.00 67.29 195 ASN C CA 1
ATOM 5259 C C . ASN C 1 195 ? -90.378 52.214 3.869 1.00 65.27 195 ASN C C 1
ATOM 5260 O O . ASN C 1 195 ? -89.738 51.155 3.727 1.00 72.65 195 ASN C O 1
ATOM 5265 N N . GLU C 1 196 ? -90.564 53.104 2.893 1.00 64.81 196 GLU C N 1
ATOM 5266 C CA . GLU C 1 196 ? -90.050 52.875 1.513 1.00 71.55 196 GLU C CA 1
ATOM 5267 C C . GLU C 1 196 ? -88.522 52.711 1.572 1.00 63.05 196 GLU C C 1
ATOM 5268 O O . GLU C 1 196 ? -87.965 51.965 0.739 1.00 62.32 196 GLU C O 1
ATOM 5274 N N . VAL C 1 197 ? -87.878 53.350 2.549 1.00 61.16 197 VAL C N 1
ATOM 5275 C CA . VAL C 1 197 ? -86.396 53.343 2.755 1.00 67.71 197 VAL C CA 1
ATOM 5276 C C . VAL C 1 197 ? -85.941 51.951 3.228 1.00 64.64 197 VAL C C 1
ATOM 5277 O O . VAL C 1 197 ? -85.126 51.295 2.487 1.00 52.74 197 VAL C O 1
ATOM 5281 N N . MET C 1 198 ? -86.444 51.506 4.395 1.00 58.15 198 MET C N 1
ATOM 5282 C CA . MET C 1 198 ? -86.256 50.110 4.883 1.00 57.67 198 MET C CA 1
ATOM 5283 C C . MET C 1 198 ? -86.550 49.143 3.733 1.00 55.77 198 MET C C 1
ATOM 5284 O O . MET C 1 198 ? -85.676 48.280 3.438 1.00 52.60 198 MET C O 1
ATOM 5289 N N . LEU C 1 199 ? -87.701 49.304 3.070 1.00 50.75 199 LEU C N 1
ATOM 5290 C CA . LEU C 1 199 ? -88.108 48.377 1.985 1.00 54.89 199 LEU C CA 1
ATOM 5291 C C . LEU C 1 199 ? -87.009 48.388 0.911 1.00 54.30 199 LEU C C 1
ATOM 5292 O O . LEU C 1 199 ? -86.663 47.302 0.422 1.00 62.27 199 LEU C O 1
ATOM 5297 N N . TYR C 1 200 ? -86.422 49.542 0.584 1.00 50.58 200 TYR C N 1
ATOM 5298 C CA . TYR C 1 200 ? -85.461 49.640 -0.549 1.00 51.24 200 TYR C CA 1
ATOM 5299 C C . TYR C 1 200 ? -84.143 48.953 -0.131 1.00 53.74 200 TYR C C 1
ATOM 5300 O O . TYR C 1 200 ? -83.537 48.147 -0.897 1.00 42.86 200 TYR C O 1
ATOM 5309 N N . ILE C 1 201 ? -83.694 49.287 1.084 1.00 49.56 201 ILE C N 1
ATOM 5310 C CA . ILE C 1 201 ? -82.452 48.745 1.704 1.00 50.43 201 ILE C CA 1
ATOM 5311 C C . ILE C 1 201 ? -82.617 47.230 1.796 1.00 46.31 201 ILE C C 1
ATOM 5312 O O . ILE C 1 201 ? -81.766 46.491 1.258 1.00 38.06 201 ILE C O 1
ATOM 5317 N N . ALA C 1 202 ? -83.712 46.820 2.443 1.00 48.06 202 ALA C N 1
ATOM 5318 C CA . ALA C 1 202 ? -84.143 45.416 2.618 1.00 48.95 202 ALA C CA 1
ATOM 5319 C C . ALA C 1 202 ? -84.108 44.687 1.275 1.00 54.01 202 ALA C C 1
ATOM 5320 O O . ALA C 1 202 ? -83.612 43.560 1.264 1.00 60.28 202 ALA C O 1
ATOM 5322 N N . ASN C 1 203 ? -84.540 45.322 0.175 1.00 56.41 203 ASN C N 1
ATOM 5323 C CA . ASN C 1 203 ? -84.614 44.644 -1.146 1.00 54.64 203 ASN C CA 1
ATOM 5324 C C . ASN C 1 203 ? -83.231 44.533 -1.770 1.00 56.14 203 ASN C C 1
ATOM 5325 O O . ASN C 1 203 ? -83.033 43.575 -2.517 1.00 58.79 203 ASN C O 1
ATOM 5330 N N . GLN C 1 204 ? -82.337 45.475 -1.477 1.00 61.13 204 GLN C N 1
ATOM 5331 C CA . GLN C 1 204 ? -81.012 45.525 -2.144 1.00 62.10 204 GLN C CA 1
ATOM 5332 C C . GLN C 1 204 ? -79.989 44.649 -1.421 1.00 56.39 204 GLN C C 1
ATOM 5333 O O . GLN C 1 204 ? -79.147 44.058 -2.105 1.00 50.38 204 GLN C O 1
ATOM 5339 N N . ILE C 1 205 ? -80.058 44.593 -0.095 1.00 54.55 205 ILE C N 1
ATOM 5340 C CA . ILE C 1 205 ? -79.065 43.805 0.690 1.00 62.19 205 ILE C CA 1
ATOM 5341 C C . ILE C 1 205 ? -79.675 42.464 1.109 1.00 59.46 205 ILE C C 1
ATOM 5342 O O . ILE C 1 205 ? -80.430 42.444 2.082 1.00 57.32 205 ILE C O 1
ATOM 5347 N N . ASP C 1 206 ? -79.357 41.396 0.381 1.00 62.66 206 ASP C N 1
ATOM 5348 C CA . ASP C 1 206 ? -79.814 40.035 0.758 1.00 69.57 206 ASP C CA 1
ATOM 5349 C C . ASP C 1 206 ? -78.570 39.160 0.885 1.00 64.74 206 ASP C C 1
ATOM 5350 O O . ASP C 1 206 ? -78.325 38.355 -0.021 1.00 68.28 206 ASP C O 1
ATOM 5355 N N . SER C 1 207 ? -77.818 39.327 1.970 1.00 60.32 207 SER C N 1
ATOM 5356 C CA . SER C 1 207 ? -76.550 38.581 2.160 1.00 61.26 207 SER C CA 1
ATOM 5357 C C . SER C 1 207 ? -76.399 38.217 3.633 1.00 54.37 207 SER C C 1
ATOM 5358 O O . SER C 1 207 ? -76.601 37.047 3.971 1.00 57.80 207 SER C O 1
ATOM 5361 N N . ASN C 1 208 ? -76.058 39.199 4.461 1.00 49.33 208 ASN C N 1
ATOM 5362 C CA . ASN C 1 208 ? -75.877 38.987 5.914 1.00 47.41 208 ASN C CA 1
ATOM 5363 C C . ASN C 1 208 ? -76.421 40.231 6.609 1.00 45.73 208 ASN C C 1
ATOM 5364 O O . ASN C 1 208 ? -76.643 41.231 5.916 1.00 44.88 208 ASN C O 1
ATOM 5369 N N . ILE C 1 209 ? -76.624 40.160 7.920 1.00 40.52 209 ILE C N 1
ATOM 5370 C CA . ILE C 1 209 ? -77.182 41.317 8.671 1.00 41.75 209 ILE C CA 1
ATOM 5371 C C . ILE C 1 209 ? -76.068 42.349 8.882 1.00 40.82 209 ILE C C 1
ATOM 5372 O O . ILE C 1 209 ? -76.388 43.503 9.160 1.00 42.57 209 ILE C O 1
ATOM 5377 N N . ARG C 1 210 ? -74.811 41.957 8.693 1.00 37.43 210 ARG C N 1
ATOM 5378 C CA . ARG C 1 210 ? -73.701 42.933 8.807 1.00 38.31 210 ARG C CA 1
ATOM 5379 C C . ARG C 1 210 ? -73.799 43.891 7.625 1.00 37.05 210 ARG C C 1
ATOM 5380 O O . ARG C 1 210 ? -73.830 45.100 7.856 1.00 37.84 210 ARG C O 1
ATOM 5388 N N . GLU C 1 211 ? -73.847 43.345 6.414 1.00 38.94 211 GLU C N 1
ATOM 5389 C CA . GLU C 1 211 ? -74.015 44.191 5.218 1.00 44.24 211 GLU C CA 1
ATOM 5390 C C . GLU C 1 211 ? -75.287 45.028 5.395 1.00 44.42 211 GLU C C 1
ATOM 5391 O O . GLU C 1 211 ? -75.304 46.180 4.949 1.00 47.78 211 GLU C O 1
ATOM 5397 N N . LEU C 1 212 ? -76.304 44.492 6.063 1.00 43.38 212 LEU C N 1
ATOM 5398 C CA . LEU C 1 212 ? -77.621 45.169 6.210 1.00 46.11 212 LEU C CA 1
ATOM 5399 C C . LEU C 1 212 ? -77.486 46.383 7.139 1.00 43.84 212 LEU C C 1
ATOM 5400 O O . LEU C 1 212 ? -77.880 47.505 6.752 1.00 43.71 212 LEU C O 1
ATOM 5405 N N . GLU C 1 213 ? -76.986 46.160 8.349 1.00 46.07 213 GLU C N 1
ATOM 5406 C CA . GLU C 1 213 ? -76.653 47.240 9.319 1.00 48.10 213 GLU C CA 1
ATOM 5407 C C . GLU C 1 213 ? -75.783 48.306 8.620 1.00 45.45 213 GLU C C 1
ATOM 5408 O O . GLU C 1 213 ? -76.025 49.486 8.815 1.00 43.57 213 GLU C O 1
ATOM 5414 N N . GLY C 1 214 ? -74.797 47.873 7.829 1.00 43.67 214 GLY C N 1
ATOM 5415 C CA . GLY C 1 214 ? -73.808 48.729 7.158 1.00 45.05 214 GLY C CA 1
ATOM 5416 C C . GLY C 1 214 ? -74.473 49.630 6.142 1.00 45.62 214 GLY C C 1
ATOM 5417 O O . GLY C 1 214 ? -74.053 50.770 6.037 1.00 44.31 214 GLY C O 1
ATOM 5418 N N . ALA C 1 215 ? -75.479 49.122 5.427 1.00 47.28 215 ALA C N 1
ATOM 5419 C CA . ALA C 1 215 ? -76.246 49.871 4.405 1.00 48.30 215 ALA C CA 1
ATOM 5420 C C . ALA C 1 215 ? -77.168 50.862 5.122 1.00 45.69 215 ALA C C 1
ATOM 5421 O O . ALA C 1 215 ? -77.259 52.016 4.662 1.00 42.68 215 ALA C O 1
ATOM 5423 N N . LEU C 1 216 ? -77.769 50.481 6.244 1.00 38.65 216 LEU C N 1
ATOM 5424 C CA . LEU C 1 216 ? -78.504 51.489 7.038 1.00 39.38 216 LEU C CA 1
ATOM 5425 C C . LEU C 1 216 ? -77.514 52.543 7.539 1.00 44.08 216 LEU C C 1
ATOM 5426 O O . LEU C 1 216 ? -77.923 53.698 7.600 1.00 49.27 216 LEU C O 1
ATOM 5431 N N . ILE C 1 217 ? -76.269 52.187 7.884 1.00 45.78 217 ILE C N 1
ATOM 5432 C CA . ILE C 1 217 ? -75.326 53.152 8.531 1.00 46.51 217 ILE C CA 1
ATOM 5433 C C . ILE C 1 217 ? -74.894 54.199 7.485 1.00 44.92 217 ILE C C 1
ATOM 5434 O O . ILE C 1 217 ? -74.802 55.382 7.851 1.00 40.79 217 ILE C O 1
ATOM 5439 N N . ARG C 1 218 ? -74.696 53.788 6.232 1.00 40.14 218 ARG C N 1
ATOM 5440 C CA . ARG C 1 218 ? -74.245 54.679 5.144 1.00 45.23 218 ARG C CA 1
ATOM 5441 C C . ARG C 1 218 ? -75.387 55.629 4.765 1.00 53.26 218 ARG C C 1
ATOM 5442 O O . ARG C 1 218 ? -75.109 56.830 4.528 1.00 58.72 218 ARG C O 1
ATOM 5450 N N . VAL C 1 219 ? -76.618 55.118 4.693 1.00 47.42 219 VAL C N 1
ATOM 5451 C CA . VAL C 1 219 ? -77.819 55.937 4.383 1.00 44.50 219 VAL C CA 1
ATOM 5452 C C . VAL C 1 219 ? -77.937 57.032 5.442 1.00 45.16 219 VAL C C 1
ATOM 5453 O O . VAL C 1 219 ? -78.043 58.194 5.080 1.00 50.64 219 VAL C O 1
ATOM 5457 N N . VAL C 1 220 ? -77.887 56.686 6.715 1.00 44.52 220 VAL C N 1
ATOM 5458 C CA . VAL C 1 220 ? -78.005 57.688 7.812 1.00 42.91 220 VAL C CA 1
ATOM 5459 C C . VAL C 1 220 ? -76.838 58.681 7.712 1.00 47.04 220 VAL C C 1
ATOM 5460 O O . VAL C 1 220 ? -77.061 59.865 7.973 1.00 52.43 220 VAL C O 1
ATOM 5464 N N . ALA C 1 221 ? -75.643 58.233 7.331 1.00 46.58 221 ALA C N 1
ATOM 5465 C CA . ALA C 1 221 ? -74.425 59.073 7.387 1.00 49.68 221 ALA C CA 1
ATOM 5466 C C . ALA C 1 221 ? -74.456 60.062 6.226 1.00 49.32 221 ALA C C 1
ATOM 5467 O O . ALA C 1 221 ? -74.200 61.245 6.479 1.00 47.01 221 ALA C O 1
ATOM 5469 N N . TYR C 1 222 ? -74.786 59.582 5.023 1.00 53.72 222 TYR C N 1
ATOM 5470 C CA . TYR C 1 222 ? -74.931 60.408 3.799 1.00 59.15 222 TYR C CA 1
ATOM 5471 C C . TYR C 1 222 ? -75.984 61.497 4.045 1.00 66.08 222 TYR C C 1
ATOM 5472 O O . TYR C 1 222 ? -75.722 62.664 3.688 1.00 60.87 222 TYR C O 1
ATOM 5481 N N . SER C 1 223 ? -77.106 61.136 4.676 1.00 61.64 223 SER C N 1
ATOM 5482 C CA . SER C 1 223 ? -78.166 62.074 5.121 1.00 62.36 223 SER C CA 1
ATOM 5483 C C . SER C 1 223 ? -77.530 63.163 5.994 1.00 61.91 223 SER C C 1
ATOM 5484 O O . SER C 1 223 ? -77.613 64.342 5.640 1.00 71.45 223 SER C O 1
ATOM 5487 N N . SER C 1 224 ? -76.905 62.780 7.096 1.00 57.49 224 SER C N 1
ATOM 5488 C CA . SER C 1 224 ? -76.342 63.721 8.086 1.00 57.05 224 SER C CA 1
ATOM 5489 C C . SER C 1 224 ? -75.384 64.682 7.381 1.00 56.64 224 SER C C 1
ATOM 5490 O O . SER C 1 224 ? -75.350 65.863 7.751 1.00 63.94 224 SER C O 1
ATOM 5493 N N . LEU C 1 225 ? -74.664 64.189 6.376 1.00 55.34 225 LEU C N 1
ATOM 5494 C CA . LEU C 1 225 ? -73.620 64.947 5.645 1.00 58.40 225 LEU C CA 1
ATOM 5495 C C . LEU C 1 225 ? -74.257 66.105 4.869 1.00 72.45 225 LEU C C 1
ATOM 5496 O O . LEU C 1 225 ? -73.985 67.275 5.232 1.00 77.32 225 LEU C O 1
ATOM 5501 N N . ILE C 1 226 ? -75.069 65.771 3.849 1.00 77.00 226 ILE C N 1
ATOM 5502 C CA . ILE C 1 226 ? -75.734 66.715 2.896 1.00 74.89 226 ILE C CA 1
ATOM 5503 C C . ILE C 1 226 ? -76.971 67.324 3.579 1.00 73.99 226 ILE C C 1
ATOM 5504 O O . ILE C 1 226 ? -77.732 68.022 2.898 1.00 73.35 226 ILE C O 1
ATOM 5509 N N . ASN C 1 227 ? -77.143 67.062 4.878 1.00 77.86 227 ASN C N 1
ATOM 5510 C CA . ASN C 1 227 ? -78.215 67.581 5.771 1.00 83.96 227 ASN C CA 1
ATOM 5511 C C . ASN C 1 227 ? -79.563 67.703 5.043 1.00 80.86 227 ASN C C 1
ATOM 5512 O O . ASN C 1 227 ? -80.196 68.745 5.170 1.00 73.35 227 ASN C O 1
ATOM 5517 N N . LYS C 1 228 ? -80.015 66.652 4.359 1.00 81.95 228 LYS C N 1
ATOM 5518 C CA . LYS C 1 228 ? -81.422 66.542 3.903 1.00 88.46 228 LYS C CA 1
ATOM 5519 C C . LYS C 1 228 ? -82.014 65.257 4.495 1.00 90.06 228 LYS C C 1
ATOM 5520 O O . LYS C 1 228 ? -81.263 64.275 4.626 1.00 84.30 228 LYS C O 1
ATOM 5526 N N . ASP C 1 229 ? -83.306 65.292 4.855 1.00 94.65 229 ASP C N 1
ATOM 5527 C CA . ASP C 1 229 ? -84.069 64.198 5.520 1.00 86.00 229 ASP C CA 1
ATOM 5528 C C . ASP C 1 229 ? -84.138 62.954 4.622 1.00 85.24 229 ASP C C 1
ATOM 5529 O O . ASP C 1 229 ? -84.013 63.076 3.374 1.00 78.19 229 ASP C O 1
ATOM 5534 N N . ILE C 1 230 ? -84.329 61.792 5.256 1.00 77.71 230 ILE C N 1
ATOM 5535 C CA . ILE C 1 230 ? -84.105 60.445 4.652 1.00 70.93 230 ILE C CA 1
ATOM 5536 C C . ILE C 1 230 ? -85.336 60.050 3.822 1.00 68.62 230 ILE C C 1
ATOM 5537 O O . ILE C 1 230 ? -86.468 60.183 4.329 1.00 69.26 230 ILE C O 1
ATOM 5542 N N . ASN C 1 231 ? -85.117 59.579 2.591 1.00 61.51 231 ASN C N 1
ATOM 5543 C CA . ASN C 1 231 ? -86.184 59.073 1.689 1.00 62.41 231 ASN C CA 1
ATOM 5544 C C . ASN C 1 231 ? -85.548 58.173 0.622 1.00 60.75 231 ASN C C 1
ATOM 5545 O O . ASN C 1 231 ? -84.312 58.171 0.522 1.00 61.27 231 ASN C O 1
ATOM 5550 N N . ALA C 1 232 ? -86.370 57.499 -0.183 1.00 57.40 232 ALA C N 1
ATOM 5551 C CA . ALA C 1 232 ? -85.954 56.463 -1.159 1.00 65.99 232 ALA C CA 1
ATOM 5552 C C . ALA C 1 232 ? -84.871 56.989 -2.117 1.00 67.04 232 ALA C C 1
ATOM 5553 O O . ALA C 1 232 ? -83.994 56.188 -2.518 1.00 61.59 232 ALA C O 1
ATOM 5555 N N . ASP C 1 233 ? -84.939 58.264 -2.511 1.00 74.37 233 ASP C N 1
ATOM 5556 C CA . ASP C 1 233 ? -84.065 58.835 -3.576 1.00 80.93 233 ASP C CA 1
ATOM 5557 C C . ASP C 1 233 ? -82.645 59.028 -3.033 1.00 72.91 233 ASP C C 1
ATOM 5558 O O . ASP C 1 233 ? -81.675 58.715 -3.769 1.00 67.19 233 ASP C O 1
ATOM 5563 N N . LEU C 1 234 ? -82.560 59.572 -1.816 1.00 69.42 234 LEU C N 1
ATOM 5564 C CA . LEU C 1 234 ? -81.326 59.747 -1.003 1.00 75.65 234 LEU C CA 1
ATOM 5565 C C . LEU C 1 234 ? -80.710 58.354 -0.792 1.00 82.21 234 LEU C C 1
ATOM 5566 O O . LEU C 1 234 ? -79.507 58.156 -1.146 1.00 71.34 234 LEU C O 1
ATOM 5571 N N . ALA C 1 235 ? -81.536 57.409 -0.312 1.00 73.00 235 ALA C N 1
ATOM 5572 C CA . ALA C 1 235 ? -81.175 55.988 -0.111 1.00 65.42 235 ALA C CA 1
ATOM 5573 C C . ALA C 1 235 ? -80.418 55.469 -1.338 1.00 61.69 235 ALA C C 1
ATOM 5574 O O . ALA C 1 235 ? -79.264 55.073 -1.165 1.00 57.21 235 ALA C O 1
ATOM 5576 N N . ALA C 1 236 ? -81.021 55.472 -2.530 1.00 64.29 236 ALA C N 1
ATOM 5577 C CA . ALA C 1 236 ? -80.423 54.837 -3.738 1.00 72.85 236 ALA C CA 1
ATOM 5578 C C . ALA C 1 236 ? -79.123 55.555 -4.107 1.00 70.22 236 ALA C C 1
ATOM 5579 O O . ALA C 1 236 ? -78.207 54.876 -4.620 1.00 78.46 236 ALA C O 1
ATOM 5581 N N . GLU C 1 237 ? -79.073 56.867 -3.850 1.00 64.22 237 GLU C N 1
ATOM 5582 C CA . GLU C 1 237 ? -77.884 57.734 -4.049 1.00 71.09 237 GLU C CA 1
ATOM 5583 C C . GLU C 1 237 ? -76.793 57.236 -3.079 1.00 69.72 237 GLU C C 1
ATOM 5584 O O . GLU C 1 237 ? -75.706 56.812 -3.564 1.00 72.43 237 GLU C O 1
ATOM 5590 N N . ALA C 1 238 ? -77.098 57.185 -1.780 1.00 61.50 238 ALA C N 1
ATOM 5591 C CA . ALA C 1 238 ? -76.194 56.695 -0.710 1.00 63.34 238 ALA C CA 1
ATOM 5592 C C . ALA C 1 238 ? -75.632 55.292 -1.031 1.00 64.11 238 ALA C C 1
ATOM 5593 O O . ALA C 1 238 ? -74.406 55.108 -0.860 1.00 64.82 238 ALA C O 1
ATOM 5595 N N . LEU C 1 239 ? -76.445 54.338 -1.501 1.00 59.05 239 LEU C N 1
ATOM 5596 C CA . LEU C 1 239 ? -76.014 52.918 -1.631 1.00 62.18 239 LEU C CA 1
ATOM 5597 C C . LEU C 1 239 ? -75.526 52.632 -3.049 1.00 70.52 239 LEU C C 1
ATOM 5598 O O . LEU C 1 239 ? -75.357 51.436 -3.367 1.00 87.09 239 LEU C O 1
ATOM 5603 N N . LYS C 1 240 ? -75.259 53.664 -3.852 1.00 74.20 240 LYS C N 1
ATOM 5604 C CA . LYS C 1 240 ? -74.859 53.497 -5.275 1.00 79.94 240 LYS C CA 1
ATOM 5605 C C . LYS C 1 240 ? -73.566 52.664 -5.395 1.00 72.30 240 LYS C C 1
ATOM 5606 O O . LYS C 1 240 ? -73.310 52.225 -6.498 1.00 64.72 240 LYS C O 1
ATOM 5612 N N . ASP C 1 241 ? -72.798 52.430 -4.315 1.00 82.63 241 ASP C N 1
ATOM 5613 C CA . ASP C 1 241 ? -71.630 51.486 -4.227 1.00 87.26 241 ASP C CA 1
ATOM 5614 C C . ASP C 1 241 ? -70.584 51.798 -5.311 1.00 86.09 241 ASP C C 1
ATOM 5615 O O . ASP C 1 241 ? -70.511 52.876 -5.919 1.00 82.17 241 ASP C O 1
ATOM 5620 N N . MET D 1 7 ? -43.928 58.054 14.607 1.00 59.48 7 MET D N 1
ATOM 5621 C CA . MET D 1 7 ? -45.018 57.134 14.073 1.00 68.56 7 MET D CA 1
ATOM 5622 C C . MET D 1 7 ? -45.946 57.864 13.073 1.00 71.46 7 MET D C 1
ATOM 5623 O O . MET D 1 7 ? -46.330 57.221 12.060 1.00 74.98 7 MET D O 1
ATOM 5628 N N . LEU D 1 8 ? -46.373 59.100 13.383 1.00 59.43 8 LEU D N 1
ATOM 5629 C CA . LEU D 1 8 ? -47.413 59.868 12.636 1.00 47.64 8 LEU D CA 1
ATOM 5630 C C . LEU D 1 8 ? -46.828 61.140 12.016 1.00 42.27 8 LEU D C 1
ATOM 5631 O O . LEU D 1 8 ? -45.903 61.713 12.556 1.00 41.97 8 LEU D O 1
ATOM 5636 N N . ASN D 1 9 ? -47.363 61.556 10.883 1.00 44.61 9 ASN D N 1
ATOM 5637 C CA . ASN D 1 9 ? -46.883 62.725 10.100 1.00 39.95 9 ASN D CA 1
ATOM 5638 C C . ASN D 1 9 ? -47.542 63.979 10.647 1.00 39.40 9 ASN D C 1
ATOM 5639 O O . ASN D 1 9 ? -48.773 64.070 10.629 1.00 33.00 9 ASN D O 1
ATOM 5644 N N . PRO D 1 10 ? -46.749 64.950 11.171 1.00 43.87 10 PRO D N 1
ATOM 5645 C CA . PRO D 1 10 ? -47.301 66.187 11.736 1.00 41.12 10 PRO D CA 1
ATOM 5646 C C . PRO D 1 10 ? -47.941 67.120 10.689 1.00 36.65 10 PRO D C 1
ATOM 5647 O O . PRO D 1 10 ? -48.732 68.002 11.101 1.00 37.01 10 PRO D O 1
ATOM 5651 N N . LYS D 1 11 ? -47.668 66.889 9.399 1.00 31.04 11 LYS D N 1
ATOM 5652 C CA . LYS D 1 11 ? -48.335 67.583 8.259 1.00 32.65 11 LYS D CA 1
ATOM 5653 C C . LYS D 1 11 ? -49.725 66.998 7.944 1.00 35.53 11 LYS D C 1
ATOM 5654 O O . LYS D 1 11 ? -50.558 67.661 7.228 1.00 34.91 11 LYS D O 1
ATOM 5660 N N . TYR D 1 12 ? -50.000 65.793 8.427 1.00 37.12 12 TYR D N 1
ATOM 5661 C CA . TYR D 1 12 ? -51.250 65.075 8.082 1.00 36.49 12 TYR D CA 1
ATOM 5662 C C . TYR D 1 12 ? -52.248 65.244 9.221 1.00 33.25 12 TYR D C 1
ATOM 5663 O O . TYR D 1 12 ? -52.341 64.307 10.021 1.00 31.23 12 TYR D O 1
ATOM 5672 N N . THR D 1 13 ? -52.982 66.368 9.247 1.00 35.38 13 THR D N 1
ATOM 5673 C CA . THR D 1 13 ? -54.110 66.629 10.197 1.00 32.37 13 THR D CA 1
ATOM 5674 C C . THR D 1 13 ? -55.411 66.947 9.453 1.00 31.47 13 THR D C 1
ATOM 5675 O O . THR D 1 13 ? -55.383 67.123 8.241 1.00 30.33 13 THR D O 1
ATOM 5679 N N . PHE D 1 14 ? -56.515 67.047 10.183 1.00 33.87 14 PHE D N 1
ATOM 5680 C CA . PHE D 1 14 ? -57.808 67.546 9.656 1.00 37.53 14 PHE D CA 1
ATOM 5681 C C . PHE D 1 14 ? -57.635 68.974 9.126 1.00 41.13 14 PHE D C 1
ATOM 5682 O O . PHE D 1 14 ? -58.180 69.231 8.057 1.00 44.57 14 PHE D O 1
ATOM 5690 N N . ASP D 1 15 ? -56.890 69.842 9.827 1.00 40.82 15 ASP D N 1
ATOM 5691 C CA . ASP D 1 15 ? -56.683 71.264 9.432 1.00 42.80 15 ASP D CA 1
ATOM 5692 C C . ASP D 1 15 ? -55.960 71.360 8.084 1.00 40.84 15 ASP D C 1
ATOM 5693 O O . ASP D 1 15 ? -56.324 72.241 7.312 1.00 47.40 15 ASP D O 1
ATOM 5698 N N . THR D 1 16 ? -54.969 70.516 7.803 1.00 41.35 16 THR D N 1
ATOM 5699 C CA . THR D 1 16 ? -54.147 70.610 6.566 1.00 39.72 16 THR D CA 1
ATOM 5700 C C . THR D 1 16 ? -54.854 69.945 5.384 1.00 40.22 16 THR D C 1
ATOM 5701 O O . THR D 1 16 ? -54.270 69.929 4.278 1.00 41.49 16 THR D O 1
ATOM 5705 N N . PHE D 1 17 ? -56.013 69.343 5.641 1.00 41.75 17 PHE D N 1
ATOM 5706 C CA . PHE D 1 17 ? -56.787 68.563 4.650 1.00 45.55 17 PHE D CA 1
ATOM 5707 C C . PHE D 1 17 ? -57.784 69.494 3.968 1.00 40.05 17 PHE D C 1
ATOM 5708 O O . PHE D 1 17 ? -58.683 70.045 4.658 1.00 37.40 17 PHE D O 1
ATOM 5716 N N . VAL D 1 18 ? -57.664 69.620 2.649 1.00 36.65 18 VAL D N 1
ATOM 5717 C CA . VAL D 1 18 ? -58.608 70.461 1.860 1.00 37.40 18 VAL D CA 1
ATOM 5718 C C . VAL D 1 18 ? -59.841 69.636 1.479 1.00 39.93 18 VAL D C 1
ATOM 5719 O O . VAL D 1 18 ? -59.710 68.641 0.750 1.00 38.85 18 VAL D O 1
ATOM 5723 N N . ILE D 1 19 ? -61.002 70.048 1.982 1.00 42.66 19 ILE D N 1
ATOM 5724 C CA . ILE D 1 19 ? -62.314 69.376 1.765 1.00 40.81 19 ILE D CA 1
ATOM 5725 C C . ILE D 1 19 ? -62.883 69.824 0.412 1.00 40.37 19 ILE D C 1
ATOM 5726 O O . ILE D 1 19 ? -63.155 70.988 0.279 1.00 39.59 19 ILE D O 1
ATOM 5731 N N . GLY D 1 20 ? -62.964 68.920 -0.567 1.00 45.46 20 GLY D N 1
ATOM 5732 C CA . GLY D 1 20 ? -63.801 69.028 -1.777 1.00 51.81 20 GLY D CA 1
ATOM 5733 C C . GLY D 1 20 ? -65.034 68.148 -1.635 1.00 58.47 20 GLY D C 1
ATOM 5734 O O . GLY D 1 20 ? -65.288 67.648 -0.522 1.00 61.28 20 GLY D O 1
ATOM 5735 N N . SER D 1 21 ? -65.795 67.959 -2.707 1.00 63.87 21 SER D N 1
ATOM 5736 C CA . SER D 1 21 ? -66.995 67.076 -2.700 1.00 68.35 21 SER D CA 1
ATOM 5737 C C . SER D 1 21 ? -66.556 65.621 -2.920 1.00 57.31 21 SER D C 1
ATOM 5738 O O . SER D 1 21 ? -67.271 64.722 -2.484 1.00 56.36 21 SER D O 1
ATOM 5741 N N . GLY D 1 22 ? -65.418 65.412 -3.583 1.00 55.62 22 GLY D N 1
ATOM 5742 C CA . GLY D 1 22 ? -64.820 64.082 -3.797 1.00 48.60 22 GLY D CA 1
ATOM 5743 C C . GLY D 1 22 ? -64.351 63.436 -2.498 1.00 47.81 22 GLY D C 1
ATOM 5744 O O . GLY D 1 22 ? -64.119 62.221 -2.540 1.00 40.48 22 GLY D O 1
ATOM 5745 N N . ASN D 1 23 ? -64.162 64.199 -1.405 1.00 42.49 23 ASN D N 1
ATOM 5746 C CA . ASN D 1 23 ? -63.526 63.675 -0.164 1.00 40.31 23 ASN D CA 1
ATOM 5747 C C . ASN D 1 23 ? -64.271 64.174 1.083 1.00 42.98 23 ASN D C 1
ATOM 5748 O O . ASN D 1 23 ? -63.847 63.845 2.229 1.00 44.62 23 ASN D O 1
ATOM 5753 N N . ARG D 1 24 ? -65.365 64.893 0.872 1.00 40.54 24 ARG D N 1
ATOM 5754 C CA . ARG D 1 24 ? -66.194 65.483 1.946 1.00 48.07 24 ARG D CA 1
ATOM 5755 C C . ARG D 1 24 ? -66.582 64.375 2.939 1.00 45.84 24 ARG D C 1
ATOM 5756 O O . ARG D 1 24 ? -66.582 64.639 4.197 1.00 38.74 24 ARG D O 1
ATOM 5764 N N . PHE D 1 25 ? -66.960 63.206 2.398 1.00 47.06 25 PHE D N 1
ATOM 5765 C CA . PHE D 1 25 ? -67.637 62.126 3.170 1.00 49.63 25 PHE D CA 1
ATOM 5766 C C . PHE D 1 25 ? -66.602 61.375 4.033 1.00 39.95 25 PHE D C 1
ATOM 5767 O O . PHE D 1 25 ? -66.798 61.246 5.251 1.00 30.91 25 PHE D O 1
ATOM 5775 N N . ALA D 1 26 ? -65.494 60.956 3.437 1.00 39.15 26 ALA D N 1
ATOM 5776 C CA . ALA D 1 26 ? -64.329 60.415 4.176 1.00 40.82 26 ALA D CA 1
ATOM 5777 C C . ALA D 1 26 ? -63.907 61.421 5.260 1.00 42.99 26 ALA D C 1
ATOM 5778 O O . ALA D 1 26 ? -63.624 60.996 6.417 1.00 40.86 26 ALA D O 1
ATOM 5780 N N . HIS D 1 27 ? -63.891 62.719 4.953 1.00 40.78 27 HIS D N 1
ATOM 5781 C CA . HIS D 1 27 ? -63.436 63.702 5.962 1.00 41.41 27 HIS D CA 1
ATOM 5782 C C . HIS D 1 27 ? -64.354 63.665 7.184 1.00 40.66 27 HIS D C 1
ATOM 5783 O O . HIS D 1 27 ? -63.832 63.511 8.312 1.00 37.29 27 HIS D O 1
ATOM 5790 N N . ALA D 1 28 ? -65.655 63.858 6.960 1.00 43.82 28 ALA D N 1
ATOM 5791 C CA . ALA D 1 28 ? -66.703 63.882 8.014 1.00 50.97 28 ALA D CA 1
ATOM 5792 C C . ALA D 1 28 ? -66.603 62.630 8.896 1.00 47.84 28 ALA D C 1
ATOM 5793 O O . ALA D 1 28 ? -66.518 62.764 10.123 1.00 51.93 28 ALA D O 1
ATOM 5795 N N . ALA D 1 29 ? -66.632 61.460 8.264 1.00 43.39 29 ALA D N 1
ATOM 5796 C CA . ALA D 1 29 ? -66.606 60.132 8.911 1.00 43.94 29 ALA D CA 1
ATOM 5797 C C . ALA D 1 29 ? -65.335 59.995 9.757 1.00 39.81 29 ALA D C 1
ATOM 5798 O O . ALA D 1 29 ? -65.428 59.575 10.923 1.00 31.50 29 ALA D O 1
ATOM 5800 N N . SER D 1 30 ? -64.188 60.351 9.175 1.00 37.77 30 SER D N 1
ATOM 5801 C CA . SER D 1 30 ? -62.878 60.396 9.876 1.00 35.15 30 SER D CA 1
ATOM 5802 C C . SER D 1 30 ? -62.979 61.318 11.086 1.00 32.44 30 SER D C 1
ATOM 5803 O O . SER D 1 30 ? -62.612 60.893 12.164 1.00 33.60 30 SER D O 1
ATOM 5806 N N . LEU D 1 31 ? -63.566 62.500 10.943 1.00 36.57 31 LEU D N 1
ATOM 5807 C CA . LEU D 1 31 ? -63.654 63.466 12.082 1.00 39.72 31 LEU D CA 1
ATOM 5808 C C . LEU D 1 31 ? -64.562 62.901 13.172 1.00 35.40 31 LEU D C 1
ATOM 5809 O O . LEU D 1 31 ? -64.182 63.003 14.358 1.00 33.76 31 LEU D O 1
ATOM 5814 N N . ALA D 1 32 ? -65.707 62.342 12.773 1.00 33.76 32 ALA D N 1
ATOM 5815 C CA . ALA D 1 32 ? -66.715 61.727 13.671 1.00 36.70 32 ALA D CA 1
ATOM 5816 C C . ALA D 1 32 ? -66.063 60.633 14.545 1.00 44.80 32 ALA D C 1
ATOM 5817 O O . ALA D 1 32 ? -66.290 60.613 15.786 1.00 46.77 32 ALA D O 1
ATOM 5819 N N . VAL D 1 33 ? -65.304 59.745 13.887 1.00 42.02 33 VAL D N 1
ATOM 5820 C CA . VAL D 1 33 ? -64.503 58.638 14.476 1.00 39.44 33 VAL D CA 1
ATOM 5821 C C . VAL D 1 33 ? -63.505 59.219 15.491 1.00 38.42 33 VAL D C 1
ATOM 5822 O O . VAL D 1 33 ? -63.424 58.747 16.660 1.00 34.89 33 VAL D O 1
ATOM 5826 N N . ALA D 1 34 ? -62.741 60.202 15.044 1.00 37.17 34 ALA D N 1
ATOM 5827 C CA . ALA D 1 34 ? -61.749 60.903 15.864 1.00 37.85 34 ALA D CA 1
ATOM 5828 C C . ALA D 1 34 ? -62.423 61.489 17.113 1.00 40.71 34 ALA D C 1
ATOM 5829 O O . ALA D 1 34 ? -61.891 61.280 18.224 1.00 41.88 34 ALA D O 1
ATOM 5831 N N . GLU D 1 35 ? -63.564 62.167 16.948 1.00 44.43 35 GLU D N 1
ATOM 5832 C CA . GLU D 1 35 ? -64.286 62.862 18.054 1.00 47.60 35 GLU D CA 1
ATOM 5833 C C . GLU D 1 35 ? -64.889 61.852 19.032 1.00 48.52 35 GLU D C 1
ATOM 5834 O O . GLU D 1 35 ? -65.033 62.210 20.208 1.00 44.48 35 GLU D O 1
ATOM 5840 N N . ALA D 1 36 ? -65.244 60.651 18.556 1.00 52.87 36 ALA D N 1
ATOM 5841 C CA . ALA D 1 36 ? -65.907 59.582 19.343 1.00 55.67 36 ALA D CA 1
ATOM 5842 C C . ALA D 1 36 ? -65.422 58.207 18.894 1.00 54.87 36 ALA D C 1
ATOM 5843 O O . ALA D 1 36 ? -66.097 57.502 18.126 1.00 57.28 36 ALA D O 1
ATOM 5845 N N . PRO D 1 37 ? -64.215 57.818 19.357 1.00 48.16 37 PRO D N 1
ATOM 5846 C CA . PRO D 1 37 ? -63.627 56.532 18.997 1.00 46.26 37 PRO D CA 1
ATOM 5847 C C . PRO D 1 37 ? -64.422 55.353 19.572 1.00 45.02 37 PRO D C 1
ATOM 5848 O O . PRO D 1 37 ? -64.854 55.391 20.728 1.00 37.25 37 PRO D O 1
ATOM 5852 N N . ALA D 1 38 ? -64.659 54.375 18.700 1.00 43.39 38 ALA D N 1
ATOM 5853 C CA . ALA D 1 38 ? -65.424 53.144 18.977 1.00 47.30 38 ALA D CA 1
ATOM 5854 C C . ALA D 1 38 ? -66.934 53.401 19.186 1.00 47.35 38 ALA D C 1
ATOM 5855 O O . ALA D 1 38 ? -67.644 52.414 19.291 1.00 46.43 38 ALA D O 1
ATOM 5857 N N . LYS D 1 39 ? -67.418 54.648 19.184 1.00 50.03 39 LYS D N 1
ATOM 5858 C CA . LYS D 1 39 ? -68.811 55.031 19.552 1.00 47.92 39 LYS D CA 1
ATOM 5859 C C . LYS D 1 39 ? -69.519 55.754 18.395 1.00 42.78 39 LYS D C 1
ATOM 5860 O O . LYS D 1 39 ? -70.583 56.289 18.641 1.00 45.65 39 LYS D O 1
ATOM 5866 N N . ALA D 1 40 ? -68.953 55.818 17.196 1.00 43.58 40 ALA D N 1
ATOM 5867 C CA . ALA D 1 40 ? -69.542 56.562 16.060 1.00 42.60 40 ALA D CA 1
ATOM 5868 C C . ALA D 1 40 ? -69.693 55.640 14.841 1.00 43.20 40 ALA D C 1
ATOM 5869 O O . ALA D 1 40 ? -70.823 55.255 14.524 1.00 42.44 40 ALA D O 1
ATOM 5871 N N . TYR D 1 41 ? -68.588 55.278 14.189 1.00 42.90 41 TYR D N 1
ATOM 5872 C CA . TYR D 1 41 ? -68.568 54.270 13.100 1.00 43.25 41 TYR D CA 1
ATOM 5873 C C . TYR D 1 41 ? -67.449 53.289 13.427 1.00 39.80 41 TYR D C 1
ATOM 5874 O O . TYR D 1 41 ? -66.347 53.726 13.660 1.00 47.18 41 TYR D O 1
ATOM 5883 N N . ASN D 1 42 ? -67.766 52.004 13.535 1.00 42.40 42 ASN D N 1
ATOM 5884 C CA . ASN D 1 42 ? -66.770 50.951 13.853 1.00 38.88 42 ASN D CA 1
ATOM 5885 C C . ASN D 1 42 ? -67.159 49.648 13.157 1.00 35.76 42 ASN D C 1
ATOM 5886 O O . ASN D 1 42 ? -68.079 48.959 13.572 1.00 35.99 42 ASN D O 1
ATOM 5891 N N . PRO D 1 43 ? -66.429 49.202 12.116 1.00 33.15 43 PRO D N 1
ATOM 5892 C CA . PRO D 1 43 ? -65.250 49.874 11.589 1.00 31.41 43 PRO D CA 1
ATOM 5893 C C . PRO D 1 43 ? -65.551 51.030 10.630 1.00 33.84 43 PRO D C 1
ATOM 5894 O O . PRO D 1 43 ? -66.691 51.182 10.190 1.00 35.96 43 PRO D O 1
ATOM 5898 N N . LEU D 1 44 ? -64.519 51.832 10.362 1.00 32.98 44 LEU D N 1
ATOM 5899 C CA . LEU D 1 44 ? -64.528 52.828 9.269 1.00 37.01 44 LEU D CA 1
ATOM 5900 C C . LEU D 1 44 ? -63.627 52.263 8.183 1.00 36.22 44 LEU D C 1
ATOM 5901 O O . LEU D 1 44 ? -62.452 51.981 8.504 1.00 36.33 44 LEU D O 1
ATOM 5906 N N . PHE D 1 45 ? -64.182 52.088 6.981 1.00 31.15 45 PHE D N 1
ATOM 5907 C CA . PHE D 1 45 ? -63.461 51.545 5.816 1.00 33.04 45 PHE D CA 1
ATOM 5908 C C . PHE D 1 45 ? -63.428 52.613 4.722 1.00 36.04 45 PHE D C 1
ATOM 5909 O O . PHE D 1 45 ? -64.504 52.862 4.146 1.00 35.42 45 PHE D O 1
ATOM 5917 N N . ILE D 1 46 ? -62.228 53.135 4.402 1.00 37.78 46 ILE D N 1
ATOM 5918 C CA . ILE D 1 46 ? -61.994 54.276 3.458 1.00 38.41 46 ILE D CA 1
ATOM 5919 C C . ILE D 1 46 ? -61.305 53.709 2.224 1.00 37.38 46 ILE D C 1
ATOM 5920 O O . ILE D 1 46 ? -60.259 53.055 2.385 1.00 36.01 46 ILE D O 1
ATOM 5925 N N . TYR D 1 47 ? -61.832 53.974 1.033 1.00 34.86 47 TYR D N 1
ATOM 5926 C CA . TYR D 1 47 ? -61.123 53.546 -0.189 1.00 36.44 47 TYR D CA 1
ATOM 5927 C C . TYR D 1 47 ? -61.210 54.620 -1.280 1.00 38.28 47 TYR D C 1
ATOM 5928 O O . TYR D 1 47 ? -62.080 55.516 -1.220 1.00 33.79 47 TYR D O 1
ATOM 5937 N N . GLY D 1 48 ? -60.292 54.514 -2.241 1.00 33.86 48 GLY D N 1
ATOM 5938 C CA . GLY D 1 48 ? -60.159 55.456 -3.346 1.00 33.45 48 GLY D CA 1
ATOM 5939 C C . GLY D 1 48 ? -58.862 55.242 -4.078 1.00 34.08 48 GLY D C 1
ATOM 5940 O O . GLY D 1 48 ? -58.015 54.475 -3.578 1.00 34.68 48 GLY D O 1
ATOM 5941 N N . GLY D 1 49 ? -58.714 55.915 -5.221 1.00 32.64 49 GLY D N 1
ATOM 5942 C CA . GLY D 1 49 ? -57.510 55.830 -6.074 1.00 32.60 49 GLY D CA 1
ATOM 5943 C C . GLY D 1 49 ? -56.270 56.500 -5.480 1.00 31.50 49 GLY D C 1
ATOM 5944 O O . GLY D 1 49 ? -56.307 57.070 -4.410 1.00 33.45 49 GLY D O 1
ATOM 5945 N N . VAL D 1 50 ? -55.162 56.349 -6.175 1.00 33.35 50 VAL D N 1
ATOM 5946 C CA . VAL D 1 50 ? -53.817 56.824 -5.782 1.00 36.75 50 VAL D CA 1
ATOM 5947 C C . VAL D 1 50 ? -53.916 58.283 -5.331 1.00 39.69 50 VAL D C 1
ATOM 5948 O O . VAL D 1 50 ? -54.617 59.060 -5.979 1.00 45.25 50 VAL D O 1
ATOM 5952 N N . GLY D 1 51 ? -53.187 58.624 -4.277 1.00 38.44 51 GLY D N 1
ATOM 5953 C CA . GLY D 1 51 ? -52.856 60.003 -3.885 1.00 41.29 51 GLY D CA 1
ATOM 5954 C C . GLY D 1 51 ? -54.070 60.896 -3.741 1.00 40.06 51 GLY D C 1
ATOM 5955 O O . GLY D 1 51 ? -54.068 61.977 -4.351 1.00 42.70 51 GLY D O 1
ATOM 5956 N N . LEU D 1 52 ? -55.063 60.465 -2.971 1.00 36.05 52 LEU D N 1
ATOM 5957 C CA . LEU D 1 52 ? -56.283 61.246 -2.677 1.00 38.70 52 LEU D CA 1
ATOM 5958 C C . LEU D 1 52 ? -56.488 61.450 -1.172 1.00 38.76 52 LEU D C 1
ATOM 5959 O O . LEU D 1 52 ? -57.586 61.931 -0.818 1.00 40.63 52 LEU D O 1
ATOM 5964 N N . GLY D 1 53 ? -55.502 61.108 -0.330 1.00 37.37 53 GLY D N 1
ATOM 5965 C CA . GLY D 1 53 ? -55.474 61.529 1.086 1.00 37.28 53 GLY D CA 1
ATOM 5966 C C . GLY D 1 53 ? -56.044 60.486 2.035 1.00 34.18 53 GLY D C 1
ATOM 5967 O O . GLY D 1 53 ? -56.447 60.873 3.131 1.00 30.47 53 GLY D O 1
ATOM 5968 N N . LYS D 1 54 ? -56.020 59.199 1.676 1.00 34.24 54 LYS D N 1
ATOM 5969 C CA . LYS D 1 54 ? -56.458 58.113 2.600 1.00 33.56 54 LYS D CA 1
ATOM 5970 C C . LYS D 1 54 ? -55.524 58.093 3.813 1.00 31.95 54 LYS D C 1
ATOM 5971 O O . LYS D 1 54 ? -56.004 58.218 4.942 1.00 30.89 54 LYS D O 1
ATOM 5977 N N . THR D 1 55 ? -54.218 57.977 3.583 1.00 32.04 55 THR D N 1
ATOM 5978 C CA . THR D 1 55 ? -53.208 57.901 4.670 1.00 34.61 55 THR D CA 1
ATOM 5979 C C . THR D 1 55 ? -53.239 59.185 5.519 1.00 34.74 55 THR D C 1
ATOM 5980 O O . THR D 1 55 ? -53.241 59.075 6.772 1.00 30.76 55 THR D O 1
ATOM 5984 N N . HIS D 1 56 ? -53.290 60.349 4.866 1.00 31.78 56 HIS D N 1
ATOM 5985 C CA . HIS D 1 56 ? -53.400 61.668 5.535 1.00 34.37 56 HIS D CA 1
ATOM 5986 C C . HIS D 1 56 ? -54.543 61.587 6.541 1.00 34.39 56 HIS D C 1
ATOM 5987 O O . HIS D 1 56 ? -54.357 61.943 7.697 1.00 34.12 56 HIS D O 1
ATOM 5994 N N . LEU D 1 57 ? -55.679 61.068 6.105 1.00 36.36 57 LEU D N 1
ATOM 5995 C CA . LEU D 1 57 ? -56.933 61.091 6.907 1.00 38.06 57 LEU D CA 1
ATOM 5996 C C . LEU D 1 57 ? -56.768 60.152 8.092 1.00 36.02 57 LEU D C 1
ATOM 5997 O O . LEU D 1 57 ? -57.328 60.451 9.152 1.00 34.03 57 LEU D O 1
ATOM 6002 N N . MET D 1 58 ? -56.046 59.053 7.880 1.00 38.69 58 MET D N 1
ATOM 6003 C CA . MET D 1 58 ? -55.757 58.045 8.923 1.00 39.62 58 MET D CA 1
ATOM 6004 C C . MET D 1 58 ? -54.835 58.652 9.972 1.00 36.39 58 MET D C 1
ATOM 6005 O O . MET D 1 58 ? -55.182 58.543 11.153 1.00 37.20 58 MET D O 1
ATOM 6010 N N . HIS D 1 59 ? -53.732 59.288 9.573 1.00 36.31 59 HIS D N 1
ATOM 6011 C CA . HIS D 1 59 ? -52.825 59.984 10.524 1.00 33.50 59 HIS D CA 1
ATOM 6012 C C . HIS D 1 59 ? -53.630 61.075 11.231 1.00 32.76 59 HIS D C 1
ATOM 6013 O O . HIS D 1 59 ? -53.433 61.278 12.427 1.00 35.72 59 HIS D O 1
ATOM 6020 N N . ALA D 1 60 ? -54.562 61.724 10.549 1.00 34.20 60 ALA D N 1
ATOM 6021 C CA . ALA D 1 60 ? -55.357 62.827 11.146 1.00 35.26 60 ALA D CA 1
ATOM 6022 C C . ALA D 1 60 ? -56.214 62.299 12.295 1.00 33.90 60 ALA D C 1
ATOM 6023 O O . ALA D 1 60 ? -56.343 62.986 13.332 1.00 35.05 60 ALA D O 1
ATOM 6025 N N . ILE D 1 61 ? -56.813 61.127 12.109 1.00 37.11 61 ILE D N 1
ATOM 6026 C CA . ILE D 1 61 ? -57.626 60.451 13.167 1.00 36.31 61 ILE D CA 1
ATOM 6027 C C . ILE D 1 61 ? -56.691 60.214 14.355 1.00 33.63 61 ILE D C 1
ATOM 6028 O O . ILE D 1 61 ? -57.078 60.498 15.481 1.00 33.67 61 ILE D O 1
ATOM 6033 N N . GLY D 1 62 ? -55.485 59.735 14.078 1.00 32.92 62 GLY D N 1
ATOM 6034 C CA . GLY D 1 62 ? -54.495 59.390 15.114 1.00 39.54 62 GLY D CA 1
ATOM 6035 C C . GLY D 1 62 ? -54.010 60.597 15.907 1.00 39.17 62 GLY D C 1
ATOM 6036 O O . GLY D 1 62 ? -53.819 60.485 17.130 1.00 42.16 62 GLY D O 1
ATOM 6037 N N . HIS D 1 63 ? -53.781 61.718 15.238 1.00 36.76 63 HIS D N 1
ATOM 6038 C CA . HIS D 1 63 ? -53.372 62.969 15.904 1.00 33.72 63 HIS D CA 1
ATOM 6039 C C . HIS D 1 63 ? -54.482 63.407 16.839 1.00 35.10 63 HIS D C 1
ATOM 6040 O O . HIS D 1 63 ? -54.176 63.703 18.009 1.00 37.17 63 HIS D O 1
ATOM 6047 N N . TYR D 1 64 ? -55.723 63.411 16.352 1.00 34.77 64 TYR D N 1
ATOM 6048 C CA . TYR D 1 64 ? -56.863 63.994 17.104 1.00 37.67 64 TYR D CA 1
ATOM 6049 C C . TYR D 1 64 ? -57.107 63.171 18.374 1.00 42.07 64 TYR D C 1
ATOM 6050 O O . TYR D 1 64 ? -57.305 63.780 19.469 1.00 44.46 64 TYR D O 1
ATOM 6059 N N . VAL D 1 65 ? -57.074 61.839 18.256 1.00 37.37 65 VAL D N 1
ATOM 6060 C CA . VAL D 1 65 ? -57.353 60.939 19.405 1.00 38.41 65 VAL D CA 1
ATOM 6061 C C . VAL D 1 65 ? -56.230 61.101 20.433 1.00 38.57 65 VAL D C 1
ATOM 6062 O O . VAL D 1 65 ? -56.524 61.258 21.619 1.00 36.10 65 VAL D O 1
ATOM 6066 N N . ILE D 1 66 ? -54.980 61.109 19.993 1.00 43.03 66 ILE D N 1
ATOM 6067 C CA . ILE D 1 66 ? -53.843 61.173 20.952 1.00 42.87 66 ILE D CA 1
ATOM 6068 C C . ILE D 1 66 ? -53.881 62.503 21.710 1.00 44.83 66 ILE D C 1
ATOM 6069 O O . ILE D 1 66 ? -53.543 62.508 22.900 1.00 46.97 66 ILE D O 1
ATOM 6074 N N . ASP D 1 67 ? -54.314 63.575 21.054 1.00 43.51 67 ASP D N 1
ATOM 6075 C CA . ASP D 1 67 ? -54.284 64.919 21.684 1.00 46.20 67 ASP D CA 1
ATOM 6076 C C . ASP D 1 67 ? -55.402 65.053 22.725 1.00 45.88 67 ASP D C 1
ATOM 6077 O O . ASP D 1 67 ? -55.198 65.770 23.707 1.00 45.20 67 ASP D O 1
ATOM 6082 N N . HIS D 1 68 ? -56.521 64.368 22.524 1.00 45.90 68 HIS D N 1
ATOM 6083 C CA . HIS D 1 68 ? -57.669 64.445 23.463 1.00 45.98 68 HIS D CA 1
ATOM 6084 C C . HIS D 1 68 ? -57.649 63.274 24.452 1.00 47.26 68 HIS D C 1
ATOM 6085 O O . HIS D 1 68 ? -58.579 63.190 25.256 1.00 51.79 68 HIS D O 1
ATOM 6092 N N . ASN D 1 69 ? -56.636 62.409 24.389 1.00 50.23 69 ASN D N 1
ATOM 6093 C CA . ASN D 1 69 ? -56.513 61.252 25.312 1.00 49.24 69 ASN D CA 1
ATOM 6094 C C . ASN D 1 69 ? -55.070 60.745 25.303 1.00 59.79 69 ASN D C 1
ATOM 6095 O O . ASN D 1 69 ? -54.707 59.970 24.410 1.00 54.71 69 ASN D O 1
ATOM 6100 N N . PRO D 1 70 ? -54.243 61.146 26.285 1.00 63.76 70 PRO D N 1
ATOM 6101 C CA . PRO D 1 70 ? -52.845 60.735 26.332 1.00 60.73 70 PRO D CA 1
ATOM 6102 C C . PRO D 1 70 ? -52.654 59.266 26.737 1.00 58.49 70 PRO D C 1
ATOM 6103 O O . PRO D 1 70 ? -51.577 58.759 26.556 1.00 53.19 70 PRO D O 1
ATOM 6107 N N . SER D 1 71 ? -53.700 58.628 27.257 1.00 58.18 71 SER D N 1
ATOM 6108 C CA . SER D 1 71 ? -53.618 57.213 27.695 1.00 63.78 71 SER D CA 1
ATOM 6109 C C . SER D 1 71 ? -54.048 56.280 26.562 1.00 57.80 71 SER D C 1
ATOM 6110 O O . SER D 1 71 ? -53.851 55.070 26.691 1.00 55.19 71 SER D O 1
ATOM 6113 N N . ALA D 1 72 ? -54.614 56.839 25.497 1.00 58.38 72 ALA D N 1
ATOM 6114 C CA . ALA D 1 72 ? -55.083 56.024 24.348 1.00 52.82 72 ALA D CA 1
ATOM 6115 C C . ALA D 1 72 ? -53.887 55.388 23.609 1.00 49.78 72 ALA D C 1
ATOM 6116 O O . ALA D 1 72 ? -52.929 56.111 23.256 1.00 51.14 72 ALA D O 1
ATOM 6118 N N . LYS D 1 73 ? -53.925 54.077 23.363 1.00 48.32 73 LYS D N 1
ATOM 6119 C CA . LYS D 1 73 ? -52.894 53.388 22.535 1.00 51.18 73 LYS D CA 1
ATOM 6120 C C . LYS D 1 73 ? -53.368 53.353 21.062 1.00 44.47 73 LYS D C 1
ATOM 6121 O O . LYS D 1 73 ? -54.311 52.595 20.729 1.00 40.17 73 LYS D O 1
ATOM 6127 N N . VAL D 1 74 ? -52.741 54.170 20.210 1.00 35.85 74 VAL D N 1
ATOM 6128 C CA . VAL D 1 74 ? -53.107 54.361 18.783 1.00 34.13 74 VAL D CA 1
ATOM 6129 C C . VAL D 1 74 ? -51.997 53.774 17.931 1.00 31.05 74 VAL D C 1
ATOM 6130 O O . VAL D 1 74 ? -50.857 54.168 18.113 1.00 33.06 74 VAL D O 1
ATOM 6134 N N . VAL D 1 75 ? -52.308 52.818 17.069 1.00 31.49 75 VAL D N 1
ATOM 6135 C CA . VAL D 1 75 ? -51.256 52.234 16.198 1.00 33.10 75 VAL D CA 1
ATOM 6136 C C . VAL D 1 75 ? -51.673 52.436 14.745 1.00 32.60 75 VAL D C 1
ATOM 6137 O O . VAL D 1 75 ? -52.820 52.110 14.403 1.00 34.08 75 VAL D O 1
ATOM 6141 N N . TYR D 1 76 ? -50.768 53.029 13.969 1.00 32.27 76 TYR D N 1
ATOM 6142 C CA . TYR D 1 76 ? -50.842 53.166 12.502 1.00 31.52 76 TYR D CA 1
ATOM 6143 C C . TYR D 1 76 ? -49.789 52.231 11.930 1.00 30.72 76 TYR D C 1
ATOM 6144 O O . TYR D 1 76 ? -48.643 52.296 12.369 1.00 35.88 76 TYR D O 1
ATOM 6153 N N . LEU D 1 77 ? -50.177 51.389 10.979 1.00 31.62 77 LEU D N 1
ATOM 6154 C CA . LEU D 1 77 ? -49.215 50.658 10.118 1.00 32.13 77 LEU D CA 1
ATOM 6155 C C . LEU D 1 77 ? -49.895 50.198 8.829 1.00 32.95 77 LEU D C 1
ATOM 6156 O O . LEU D 1 77 ? -51.128 49.993 8.842 1.00 33.77 77 LEU D O 1
ATOM 6161 N N . SER D 1 78 ? -49.112 50.000 7.771 1.00 30.67 78 SER D N 1
ATOM 6162 C CA . SER D 1 78 ? -49.597 49.356 6.533 1.00 32.98 78 SER D CA 1
ATOM 6163 C C . SER D 1 78 ? -49.868 47.859 6.773 1.00 35.03 78 SER D C 1
ATOM 6164 O O . SER D 1 78 ? -49.244 47.241 7.646 1.00 38.91 78 SER D O 1
ATOM 6167 N N . SER D 1 79 ? -50.744 47.272 5.983 1.00 33.34 79 SER D N 1
ATOM 6168 C CA . SER D 1 79 ? -51.056 45.835 6.076 1.00 35.99 79 SER D CA 1
ATOM 6169 C C . SER D 1 79 ? -49.795 45.051 5.758 1.00 32.81 79 SER D C 1
ATOM 6170 O O . SER D 1 79 ? -49.696 43.939 6.261 1.00 36.21 79 SER D O 1
ATOM 6173 N N . GLU D 1 80 ? -48.866 45.603 4.982 1.00 33.43 80 GLU D N 1
ATOM 6174 C CA . GLU D 1 80 ? -47.602 44.885 4.609 1.00 37.63 80 GLU D CA 1
ATOM 6175 C C . GLU D 1 80 ? -46.674 44.838 5.828 1.00 38.40 80 GLU D C 1
ATOM 6176 O O . GLU D 1 80 ? -45.937 43.848 6.006 1.00 39.50 80 GLU D O 1
ATOM 6182 N N . LYS D 1 81 ? -46.718 45.852 6.679 1.00 36.96 81 LYS D N 1
ATOM 6183 C CA . LYS D 1 81 ? -45.915 45.813 7.920 1.00 38.24 81 LYS D CA 1
ATOM 6184 C C . LYS D 1 81 ? -46.565 44.817 8.890 1.00 36.26 81 LYS D C 1
ATOM 6185 O O . LYS D 1 81 ? -45.819 44.122 9.605 1.00 35.34 81 LYS D O 1
ATOM 6191 N N . PHE D 1 82 ? -47.902 44.756 8.923 1.00 37.42 82 PHE D N 1
ATOM 6192 C CA . PHE D 1 82 ? -48.686 43.801 9.758 1.00 36.87 82 PHE D CA 1
ATOM 6193 C C . PHE D 1 82 ? -48.258 42.391 9.315 1.00 34.99 82 PHE D C 1
ATOM 6194 O O . PHE D 1 82 ? -47.858 41.621 10.177 1.00 36.99 82 PHE D O 1
ATOM 6202 N N . THR D 1 83 ? -48.216 42.130 8.004 1.00 33.64 83 THR D N 1
ATOM 6203 C CA . THR D 1 83 ? -47.831 40.828 7.386 1.00 34.34 83 THR D CA 1
ATOM 6204 C C . THR D 1 83 ? -46.412 40.457 7.810 1.00 35.07 83 THR D C 1
ATOM 6205 O O . THR D 1 83 ? -46.266 39.386 8.309 1.00 39.98 83 THR D O 1
ATOM 6209 N N . ASN D 1 84 ? -45.415 41.322 7.631 1.00 38.48 84 ASN D N 1
ATOM 6210 C CA . ASN D 1 84 ? -43.992 41.007 7.949 1.00 38.04 84 ASN D CA 1
ATOM 6211 C C . ASN D 1 84 ? -43.809 40.771 9.452 1.00 38.04 84 ASN D C 1
ATOM 6212 O O . ASN D 1 84 ? -43.083 39.858 9.821 1.00 41.32 84 ASN D O 1
ATOM 6217 N N . GLU D 1 85 ? -44.449 41.560 10.300 1.00 36.52 85 GLU D N 1
ATOM 6218 C CA . GLU D 1 85 ? -44.331 41.377 11.764 1.00 38.91 85 GLU D CA 1
ATOM 6219 C C . GLU D 1 85 ? -44.979 40.039 12.190 1.00 41.72 85 GLU D C 1
ATOM 6220 O O . GLU D 1 85 ? -44.404 39.336 13.057 1.00 40.17 85 GLU D O 1
ATOM 6226 N N . PHE D 1 86 ? -46.122 39.682 11.621 1.00 36.41 86 PHE D N 1
ATOM 6227 C CA . PHE D 1 86 ? -46.785 38.387 11.896 1.00 38.14 86 PHE D CA 1
ATOM 6228 C C . PHE D 1 86 ? -45.873 37.221 11.476 1.00 38.77 86 PHE D C 1
ATOM 6229 O O . PHE D 1 86 ? -45.502 36.380 12.346 1.00 39.01 86 PHE D O 1
ATOM 6237 N N . ILE D 1 87 ? -45.519 37.130 10.197 1.00 37.86 87 ILE D N 1
ATOM 6238 C CA . ILE D 1 87 ? -44.630 36.042 9.664 1.00 39.84 87 ILE D CA 1
ATOM 6239 C C . ILE D 1 87 ? -43.322 35.953 10.472 1.00 40.41 87 ILE D C 1
ATOM 6240 O O . ILE D 1 87 ? -42.857 34.845 10.698 1.00 43.49 87 ILE D O 1
ATOM 6245 N N . ASN D 1 88 ? -42.759 37.066 10.930 1.00 44.12 88 ASN D N 1
ATOM 6246 C CA . ASN D 1 88 ? -41.542 37.040 11.787 1.00 44.06 88 ASN D CA 1
ATOM 6247 C C . ASN D 1 88 ? -41.858 36.437 13.152 1.00 43.36 88 ASN D C 1
ATOM 6248 O O . ASN D 1 88 ? -41.077 35.599 13.601 1.00 55.83 88 ASN D O 1
ATOM 6253 N N . SER D 1 89 ? -42.907 36.914 13.810 1.00 43.67 89 SER D N 1
ATOM 6254 C CA . SER D 1 89 ? -43.348 36.439 15.141 1.00 42.10 89 SER D CA 1
ATOM 6255 C C . SER D 1 89 ? -43.583 34.917 15.077 1.00 46.38 89 SER D C 1
ATOM 6256 O O . SER D 1 89 ? -43.420 34.277 16.109 1.00 49.44 89 SER D O 1
ATOM 6259 N N . ILE D 1 90 ? -43.934 34.341 13.921 1.00 46.45 90 ILE D N 1
ATOM 6260 C CA . ILE D 1 90 ? -44.072 32.861 13.797 1.00 50.68 90 ILE D CA 1
ATOM 6261 C C . ILE D 1 90 ? -42.662 32.254 13.687 1.00 53.91 90 ILE D C 1
ATOM 6262 O O . ILE D 1 90 ? -42.262 31.535 14.630 1.00 51.94 90 ILE D O 1
ATOM 6267 N N . ARG D 1 91 ? -41.892 32.603 12.657 1.00 52.71 91 ARG D N 1
ATOM 6268 C CA . ARG D 1 91 ? -40.489 32.135 12.522 1.00 59.11 91 ARG D CA 1
ATOM 6269 C C . ARG D 1 91 ? -39.769 32.221 13.883 1.00 53.30 91 ARG D C 1
ATOM 6270 O O . ARG D 1 91 ? -39.112 31.250 14.235 1.00 56.46 91 ARG D O 1
ATOM 6278 N N . ASP D 1 92 ? -39.865 33.332 14.612 1.00 50.47 92 ASP D N 1
ATOM 6279 C CA . ASP D 1 92 ? -39.088 33.588 15.861 1.00 50.14 92 ASP D CA 1
ATOM 6280 C C . ASP D 1 92 ? -39.863 33.127 17.094 1.00 50.08 92 ASP D C 1
ATOM 6281 O O . ASP D 1 92 ? -39.451 33.484 18.208 1.00 48.48 92 ASP D O 1
ATOM 6286 N N . ASN D 1 93 ? -40.974 32.424 16.888 1.00 53.99 93 ASN D N 1
ATOM 6287 C CA . ASN D 1 93 ? -41.837 31.832 17.945 1.00 60.41 93 ASN D CA 1
ATOM 6288 C C . ASN D 1 93 ? -42.265 32.861 18.998 1.00 55.80 93 ASN D C 1
ATOM 6289 O O . ASN D 1 93 ? -42.164 32.557 20.173 1.00 57.36 93 ASN D O 1
ATOM 6294 N N . LYS D 1 94 ? -42.748 34.029 18.588 1.00 56.38 94 LYS D N 1
ATOM 6295 C CA . LYS D 1 94 ? -43.159 35.126 19.498 1.00 56.08 94 LYS D CA 1
ATOM 6296 C C . LYS D 1 94 ? -44.566 35.602 19.126 1.00 47.50 94 LYS D C 1
ATOM 6297 O O . LYS D 1 94 ? -44.852 36.791 19.343 1.00 45.42 94 LYS D O 1
ATOM 6303 N N . ALA D 1 95 ? -45.404 34.702 18.597 1.00 46.77 95 ALA D N 1
ATOM 6304 C CA . ALA D 1 95 ? -46.794 34.980 18.150 1.00 47.15 95 ALA D CA 1
ATOM 6305 C C . ALA D 1 95 ? -47.594 35.643 19.279 1.00 42.50 95 ALA D C 1
ATOM 6306 O O . ALA D 1 95 ? -48.351 36.553 18.987 1.00 47.99 95 ALA D O 1
ATOM 6308 N N . VAL D 1 96 ? -47.387 35.239 20.526 1.00 43.33 96 VAL D N 1
ATOM 6309 C CA . VAL D 1 96 ? -48.131 35.787 21.698 1.00 48.58 96 VAL D CA 1
ATOM 6310 C C . VAL D 1 96 ? -47.735 37.260 21.903 1.00 48.11 96 VAL D C 1
ATOM 6311 O O . VAL D 1 96 ? -48.576 38.030 22.466 1.00 48.15 96 VAL D O 1
ATOM 6315 N N . ASP D 1 97 ? -46.523 37.644 21.478 1.00 48.64 97 ASP D N 1
ATOM 6316 C CA . ASP D 1 97 ? -45.980 39.025 21.649 1.00 53.65 97 ASP D CA 1
ATOM 6317 C C . ASP D 1 97 ? -46.634 39.947 20.610 1.00 48.41 97 ASP D C 1
ATOM 6318 O O . ASP D 1 97 ? -46.974 41.071 20.969 1.00 44.64 97 ASP D O 1
ATOM 6323 N N . PHE D 1 98 ? -46.822 39.463 19.384 1.00 42.21 98 PHE D N 1
ATOM 6324 C CA . PHE D 1 98 ? -47.568 40.152 18.302 1.00 44.23 98 PHE D CA 1
ATOM 6325 C C . PHE D 1 98 ? -49.034 40.357 18.728 1.00 44.02 98 PHE D C 1
ATOM 6326 O O . PHE D 1 98 ? -49.561 41.499 18.615 1.00 48.86 98 PHE D O 1
ATOM 6334 N N . ARG D 1 99 ? -49.691 39.298 19.205 1.00 40.57 99 ARG D N 1
ATOM 6335 C CA . ARG D 1 99 ? -51.101 39.361 19.679 1.00 38.58 99 ARG D CA 1
ATOM 6336 C C . ARG D 1 99 ? -51.228 40.381 20.804 1.00 36.72 99 ARG D C 1
ATOM 6337 O O . ARG D 1 99 ? -52.145 41.170 20.736 1.00 38.01 99 ARG D O 1
ATOM 6345 N N . ASN D 1 100 ? -50.323 40.396 21.774 1.00 44.80 100 ASN D N 1
ATOM 6346 C CA . ASN D 1 100 ? -50.398 41.350 22.917 1.00 52.28 100 ASN D CA 1
ATOM 6347 C C . ASN D 1 100 ? -50.379 42.790 22.411 1.00 52.80 100 ASN D C 1
ATOM 6348 O O . ASN D 1 100 ? -51.039 43.632 23.043 1.00 59.35 100 ASN D O 1
ATOM 6353 N N . ARG D 1 101 ? -49.612 43.066 21.351 1.00 47.03 101 ARG D N 1
ATOM 6354 C CA . ARG D 1 101 ? -49.486 44.426 20.776 1.00 51.10 101 ARG D CA 1
ATOM 6355 C C . ARG D 1 101 ? -50.829 44.782 20.138 1.00 49.76 101 ARG D C 1
ATOM 6356 O O . ARG D 1 101 ? -51.585 45.589 20.734 1.00 50.84 101 ARG D O 1
ATOM 6364 N N . TYR D 1 102 ? -51.157 44.083 19.050 1.00 46.76 102 TYR D N 1
ATOM 6365 C CA . TYR D 1 102 ? -52.222 44.476 18.097 1.00 45.82 102 TYR D CA 1
ATOM 6366 C C . TYR D 1 102 ? -53.590 44.237 18.714 1.00 38.34 102 TYR D C 1
ATOM 6367 O O . TYR D 1 102 ? -54.465 45.023 18.407 1.00 40.47 102 TYR D O 1
ATOM 6376 N N . ARG D 1 103 ? -53.753 43.295 19.628 1.00 37.86 103 ARG D N 1
ATOM 6377 C CA . ARG D 1 103 ? -55.119 42.983 20.121 1.00 36.23 103 ARG D CA 1
ATOM 6378 C C . ARG D 1 103 ? -55.456 43.819 21.343 1.00 36.36 103 ARG D C 1
ATOM 6379 O O . ARG D 1 103 ? -56.537 43.630 21.846 1.00 42.55 103 ARG D O 1
ATOM 6387 N N . ASN D 1 104 ? -54.584 44.707 21.807 1.00 41.71 104 ASN D N 1
ATOM 6388 C CA . ASN D 1 104 ? -54.917 45.524 23.005 1.00 43.97 104 ASN D CA 1
ATOM 6389 C C . ASN D 1 104 ? -54.754 47.000 22.710 1.00 42.40 104 ASN D C 1
ATOM 6390 O O . ASN D 1 104 ? -54.712 47.759 23.685 1.00 47.68 104 ASN D O 1
ATOM 6395 N N . VAL D 1 105 ? -54.668 47.376 21.442 1.00 37.42 105 VAL D N 1
ATOM 6396 C CA . VAL D 1 105 ? -54.640 48.816 21.095 1.00 39.78 105 VAL D CA 1
ATOM 6397 C C . VAL D 1 105 ? -56.020 49.382 21.418 1.00 41.40 105 VAL D C 1
ATOM 6398 O O . VAL D 1 105 ? -56.929 48.573 21.666 1.00 47.05 105 VAL D O 1
ATOM 6402 N N . ASP D 1 106 ? -56.153 50.709 21.455 1.00 43.24 106 ASP D N 1
ATOM 6403 C CA . ASP D 1 106 ? -57.446 51.431 21.626 1.00 45.30 106 ASP D CA 1
ATOM 6404 C C . ASP D 1 106 ? -57.951 51.846 20.231 1.00 40.43 106 ASP D C 1
ATOM 6405 O O . ASP D 1 106 ? -59.158 51.829 19.971 1.00 44.44 106 ASP D O 1
ATOM 6410 N N . VAL D 1 107 ? -57.042 52.126 19.324 1.00 36.22 107 VAL D N 1
ATOM 6411 C CA . VAL D 1 107 ? -57.366 52.524 17.928 1.00 38.85 107 VAL D CA 1
ATOM 6412 C C . VAL D 1 107 ? -56.344 51.811 17.043 1.00 36.29 107 VAL D C 1
ATOM 6413 O O . VAL D 1 107 ? -55.130 51.978 17.301 1.00 38.10 107 VAL D O 1
ATOM 6417 N N . LEU D 1 108 ? -56.821 51.041 16.073 1.00 33.29 108 LEU D N 1
ATOM 6418 C CA . LEU D 1 108 ? -55.986 50.420 15.032 1.00 33.79 108 LEU D CA 1
ATOM 6419 C C . LEU D 1 108 ? -56.315 51.090 13.693 1.00 38.09 108 LEU D C 1
ATOM 6420 O O . LEU D 1 108 ? -57.522 51.084 13.295 1.00 34.40 108 LEU D O 1
ATOM 6425 N N . LEU D 1 109 ? -55.285 51.680 13.068 1.00 34.29 109 LEU D N 1
ATOM 6426 C CA . LEU D 1 109 ? -55.355 52.361 11.760 1.00 32.51 109 LEU D CA 1
ATOM 6427 C C . LEU D 1 109 ? -54.462 51.543 10.835 1.00 34.65 109 LEU D C 1
ATOM 6428 O O . LEU D 1 109 ? -53.222 51.652 10.923 1.00 36.46 109 LEU D O 1
ATOM 6433 N N . ILE D 1 110 ? -55.068 50.698 10.008 1.00 38.38 110 ILE D N 1
ATOM 6434 C CA . ILE D 1 110 ? -54.308 49.789 9.114 1.00 34.42 110 ILE D CA 1
ATOM 6435 C C . ILE D 1 110 ? -54.545 50.239 7.673 1.00 35.81 110 ILE D C 1
ATOM 6436 O O . ILE D 1 110 ? -55.704 50.385 7.281 1.00 42.33 110 ILE D O 1
ATOM 6441 N N . ASP D 1 111 ? -53.464 50.509 6.951 1.00 34.59 111 ASP D N 1
ATOM 6442 C CA . ASP D 1 111 ? -53.482 51.158 5.622 1.00 34.44 111 ASP D CA 1
ATOM 6443 C C . ASP D 1 111 ? -53.344 50.077 4.579 1.00 32.30 111 ASP D C 1
ATOM 6444 O O . ASP D 1 111 ? -52.613 49.141 4.843 1.00 29.84 111 ASP D O 1
ATOM 6449 N N . ASP D 1 112 ? -53.964 50.284 3.421 1.00 37.42 112 ASP D N 1
ATOM 6450 C CA . ASP D 1 112 ? -53.791 49.474 2.185 1.00 41.37 112 ASP D CA 1
ATOM 6451 C C . ASP D 1 112 ? -54.047 47.980 2.469 1.00 38.92 112 ASP D C 1
ATOM 6452 O O . ASP D 1 112 ? -53.171 47.154 2.178 1.00 37.43 112 ASP D O 1
ATOM 6457 N N . ILE D 1 113 ? -55.220 47.659 2.994 1.00 36.90 113 ILE D N 1
ATOM 6458 C CA . ILE D 1 113 ? -55.652 46.277 3.373 1.00 40.54 113 ILE D CA 1
ATOM 6459 C C . ILE D 1 113 ? -55.565 45.333 2.150 1.00 41.66 113 ILE D C 1
ATOM 6460 O O . ILE D 1 113 ? -55.426 44.117 2.335 1.00 44.37 113 ILE D O 1
ATOM 6465 N N . GLN D 1 114 ? -55.628 45.863 0.930 1.00 38.18 114 GLN D N 1
ATOM 6466 C CA . GLN D 1 114 ? -55.574 45.061 -0.310 1.00 37.62 114 GLN D CA 1
ATOM 6467 C C . GLN D 1 114 ? -54.278 44.237 -0.390 1.00 37.50 114 GLN D C 1
ATOM 6468 O O . GLN D 1 114 ? -54.258 43.345 -1.185 1.00 39.38 114 GLN D O 1
ATOM 6474 N N . PHE D 1 115 ? -53.214 44.531 0.357 1.00 40.86 115 PHE D N 1
ATOM 6475 C CA . PHE D 1 115 ? -51.926 43.793 0.267 1.00 44.47 115 PHE D CA 1
ATOM 6476 C C . PHE D 1 115 ? -51.997 42.524 1.117 1.00 47.82 115 PHE D C 1
ATOM 6477 O O . PHE D 1 115 ? -50.947 41.848 1.198 1.00 55.28 115 PHE D O 1
ATOM 6485 N N . LEU D 1 116 ? -53.159 42.234 1.721 1.00 46.16 116 LEU D N 1
ATOM 6486 C CA . LEU D 1 116 ? -53.489 40.913 2.342 1.00 47.78 116 LEU D CA 1
ATOM 6487 C C . LEU D 1 116 ? -53.939 39.903 1.274 1.00 43.51 116 LEU D C 1
ATOM 6488 O O . LEU D 1 116 ? -54.027 38.721 1.608 1.00 43.83 116 LEU D O 1
ATOM 6493 N N . ALA D 1 117 ? -54.213 40.336 0.045 1.00 44.02 117 ALA D N 1
ATOM 6494 C CA . ALA D 1 117 ? -54.604 39.470 -1.093 1.00 43.24 117 ALA D CA 1
ATOM 6495 C C . ALA D 1 117 ? -53.553 38.371 -1.297 1.00 44.03 117 ALA D C 1
ATOM 6496 O O . ALA D 1 117 ? -52.396 38.704 -1.537 1.00 44.93 117 ALA D O 1
ATOM 6498 N N . GLY D 1 118 ? -53.961 37.102 -1.228 1.00 44.72 118 GLY D N 1
ATOM 6499 C CA . GLY D 1 118 ? -53.087 35.932 -1.436 1.00 44.30 118 GLY D CA 1
ATOM 6500 C C . GLY D 1 118 ? -52.253 35.598 -0.214 1.00 43.43 118 GLY D C 1
ATOM 6501 O O . GLY D 1 118 ? -51.346 34.795 -0.350 1.00 51.97 118 GLY D O 1
ATOM 6502 N N . LYS D 1 119 ? -52.531 36.204 0.938 1.00 47.01 119 LYS D N 1
ATOM 6503 C CA . LYS D 1 119 ? -51.837 35.933 2.223 1.00 51.17 119 LYS D CA 1
ATOM 6504 C C . LYS D 1 119 ? -52.858 35.317 3.193 1.00 49.01 119 LYS D C 1
ATOM 6505 O O . LYS D 1 119 ? -53.292 36.015 4.113 1.00 45.26 119 LYS D O 1
ATOM 6511 N N . GLU D 1 120 ? -53.245 34.056 2.960 1.00 53.67 120 GLU D N 1
ATOM 6512 C CA . GLU D 1 120 ? -54.392 33.379 3.625 1.00 56.35 120 GLU D CA 1
ATOM 6513 C C . GLU D 1 120 ? -54.084 33.308 5.135 1.00 55.79 120 GLU D C 1
ATOM 6514 O O . GLU D 1 120 ? -54.990 33.591 5.940 1.00 49.63 120 GLU D O 1
ATOM 6520 N N . GLN D 1 121 ? -52.840 33.015 5.528 1.00 54.70 121 GLN D N 1
ATOM 6521 C CA . GLN D 1 121 ? -52.446 32.943 6.964 1.00 56.89 121 GLN D CA 1
ATOM 6522 C C . GLN D 1 121 ? -52.634 34.310 7.630 1.00 53.59 121 GLN D C 1
ATOM 6523 O O . GLN D 1 121 ? -53.203 34.351 8.737 1.00 51.81 121 GLN D O 1
ATOM 6529 N N . THR D 1 122 ? -52.119 35.383 7.015 1.00 50.61 122 THR D N 1
ATOM 6530 C CA . THR D 1 122 ? -52.150 36.765 7.574 1.00 46.43 122 THR D CA 1
ATOM 6531 C C . THR D 1 122 ? -53.606 37.263 7.685 1.00 42.77 122 THR D C 1
ATOM 6532 O O . THR D 1 122 ? -53.979 37.866 8.737 1.00 40.72 122 THR D O 1
ATOM 6536 N N . GLN D 1 123 ? -54.396 37.041 6.631 1.00 39.64 123 GLN D N 1
ATOM 6537 C CA . GLN D 1 123 ? -55.847 37.343 6.577 1.00 41.45 123 GLN D CA 1
ATOM 6538 C C . GLN D 1 123 ? -56.542 36.814 7.833 1.00 39.51 123 GLN D C 1
ATOM 6539 O O . GLN D 1 123 ? -57.379 37.537 8.402 1.00 42.32 123 GLN D O 1
ATOM 6545 N N . GLU D 1 124 ? -56.220 35.585 8.229 1.00 42.02 124 GLU D N 1
ATOM 6546 C CA . GLU D 1 124 ? -56.870 34.885 9.366 1.00 42.97 124 GLU D CA 1
ATOM 6547 C C . GLU D 1 124 ? -56.456 35.590 10.649 1.00 37.66 124 GLU D C 1
ATOM 6548 O O . GLU D 1 124 ? -57.317 35.861 11.487 1.00 36.76 124 GLU D O 1
ATOM 6554 N N . GLU D 1 125 ? -55.169 35.865 10.797 1.00 36.10 125 GLU D N 1
ATOM 6555 C CA . GLU D 1 125 ? -54.663 36.601 11.973 1.00 34.61 125 GLU D CA 1
ATOM 6556 C C . GLU D 1 125 ? -55.350 37.965 12.017 1.00 33.60 125 GLU D C 1
ATOM 6557 O O . GLU D 1 125 ? -55.731 38.384 13.115 1.00 30.11 125 GLU D O 1
ATOM 6563 N N . PHE D 1 126 ? -55.517 38.636 10.872 1.00 34.82 126 PHE D N 1
ATOM 6564 C CA . PHE D 1 126 ? -56.189 39.960 10.875 1.00 37.30 126 PHE D CA 1
ATOM 6565 C C . PHE D 1 126 ? -57.652 39.795 11.293 1.00 34.32 126 PHE D C 1
ATOM 6566 O O . PHE D 1 126 ? -58.146 40.608 12.093 1.00 37.61 126 PHE D O 1
ATOM 6574 N N . PHE D 1 127 ? -58.335 38.795 10.745 1.00 35.82 127 PHE D N 1
ATOM 6575 C CA . PHE D 1 127 ? -59.692 38.352 11.173 1.00 36.85 127 PHE D CA 1
ATOM 6576 C C . PHE D 1 127 ? -59.817 38.323 12.707 1.00 31.18 127 PHE D C 1
ATOM 6577 O O . PHE D 1 127 ? -60.692 39.035 13.281 1.00 28.35 127 PHE D O 1
ATOM 6585 N N . HIS D 1 128 ? -58.988 37.521 13.360 1.00 28.75 128 HIS D N 1
ATOM 6586 C CA . HIS D 1 128 ? -59.012 37.302 14.839 1.00 33.16 128 HIS D CA 1
ATOM 6587 C C . HIS D 1 128 ? -58.656 38.615 15.553 1.00 32.71 128 HIS D C 1
ATOM 6588 O O . HIS D 1 128 ? -59.226 38.861 16.633 1.00 31.26 128 HIS D O 1
ATOM 6595 N N . THR D 1 129 ? -57.744 39.414 14.972 1.00 32.70 129 THR D N 1
ATOM 6596 C CA . THR D 1 129 ? -57.396 40.768 15.473 1.00 32.97 129 THR D CA 1
ATOM 6597 C C . THR D 1 129 ? -58.644 41.650 15.364 1.00 32.82 129 THR D C 1
ATOM 6598 O O . THR D 1 129 ? -59.049 42.239 16.382 1.00 30.07 129 THR D O 1
ATOM 6602 N N . PHE D 1 130 ? -59.284 41.686 14.198 1.00 30.13 130 PHE D N 1
ATOM 6603 C CA . PHE D 1 130 ? -60.534 42.456 14.033 1.00 32.76 130 PHE D CA 1
ATOM 6604 C C . PHE D 1 130 ? -61.489 42.074 15.179 1.00 36.25 130 PHE D C 1
ATOM 6605 O O . PHE D 1 130 ? -61.944 42.972 15.956 1.00 34.25 130 PHE D O 1
ATOM 6613 N N . ASN D 1 131 ? -61.782 40.773 15.319 1.00 39.69 131 ASN D N 1
ATOM 6614 C CA . ASN D 1 131 ? -62.871 40.303 16.223 1.00 42.56 131 ASN D CA 1
ATOM 6615 C C . ASN D 1 131 ? -62.568 40.721 17.657 1.00 38.18 131 ASN D C 1
ATOM 6616 O O . ASN D 1 131 ? -63.487 41.233 18.291 1.00 38.85 131 ASN D O 1
ATOM 6621 N N . THR D 1 132 ? -61.319 40.544 18.093 1.00 36.97 132 THR D N 1
ATOM 6622 C CA . THR D 1 132 ? -60.862 40.867 19.466 1.00 34.52 132 THR D CA 1
ATOM 6623 C C . THR D 1 132 ? -61.048 42.359 19.698 1.00 34.44 132 THR D C 1
ATOM 6624 O O . THR D 1 132 ? -61.656 42.715 20.693 1.00 38.14 132 THR D O 1
ATOM 6628 N N . LEU D 1 133 ? -60.512 43.186 18.808 1.00 37.53 133 LEU D N 1
ATOM 6629 C CA . LEU D 1 133 ? -60.591 44.668 18.919 1.00 38.27 133 LEU D CA 1
ATOM 6630 C C . LEU D 1 133 ? -62.065 45.090 18.898 1.00 37.95 133 LEU D C 1
ATOM 6631 O O . LEU D 1 133 ? -62.431 45.846 19.837 1.00 31.54 133 LEU D O 1
ATOM 6636 N N . HIS D 1 134 ? -62.883 44.558 17.958 1.00 35.94 134 HIS D N 1
ATOM 6637 C CA . HIS D 1 134 ? -64.335 44.885 17.872 1.00 38.05 134 HIS D CA 1
ATOM 6638 C C . HIS D 1 134 ? -65.074 44.541 19.175 1.00 42.53 134 HIS D C 1
ATOM 6639 O O . HIS D 1 134 ? -65.698 45.454 19.724 1.00 51.91 134 HIS D O 1
ATOM 6646 N N . GLU D 1 135 ? -65.013 43.316 19.702 1.00 45.54 135 GLU D N 1
ATOM 6647 C CA . GLU D 1 135 ? -65.892 42.940 20.847 1.00 47.91 135 GLU D CA 1
ATOM 6648 C C . GLU D 1 135 ? -65.409 43.603 22.147 1.00 45.52 135 GLU D C 1
ATOM 6649 O O . GLU D 1 135 ? -66.194 43.614 23.122 1.00 46.66 135 GLU D O 1
ATOM 6655 N N . GLU D 1 136 ? -64.215 44.196 22.162 1.00 41.90 136 GLU D N 1
ATOM 6656 C CA . GLU D 1 136 ? -63.687 44.948 23.332 1.00 43.58 136 GLU D CA 1
ATOM 6657 C C . GLU D 1 136 ? -63.829 46.467 23.088 1.00 43.47 136 GLU D C 1
ATOM 6658 O O . GLU D 1 136 ? -63.172 47.238 23.818 1.00 41.21 136 GLU D O 1
ATOM 6664 N N . SER D 1 137 ? -64.632 46.893 22.100 1.00 40.86 137 SER D N 1
ATOM 6665 C CA . SER D 1 137 ? -64.986 48.317 21.837 1.00 42.44 137 SER D CA 1
ATOM 6666 C C . SER D 1 137 ? -63.740 49.174 21.558 1.00 40.27 137 SER D C 1
ATOM 6667 O O . SER D 1 137 ? -63.620 50.284 22.141 1.00 40.94 137 SER D O 1
ATOM 6670 N N . LYS D 1 138 ? -62.864 48.684 20.686 1.00 40.95 138 LYS D N 1
ATOM 6671 C CA . LYS D 1 138 ? -61.668 49.406 20.177 1.00 46.14 138 LYS D CA 1
ATOM 6672 C C . LYS D 1 138 ? -61.933 49.835 18.735 1.00 42.76 138 LYS D C 1
ATOM 6673 O O . LYS D 1 138 ? -62.659 49.133 18.019 1.00 41.34 138 LYS D O 1
ATOM 6679 N N . GLN D 1 139 ? -61.374 50.966 18.332 1.00 40.29 139 GLN D N 1
ATOM 6680 C CA . GLN D 1 139 ? -61.698 51.530 17.009 1.00 37.66 139 GLN D CA 1
ATOM 6681 C C . GLN D 1 139 ? -60.846 50.798 15.985 1.00 36.11 139 GLN D C 1
ATOM 6682 O O . GLN D 1 139 ? -59.647 50.654 16.191 1.00 32.90 139 GLN D O 1
ATOM 6688 N N . ILE D 1 140 ? -61.472 50.364 14.908 1.00 35.58 140 ILE D N 1
ATOM 6689 C CA . ILE D 1 140 ? -60.733 49.851 13.726 1.00 36.84 140 ILE D CA 1
ATOM 6690 C C . ILE D 1 140 ? -60.935 50.840 12.572 1.00 35.60 140 ILE D C 1
ATOM 6691 O O . ILE D 1 140 ? -62.109 51.236 12.325 1.00 35.78 140 ILE D O 1
ATOM 6696 N N . VAL D 1 141 ? -59.858 51.195 11.871 1.00 31.33 141 VAL D N 1
ATOM 6697 C CA . VAL D 1 141 ? -59.968 51.976 10.616 1.00 30.11 141 VAL D CA 1
ATOM 6698 C C . VAL D 1 141 ? -59.168 51.273 9.525 1.00 29.04 141 VAL D C 1
ATOM 6699 O O . VAL D 1 141 ? -57.968 50.985 9.677 1.00 30.62 141 VAL D O 1
ATOM 6703 N N . ILE D 1 142 ? -59.812 51.001 8.414 1.00 29.89 142 ILE D N 1
ATOM 6704 C CA . ILE D 1 142 ? -59.153 50.260 7.322 1.00 31.02 142 ILE D CA 1
ATOM 6705 C C . ILE D 1 142 ? -59.247 51.154 6.110 1.00 31.17 142 ILE D C 1
ATOM 6706 O O . ILE D 1 142 ? -60.305 51.731 5.899 1.00 35.83 142 ILE D O 1
ATOM 6711 N N . SER D 1 143 ? -58.178 51.229 5.353 1.00 30.79 143 SER D N 1
ATOM 6712 C CA . SER D 1 143 ? -58.165 51.919 4.056 1.00 38.33 143 SER D CA 1
ATOM 6713 C C . SER D 1 143 ? -57.807 50.915 2.967 1.00 39.99 143 SER D C 1
ATOM 6714 O O . SER D 1 143 ? -57.060 49.946 3.267 1.00 37.49 143 SER D O 1
ATOM 6717 N N . SER D 1 144 ? -58.326 51.160 1.761 1.00 40.42 144 SER D N 1
ATOM 6718 C CA . SER D 1 144 ? -58.124 50.301 0.574 1.00 40.98 144 SER D CA 1
ATOM 6719 C C . SER D 1 144 ? -58.044 51.175 -0.668 1.00 37.70 144 SER D C 1
ATOM 6720 O O . SER D 1 144 ? -58.520 52.294 -0.631 1.00 40.62 144 SER D O 1
ATOM 6723 N N . ASP D 1 145 ? -57.469 50.651 -1.731 1.00 40.60 145 ASP D N 1
ATOM 6724 C CA . ASP D 1 145 ? -57.494 51.300 -3.062 1.00 44.00 145 ASP D CA 1
ATOM 6725 C C . ASP D 1 145 ? -58.745 50.825 -3.825 1.00 43.37 145 ASP D C 1
ATOM 6726 O O . ASP D 1 145 ? -58.869 51.153 -5.005 1.00 49.24 145 ASP D O 1
ATOM 6731 N N . ARG D 1 146 ? -59.631 50.063 -3.187 1.00 44.00 146 ARG D N 1
ATOM 6732 C CA . ARG D 1 146 ? -60.830 49.452 -3.824 1.00 43.15 146 ARG D CA 1
ATOM 6733 C C . ARG D 1 146 ? -61.799 48.923 -2.761 1.00 39.12 146 ARG D C 1
ATOM 6734 O O . ARG D 1 146 ? -61.393 48.594 -1.660 1.00 38.90 146 ARG D O 1
ATOM 6742 N N . PRO D 1 147 ? -63.114 48.807 -3.053 1.00 43.02 147 PRO D N 1
ATOM 6743 C CA . PRO D 1 147 ? -64.097 48.351 -2.061 1.00 44.48 147 PRO D CA 1
ATOM 6744 C C . PRO D 1 147 ? -63.901 46.891 -1.675 1.00 40.78 147 PRO D C 1
ATOM 6745 O O . PRO D 1 147 ? -63.277 46.142 -2.413 1.00 42.80 147 PRO D O 1
ATOM 6749 N N . PRO D 1 148 ? -64.394 46.457 -0.496 1.00 44.02 148 PRO D N 1
ATOM 6750 C CA . PRO D 1 148 ? -64.139 45.093 -0.007 1.00 48.53 148 PRO D CA 1
ATOM 6751 C C . PRO D 1 148 ? -64.406 44.013 -1.072 1.00 47.01 148 PRO D C 1
ATOM 6752 O O . PRO D 1 148 ? -63.528 43.204 -1.267 1.00 47.61 148 PRO D O 1
ATOM 6756 N N . LYS D 1 149 ? -65.562 44.082 -1.754 1.00 51.05 149 LYS D N 1
ATOM 6757 C CA . LYS D 1 149 ? -65.971 43.225 -2.912 1.00 53.91 149 LYS D CA 1
ATOM 6758 C C . LYS D 1 149 ? -64.823 43.026 -3.913 1.00 54.26 149 LYS D C 1
ATOM 6759 O O . LYS D 1 149 ? -64.664 41.891 -4.360 1.00 52.79 149 LYS D O 1
ATOM 6765 N N . GLU D 1 150 ? -64.073 44.083 -4.267 1.00 56.28 150 GLU D N 1
ATOM 6766 C CA . GLU D 1 150 ? -63.025 44.056 -5.330 1.00 52.98 150 GLU D CA 1
ATOM 6767 C C . GLU D 1 150 ? -61.683 43.502 -4.810 1.00 49.84 150 GLU D C 1
ATOM 6768 O O . GLU D 1 150 ? -60.724 43.444 -5.617 1.00 42.41 150 GLU D O 1
ATOM 6774 N N . ILE D 1 151 ? -61.570 43.076 -3.547 1.00 47.20 151 ILE D N 1
ATOM 6775 C CA . ILE D 1 151 ? -60.264 42.536 -3.053 1.00 51.68 151 ILE D CA 1
ATOM 6776 C C . ILE D 1 151 ? -60.243 41.024 -3.286 1.00 53.66 151 ILE D C 1
ATOM 6777 O O . ILE D 1 151 ? -60.958 40.283 -2.601 1.00 54.65 151 ILE D O 1
ATOM 6782 N N . PRO D 1 152 ? -59.370 40.518 -4.191 1.00 52.20 152 PRO D N 1
ATOM 6783 C CA . PRO D 1 152 ? -59.287 39.084 -4.481 1.00 57.54 152 PRO D CA 1
ATOM 6784 C C . PRO D 1 152 ? -58.799 38.256 -3.283 1.00 54.50 152 PRO D C 1
ATOM 6785 O O . PRO D 1 152 ? -58.046 38.776 -2.495 1.00 55.81 152 PRO D O 1
ATOM 6789 N N . THR D 1 153 ? -59.256 37.002 -3.194 1.00 53.58 153 THR D N 1
ATOM 6790 C CA . THR D 1 153 ? -58.838 35.947 -2.217 1.00 52.23 153 THR D CA 1
ATOM 6791 C C . THR D 1 153 ? -59.510 36.159 -0.851 1.00 51.25 153 THR D C 1
ATOM 6792 O O . THR D 1 153 ? -59.489 35.198 -0.059 1.00 52.74 153 THR D O 1
ATOM 6796 N N . LEU D 1 154 ? -60.144 37.315 -0.613 1.00 49.45 154 LEU D N 1
ATOM 6797 C CA . LEU D 1 154 ? -60.836 37.657 0.664 1.00 51.45 154 LEU D CA 1
ATOM 6798 C C . LEU D 1 154 ? -61.993 36.692 0.958 1.00 54.79 154 LEU D C 1
ATOM 6799 O O . LEU D 1 154 ? -62.979 36.688 0.203 1.00 51.38 154 LEU D O 1
ATOM 6804 N N . GLU D 1 155 ? -61.915 35.949 2.059 1.00 56.03 155 GLU D N 1
ATOM 6805 C CA . GLU D 1 155 ? -63.060 35.116 2.506 1.00 60.26 155 GLU D CA 1
ATOM 6806 C C . GLU D 1 155 ? -64.260 36.026 2.841 1.00 58.74 155 GLU D C 1
ATOM 6807 O O . GLU D 1 155 ? -64.073 37.246 3.097 1.00 52.46 155 GLU D O 1
ATOM 6813 N N . ASP D 1 156 ? -65.455 35.434 2.787 1.00 52.07 156 ASP D N 1
ATOM 6814 C CA . ASP D 1 156 ? -66.766 36.048 3.098 1.00 49.36 156 ASP D CA 1
ATOM 6815 C C . ASP D 1 156 ? -66.808 36.568 4.528 1.00 44.57 156 ASP D C 1
ATOM 6816 O O . ASP D 1 156 ? -67.423 37.613 4.752 1.00 38.39 156 ASP D O 1
ATOM 6821 N N . ARG D 1 157 ? -66.242 35.829 5.476 1.00 46.92 157 ARG D N 1
ATOM 6822 C CA . ARG D 1 157 ? -66.337 36.182 6.922 1.00 44.80 157 ARG D CA 1
ATOM 6823 C C . ARG D 1 157 ? -65.650 37.542 7.159 1.00 43.71 157 ARG D C 1
ATOM 6824 O O . ARG D 1 157 ? -66.117 38.294 8.042 1.00 34.90 157 ARG D O 1
ATOM 6832 N N . LEU D 1 158 ? -64.608 37.852 6.376 1.00 46.80 158 LEU D N 1
ATOM 6833 C CA . LEU D 1 158 ? -63.780 39.084 6.503 1.00 46.24 158 LEU D CA 1
ATOM 6834 C C . LEU D 1 158 ? -64.422 40.220 5.692 1.00 44.41 158 LEU D C 1
ATOM 6835 O O . LEU D 1 158 ? -64.619 41.317 6.278 1.00 41.26 158 LEU D O 1
ATOM 6840 N N . ARG D 1 159 ? -64.790 39.965 4.428 1.00 42.57 159 ARG D N 1
ATOM 6841 C CA . ARG D 1 159 ? -65.498 40.962 3.574 1.00 45.98 159 ARG D CA 1
ATOM 6842 C C . ARG D 1 159 ? -66.707 41.483 4.377 1.00 41.52 159 ARG D C 1
ATOM 6843 O O . ARG D 1 159 ? -66.880 42.703 4.521 1.00 37.42 159 ARG D O 1
ATOM 6851 N N . SER D 1 160 ? -67.486 40.577 4.947 1.00 38.87 160 SER D N 1
ATOM 6852 C CA . SER D 1 160 ? -68.672 40.888 5.780 1.00 37.78 160 SER D CA 1
ATOM 6853 C C . SER D 1 160 ? -68.288 41.890 6.887 1.00 40.07 160 SER D C 1
ATOM 6854 O O . SER D 1 160 ? -69.061 42.832 7.159 1.00 38.10 160 SER D O 1
ATOM 6857 N N . ARG D 1 161 ? -67.114 41.738 7.498 1.00 40.37 161 ARG D N 1
ATOM 6858 C CA . ARG D 1 161 ? -66.722 42.608 8.642 1.00 43.53 161 ARG D CA 1
ATOM 6859 C C . ARG D 1 161 ? -66.339 44.016 8.138 1.00 40.69 161 ARG D C 1
ATOM 6860 O O . ARG D 1 161 ? -66.684 45.014 8.819 1.00 38.95 161 ARG D O 1
ATOM 6868 N N . PHE D 1 162 ? -65.739 44.106 6.955 1.00 35.10 162 PHE D N 1
ATOM 6869 C CA . PHE D 1 162 ? -65.369 45.385 6.312 1.00 35.70 162 PHE D CA 1
ATOM 6870 C C . PHE D 1 162 ? -66.645 46.183 5.954 1.00 38.42 162 PHE D C 1
ATOM 6871 O O . PHE D 1 162 ? -66.587 47.442 5.884 1.00 45.71 162 PHE D O 1
ATOM 6879 N N . GLU D 1 163 ? -67.782 45.509 5.746 1.00 38.53 163 GLU D N 1
ATOM 6880 C CA . GLU D 1 163 ? -69.039 46.146 5.265 1.00 40.79 163 GLU D CA 1
ATOM 6881 C C . GLU D 1 163 ? -69.977 46.422 6.447 1.00 38.66 163 GLU D C 1
ATOM 6882 O O . GLU D 1 163 ? -71.033 46.994 6.234 1.00 43.39 163 GLU D O 1
ATOM 6888 N N . TRP D 1 164 ? -69.579 46.076 7.665 1.00 39.01 164 TRP D N 1
ATOM 6889 C CA . TRP D 1 164 ? -70.452 46.103 8.868 1.00 42.06 164 TRP D CA 1
ATOM 6890 C C . TRP D 1 164 ? -70.592 47.526 9.411 1.00 43.15 164 TRP D C 1
ATOM 6891 O O . TRP D 1 164 ? -71.494 47.780 10.258 1.00 41.41 164 TRP D O 1
ATOM 6902 N N . GLY D 1 165 ? -69.683 48.410 9.023 1.00 45.32 165 GLY D N 1
ATOM 6903 C CA . GLY D 1 165 ? -69.607 49.754 9.625 1.00 46.35 165 GLY D CA 1
ATOM 6904 C C . GLY D 1 165 ? -70.003 50.807 8.620 1.00 43.04 165 GLY D C 1
ATOM 6905 O O . GLY D 1 165 ? -70.999 50.585 7.893 1.00 43.89 165 GLY D O 1
ATOM 6906 N N . LEU D 1 166 ? -69.215 51.877 8.533 1.00 40.02 166 LEU D N 1
ATOM 6907 C CA . LEU D 1 166 ? -69.314 52.849 7.417 1.00 39.65 166 LEU D CA 1
ATOM 6908 C C . LEU D 1 166 ? -68.188 52.601 6.399 1.00 34.73 166 LEU D C 1
ATOM 6909 O O . LEU D 1 166 ? -67.033 52.527 6.808 1.00 36.95 166 LEU D O 1
ATOM 6914 N N . ILE D 1 167 ? -68.561 52.342 5.150 1.00 35.06 167 ILE D N 1
ATOM 6915 C CA . ILE D 1 167 ? -67.715 52.426 3.938 1.00 39.03 167 ILE D CA 1
ATOM 6916 C C . ILE D 1 167 ? -67.841 53.842 3.370 1.00 43.10 167 ILE D C 1
ATOM 6917 O O . ILE D 1 167 ? -68.981 54.305 3.232 1.00 44.26 167 ILE D O 1
ATOM 6922 N N . THR D 1 168 ? -66.726 54.478 3.001 1.00 45.97 168 THR D N 1
ATOM 6923 C CA . THR D 1 168 ? -66.671 55.818 2.334 1.00 47.71 168 THR D CA 1
ATOM 6924 C C . THR D 1 168 ? -65.623 55.792 1.228 1.00 44.26 168 THR D C 1
ATOM 6925 O O . THR D 1 168 ? -64.472 55.438 1.537 1.00 48.42 168 THR D O 1
ATOM 6929 N N . ASP D 1 169 ? -65.999 56.125 -0.007 1.00 46.62 169 ASP D N 1
ATOM 6930 C CA . ASP D 1 169 ? -65.007 56.251 -1.108 1.00 47.81 169 ASP D CA 1
ATOM 6931 C C . ASP D 1 169 ? -64.504 57.694 -1.074 1.00 44.75 169 ASP D C 1
ATOM 6932 O O . ASP D 1 169 ? -65.108 58.487 -0.363 1.00 42.25 169 ASP D O 1
ATOM 6937 N N . ILE D 1 170 ? -63.350 57.928 -1.701 1.00 47.22 170 ILE D N 1
ATOM 6938 C CA . ILE D 1 170 ? -62.795 59.247 -2.103 1.00 44.02 170 ILE D CA 1
ATOM 6939 C C . ILE D 1 170 ? -62.521 59.193 -3.618 1.00 47.30 170 ILE D C 1
ATOM 6940 O O . ILE D 1 170 ? -61.795 58.252 -4.074 1.00 38.51 170 ILE D O 1
ATOM 6945 N N . THR D 1 171 ? -63.069 60.187 -4.316 1.00 46.02 171 THR D N 1
ATOM 6946 C CA . THR D 1 171 ? -62.934 60.296 -5.779 1.00 45.38 171 THR D CA 1
ATOM 6947 C C . THR D 1 171 ? -62.022 61.474 -6.094 1.00 42.90 171 THR D C 1
ATOM 6948 O O . THR D 1 171 ? -61.966 62.402 -5.282 1.00 44.61 171 THR D O 1
ATOM 6952 N N . PRO D 1 172 ? -61.312 61.472 -7.238 1.00 45.26 172 PRO D N 1
ATOM 6953 C CA . PRO D 1 172 ? -60.353 62.536 -7.548 1.00 45.57 172 PRO D CA 1
ATOM 6954 C C . PRO D 1 172 ? -60.920 63.963 -7.437 1.00 44.32 172 PRO D C 1
ATOM 6955 O O . PRO D 1 172 ? -62.059 64.177 -7.765 1.00 38.22 172 PRO D O 1
ATOM 6959 N N . PRO D 1 173 ? -60.115 64.948 -6.987 1.00 46.98 173 PRO D N 1
ATOM 6960 C CA . PRO D 1 173 ? -60.592 66.320 -6.784 1.00 47.64 173 PRO D CA 1
ATOM 6961 C C . PRO D 1 173 ? -60.866 67.136 -8.054 1.00 46.43 173 PRO D C 1
ATOM 6962 O O . PRO D 1 173 ? -60.174 66.957 -9.026 1.00 38.72 173 PRO D O 1
ATOM 6966 N N . ASP D 1 174 ? -61.861 68.018 -7.994 1.00 45.95 174 ASP D N 1
ATOM 6967 C CA . ASP D 1 174 ? -62.171 68.907 -9.143 1.00 55.38 174 ASP D CA 1
ATOM 6968 C C . ASP D 1 174 ? -61.095 69.990 -9.277 1.00 56.03 174 ASP D C 1
ATOM 6969 O O . ASP D 1 174 ? -60.152 69.986 -8.478 1.00 52.10 174 ASP D O 1
ATOM 6974 N N . LEU D 1 175 ? -61.256 70.888 -10.244 1.00 54.97 175 LEU D N 1
ATOM 6975 C CA . LEU D 1 175 ? -60.238 71.938 -10.505 1.00 54.50 175 LEU D CA 1
ATOM 6976 C C . LEU D 1 175 ? -60.233 72.941 -9.352 1.00 53.87 175 LEU D C 1
ATOM 6977 O O . LEU D 1 175 ? -59.147 73.371 -8.961 1.00 45.35 175 LEU D O 1
ATOM 6982 N N . GLU D 1 176 ? -61.413 73.275 -8.836 1.00 46.99 176 GLU D N 1
ATOM 6983 C CA . GLU D 1 176 ? -61.513 74.248 -7.725 1.00 49.20 176 GLU D CA 1
ATOM 6984 C C . GLU D 1 176 ? -60.777 73.679 -6.521 1.00 50.81 176 GLU D C 1
ATOM 6985 O O . GLU D 1 176 ? -60.063 74.437 -5.855 1.00 52.25 176 GLU D O 1
ATOM 6991 N N . THR D 1 177 ? -60.956 72.387 -6.274 1.00 52.38 177 THR D N 1
ATOM 6992 C CA . THR D 1 177 ? -60.321 71.737 -5.109 1.00 46.39 177 THR D CA 1
ATOM 6993 C C . THR D 1 177 ? -58.833 71.563 -5.407 1.00 42.60 177 THR D C 1
ATOM 6994 O O . THR D 1 177 ? -58.033 71.745 -4.492 1.00 41.62 177 THR D O 1
ATOM 6998 N N . ARG D 1 178 ? -58.494 71.263 -6.657 1.00 38.82 178 ARG D N 1
ATOM 6999 C CA . ARG D 1 178 ? -57.054 71.140 -7.009 1.00 42.34 178 ARG D CA 1
ATOM 7000 C C . ARG D 1 178 ? -56.343 72.477 -6.829 1.00 42.36 178 ARG D C 1
ATOM 7001 O O . ARG D 1 178 ? -55.123 72.488 -6.606 1.00 39.39 178 ARG D O 1
ATOM 7009 N N . ILE D 1 179 ? -57.080 73.572 -6.989 1.00 52.89 179 ILE D N 1
ATOM 7010 C CA . ILE D 1 179 ? -56.520 74.940 -6.820 1.00 48.39 179 ILE D CA 1
ATOM 7011 C C . ILE D 1 179 ? -56.407 75.176 -5.318 1.00 40.86 179 ILE D C 1
ATOM 7012 O O . ILE D 1 179 ? -55.331 75.540 -4.888 1.00 43.60 179 ILE D O 1
ATOM 7017 N N . ALA D 1 180 ? -57.491 74.947 -4.575 1.00 41.76 180 ALA D N 1
ATOM 7018 C CA . ALA D 1 180 ? -57.593 75.082 -3.096 1.00 42.36 180 ALA D CA 1
ATOM 7019 C C . ALA D 1 180 ? -56.427 74.350 -2.395 1.00 41.01 180 ALA D C 1
ATOM 7020 O O . ALA D 1 180 ? -55.911 74.892 -1.369 1.00 34.25 180 ALA D O 1
ATOM 7022 N N . ILE D 1 181 ? -56.041 73.188 -2.938 1.00 37.82 181 ILE D N 1
ATOM 7023 C CA . ILE D 1 181 ? -54.956 72.337 -2.363 1.00 43.15 181 ILE D CA 1
ATOM 7024 C C . ILE D 1 181 ? -53.588 72.932 -2.700 1.00 40.69 181 ILE D C 1
ATOM 7025 O O . ILE D 1 181 ? -52.731 72.953 -1.819 1.00 36.05 181 ILE D O 1
ATOM 7030 N N . LEU D 1 182 ? -53.405 73.398 -3.933 1.00 43.27 182 LEU D N 1
ATOM 7031 C CA . LEU D 1 182 ? -52.124 74.016 -4.356 1.00 45.87 182 LEU D CA 1
ATOM 7032 C C . LEU D 1 182 ? -51.865 75.262 -3.506 1.00 47.77 182 LEU D C 1
ATOM 7033 O O . LEU D 1 182 ? -50.710 75.505 -3.152 1.00 41.77 182 LEU D O 1
ATOM 7038 N N . ARG D 1 183 ? -52.922 76.002 -3.183 1.00 48.33 183 ARG D N 1
ATOM 7039 C CA . ARG D 1 183 ? -52.786 77.220 -2.356 1.00 57.31 183 ARG D CA 1
ATOM 7040 C C . ARG D 1 183 ? -52.406 76.821 -0.928 1.00 55.40 183 ARG D C 1
ATOM 7041 O O . ARG D 1 183 ? -51.582 77.523 -0.337 1.00 56.69 183 ARG D O 1
ATOM 7049 N N . LYS D 1 184 ? -52.970 75.729 -0.417 1.00 53.36 184 LYS D N 1
ATOM 7050 C CA . LYS D 1 184 ? -52.693 75.278 0.972 1.00 52.15 184 LYS D CA 1
ATOM 7051 C C . LYS D 1 184 ? -51.215 74.915 1.100 1.00 49.41 184 LYS D C 1
ATOM 7052 O O . LYS D 1 184 ? -50.593 75.359 2.067 1.00 53.18 184 LYS D O 1
ATOM 7058 N N . LYS D 1 185 ? -50.691 74.148 0.151 1.00 42.81 185 LYS D N 1
ATOM 7059 C CA . LYS D 1 185 ? -49.270 73.723 0.174 1.00 47.28 185 LYS D CA 1
ATOM 7060 C C . LYS D 1 185 ? -48.365 74.946 0.055 1.00 44.53 185 LYS D C 1
ATOM 7061 O O . LYS D 1 185 ? -47.397 75.022 0.810 1.00 45.88 185 LYS D O 1
ATOM 7067 N N . ALA D 1 186 ? -48.664 75.844 -0.876 1.00 48.08 186 ALA D N 1
ATOM 7068 C CA . ALA D 1 186 ? -47.899 77.103 -1.055 1.00 46.97 186 ALA D CA 1
ATOM 7069 C C . ALA D 1 186 ? -47.973 77.902 0.251 1.00 45.88 186 ALA D C 1
ATOM 7070 O O . ALA D 1 186 ? -46.922 78.265 0.789 1.00 46.08 186 ALA D O 1
ATOM 7072 N N . LYS D 1 187 ? -49.163 78.098 0.800 1.00 40.93 187 LYS D N 1
ATOM 7073 C CA . LYS D 1 187 ? -49.292 78.881 2.052 1.00 47.07 187 LYS D CA 1
ATOM 7074 C C . LYS D 1 187 ? -48.472 78.213 3.162 1.00 47.10 187 LYS D C 1
ATOM 7075 O O . LYS D 1 187 ? -47.859 78.939 3.958 1.00 46.36 187 LYS D O 1
ATOM 7081 N N . ALA D 1 188 ? -48.406 76.882 3.185 1.00 50.54 188 ALA D N 1
ATOM 7082 C CA . ALA D 1 188 ? -47.756 76.095 4.262 1.00 47.71 188 ALA D CA 1
ATOM 7083 C C . ALA D 1 188 ? -46.251 76.385 4.278 1.00 45.02 188 ALA D C 1
ATOM 7084 O O . ALA D 1 188 ? -45.627 76.205 5.339 1.00 55.83 188 ALA D O 1
ATOM 7086 N N . GLU D 1 189 ? -45.713 76.808 3.132 1.00 43.33 189 GLU D N 1
ATOM 7087 C CA . GLU D 1 189 ? -44.272 77.081 2.896 1.00 45.63 189 GLU D CA 1
ATOM 7088 C C . GLU D 1 189 ? -44.053 78.595 2.829 1.00 46.22 189 GLU D C 1
ATOM 7089 O O . GLU D 1 189 ? -42.958 79.006 2.461 1.00 46.54 189 GLU D O 1
ATOM 7095 N N . GLY D 1 190 ? -45.090 79.378 3.149 1.00 47.58 190 GLY D N 1
ATOM 7096 C CA . GLY D 1 190 ? -45.067 80.848 3.228 1.00 46.96 190 GLY D CA 1
ATOM 7097 C C . GLY D 1 190 ? -44.901 81.481 1.869 1.00 47.81 190 GLY D C 1
ATOM 7098 O O . GLY D 1 190 ? -44.469 82.607 1.826 1.00 53.03 190 GLY D O 1
ATOM 7099 N N . LEU D 1 191 ? -45.213 80.777 0.786 1.00 50.03 191 LEU D N 1
ATOM 7100 C CA . LEU D 1 191 ? -44.989 81.291 -0.584 1.00 49.31 191 LEU D CA 1
ATOM 7101 C C . LEU D 1 191 ? -46.144 82.216 -0.945 1.00 53.34 191 LEU D C 1
ATOM 7102 O O . LEU D 1 191 ? -47.258 81.987 -0.421 1.00 47.70 191 LEU D O 1
ATOM 7107 N N . ASP D 1 192 ? -45.838 83.253 -1.737 1.00 64.70 192 ASP D N 1
ATOM 7108 C CA . ASP D 1 192 ? -46.822 84.129 -2.431 1.00 72.78 192 ASP D CA 1
ATOM 7109 C C . ASP D 1 192 ? -46.831 83.758 -3.918 1.00 64.83 192 ASP D C 1
ATOM 7110 O O . ASP D 1 192 ? -45.828 84.027 -4.597 1.00 64.63 192 ASP D O 1
ATOM 7115 N N . ILE D 1 193 ? -47.904 83.131 -4.400 1.00 56.94 193 ILE D N 1
ATOM 7116 C CA . ILE D 1 193 ? -47.966 82.623 -5.800 1.00 52.37 193 ILE D CA 1
ATOM 7117 C C . ILE D 1 193 ? -49.224 83.159 -6.462 1.00 48.56 193 ILE D C 1
ATOM 7118 O O . ILE D 1 193 ? -50.306 83.034 -5.916 1.00 48.55 193 ILE D O 1
ATOM 7123 N N . PRO D 1 194 ? -49.100 83.848 -7.619 1.00 58.81 194 PRO D N 1
ATOM 7124 C CA . PRO D 1 194 ? -50.275 84.333 -8.356 1.00 60.00 194 PRO D CA 1
ATOM 7125 C C . PRO D 1 194 ? -51.335 83.252 -8.668 1.00 59.28 194 PRO D C 1
ATOM 7126 O O . PRO D 1 194 ? -50.969 82.150 -9.014 1.00 59.40 194 PRO D O 1
ATOM 7130 N N . ASN D 1 195 ? -52.622 83.600 -8.615 1.00 59.74 195 ASN D N 1
ATOM 7131 C CA . ASN D 1 195 ? -53.743 82.702 -9.011 1.00 56.47 195 ASN D CA 1
ATOM 7132 C C . ASN D 1 195 ? -53.506 82.104 -10.397 1.00 62.33 195 ASN D C 1
ATOM 7133 O O . ASN D 1 195 ? -53.654 80.884 -10.513 1.00 64.88 195 ASN D O 1
ATOM 7138 N N . GLU D 1 196 ? -53.105 82.880 -11.406 1.00 67.25 196 GLU D N 1
ATOM 7139 C CA . GLU D 1 196 ? -52.973 82.320 -12.782 1.00 71.83 196 GLU D CA 1
ATOM 7140 C C . GLU D 1 196 ? -51.978 81.134 -12.744 1.00 66.08 196 GLU D C 1
ATOM 7141 O O . GLU D 1 196 ? -52.109 80.230 -13.589 1.00 61.67 196 GLU D O 1
ATOM 7147 N N . VAL D 1 197 ? -51.057 81.075 -11.771 1.00 65.61 197 VAL D N 1
ATOM 7148 C CA . VAL D 1 197 ? -50.053 79.969 -11.658 1.00 60.33 197 VAL D CA 1
ATOM 7149 C C . VAL D 1 197 ? -50.746 78.705 -11.145 1.00 48.80 197 VAL D C 1
ATOM 7150 O O . VAL D 1 197 ? -50.571 77.658 -11.776 1.00 41.14 197 VAL D O 1
ATOM 7154 N N . MET D 1 198 ? -51.534 78.816 -10.079 1.00 44.78 198 MET D N 1
ATOM 7155 C CA . MET D 1 198 ? -52.312 77.673 -9.551 1.00 48.50 198 MET D CA 1
ATOM 7156 C C . MET D 1 198 ? -53.239 77.167 -10.671 1.00 49.29 198 MET D C 1
ATOM 7157 O O . MET D 1 198 ? -53.145 75.972 -11.029 1.00 49.16 198 MET D O 1
ATOM 7162 N N . LEU D 1 199 ? -54.040 78.063 -11.257 1.00 58.86 199 LEU D N 1
ATOM 7163 C CA . LEU D 1 199 ? -55.027 77.786 -12.344 1.00 57.08 199 LEU D CA 1
ATOM 7164 C C . LEU D 1 199 ? -54.324 77.055 -13.501 1.00 48.87 199 LEU D C 1
ATOM 7165 O O . LEU D 1 199 ? -54.825 76.021 -13.965 1.00 45.13 199 LEU D O 1
ATOM 7170 N N . TYR D 1 200 ? -53.137 77.480 -13.899 1.00 42.48 200 TYR D N 1
ATOM 7171 C CA . TYR D 1 200 ? -52.398 76.758 -14.957 1.00 43.76 200 TYR D CA 1
ATOM 7172 C C . TYR D 1 200 ? -52.067 75.329 -14.491 1.00 52.45 200 TYR D C 1
ATOM 7173 O O . TYR D 1 200 ? -52.302 74.373 -15.276 1.00 52.45 200 TYR D O 1
ATOM 7182 N N . ILE D 1 201 ? -51.529 75.164 -13.270 1.00 57.80 201 ILE D N 1
ATOM 7183 C CA . ILE D 1 201 ? -51.036 73.838 -12.775 1.00 57.23 201 ILE D CA 1
ATOM 7184 C C . ILE D 1 201 ? -52.251 72.918 -12.638 1.00 50.24 201 ILE D C 1
ATOM 7185 O O . ILE D 1 201 ? -52.249 71.846 -13.232 1.00 45.95 201 ILE D O 1
ATOM 7190 N N . ALA D 1 202 ? -53.264 73.368 -11.909 1.00 45.30 202 ALA D N 1
ATOM 7191 C CA . ALA D 1 202 ? -54.505 72.612 -11.655 1.00 46.24 202 ALA D CA 1
ATOM 7192 C C . ALA D 1 202 ? -55.104 72.139 -12.981 1.00 56.77 202 ALA D C 1
ATOM 7193 O O . ALA D 1 202 ? -55.757 71.090 -12.956 1.00 68.11 202 ALA D O 1
ATOM 7195 N N . ASN D 1 203 ? -54.874 72.866 -14.086 1.00 60.76 203 ASN D N 1
ATOM 7196 C CA . ASN D 1 203 ? -55.494 72.582 -15.407 1.00 60.42 203 ASN D CA 1
ATOM 7197 C C . ASN D 1 203 ? -54.697 71.505 -16.127 1.00 55.35 203 ASN D C 1
ATOM 7198 O O . ASN D 1 203 ? -55.324 70.636 -16.719 1.00 56.78 203 ASN D O 1
ATOM 7203 N N . GLN D 1 204 ? -53.379 71.533 -15.987 1.00 56.61 204 GLN D N 1
ATOM 7204 C CA . GLN D 1 204 ? -52.505 70.557 -16.673 1.00 61.65 204 GLN D CA 1
ATOM 7205 C C . GLN D 1 204 ? -52.411 69.265 -15.863 1.00 56.99 204 GLN D C 1
ATOM 7206 O O . GLN D 1 204 ? -52.164 68.223 -16.476 1.00 54.04 204 GLN D O 1
ATOM 7212 N N . ILE D 1 205 ? -52.598 69.337 -14.546 1.00 62.69 205 ILE D N 1
ATOM 7213 C CA . ILE D 1 205 ? -52.426 68.136 -13.674 1.00 58.54 205 ILE D CA 1
ATOM 7214 C C . ILE D 1 205 ? -53.771 67.718 -13.085 1.00 52.19 205 ILE D C 1
ATOM 7215 O O . ILE D 1 205 ? -54.210 68.358 -12.134 1.00 50.27 205 ILE D O 1
ATOM 7220 N N . ASP D 1 206 ? -54.396 66.694 -13.660 1.00 55.43 206 ASP D N 1
ATOM 7221 C CA . ASP D 1 206 ? -55.653 66.136 -13.096 1.00 62.64 206 ASP D CA 1
ATOM 7222 C C . ASP D 1 206 ? -55.420 64.638 -12.910 1.00 60.30 206 ASP D C 1
ATOM 7223 O O . ASP D 1 206 ? -55.867 63.862 -13.765 1.00 65.19 206 ASP D O 1
ATOM 7228 N N . SER D 1 207 ? -54.721 64.259 -11.846 1.00 53.71 207 SER D N 1
ATOM 7229 C CA . SER D 1 207 ? -54.371 62.838 -11.616 1.00 49.33 207 SER D CA 1
ATOM 7230 C C . SER D 1 207 ? -54.457 62.543 -10.125 1.00 46.31 207 SER D C 1
ATOM 7231 O O . SER D 1 207 ? -55.494 62.045 -9.682 1.00 48.52 207 SER D O 1
ATOM 7234 N N . ASN D 1 208 ? -53.398 62.870 -9.393 1.00 45.54 208 ASN D N 1
ATOM 7235 C CA . ASN D 1 208 ? -53.346 62.655 -7.930 1.00 40.86 208 ASN D CA 1
ATOM 7236 C C . ASN D 1 208 ? -52.716 63.893 -7.294 1.00 40.25 208 ASN D C 1
ATOM 7237 O O . ASN D 1 208 ? -51.986 64.599 -7.995 1.00 38.83 208 ASN D O 1
ATOM 7242 N N . ILE D 1 209 ? -53.005 64.143 -6.019 1.00 41.30 209 ILE D N 1
ATOM 7243 C CA . ILE D 1 209 ? -52.366 65.277 -5.300 1.00 38.32 209 ILE D CA 1
ATOM 7244 C C . ILE D 1 209 ? -50.837 65.072 -5.203 1.00 39.98 209 ILE D C 1
ATOM 7245 O O . ILE D 1 209 ? -50.098 66.075 -5.069 1.00 41.02 209 ILE D O 1
ATOM 7250 N N . ARG D 1 210 ? -50.309 63.860 -5.334 1.00 39.22 210 ARG D N 1
ATOM 7251 C CA . ARG D 1 210 ? -48.834 63.705 -5.302 1.00 41.04 210 ARG D CA 1
ATOM 7252 C C . ARG D 1 210 ? -48.251 64.520 -6.459 1.00 40.29 210 ARG D C 1
ATOM 7253 O O . ARG D 1 210 ? -47.244 65.217 -6.239 1.00 43.63 210 ARG D O 1
ATOM 7261 N N . GLU D 1 211 ? -48.854 64.421 -7.643 1.00 44.44 211 GLU D N 1
ATOM 7262 C CA . GLU D 1 211 ? -48.328 64.993 -8.915 1.00 45.93 211 GLU D CA 1
ATOM 7263 C C . GLU D 1 211 ? -48.474 66.525 -8.906 1.00 42.30 211 GLU D C 1
ATOM 7264 O O . GLU D 1 211 ? -47.576 67.229 -9.388 1.00 39.74 211 GLU D O 1
ATOM 7270 N N . LEU D 1 212 ? -49.581 66.995 -8.350 1.00 38.14 212 LEU D N 1
ATOM 7271 C CA . LEU D 1 212 ? -49.800 68.386 -7.915 1.00 39.68 212 LEU D CA 1
ATOM 7272 C C . LEU D 1 212 ? -48.624 68.885 -7.084 1.00 40.31 212 LEU D C 1
ATOM 7273 O O . LEU D 1 212 ? -47.979 69.838 -7.510 1.00 41.50 212 LEU D O 1
ATOM 7278 N N . GLU D 1 213 ? -48.378 68.272 -5.925 1.00 43.34 213 GLU D N 1
ATOM 7279 C CA . GLU D 1 213 ? -47.321 68.711 -4.981 1.00 41.17 213 GLU D CA 1
ATOM 7280 C C . GLU D 1 213 ? -45.991 68.774 -5.723 1.00 38.24 213 GLU D C 1
ATOM 7281 O O . GLU D 1 213 ? -45.237 69.718 -5.502 1.00 44.60 213 GLU D O 1
ATOM 7287 N N . GLY D 1 214 ? -45.709 67.787 -6.560 1.00 37.95 214 GLY D N 1
ATOM 7288 C CA . GLY D 1 214 ? -44.411 67.684 -7.252 1.00 38.33 214 GLY D CA 1
ATOM 7289 C C . GLY D 1 214 ? -44.282 68.748 -8.317 1.00 37.61 214 GLY D C 1
ATOM 7290 O O . GLY D 1 214 ? -43.148 69.188 -8.607 1.00 35.17 214 GLY D O 1
ATOM 7291 N N . ALA D 1 215 ? -45.414 69.144 -8.889 1.00 37.12 215 ALA D N 1
ATOM 7292 C CA . ALA D 1 215 ? -45.459 70.224 -9.889 1.00 40.75 215 ALA D CA 1
ATOM 7293 C C . ALA D 1 215 ? -45.087 71.528 -9.172 1.00 42.01 215 ALA D C 1
ATOM 7294 O O . ALA D 1 215 ? -44.112 72.204 -9.605 1.00 40.54 215 ALA D O 1
ATOM 7296 N N . LEU D 1 216 ? -45.757 71.827 -8.060 1.00 36.12 216 LEU D N 1
ATOM 7297 C CA . LEU D 1 216 ? -45.476 73.064 -7.293 1.00 38.75 216 LEU D CA 1
ATOM 7298 C C . LEU D 1 216 ? -43.986 73.102 -6.921 1.00 42.30 216 LEU D C 1
ATOM 7299 O O . LEU D 1 216 ? -43.323 74.120 -7.193 1.00 42.18 216 LEU D O 1
ATOM 7304 N N . ILE D 1 217 ? -43.452 71.987 -6.415 1.00 41.60 217 ILE D N 1
ATOM 7305 C CA . ILE D 1 217 ? -42.027 71.864 -5.983 1.00 41.27 217 ILE D CA 1
ATOM 7306 C C . ILE D 1 217 ? -41.115 72.160 -7.183 1.00 40.10 217 ILE D C 1
ATOM 7307 O O . ILE D 1 217 ? -40.029 72.773 -6.978 1.00 35.81 217 ILE D O 1
ATOM 7312 N N . ARG D 1 218 ? -41.501 71.711 -8.379 1.00 41.92 218 ARG D N 1
ATOM 7313 C CA . ARG D 1 218 ? -40.647 71.905 -9.575 1.00 44.15 218 ARG D CA 1
ATOM 7314 C C . ARG D 1 218 ? -40.668 73.403 -9.922 1.00 40.73 218 ARG D C 1
ATOM 7315 O O . ARG D 1 218 ? -39.560 73.972 -10.080 1.00 37.86 218 ARG D O 1
ATOM 7323 N N . VAL D 1 219 ? -41.862 74.006 -9.987 1.00 37.15 219 VAL D N 1
ATOM 7324 C CA . VAL D 1 219 ? -42.058 75.448 -10.314 1.00 38.67 219 VAL D CA 1
ATOM 7325 C C . VAL D 1 219 ? -41.190 76.241 -9.344 1.00 38.25 219 VAL D C 1
ATOM 7326 O O . VAL D 1 219 ? -40.264 76.961 -9.816 1.00 36.91 219 VAL D O 1
ATOM 7330 N N . VAL D 1 220 ? -41.384 76.010 -8.048 1.00 40.93 220 VAL D N 1
ATOM 7331 C CA . VAL D 1 220 ? -40.659 76.756 -6.970 1.00 43.44 220 VAL D CA 1
ATOM 7332 C C . VAL D 1 220 ? -39.142 76.522 -7.038 1.00 42.50 220 VAL D C 1
ATOM 7333 O O . VAL D 1 220 ? -38.413 77.499 -6.897 1.00 43.13 220 VAL D O 1
ATOM 7337 N N . ALA D 1 221 ? -38.669 75.298 -7.283 1.00 41.05 221 ALA D N 1
ATOM 7338 C CA . ALA D 1 221 ? -37.220 75.000 -7.350 1.00 37.18 221 ALA D CA 1
ATOM 7339 C C . ALA D 1 221 ? -36.593 75.713 -8.556 1.00 38.80 221 ALA D C 1
ATOM 7340 O O . ALA D 1 221 ? -35.390 76.129 -8.458 1.00 35.53 221 ALA D O 1
ATOM 7342 N N . TYR D 1 222 ? -37.350 75.827 -9.655 1.00 41.54 222 TYR D N 1
ATOM 7343 C CA . TYR D 1 222 ? -36.901 76.478 -10.916 1.00 45.01 222 TYR D CA 1
ATOM 7344 C C . TYR D 1 222 ? -36.806 77.979 -10.672 1.00 42.51 222 TYR D C 1
ATOM 7345 O O . TYR D 1 222 ? -35.807 78.583 -11.005 1.00 42.01 222 TYR D O 1
ATOM 7354 N N . SER D 1 223 ? -37.824 78.555 -10.058 1.00 46.08 223 SER D N 1
ATOM 7355 C CA . SER D 1 223 ? -37.816 79.988 -9.671 1.00 52.02 223 SER D CA 1
ATOM 7356 C C . SER D 1 223 ? -36.495 80.289 -8.955 1.00 48.84 223 SER D C 1
ATOM 7357 O O . SER D 1 223 ? -35.740 81.139 -9.392 1.00 58.89 223 SER D O 1
ATOM 7360 N N . SER D 1 224 ? -36.210 79.554 -7.899 1.00 52.69 224 SER D N 1
ATOM 7361 C CA . SER D 1 224 ? -35.054 79.800 -7.022 1.00 49.80 224 SER D CA 1
ATOM 7362 C C . SER D 1 224 ? -33.744 79.543 -7.772 1.00 52.00 224 SER D C 1
ATOM 7363 O O . SER D 1 224 ? -32.765 80.248 -7.487 1.00 52.01 224 SER D O 1
ATOM 7366 N N . LEU D 1 225 ? -33.710 78.579 -8.696 1.00 51.66 225 LEU D N 1
ATOM 7367 C CA . LEU D 1 225 ? -32.480 78.265 -9.467 1.00 47.96 225 LEU D CA 1
ATOM 7368 C C . LEU D 1 225 ? -32.110 79.494 -10.286 1.00 52.99 225 LEU D C 1
ATOM 7369 O O . LEU D 1 225 ? -30.940 79.894 -10.189 1.00 62.28 225 LEU D O 1
ATOM 7374 N N . ILE D 1 226 ? -33.053 80.036 -11.078 1.00 53.15 226 ILE D N 1
ATOM 7375 C CA . ILE D 1 226 ? -32.770 81.107 -12.091 1.00 55.83 226 ILE D CA 1
ATOM 7376 C C . ILE D 1 226 ? -33.069 82.501 -11.523 1.00 56.76 226 ILE D C 1
ATOM 7377 O O . ILE D 1 226 ? -33.090 83.452 -12.320 1.00 58.73 226 ILE D O 1
ATOM 7382 N N . ASN D 1 227 ? -33.272 82.594 -10.208 1.00 61.45 227 ASN D N 1
ATOM 7383 C CA . ASN D 1 227 ? -33.363 83.842 -9.411 1.00 69.00 227 ASN D CA 1
ATOM 7384 C C . ASN D 1 227 ? -34.367 84.823 -10.045 1.00 70.46 227 ASN D C 1
ATOM 7385 O O . ASN D 1 227 ? -34.028 86.011 -10.095 1.00 75.91 227 ASN D O 1
ATOM 7390 N N . LYS D 1 228 ? -35.547 84.342 -10.476 1.00 65.93 228 LYS D N 1
ATOM 7391 C CA . LYS D 1 228 ? -36.700 85.135 -10.999 1.00 66.00 228 LYS D CA 1
ATOM 7392 C C . LYS D 1 228 ? -37.983 84.747 -10.243 1.00 60.22 228 LYS D C 1
ATOM 7393 O O . LYS D 1 228 ? -38.070 83.638 -9.738 1.00 59.63 228 LYS D O 1
ATOM 7399 N N . ASP D 1 229 ? -38.960 85.644 -10.182 1.00 63.01 229 ASP D N 1
ATOM 7400 C CA . ASP D 1 229 ? -40.245 85.455 -9.458 1.00 64.78 229 ASP D CA 1
ATOM 7401 C C . ASP D 1 229 ? -41.149 84.464 -10.197 1.00 60.71 229 ASP D C 1
ATOM 7402 O O . ASP D 1 229 ? -40.992 84.276 -11.414 1.00 62.50 229 ASP D O 1
ATOM 7407 N N . ILE D 1 230 ? -42.125 83.908 -9.490 1.00 58.82 230 ILE D N 1
ATOM 7408 C CA . ILE D 1 230 ? -43.044 82.884 -10.064 1.00 59.67 230 ILE D CA 1
ATOM 7409 C C . ILE D 1 230 ? -44.213 83.568 -10.780 1.00 55.40 230 ILE D C 1
ATOM 7410 O O . ILE D 1 230 ? -44.985 84.288 -10.107 1.00 50.55 230 ILE D O 1
ATOM 7415 N N . ASN D 1 231 ? -44.378 83.256 -12.070 1.00 57.06 231 ASN D N 1
ATOM 7416 C CA . ASN D 1 231 ? -45.580 83.582 -12.891 1.00 55.89 231 ASN D CA 1
ATOM 7417 C C . ASN D 1 231 ? -45.900 82.413 -13.833 1.00 56.35 231 ASN D C 1
ATOM 7418 O O . ASN D 1 231 ? -45.092 81.443 -13.918 1.00 56.21 231 ASN D O 1
ATOM 7423 N N . ALA D 1 232 ? -47.016 82.513 -14.554 1.00 59.43 232 ALA D N 1
ATOM 7424 C CA . ALA D 1 232 ? -47.477 81.484 -15.513 1.00 59.62 232 ALA D CA 1
ATOM 7425 C C . ALA D 1 232 ? -46.352 81.098 -16.475 1.00 58.93 232 ALA D C 1
ATOM 7426 O O . ALA D 1 232 ? -46.286 79.921 -16.853 1.00 60.52 232 ALA D O 1
ATOM 7428 N N . ASP D 1 233 ? -45.513 82.043 -16.892 1.00 64.04 233 ASP D N 1
ATOM 7429 C CA . ASP D 1 233 ? -44.518 81.776 -17.971 1.00 78.26 233 ASP D CA 1
ATOM 7430 C C . ASP D 1 233 ? -43.459 80.806 -17.453 1.00 68.40 233 ASP D C 1
ATOM 7431 O O . ASP D 1 233 ? -43.129 79.840 -18.174 1.00 68.62 233 ASP D O 1
ATOM 7436 N N . LEU D 1 234 ? -42.959 81.080 -16.251 1.00 61.08 234 LEU D N 1
ATOM 7437 C CA . LEU D 1 234 ? -41.920 80.283 -15.553 1.00 62.69 234 LEU D CA 1
ATOM 7438 C C . LEU D 1 234 ? -42.504 78.907 -15.182 1.00 54.17 234 LEU D C 1
ATOM 7439 O O . LEU D 1 234 ? -41.855 77.877 -15.476 1.00 48.47 234 LEU D O 1
ATOM 7444 N N . ALA D 1 235 ? -43.719 78.854 -14.634 1.00 46.65 235 ALA D N 1
ATOM 7445 C CA . ALA D 1 235 ? -44.388 77.560 -14.348 1.00 49.70 235 ALA D CA 1
ATOM 7446 C C . ALA D 1 235 ? -44.401 76.723 -15.634 1.00 49.89 235 ALA D C 1
ATOM 7447 O O . ALA D 1 235 ? -43.855 75.616 -15.651 1.00 46.89 235 ALA D O 1
ATOM 7449 N N . ALA D 1 236 ? -44.937 77.280 -16.713 1.00 57.39 236 ALA D N 1
ATOM 7450 C CA . ALA D 1 236 ? -45.046 76.590 -18.018 1.00 57.87 236 ALA D CA 1
ATOM 7451 C C . ALA D 1 236 ? -43.671 76.101 -18.464 1.00 52.50 236 ALA D C 1
ATOM 7452 O O . ALA D 1 236 ? -43.620 74.985 -18.995 1.00 61.91 236 ALA D O 1
ATOM 7454 N N . GLU D 1 237 ? -42.617 76.902 -18.254 1.00 55.75 237 GLU D N 1
ATOM 7455 C CA . GLU D 1 237 ? -41.216 76.539 -18.625 1.00 62.30 237 GLU D CA 1
ATOM 7456 C C . GLU D 1 237 ? -40.738 75.383 -17.724 1.00 59.88 237 GLU D C 1
ATOM 7457 O O . GLU D 1 237 ? -40.161 74.415 -18.265 1.00 55.90 237 GLU D O 1
ATOM 7463 N N . ALA D 1 238 ? -41.043 75.438 -16.429 1.00 61.38 238 ALA D N 1
ATOM 7464 C CA . ALA D 1 238 ? -40.550 74.424 -15.468 1.00 63.15 238 ALA D CA 1
ATOM 7465 C C . ALA D 1 238 ? -41.248 73.071 -15.628 1.00 62.98 238 ALA D C 1
ATOM 7466 O O . ALA D 1 238 ? -40.580 72.050 -15.429 1.00 62.09 238 ALA D O 1
ATOM 7468 N N . LEU D 1 239 ? -42.526 73.058 -15.994 1.00 55.25 239 LEU D N 1
ATOM 7469 C CA . LEU D 1 239 ? -43.285 71.786 -16.025 1.00 52.36 239 LEU D CA 1
ATOM 7470 C C . LEU D 1 239 ? -43.318 71.215 -17.440 1.00 59.80 239 LEU D C 1
ATOM 7471 O O . LEU D 1 239 ? -44.072 70.265 -17.662 1.00 74.50 239 LEU D O 1
ATOM 7476 N N . LYS D 1 240 ? -42.507 71.743 -18.347 1.00 73.32 240 LYS D N 1
ATOM 7477 C CA . LYS D 1 240 ? -42.575 71.309 -19.768 1.00 81.25 240 LYS D CA 1
ATOM 7478 C C . LYS D 1 240 ? -42.477 69.787 -19.895 1.00 83.96 240 LYS D C 1
ATOM 7479 O O . LYS D 1 240 ? -42.769 69.288 -20.988 1.00 87.56 240 LYS D O 1
ATOM 7485 N N . ASP D 1 241 ? -42.083 69.080 -18.838 1.00 76.05 241 ASP D N 1
ATOM 7486 C CA . ASP D 1 241 ? -41.886 67.611 -18.962 1.00 70.51 241 ASP D CA 1
ATOM 7487 C C . ASP D 1 241 ? -42.358 66.899 -17.687 1.00 58.27 241 ASP D C 1
ATOM 7488 O O . ASP D 1 241 ? -43.583 66.809 -17.499 1.00 51.84 241 ASP D O 1
ATOM 7493 N N . MET E 1 7 ? -16.871 51.440 -1.241 1.00 83.43 7 MET E N 1
ATOM 7494 C CA . MET E 1 7 ? -18.309 51.526 -1.704 1.00 88.61 7 MET E CA 1
ATOM 7495 C C . MET E 1 7 ? -18.423 52.492 -2.907 1.00 79.22 7 MET E C 1
ATOM 7496 O O . MET E 1 7 ? -18.802 52.020 -4.000 1.00 79.83 7 MET E O 1
ATOM 7501 N N . LEU E 1 8 ? -18.114 53.787 -2.713 1.00 58.17 8 LEU E N 1
ATOM 7502 C CA . LEU E 1 8 ? -18.337 54.883 -3.694 1.00 51.55 8 LEU E CA 1
ATOM 7503 C C . LEU E 1 8 ? -17.055 55.221 -4.462 1.00 51.35 8 LEU E C 1
ATOM 7504 O O . LEU E 1 8 ? -15.950 55.008 -3.940 1.00 55.23 8 LEU E O 1
ATOM 7509 N N . ASN E 1 9 ? -17.220 55.846 -5.625 1.00 49.77 9 ASN E N 1
ATOM 7510 C CA . ASN E 1 9 ? -16.123 56.284 -6.527 1.00 49.58 9 ASN E CA 1
ATOM 7511 C C . ASN E 1 9 ? -15.494 57.554 -5.975 1.00 47.64 9 ASN E C 1
ATOM 7512 O O . ASN E 1 9 ? -16.128 58.607 -5.964 1.00 42.46 9 ASN E O 1
ATOM 7517 N N . PRO E 1 10 ? -14.218 57.509 -5.539 1.00 52.25 10 PRO E N 1
ATOM 7518 C CA . PRO E 1 10 ? -13.597 58.669 -4.901 1.00 49.72 10 PRO E CA 1
ATOM 7519 C C . PRO E 1 10 ? -13.397 59.848 -5.859 1.00 46.64 10 PRO E C 1
ATOM 7520 O O . PRO E 1 10 ? -13.176 60.920 -5.387 1.00 41.80 10 PRO E O 1
ATOM 7524 N N . LYS E 1 11 ? -13.513 59.615 -7.168 1.00 54.87 11 LYS E N 1
ATOM 7525 C CA . LYS E 1 11 ? -13.309 60.637 -8.232 1.00 55.01 11 LYS E CA 1
ATOM 7526 C C . LYS E 1 11 ? -14.657 61.286 -8.611 1.00 50.70 11 LYS E C 1
ATOM 7527 O O . LYS E 1 11 ? -14.639 62.303 -9.353 1.00 51.04 11 LYS E O 1
ATOM 7533 N N . TYR E 1 12 ? -15.787 60.743 -8.134 1.00 47.42 12 TYR E N 1
ATOM 7534 C CA . TYR E 1 12 ? -17.140 61.312 -8.375 1.00 50.95 12 TYR E CA 1
ATOM 7535 C C . TYR E 1 12 ? -17.549 62.117 -7.136 1.00 46.23 12 TYR E C 1
ATOM 7536 O O . TYR E 1 12 ? -18.217 61.575 -6.264 1.00 51.15 12 TYR E O 1
ATOM 7545 N N . THR E 1 13 ? -17.153 63.388 -7.076 1.00 46.94 13 THR E N 1
ATOM 7546 C CA . THR E 1 13 ? -17.522 64.371 -6.014 1.00 44.39 13 THR E CA 1
ATOM 7547 C C . THR E 1 13 ? -18.189 65.615 -6.635 1.00 42.50 13 THR E C 1
ATOM 7548 O O . THR E 1 13 ? -18.188 65.762 -7.856 1.00 38.07 13 THR E O 1
ATOM 7552 N N . PHE E 1 14 ? -18.734 66.504 -5.812 1.00 45.36 14 PHE E N 1
ATOM 7553 C CA . PHE E 1 14 ? -19.106 67.886 -6.224 1.00 43.95 14 PHE E CA 1
ATOM 7554 C C . PHE E 1 14 ? -17.872 68.613 -6.777 1.00 46.11 14 PHE E C 1
ATOM 7555 O O . PHE E 1 14 ? -18.026 69.336 -7.756 1.00 44.20 14 PHE E O 1
ATOM 7563 N N . ASP E 1 15 ? -16.687 68.334 -6.225 1.00 49.24 15 ASP E N 1
ATOM 7564 C CA . ASP E 1 15 ? -15.422 69.079 -6.465 1.00 59.15 15 ASP E CA 1
ATOM 7565 C C . ASP E 1 15 ? -14.947 68.837 -7.900 1.00 55.90 15 ASP E C 1
ATOM 7566 O O . ASP E 1 15 ? -14.186 69.705 -8.396 1.00 57.74 15 ASP E O 1
ATOM 7571 N N . THR E 1 16 ? -15.384 67.723 -8.519 1.00 51.21 16 THR E N 1
ATOM 7572 C CA . THR E 1 16 ? -14.989 67.234 -9.880 1.00 45.40 16 THR E CA 1
ATOM 7573 C C . THR E 1 16 ? -16.167 67.281 -10.861 1.00 46.21 16 THR E C 1
ATOM 7574 O O . THR E 1 16 ? -16.015 66.803 -11.996 1.00 45.47 16 THR E O 1
ATOM 7578 N N . PHE E 1 17 ? -17.310 67.829 -10.448 1.00 46.47 17 PHE E N 1
ATOM 7579 C CA . PHE E 1 17 ? -18.502 67.963 -11.313 1.00 42.54 17 PHE E CA 1
ATOM 7580 C C . PHE E 1 17 ? -18.478 69.358 -11.931 1.00 49.21 17 PHE E C 1
ATOM 7581 O O . PHE E 1 17 ? -18.455 70.349 -11.204 1.00 51.20 17 PHE E O 1
ATOM 7589 N N . VAL E 1 18 ? -18.442 69.439 -13.253 1.00 50.57 18 VAL E N 1
ATOM 7590 C CA . VAL E 1 18 ? -18.382 70.759 -13.920 1.00 51.52 18 VAL E CA 1
ATOM 7591 C C . VAL E 1 18 ? -19.821 71.190 -14.149 1.00 55.53 18 VAL E C 1
ATOM 7592 O O . VAL E 1 18 ? -20.556 70.459 -14.833 1.00 47.91 18 VAL E O 1
ATOM 7596 N N . ILE E 1 19 ? -20.207 72.320 -13.555 1.00 52.34 19 ILE E N 1
ATOM 7597 C CA . ILE E 1 19 ? -21.568 72.868 -13.760 1.00 45.93 19 ILE E CA 1
ATOM 7598 C C . ILE E 1 19 ? -21.571 73.552 -15.117 1.00 45.77 19 ILE E C 1
ATOM 7599 O O . ILE E 1 19 ? -20.544 74.177 -15.441 1.00 48.71 19 ILE E O 1
ATOM 7604 N N . GLY E 1 20 ? -22.670 73.367 -15.856 1.00 41.83 20 GLY E N 1
ATOM 7605 C CA . GLY E 1 20 ? -23.095 74.079 -17.072 1.00 38.65 20 GLY E CA 1
ATOM 7606 C C . GLY E 1 20 ? -24.611 74.204 -17.086 1.00 42.15 20 GLY E C 1
ATOM 7607 O O . GLY E 1 20 ? -25.241 73.822 -16.111 1.00 49.78 20 GLY E O 1
ATOM 7608 N N . SER E 1 21 ? -25.205 74.746 -18.136 1.00 46.71 21 SER E N 1
ATOM 7609 C CA . SER E 1 21 ? -26.652 75.077 -18.156 1.00 55.98 21 SER E CA 1
ATOM 7610 C C . SER E 1 21 ? -27.473 73.781 -18.267 1.00 57.85 21 SER E C 1
ATOM 7611 O O . SER E 1 21 ? -28.660 73.784 -17.839 1.00 53.40 21 SER E O 1
ATOM 7614 N N . GLY E 1 22 ? -26.873 72.732 -18.852 1.00 58.51 22 GLY E N 1
ATOM 7615 C CA . GLY E 1 22 ? -27.535 71.438 -19.109 1.00 58.12 22 GLY E CA 1
ATOM 7616 C C . GLY E 1 22 ? -27.691 70.607 -17.837 1.00 55.61 22 GLY E C 1
ATOM 7617 O O . GLY E 1 22 ? -28.643 69.814 -17.782 1.00 40.02 22 GLY E O 1
ATOM 7618 N N . ASN E 1 23 ? -26.795 70.800 -16.853 1.00 53.86 23 ASN E N 1
ATOM 7619 C CA . ASN E 1 23 ? -26.758 70.041 -15.577 1.00 50.97 23 ASN E CA 1
ATOM 7620 C C . ASN E 1 23 ? -26.921 70.973 -14.364 1.00 56.81 23 ASN E C 1
ATOM 7621 O O . ASN E 1 23 ? -26.720 70.475 -13.239 1.00 61.68 23 ASN E O 1
ATOM 7626 N N . ARG E 1 24 ? -27.290 72.248 -14.556 1.00 59.74 24 ARG E N 1
ATOM 7627 C CA . ARG E 1 24 ? -27.345 73.287 -13.478 1.00 57.23 24 ARG E CA 1
ATOM 7628 C C . ARG E 1 24 ? -28.355 72.839 -12.420 1.00 45.10 24 ARG E C 1
ATOM 7629 O O . ARG E 1 24 ? -27.968 72.765 -11.250 1.00 45.03 24 ARG E O 1
ATOM 7637 N N . PHE E 1 25 ? -29.571 72.502 -12.850 1.00 42.55 25 PHE E N 1
ATOM 7638 C CA . PHE E 1 25 ? -30.767 72.230 -12.006 1.00 40.22 25 PHE E CA 1
ATOM 7639 C C . PHE E 1 25 ? -30.536 70.965 -11.169 1.00 41.09 25 PHE E C 1
ATOM 7640 O O . PHE E 1 25 ? -30.709 70.970 -9.931 1.00 37.24 25 PHE E O 1
ATOM 7648 N N . ALA E 1 26 ? -30.117 69.895 -11.840 1.00 44.73 26 ALA E N 1
ATOM 7649 C CA . ALA E 1 26 ? -29.815 68.595 -11.209 1.00 41.46 26 ALA E CA 1
ATOM 7650 C C . ALA E 1 26 ? -28.694 68.785 -10.187 1.00 41.08 26 ALA E C 1
ATOM 7651 O O . ALA E 1 26 ? -28.722 68.097 -9.154 1.00 45.45 26 ALA E O 1
ATOM 7653 N N . HIS E 1 27 ? -27.751 69.686 -10.444 1.00 39.98 27 HIS E N 1
ATOM 7654 C CA . HIS E 1 27 ? -26.599 69.908 -9.527 1.00 44.82 27 HIS E CA 1
ATOM 7655 C C . HIS E 1 27 ? -27.073 70.648 -8.276 1.00 43.59 27 HIS E C 1
ATOM 7656 O O . HIS E 1 27 ? -26.671 70.269 -7.144 1.00 43.33 27 HIS E O 1
ATOM 7663 N N . ALA E 1 28 ? -27.854 71.693 -8.485 1.00 38.98 28 ALA E N 1
ATOM 7664 C CA . ALA E 1 28 ? -28.356 72.527 -7.381 1.00 41.44 28 ALA E CA 1
ATOM 7665 C C . ALA E 1 28 ? -29.115 71.591 -6.433 1.00 39.85 28 ALA E C 1
ATOM 7666 O O . ALA E 1 28 ? -28.719 71.533 -5.267 1.00 38.26 28 ALA E O 1
ATOM 7668 N N . ALA E 1 29 ? -30.085 70.839 -6.979 1.00 35.77 29 ALA E N 1
ATOM 7669 C CA . ALA E 1 29 ? -30.982 69.886 -6.279 1.00 35.38 29 ALA E CA 1
ATOM 7670 C C . ALA E 1 29 ? -30.192 68.839 -5.490 1.00 35.17 29 ALA E C 1
ATOM 7671 O O . ALA E 1 29 ? -30.523 68.610 -4.333 1.00 37.78 29 ALA E O 1
ATOM 7673 N N . SER E 1 30 ? -29.214 68.202 -6.126 1.00 36.46 30 SER E N 1
ATOM 7674 C CA . SER E 1 30 ? -28.297 67.203 -5.523 1.00 36.63 30 SER E CA 1
ATOM 7675 C C . SER E 1 30 ? -27.519 67.809 -4.346 1.00 40.39 30 SER E C 1
ATOM 7676 O O . SER E 1 30 ? -27.369 67.120 -3.330 1.00 40.31 30 SER E O 1
ATOM 7679 N N . LEU E 1 31 ? -26.998 69.034 -4.466 1.00 42.82 31 LEU E N 1
ATOM 7680 C CA . LEU E 1 31 ? -26.332 69.720 -3.323 1.00 39.14 31 LEU E CA 1
ATOM 7681 C C . LEU E 1 31 ? -27.395 70.114 -2.284 1.00 38.57 31 LEU E C 1
ATOM 7682 O O . LEU E 1 31 ? -27.187 69.913 -1.079 1.00 42.77 31 LEU E O 1
ATOM 7687 N N . ALA E 1 32 ? -28.553 70.586 -2.707 1.00 38.78 32 ALA E N 1
ATOM 7688 C CA . ALA E 1 32 ? -29.629 70.975 -1.769 1.00 36.97 32 ALA E CA 1
ATOM 7689 C C . ALA E 1 32 ? -29.980 69.774 -0.885 1.00 39.15 32 ALA E C 1
ATOM 7690 O O . ALA E 1 32 ? -30.152 69.980 0.339 1.00 38.97 32 ALA E O 1
ATOM 7692 N N . VAL E 1 33 ? -30.033 68.579 -1.489 1.00 37.40 33 VAL E N 1
ATOM 7693 C CA . VAL E 1 33 ? -30.340 67.288 -0.801 1.00 37.68 33 VAL E CA 1
ATOM 7694 C C . VAL E 1 33 ? -29.173 66.924 0.108 1.00 35.35 33 VAL E C 1
ATOM 7695 O O . VAL E 1 33 ? -29.390 66.356 1.148 1.00 38.84 33 VAL E O 1
ATOM 7699 N N . ALA E 1 34 ? -27.954 67.170 -0.312 1.00 39.60 34 ALA E N 1
ATOM 7700 C CA . ALA E 1 34 ? -26.761 66.657 0.396 1.00 41.43 34 ALA E CA 1
ATOM 7701 C C . ALA E 1 34 ? -26.536 67.469 1.684 1.00 39.92 34 ALA E C 1
ATOM 7702 O O . ALA E 1 34 ? -26.083 66.894 2.698 1.00 39.77 34 ALA E O 1
ATOM 7704 N N . GLU E 1 35 ? -26.851 68.759 1.627 1.00 43.41 35 GLU E N 1
ATOM 7705 C CA . GLU E 1 35 ? -26.726 69.734 2.750 1.00 46.22 35 GLU E CA 1
ATOM 7706 C C . GLU E 1 35 ? -27.805 69.471 3.790 1.00 45.29 35 GLU E C 1
ATOM 7707 O O . GLU E 1 35 ? -27.562 69.762 4.974 1.00 53.89 35 GLU E O 1
ATOM 7713 N N . ALA E 1 36 ? -28.930 68.926 3.345 1.00 44.55 36 ALA E N 1
ATOM 7714 C CA . ALA E 1 36 ? -30.182 68.825 4.124 1.00 43.18 36 ALA E CA 1
ATOM 7715 C C . ALA E 1 36 ? -30.897 67.524 3.775 1.00 38.71 36 ALA E C 1
ATOM 7716 O O . ALA E 1 36 ? -31.963 67.528 3.152 1.00 35.33 36 ALA E O 1
ATOM 7718 N N . PRO E 1 37 ? -30.314 66.371 4.169 1.00 42.62 37 PRO E N 1
ATOM 7719 C CA . PRO E 1 37 ? -30.873 65.054 3.846 1.00 41.46 37 PRO E CA 1
ATOM 7720 C C . PRO E 1 37 ? -32.286 64.881 4.411 1.00 39.92 37 PRO E C 1
ATOM 7721 O O . PRO E 1 37 ? -32.498 65.171 5.576 1.00 41.01 37 PRO E O 1
ATOM 7725 N N . ALA E 1 38 ? -33.210 64.459 3.554 1.00 37.90 38 ALA E N 1
ATOM 7726 C CA . ALA E 1 38 ? -34.631 64.223 3.882 1.00 42.96 38 ALA E CA 1
ATOM 7727 C C . ALA E 1 38 ? -35.323 65.554 4.233 1.00 40.91 38 ALA E C 1
ATOM 7728 O O . ALA E 1 38 ? -36.505 65.524 4.572 1.00 39.49 38 ALA E O 1
ATOM 7730 N N . LYS E 1 39 ? -34.659 66.693 4.090 1.00 44.01 39 LYS E N 1
ATOM 7731 C CA . LYS E 1 39 ? -35.274 67.977 4.520 1.00 46.49 39 LYS E CA 1
ATOM 7732 C C . LYS E 1 39 ? -35.429 68.964 3.357 1.00 40.67 39 LYS E C 1
ATOM 7733 O O . LYS E 1 39 ? -36.076 69.979 3.604 1.00 44.88 39 LYS E O 1
ATOM 7739 N N . ALA E 1 40 ? -34.911 68.710 2.153 1.00 36.40 40 ALA E N 1
ATOM 7740 C CA . ALA E 1 40 ? -34.981 69.694 1.041 1.00 36.27 40 ALA E CA 1
ATOM 7741 C C . ALA E 1 40 ? -35.853 69.172 -0.104 1.00 38.42 40 ALA E C 1
ATOM 7742 O O . ALA E 1 40 ? -36.853 69.786 -0.439 1.00 38.95 40 ALA E O 1
ATOM 7744 N N . TYR E 1 41 ? -35.482 68.061 -0.725 1.00 42.82 41 TYR E N 1
ATOM 7745 C CA . TYR E 1 41 ? -36.362 67.384 -1.703 1.00 40.98 41 TYR E CA 1
ATOM 7746 C C . TYR E 1 41 ? -36.349 65.884 -1.381 1.00 42.43 41 TYR E C 1
ATOM 7747 O O . TYR E 1 41 ? -35.236 65.324 -1.300 1.00 45.04 41 TYR E O 1
ATOM 7756 N N . ASN E 1 42 ? -37.524 65.282 -1.147 1.00 40.00 42 ASN E N 1
ATOM 7757 C CA . ASN E 1 42 ? -37.663 63.819 -0.889 1.00 38.81 42 ASN E CA 1
ATOM 7758 C C . ASN E 1 42 ? -38.939 63.299 -1.547 1.00 35.50 42 ASN E C 1
ATOM 7759 O O . ASN E 1 42 ? -40.011 63.548 -1.012 1.00 39.52 42 ASN E O 1
ATOM 7764 N N . PRO E 1 43 ? -38.882 62.494 -2.643 1.00 28.88 43 PRO E N 1
ATOM 7765 C CA . PRO E 1 43 ? -37.628 62.061 -3.266 1.00 28.46 43 PRO E CA 1
ATOM 7766 C C . PRO E 1 43 ? -36.994 63.068 -4.233 1.00 30.73 43 PRO E C 1
ATOM 7767 O O . PRO E 1 43 ? -37.653 64.022 -4.640 1.00 34.88 43 PRO E O 1
ATOM 7771 N N . LEU E 1 44 ? -35.756 62.819 -4.621 1.00 31.95 44 LEU E N 1
ATOM 7772 C CA . LEU E 1 44 ? -35.152 63.484 -5.792 1.00 35.31 44 LEU E CA 1
ATOM 7773 C C . LEU E 1 44 ? -35.062 62.468 -6.937 1.00 40.98 44 LEU E C 1
ATOM 7774 O O . LEU E 1 44 ? -34.344 61.452 -6.766 1.00 41.26 44 LEU E O 1
ATOM 7779 N N . PHE E 1 45 ? -35.757 62.753 -8.048 1.00 40.66 45 PHE E N 1
ATOM 7780 C CA . PHE E 1 45 ? -35.710 61.995 -9.323 1.00 43.37 45 PHE E CA 1
ATOM 7781 C C . PHE E 1 45 ? -34.824 62.748 -10.323 1.00 42.67 45 PHE E C 1
ATOM 7782 O O . PHE E 1 45 ? -35.231 63.823 -10.778 1.00 45.31 45 PHE E O 1
ATOM 7790 N N . ILE E 1 46 ? -33.673 62.180 -10.675 1.00 42.04 46 ILE E N 1
ATOM 7791 C CA . ILE E 1 46 ? -32.750 62.696 -11.732 1.00 44.14 46 ILE E CA 1
ATOM 7792 C C . ILE E 1 46 ? -32.886 61.850 -13.002 1.00 44.18 46 ILE E C 1
ATOM 7793 O O . ILE E 1 46 ? -32.597 60.659 -12.916 1.00 47.34 46 ILE E O 1
ATOM 7798 N N . TYR E 1 47 ? -33.260 62.413 -14.153 1.00 48.30 47 TYR E N 1
ATOM 7799 C CA . TYR E 1 47 ? -33.299 61.644 -15.432 1.00 50.83 47 TYR E CA 1
ATOM 7800 C C . TYR E 1 47 ? -32.528 62.381 -16.531 1.00 52.11 47 TYR E C 1
ATOM 7801 O O . TYR E 1 47 ? -32.128 63.513 -16.330 1.00 46.05 47 TYR E O 1
ATOM 7810 N N . GLY E 1 48 ? -32.249 61.698 -17.637 1.00 52.83 48 GLY E N 1
ATOM 7811 C CA . GLY E 1 48 ? -31.333 62.214 -18.669 1.00 50.26 48 GLY E CA 1
ATOM 7812 C C . GLY E 1 48 ? -30.626 61.122 -19.452 1.00 48.59 48 GLY E C 1
ATOM 7813 O O . GLY E 1 48 ? -30.548 59.966 -18.980 1.00 47.20 48 GLY E O 1
ATOM 7814 N N . GLY E 1 49 ? -30.094 61.497 -20.612 1.00 42.47 49 GLY E N 1
ATOM 7815 C CA . GLY E 1 49 ? -29.442 60.581 -21.552 1.00 41.77 49 GLY E CA 1
ATOM 7816 C C . GLY E 1 49 ? -28.097 60.064 -21.056 1.00 42.89 49 GLY E C 1
ATOM 7817 O O . GLY E 1 49 ? -27.636 60.412 -19.953 1.00 39.52 49 GLY E O 1
ATOM 7818 N N . VAL E 1 50 ? -27.469 59.260 -21.902 1.00 38.98 50 VAL E N 1
ATOM 7819 C CA . VAL E 1 50 ? -26.203 58.559 -21.614 1.00 39.90 50 VAL E CA 1
ATOM 7820 C C . VAL E 1 50 ? -25.111 59.549 -21.191 1.00 43.63 50 VAL E C 1
ATOM 7821 O O . VAL E 1 50 ? -24.994 60.606 -21.807 1.00 48.95 50 VAL E O 1
ATOM 7825 N N . GLY E 1 51 ? -24.269 59.131 -20.245 1.00 45.67 51 GLY E N 1
ATOM 7826 C CA . GLY E 1 51 ? -22.985 59.753 -19.869 1.00 49.52 51 GLY E CA 1
ATOM 7827 C C . GLY E 1 51 ? -23.100 61.250 -19.597 1.00 52.54 51 GLY E C 1
ATOM 7828 O O . GLY E 1 51 ? -22.248 62.003 -20.122 1.00 64.11 51 GLY E O 1
ATOM 7829 N N . LEU E 1 52 ? -24.084 61.675 -18.795 1.00 46.90 52 LEU E N 1
ATOM 7830 C CA . LEU E 1 52 ? -24.337 63.109 -18.475 1.00 45.66 52 LEU E CA 1
ATOM 7831 C C . LEU E 1 52 ? -24.109 63.436 -16.989 1.00 44.55 52 LEU E C 1
ATOM 7832 O O . LEU E 1 52 ? -24.322 64.621 -16.615 1.00 52.75 52 LEU E O 1
ATOM 7837 N N . GLY E 1 53 ? -23.652 62.459 -16.195 1.00 46.57 53 GLY E N 1
ATOM 7838 C CA . GLY E 1 53 ? -23.214 62.634 -14.797 1.00 44.79 53 GLY E CA 1
ATOM 7839 C C . GLY E 1 53 ? -24.269 62.239 -13.759 1.00 41.93 53 GLY E C 1
ATOM 7840 O O . GLY E 1 53 ? -24.063 62.549 -12.575 1.00 45.66 53 GLY E O 1
ATOM 7841 N N . LYS E 1 54 ? -25.356 61.571 -14.138 1.00 40.13 54 LYS E N 1
ATOM 7842 C CA . LYS E 1 54 ? -26.378 61.100 -13.152 1.00 43.04 54 LYS E CA 1
ATOM 7843 C C . LYS E 1 54 ? -25.708 60.326 -12.002 1.00 42.82 54 LYS E C 1
ATOM 7844 O O . LYS E 1 54 ? -25.851 60.720 -10.832 1.00 42.15 54 LYS E O 1
ATOM 7850 N N . THR E 1 55 ? -24.980 59.265 -12.328 1.00 44.72 55 THR E N 1
ATOM 7851 C CA . THR E 1 55 ? -24.278 58.391 -11.346 1.00 44.57 55 THR E CA 1
ATOM 7852 C C . THR E 1 55 ? -23.278 59.239 -10.555 1.00 43.20 55 THR E C 1
ATOM 7853 O O . THR E 1 55 ? -23.180 59.012 -9.354 1.00 44.68 55 THR E O 1
ATOM 7857 N N . HIS E 1 56 ? -22.563 60.155 -11.221 1.00 42.84 56 HIS E N 1
ATOM 7858 C CA . HIS E 1 56 ? -21.552 61.062 -10.613 1.00 42.31 56 HIS E CA 1
ATOM 7859 C C . HIS E 1 56 ? -22.235 61.886 -9.524 1.00 38.30 56 HIS E C 1
ATOM 7860 O O . HIS E 1 56 ? -21.692 61.911 -8.388 1.00 42.84 56 HIS E O 1
ATOM 7867 N N . LEU E 1 57 ? -23.362 62.527 -9.855 1.00 33.08 57 LEU E N 1
ATOM 7868 C CA . LEU E 1 57 ? -24.148 63.336 -8.888 1.00 36.67 57 LEU E CA 1
ATOM 7869 C C . LEU E 1 57 ? -24.542 62.451 -7.697 1.00 39.45 57 LEU E C 1
ATOM 7870 O O . LEU E 1 57 ? -24.310 62.826 -6.529 1.00 37.36 57 LEU E O 1
ATOM 7875 N N . MET E 1 58 ? -25.030 61.248 -7.977 1.00 44.34 58 MET E N 1
ATOM 7876 C CA . MET E 1 58 ? -25.530 60.355 -6.911 1.00 43.01 58 MET E CA 1
ATOM 7877 C C . MET E 1 58 ? -24.394 60.015 -5.952 1.00 40.66 58 MET E C 1
ATOM 7878 O O . MET E 1 58 ? -24.630 59.999 -4.738 1.00 46.56 58 MET E O 1
ATOM 7883 N N . HIS E 1 59 ? -23.195 59.789 -6.464 1.00 38.65 59 HIS E N 1
ATOM 7884 C CA . HIS E 1 59 ? -22.030 59.451 -5.612 1.00 41.55 59 HIS E CA 1
ATOM 7885 C C . HIS E 1 59 ? -21.610 60.701 -4.844 1.00 43.36 59 HIS E C 1
ATOM 7886 O O . HIS E 1 59 ? -21.124 60.563 -3.701 1.00 41.93 59 HIS E O 1
ATOM 7893 N N . ALA E 1 60 ? -21.745 61.871 -5.465 1.00 42.96 60 ALA E N 1
ATOM 7894 C CA . ALA E 1 60 ? -21.317 63.135 -4.843 1.00 44.51 60 ALA E CA 1
ATOM 7895 C C . ALA E 1 60 ? -22.222 63.388 -3.639 1.00 39.82 60 ALA E C 1
ATOM 7896 O O . ALA E 1 60 ? -21.700 63.706 -2.569 1.00 43.86 60 ALA E O 1
ATOM 7898 N N . ILE E 1 61 ? -23.534 63.227 -3.799 1.00 35.21 61 ILE E N 1
ATOM 7899 C CA . ILE E 1 61 ? -24.487 63.321 -2.649 1.00 34.24 61 ILE E CA 1
ATOM 7900 C C . ILE E 1 61 ? -23.975 62.400 -1.534 1.00 38.07 61 ILE E C 1
ATOM 7901 O O . ILE E 1 61 ? -23.894 62.816 -0.368 1.00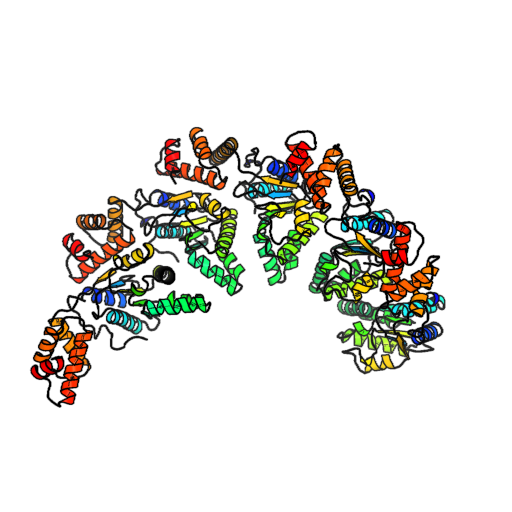 36.78 61 ILE E O 1
ATOM 7906 N N . GLY E 1 62 ? -23.592 61.187 -1.899 1.00 39.32 62 GLY E N 1
ATOM 7907 C CA . GLY E 1 62 ? -23.156 60.181 -0.925 1.00 42.00 62 GLY E CA 1
ATOM 7908 C C . GLY E 1 62 ? -21.961 60.668 -0.144 1.00 38.30 62 GLY E C 1
ATOM 7909 O O . GLY E 1 62 ? -22.042 60.683 1.085 1.00 37.87 62 GLY E O 1
ATOM 7910 N N . HIS E 1 63 ? -20.879 61.012 -0.832 1.00 38.01 63 HIS E N 1
ATOM 7911 C CA . HIS E 1 63 ? -19.614 61.424 -0.173 1.00 45.33 63 HIS E CA 1
ATOM 7912 C C . HIS E 1 63 ? -19.939 62.555 0.794 1.00 45.37 63 HIS E C 1
ATOM 7913 O O . HIS E 1 63 ? -19.488 62.469 1.940 1.00 56.46 63 HIS E O 1
ATOM 7920 N N . TYR E 1 64 ? -20.704 63.552 0.329 1.00 42.59 64 TYR E N 1
ATOM 7921 C CA . TYR E 1 64 ? -20.976 64.802 1.073 1.00 43.44 64 TYR E CA 1
ATOM 7922 C C . TYR E 1 64 ? -21.704 64.415 2.372 1.00 42.90 64 TYR E C 1
ATOM 7923 O O . TYR E 1 64 ? -21.336 64.872 3.458 1.00 38.26 64 TYR E O 1
ATOM 7932 N N . VAL E 1 65 ? -22.708 63.557 2.267 1.00 37.74 65 VAL E N 1
ATOM 7933 C CA . VAL E 1 65 ? -23.521 63.186 3.448 1.00 36.35 65 VAL E CA 1
ATOM 7934 C C . VAL E 1 65 ? -22.604 62.443 4.425 1.00 37.60 65 VAL E C 1
ATOM 7935 O O . VAL E 1 65 ? -22.696 62.727 5.634 1.00 40.49 65 VAL E O 1
ATOM 7939 N N . ILE E 1 66 ? -21.752 61.547 3.924 1.00 41.62 66 ILE E N 1
ATOM 7940 C CA . ILE E 1 66 ? -20.876 60.685 4.767 1.00 42.42 66 ILE E CA 1
ATOM 7941 C C . ILE E 1 66 ? -19.831 61.584 5.418 1.00 42.29 66 ILE E C 1
ATOM 7942 O O . ILE E 1 66 ? -19.415 61.297 6.538 1.00 51.57 66 ILE E O 1
ATOM 7947 N N . ASP E 1 67 ? -19.360 62.591 4.703 1.00 47.23 67 ASP E N 1
ATOM 7948 C CA . ASP E 1 67 ? -18.199 63.396 5.160 1.00 55.44 67 ASP E CA 1
ATOM 7949 C C . ASP E 1 67 ? -18.701 64.247 6.344 1.00 53.96 67 ASP E C 1
ATOM 7950 O O . ASP E 1 67 ? -17.958 64.370 7.329 1.00 56.21 67 ASP E O 1
ATOM 7955 N N . HIS E 1 68 ? -19.957 64.707 6.294 1.00 50.51 68 HIS E N 1
ATOM 7956 C CA . HIS E 1 68 ? -20.581 65.644 7.267 1.00 48.81 68 HIS E CA 1
ATOM 7957 C C . HIS E 1 68 ? -21.315 64.868 8.361 1.00 48.80 68 HIS E C 1
ATOM 7958 O O . HIS E 1 68 ? -21.833 65.526 9.274 1.00 49.35 68 HIS E O 1
ATOM 7965 N N . ASN E 1 69 ? -21.362 63.535 8.278 1.00 51.21 69 ASN E N 1
ATOM 7966 C CA . ASN E 1 69 ? -22.130 62.694 9.232 1.00 50.94 69 ASN E CA 1
ATOM 7967 C C . ASN E 1 69 ? -21.605 61.265 9.192 1.00 53.19 69 ASN E C 1
ATOM 7968 O O . ASN E 1 69 ? -22.135 60.418 8.478 1.00 55.04 69 ASN E O 1
ATOM 7973 N N . PRO E 1 70 ? -20.559 60.963 9.984 1.00 53.97 70 PRO E N 1
ATOM 7974 C CA . PRO E 1 70 ? -20.028 59.605 10.090 1.00 59.48 70 PRO E CA 1
ATOM 7975 C C . PRO E 1 70 ? -21.042 58.573 10.589 1.00 55.74 70 PRO E C 1
ATOM 7976 O O . PRO E 1 70 ? -20.817 57.431 10.343 1.00 58.37 70 PRO E O 1
ATOM 7980 N N . SER E 1 71 ? -22.120 59.013 11.235 1.00 62.24 71 SER E N 1
ATOM 7981 C CA . SER E 1 71 ? -23.222 58.161 11.768 1.00 68.60 71 SER E CA 1
ATOM 7982 C C . SER E 1 71 ? -24.150 57.666 10.638 1.00 59.02 71 SER E C 1
ATOM 7983 O O . SER E 1 71 ? -24.943 56.732 10.897 1.00 52.81 71 SER E O 1
ATOM 7986 N N . ALA E 1 72 ? -24.081 58.272 9.445 1.00 49.61 72 ALA E N 1
ATOM 7987 C CA . ALA E 1 72 ? -25.138 58.175 8.407 1.00 49.25 72 ALA E CA 1
ATOM 7988 C C . ALA E 1 72 ? -24.979 56.878 7.598 1.00 42.74 72 ALA E C 1
ATOM 7989 O O . ALA E 1 72 ? -23.881 56.604 7.158 1.00 41.59 72 ALA E O 1
ATOM 7991 N N . LYS E 1 73 ? -26.058 56.105 7.461 1.00 42.83 73 LYS E N 1
ATOM 7992 C CA . LYS E 1 73 ? -26.133 54.869 6.642 1.00 45.69 73 LYS E CA 1
ATOM 7993 C C . LYS E 1 73 ? -26.520 55.236 5.194 1.00 46.44 73 LYS E C 1
ATOM 7994 O O . LYS E 1 73 ? -27.718 55.501 4.924 1.00 45.85 73 LYS E O 1
ATOM 8000 N N . VAL E 1 74 ? -25.533 55.274 4.294 1.00 40.67 74 VAL E N 1
ATOM 8001 C CA . VAL E 1 74 ? -25.692 55.683 2.869 1.00 39.63 74 VAL E CA 1
ATOM 8002 C C . VAL E 1 74 ? -25.431 54.445 2.018 1.00 36.69 74 VAL E C 1
ATOM 8003 O O . VAL E 1 74 ? -24.415 53.809 2.204 1.00 37.58 74 VAL E O 1
ATOM 8007 N N . VAL E 1 75 ? -26.316 54.137 1.087 1.00 37.55 75 VAL E N 1
ATOM 8008 C CA . VAL E 1 75 ? -26.186 52.915 0.248 1.00 38.47 75 VAL E CA 1
ATOM 8009 C C . VAL E 1 75 ? -26.467 53.334 -1.182 1.00 40.50 75 VAL E C 1
ATOM 8010 O O . VAL E 1 75 ? -27.611 53.828 -1.407 1.00 40.26 75 VAL E O 1
ATOM 8014 N N . TYR E 1 76 ? -25.471 53.175 -2.068 1.00 38.79 76 TYR E N 1
ATOM 8015 C CA . TYR E 1 76 ? -25.632 53.322 -3.535 1.00 40.67 76 TYR E CA 1
ATOM 8016 C C . TYR E 1 76 ? -25.781 51.918 -4.132 1.00 41.31 76 TYR E C 1
ATOM 8017 O O . TYR E 1 76 ? -25.054 51.022 -3.638 1.00 44.59 76 TYR E O 1
ATOM 8026 N N . LEU E 1 77 ? -26.632 51.747 -5.159 1.00 35.28 77 LEU E N 1
ATOM 8027 C CA . LEU E 1 77 ? -26.693 50.496 -5.957 1.00 33.99 77 LEU E CA 1
ATOM 8028 C C . LEU E 1 77 ? -27.568 50.677 -7.199 1.00 33.86 77 LEU E C 1
ATOM 8029 O O . LEU E 1 77 ? -28.534 51.410 -7.121 1.00 33.71 77 LEU E O 1
ATOM 8034 N N . SER E 1 78 ? -27.252 49.986 -8.297 1.00 41.90 78 SER E N 1
ATOM 8035 C CA . SER E 1 78 ? -28.175 49.786 -9.456 1.00 44.08 78 SER E CA 1
ATOM 8036 C C . SER E 1 78 ? -29.520 49.180 -9.003 1.00 39.94 78 SER E C 1
ATOM 8037 O O . SER E 1 78 ? -29.538 48.390 -8.033 1.00 41.91 78 SER E O 1
ATOM 8040 N N . SER E 1 79 ? -30.617 49.490 -9.689 1.00 38.45 79 SER E N 1
ATOM 8041 C CA . SER E 1 79 ? -31.921 48.806 -9.472 1.00 44.40 79 SER E CA 1
ATOM 8042 C C . SER E 1 79 ? -31.741 47.289 -9.745 1.00 49.63 79 SER E C 1
ATOM 8043 O O . SER E 1 79 ? -32.435 46.433 -9.113 1.00 44.72 79 SER E O 1
ATOM 8046 N N . GLU E 1 80 ? -30.801 46.969 -10.635 1.00 46.77 80 GLU E N 1
ATOM 8047 C CA . GLU E 1 80 ? -30.467 45.602 -11.082 1.00 46.74 80 GLU E CA 1
ATOM 8048 C C . GLU E 1 80 ? -29.809 44.829 -9.940 1.00 47.71 80 GLU E C 1
ATOM 8049 O O . GLU E 1 80 ? -30.099 43.633 -9.805 1.00 53.91 80 GLU E O 1
ATOM 8055 N N . LYS E 1 81 ? -28.975 45.490 -9.141 1.00 46.42 81 LYS E N 1
ATOM 8056 C CA . LYS E 1 81 ? -28.362 44.907 -7.925 1.00 43.53 81 LYS E CA 1
ATOM 8057 C C . LYS E 1 81 ? -29.462 44.689 -6.889 1.00 46.30 81 LYS E C 1
ATOM 8058 O O . LYS E 1 81 ? -29.457 43.647 -6.235 1.00 44.23 81 LYS E O 1
ATOM 8064 N N . PHE E 1 82 ? -30.371 45.653 -6.752 1.00 46.38 82 PHE E N 1
ATOM 8065 C CA . PHE E 1 82 ? -31.544 45.561 -5.846 1.00 43.59 82 PHE E CA 1
ATOM 8066 C C . PHE E 1 82 ? -32.353 44.325 -6.269 1.00 44.04 82 PHE E C 1
ATOM 8067 O O . PHE E 1 82 ? -32.489 43.427 -5.430 1.00 42.79 82 PHE E O 1
ATOM 8075 N N . THR E 1 83 ? -32.806 44.261 -7.532 1.00 42.03 83 THR E N 1
ATOM 8076 C CA . THR E 1 83 ? -33.571 43.117 -8.100 1.00 43.05 83 THR E CA 1
ATOM 8077 C C . THR E 1 83 ? -32.900 41.803 -7.729 1.00 42.89 83 THR E C 1
ATOM 8078 O O . THR E 1 83 ? -33.579 40.964 -7.165 1.00 49.40 83 THR E O 1
ATOM 8082 N N . ASN E 1 84 ? -31.620 41.650 -8.048 1.00 39.63 84 ASN E N 1
ATOM 8083 C CA . ASN E 1 84 ? -30.931 40.348 -7.900 1.00 44.18 84 ASN E CA 1
ATOM 8084 C C . ASN E 1 84 ? -30.843 40.000 -6.418 1.00 48.10 84 ASN E C 1
ATOM 8085 O O . ASN E 1 84 ? -31.134 38.855 -6.093 1.00 52.29 84 ASN E O 1
ATOM 8090 N N . GLU E 1 85 ? -30.417 40.938 -5.568 1.00 48.98 85 GLU E N 1
ATOM 8091 C CA . GLU E 1 85 ? -30.215 40.687 -4.117 1.00 43.34 85 GLU E CA 1
ATOM 8092 C C . GLU E 1 85 ? -31.544 40.282 -3.485 1.00 44.25 85 GLU E C 1
ATOM 8093 O O . GLU E 1 85 ? -31.517 39.431 -2.587 1.00 44.48 85 GLU E O 1
ATOM 8099 N N . PHE E 1 86 ? -32.650 40.841 -3.983 1.00 41.96 86 PHE E N 1
ATOM 8100 C CA . PHE E 1 86 ? -34.023 40.598 -3.474 1.00 45.23 86 PHE E CA 1
ATOM 8101 C C . PHE E 1 86 ? -34.540 39.219 -3.895 1.00 46.30 86 PHE E C 1
ATOM 8102 O O . PHE E 1 86 ? -35.097 38.523 -3.003 1.00 54.74 86 PHE E O 1
ATOM 8110 N N . ILE E 1 87 ? -34.456 38.876 -5.187 1.00 47.04 87 ILE E N 1
ATOM 8111 C CA . ILE E 1 87 ? -34.796 37.518 -5.740 1.00 46.89 87 ILE E CA 1
ATOM 8112 C C . ILE E 1 87 ? -33.949 36.459 -4.997 1.00 46.39 87 ILE E C 1
ATOM 8113 O O . ILE E 1 87 ? -34.474 35.429 -4.562 1.00 50.27 87 ILE E O 1
ATOM 8118 N N . ASN E 1 88 ? -32.676 36.740 -4.788 1.00 46.13 88 ASN E N 1
ATOM 8119 C CA . ASN E 1 88 ? -31.761 35.886 -3.995 1.00 51.68 88 ASN E CA 1
ATOM 8120 C C . ASN E 1 88 ? -32.283 35.755 -2.572 1.00 52.47 88 ASN E C 1
ATOM 8121 O O . ASN E 1 88 ? -32.079 34.686 -1.987 1.00 58.60 88 ASN E O 1
ATOM 8126 N N . SER E 1 89 ? -32.823 36.824 -1.999 1.00 48.46 89 SER E N 1
ATOM 8127 C CA . SER E 1 89 ? -33.251 36.802 -0.579 1.00 48.18 89 SER E CA 1
ATOM 8128 C C . SER E 1 89 ? -34.456 35.857 -0.470 1.00 46.62 89 SER E C 1
ATOM 8129 O O . SER E 1 89 ? -34.568 35.165 0.537 1.00 48.42 89 SER E O 1
ATOM 8132 N N . ILE E 1 90 ? -35.324 35.834 -1.478 1.00 44.33 90 ILE E N 1
ATOM 8133 C CA . ILE E 1 90 ? -36.569 35.021 -1.457 1.00 51.80 90 ILE E CA 1
ATOM 8134 C C . ILE E 1 90 ? -36.186 33.539 -1.581 1.00 60.61 90 ILE E C 1
ATOM 8135 O O . ILE E 1 90 ? -36.599 32.764 -0.700 1.00 58.04 90 ILE E O 1
ATOM 8140 N N . ARG E 1 91 ? -35.332 33.206 -2.546 1.00 69.34 91 ARG E N 1
ATOM 8141 C CA . ARG E 1 91 ? -34.845 31.819 -2.716 1.00 66.41 91 ARG E CA 1
ATOM 8142 C C . ARG E 1 91 ? -34.216 31.337 -1.420 1.00 57.54 91 ARG E C 1
ATOM 8143 O O . ARG E 1 91 ? -34.495 30.202 -1.025 1.00 73.19 91 ARG E O 1
ATOM 8151 N N . ASP E 1 92 ? -33.397 32.165 -0.798 1.00 51.73 92 ASP E N 1
ATOM 8152 C CA . ASP E 1 92 ? -32.673 31.725 0.414 1.00 59.92 92 ASP E CA 1
ATOM 8153 C C . ASP E 1 92 ? -33.525 31.951 1.662 1.00 55.36 92 ASP E C 1
ATOM 8154 O O . ASP E 1 92 ? -32.995 31.742 2.756 1.00 52.70 92 ASP E O 1
ATOM 8159 N N . ASN E 1 93 ? -34.796 32.311 1.496 1.00 54.64 93 ASN E N 1
ATOM 8160 C CA . ASN E 1 93 ? -35.661 32.647 2.657 1.00 55.77 93 ASN E CA 1
ATOM 8161 C C . ASN E 1 93 ? -34.866 33.551 3.600 1.00 51.84 93 ASN E C 1
ATOM 8162 O O . ASN E 1 93 ? -34.600 33.135 4.734 1.00 53.90 93 ASN E O 1
ATOM 8167 N N . LYS E 1 94 ? -34.500 34.738 3.126 1.00 52.84 94 LYS E N 1
ATOM 8168 C CA . LYS E 1 94 ? -33.744 35.711 3.951 1.00 54.03 94 LYS E CA 1
ATOM 8169 C C . LYS E 1 94 ? -34.261 37.110 3.613 1.00 45.16 94 LYS E C 1
ATOM 8170 O O . LYS E 1 94 ? -33.547 38.077 3.874 1.00 41.91 94 LYS E O 1
ATOM 8176 N N . ALA E 1 95 ? -35.458 37.188 3.039 1.00 43.19 95 ALA E N 1
ATOM 8177 C CA . ALA E 1 95 ? -36.079 38.485 2.699 1.00 42.52 95 ALA E CA 1
ATOM 8178 C C . ALA E 1 95 ? -36.070 39.387 3.928 1.00 43.99 95 ALA E C 1
ATOM 8179 O O . ALA E 1 95 ? -35.880 40.591 3.768 1.00 46.75 95 ALA E O 1
ATOM 8181 N N . VAL E 1 96 ? -36.292 38.809 5.102 1.00 39.01 96 VAL E N 1
ATOM 8182 C CA . VAL E 1 96 ? -36.220 39.586 6.369 1.00 42.39 96 VAL E CA 1
ATOM 8183 C C . VAL E 1 96 ? -34.856 40.299 6.462 1.00 44.66 96 VAL E C 1
ATOM 8184 O O . VAL E 1 96 ? -34.832 41.426 7.011 1.00 44.52 96 VAL E O 1
ATOM 8188 N N . ASP E 1 97 ? -33.766 39.689 5.965 1.00 46.24 97 ASP E N 1
ATOM 8189 C CA . ASP E 1 97 ? -32.391 40.278 5.968 1.00 48.90 97 ASP E CA 1
ATOM 8190 C C . ASP E 1 97 ? -32.279 41.421 4.947 1.00 46.98 97 ASP E C 1
ATOM 8191 O O . ASP E 1 97 ? -31.599 42.428 5.231 1.00 48.10 97 ASP E O 1
ATOM 8196 N N . PHE E 1 98 ? -32.904 41.257 3.784 1.00 44.07 98 PHE E N 1
ATOM 8197 C CA . PHE E 1 98 ? -32.972 42.282 2.717 1.00 45.32 98 PHE E CA 1
ATOM 8198 C C . PHE E 1 98 ? -33.663 43.545 3.268 1.00 43.24 98 PHE E C 1
ATOM 8199 O O . PHE E 1 98 ? -33.185 44.671 3.040 1.00 40.30 98 PHE E O 1
ATOM 8207 N N . ARG E 1 99 ? -34.751 43.348 4.007 1.00 41.21 99 ARG E N 1
ATOM 8208 C CA . ARG E 1 99 ? -35.639 44.428 4.495 1.00 41.37 99 ARG E CA 1
ATOM 8209 C C . ARG E 1 99 ? -34.897 45.175 5.587 1.00 37.63 99 ARG E C 1
ATOM 8210 O O . ARG E 1 99 ? -34.826 46.390 5.522 1.00 40.94 99 ARG E O 1
ATOM 8218 N N . ASN E 1 100 ? -34.312 44.448 6.520 1.00 39.66 100 ASN E N 1
ATOM 8219 C CA . ASN E 1 100 ? -33.416 45.026 7.549 1.00 48.48 100 ASN E CA 1
ATOM 8220 C C . ASN E 1 100 ? -32.403 45.991 6.908 1.00 51.79 100 ASN E C 1
ATOM 8221 O O . ASN E 1 100 ? -32.281 47.120 7.407 1.00 49.07 100 ASN E O 1
ATOM 8226 N N . ARG E 1 101 ? -31.690 45.569 5.859 1.00 51.73 101 ARG E N 1
ATOM 8227 C CA . ARG E 1 101 ? -30.670 46.426 5.213 1.00 51.70 101 ARG E CA 1
ATOM 8228 C C . ARG E 1 101 ? -31.373 47.672 4.645 1.00 49.87 101 ARG E C 1
ATOM 8229 O O . ARG E 1 101 ? -31.118 48.776 5.170 1.00 52.57 101 ARG E O 1
ATOM 8237 N N . TYR E 1 102 ? -32.284 47.507 3.677 1.00 45.41 102 TYR E N 1
ATOM 8238 C CA . TYR E 1 102 ? -32.662 48.594 2.730 1.00 46.11 102 TYR E CA 1
ATOM 8239 C C . TYR E 1 102 ? -33.744 49.494 3.323 1.00 44.44 102 TYR E C 1
ATOM 8240 O O . TYR E 1 102 ? -33.791 50.629 2.888 1.00 44.16 102 TYR E O 1
ATOM 8249 N N . ARG E 1 103 ? -34.528 49.028 4.297 1.00 41.87 103 ARG E N 1
ATOM 8250 C CA . ARG E 1 103 ? -35.611 49.822 4.933 1.00 39.76 103 ARG E CA 1
ATOM 8251 C C . ARG E 1 103 ? -35.078 50.632 6.122 1.00 39.93 103 ARG E C 1
ATOM 8252 O O . ARG E 1 103 ? -35.895 51.358 6.654 1.00 35.07 103 ARG E O 1
ATOM 8260 N N . ASN E 1 104 ? -33.790 50.529 6.498 1.00 40.27 104 ASN E N 1
ATOM 8261 C CA . ASN E 1 104 ? -33.218 51.209 7.694 1.00 42.12 104 ASN E CA 1
ATOM 8262 C C . ASN E 1 104 ? -32.015 52.081 7.336 1.00 44.22 104 ASN E C 1
ATOM 8263 O O . ASN E 1 104 ? -31.296 52.521 8.256 1.00 48.95 104 ASN E O 1
ATOM 8268 N N . VAL E 1 105 ? -31.795 52.341 6.058 1.00 43.33 105 VAL E N 1
ATOM 8269 C CA . VAL E 1 105 ? -30.736 53.296 5.641 1.00 40.30 105 VAL E CA 1
ATOM 8270 C C . VAL E 1 105 ? -31.253 54.712 5.861 1.00 39.94 105 VAL E C 1
ATOM 8271 O O . VAL E 1 105 ? -32.494 54.906 5.980 1.00 38.71 105 VAL E O 1
ATOM 8275 N N . ASP E 1 106 ? -30.315 55.648 5.924 1.00 40.61 106 ASP E N 1
ATOM 8276 C CA . ASP E 1 106 ? -30.563 57.101 6.106 1.00 43.67 106 ASP E CA 1
ATOM 8277 C C . ASP E 1 106 ? -30.643 57.737 4.716 1.00 42.19 106 ASP E C 1
ATOM 8278 O O . ASP E 1 106 ? -31.496 58.610 4.545 1.00 41.70 106 ASP E O 1
ATOM 8283 N N . VAL E 1 107 ? -29.810 57.296 3.766 1.00 35.25 107 VAL E N 1
ATOM 8284 C CA . VAL E 1 107 ? -29.873 57.787 2.366 1.00 35.01 107 VAL E CA 1
ATOM 8285 C C . VAL E 1 107 ? -29.806 56.580 1.459 1.00 35.88 107 VAL E C 1
ATOM 8286 O O . VAL E 1 107 ? -28.810 55.830 1.581 1.00 37.96 107 VAL E O 1
ATOM 8290 N N . LEU E 1 108 ? -30.774 56.455 0.553 1.00 36.29 108 LEU E N 1
ATOM 8291 C CA . LEU E 1 108 ? -30.791 55.403 -0.492 1.00 37.96 108 LEU E CA 1
ATOM 8292 C C . LEU E 1 108 ? -30.601 56.083 -1.846 1.00 37.68 108 LEU E C 1
ATOM 8293 O O . LEU E 1 108 ? -31.482 56.849 -2.233 1.00 37.92 108 LEU E O 1
ATOM 8298 N N . LEU E 1 109 ? -29.494 55.786 -2.520 1.00 36.26 109 LEU E N 1
ATOM 8299 C CA . LEU E 1 109 ? -29.201 56.245 -3.895 1.00 36.34 109 LEU E CA 1
ATOM 8300 C C . LEU E 1 109 ? -29.370 55.042 -4.821 1.00 37.47 109 LEU E C 1
ATOM 8301 O O . LEU E 1 109 ? -28.497 54.176 -4.859 1.00 38.24 109 LEU E O 1
ATOM 8306 N N . ILE E 1 110 ? -30.486 54.959 -5.523 1.00 36.27 110 ILE E N 1
ATOM 8307 C CA . ILE E 1 110 ? -30.771 53.791 -6.390 1.00 37.59 110 ILE E CA 1
ATOM 8308 C C . ILE E 1 110 ? -30.656 54.240 -7.850 1.00 37.44 110 ILE E C 1
ATOM 8309 O O . ILE E 1 110 ? -31.458 55.102 -8.267 1.00 31.77 110 ILE E O 1
ATOM 8314 N N . ASP E 1 111 ? -29.680 53.685 -8.581 1.00 36.51 111 ASP E N 1
ATOM 8315 C CA . ASP E 1 111 ? -29.316 54.122 -9.955 1.00 39.15 111 ASP E CA 1
ATOM 8316 C C . ASP E 1 111 ? -30.165 53.357 -10.978 1.00 37.32 111 ASP E C 1
ATOM 8317 O O . ASP E 1 111 ? -30.576 52.256 -10.660 1.00 38.19 111 ASP E O 1
ATOM 8322 N N . ASP E 1 112 ? -30.474 53.990 -12.114 1.00 38.48 112 ASP E N 1
ATOM 8323 C CA . ASP E 1 112 ? -31.114 53.407 -13.331 1.00 40.90 112 ASP E CA 1
ATOM 8324 C C . ASP E 1 112 ? -32.391 52.639 -12.972 1.00 34.75 112 ASP E C 1
ATOM 8325 O O . ASP E 1 112 ? -32.492 51.440 -13.280 1.00 35.88 112 ASP E O 1
ATOM 8330 N N . ILE E 1 113 ? -33.370 53.326 -12.415 1.00 32.38 113 ILE E N 1
ATOM 8331 C CA . ILE E 1 113 ? -34.640 52.707 -11.961 1.00 37.32 113 ILE E CA 1
ATOM 8332 C C . ILE E 1 113 ? -35.369 52.028 -13.123 1.00 42.67 113 ILE E C 1
ATOM 8333 O O . ILE E 1 113 ? -36.258 51.217 -12.827 1.00 52.33 113 ILE E O 1
ATOM 8338 N N . GLN E 1 114 ? -35.088 52.362 -14.385 1.00 44.19 114 GLN E N 1
ATOM 8339 C CA . GLN E 1 114 ? -35.825 51.769 -15.551 1.00 47.87 114 GLN E CA 1
ATOM 8340 C C . GLN E 1 114 ? -35.635 50.229 -15.628 1.00 45.60 114 GLN E C 1
ATOM 8341 O O . GLN E 1 114 ? -36.585 49.550 -16.043 1.00 39.38 114 GLN E O 1
ATOM 8347 N N . PHE E 1 115 ? -34.507 49.662 -15.182 1.00 46.20 115 PHE E N 1
ATOM 8348 C CA . PHE E 1 115 ? -34.275 48.184 -15.155 1.00 49.03 115 PHE E CA 1
ATOM 8349 C C . PHE E 1 115 ? -35.229 47.453 -14.201 1.00 45.05 115 PHE E C 1
ATOM 8350 O O . PHE E 1 115 ? -35.135 46.231 -14.143 1.00 44.82 115 PHE E O 1
ATOM 8358 N N . LEU E 1 116 ? -36.117 48.158 -13.502 1.00 44.97 116 LEU E N 1
ATOM 8359 C CA . LEU E 1 116 ? -37.259 47.545 -12.769 1.00 49.05 116 LEU E CA 1
ATOM 8360 C C . LEU E 1 116 ? -38.402 47.272 -13.741 1.00 47.22 116 LEU E C 1
ATOM 8361 O O . LEU E 1 116 ? -39.314 46.523 -13.350 1.00 47.88 116 LEU E O 1
ATOM 8366 N N . ALA E 1 117 ? -38.404 47.876 -14.925 1.00 45.41 117 ALA E N 1
ATOM 8367 C CA . ALA E 1 117 ? -39.460 47.595 -15.926 1.00 50.27 117 ALA E CA 1
ATOM 8368 C C . ALA E 1 117 ? -39.511 46.074 -16.171 1.00 49.63 117 ALA E C 1
ATOM 8369 O O . ALA E 1 117 ? -38.442 45.447 -16.279 1.00 45.59 117 ALA E O 1
ATOM 8371 N N . GLY E 1 118 ? -40.714 45.494 -16.152 1.00 57.39 118 GLY E N 1
ATOM 8372 C CA . GLY E 1 118 ? -40.955 44.050 -16.340 1.00 56.72 118 GLY E CA 1
ATOM 8373 C C . GLY E 1 118 ? -40.679 43.208 -15.097 1.00 57.44 118 GLY E C 1
ATOM 8374 O O . GLY E 1 118 ? -40.921 42.008 -15.186 1.00 61.93 118 GLY E O 1
ATOM 8375 N N . LYS E 1 119 ? -40.201 43.766 -13.973 1.00 57.04 119 LYS E N 1
ATOM 8376 C CA . LYS E 1 119 ? -39.948 42.978 -12.731 1.00 56.25 119 LYS E CA 1
ATOM 8377 C C . LYS E 1 119 ? -41.023 43.305 -11.678 1.00 53.64 119 LYS E C 1
ATOM 8378 O O . LYS E 1 119 ? -40.659 43.839 -10.630 1.00 58.22 119 LYS E O 1
ATOM 8384 N N . GLU E 1 120 ? -42.281 42.908 -11.942 1.00 62.31 120 GLU E N 1
ATOM 8385 C CA . GLU E 1 120 ? -43.539 43.189 -11.167 1.00 64.85 120 GLU E CA 1
ATOM 8386 C C . GLU E 1 120 ? -43.354 42.899 -9.668 1.00 57.10 120 GLU E C 1
ATOM 8387 O O . GLU E 1 120 ? -44.020 43.533 -8.844 1.00 49.43 120 GLU E O 1
ATOM 8393 N N . GLN E 1 121 ? -42.483 41.962 -9.324 1.00 57.79 121 GLN E N 1
ATOM 8394 C CA . GLN E 1 121 ? -42.326 41.489 -7.933 1.00 61.25 121 GLN E CA 1
ATOM 8395 C C . GLN E 1 121 ? -41.358 42.431 -7.206 1.00 60.26 121 GLN E C 1
ATOM 8396 O O . GLN E 1 121 ? -41.633 42.803 -6.049 1.00 60.83 121 GLN E O 1
ATOM 8402 N N . THR E 1 122 ? -40.261 42.800 -7.872 1.00 56.75 122 THR E N 1
ATOM 8403 C CA . THR E 1 122 ? -39.215 43.716 -7.359 1.00 46.64 122 THR E CA 1
ATOM 8404 C C . THR E 1 122 ? -39.833 45.108 -7.253 1.00 47.00 122 THR E C 1
ATOM 8405 O O . THR E 1 122 ? -39.599 45.804 -6.235 1.00 45.89 122 THR E O 1
ATOM 8409 N N . GLN E 1 123 ? -40.647 45.483 -8.238 1.00 45.07 123 GLN E N 1
ATOM 8410 C CA . GLN E 1 123 ? -41.391 46.761 -8.166 1.00 48.49 123 GLN E CA 1
ATOM 8411 C C . GLN E 1 123 ? -42.039 46.867 -6.783 1.00 46.09 123 GLN E C 1
ATOM 8412 O O . GLN E 1 123 ? -41.653 47.792 -6.043 1.00 50.88 123 GLN E O 1
ATOM 8418 N N . GLU E 1 124 ? -42.941 45.945 -6.436 1.00 47.29 124 GLU E N 1
ATOM 8419 C CA . GLU E 1 124 ? -43.702 45.972 -5.154 1.00 45.20 124 GLU E CA 1
ATOM 8420 C C . GLU E 1 124 ? -42.716 46.095 -3.990 1.00 42.80 124 GLU E C 1
ATOM 8421 O O . GLU E 1 124 ? -42.934 46.927 -3.095 1.00 41.66 124 GLU E O 1
ATOM 8427 N N . GLU E 1 125 ? -41.629 45.336 -4.009 1.00 41.30 125 GLU E N 1
ATOM 8428 C CA . GLU E 1 125 ? -40.674 45.364 -2.877 1.00 38.62 125 GLU E CA 1
ATOM 8429 C C . GLU E 1 125 ? -40.105 46.780 -2.780 1.00 38.30 125 GLU E C 1
ATOM 8430 O O . GLU E 1 125 ? -39.878 47.254 -1.634 1.00 37.57 125 GLU E O 1
ATOM 8436 N N . PHE E 1 126 ? -39.836 47.418 -3.928 1.00 39.96 126 PHE E N 1
ATOM 8437 C CA . PHE E 1 126 ? -39.246 48.785 -3.951 1.00 38.69 126 PHE E CA 1
ATOM 8438 C C . PHE E 1 126 ? -40.322 49.784 -3.500 1.00 36.29 126 PHE E C 1
ATOM 8439 O O . PHE E 1 126 ? -39.967 50.722 -2.837 1.00 37.85 126 PHE E O 1
ATOM 8447 N N . PHE E 1 127 ? -41.588 49.590 -3.884 1.00 35.03 127 PHE E N 1
ATOM 8448 C CA . PHE E 1 127 ? -42.747 50.384 -3.406 1.00 36.17 127 PHE E CA 1
ATOM 8449 C C . PHE E 1 127 ? -42.704 50.453 -1.866 1.00 36.20 127 PHE E C 1
ATOM 8450 O O . PHE E 1 127 ? -42.505 51.513 -1.286 1.00 33.58 127 PHE E O 1
ATOM 8458 N N . HIS E 1 128 ? -42.872 49.312 -1.212 1.00 37.31 128 HIS E N 1
ATOM 8459 C CA . HIS E 1 128 ? -42.882 49.164 0.266 1.00 36.68 128 HIS E CA 1
ATOM 8460 C C . HIS E 1 128 ? -41.613 49.758 0.897 1.00 34.58 128 HIS E C 1
ATOM 8461 O O . HIS E 1 128 ? -41.758 50.431 1.931 1.00 34.46 128 HIS E O 1
ATOM 8468 N N . THR E 1 129 ? -40.433 49.530 0.308 1.00 33.64 129 THR E N 1
ATOM 8469 C CA . THR E 1 129 ? -39.136 50.100 0.770 1.00 33.05 129 THR E CA 1
ATOM 8470 C C . THR E 1 129 ? -39.203 51.634 0.755 1.00 35.40 129 THR E C 1
ATOM 8471 O O . THR E 1 129 ? -38.694 52.305 1.709 1.00 33.29 129 THR E O 1
ATOM 8475 N N . PHE E 1 130 ? -39.784 52.165 -0.320 1.00 35.07 130 PHE E N 1
ATOM 8476 C CA . PHE E 1 130 ? -39.897 53.613 -0.584 1.00 34.20 130 PHE E CA 1
ATOM 8477 C C . PHE E 1 130 ? -40.769 54.166 0.538 1.00 33.84 130 PHE E C 1
ATOM 8478 O O . PHE E 1 130 ? -40.358 55.106 1.212 1.00 38.84 130 PHE E O 1
ATOM 8486 N N . ASN E 1 131 ? -41.948 53.589 0.729 1.00 34.94 131 ASN E N 1
ATOM 8487 C CA . ASN E 1 131 ? -42.917 54.068 1.743 1.00 35.94 131 ASN E CA 1
ATOM 8488 C C . ASN 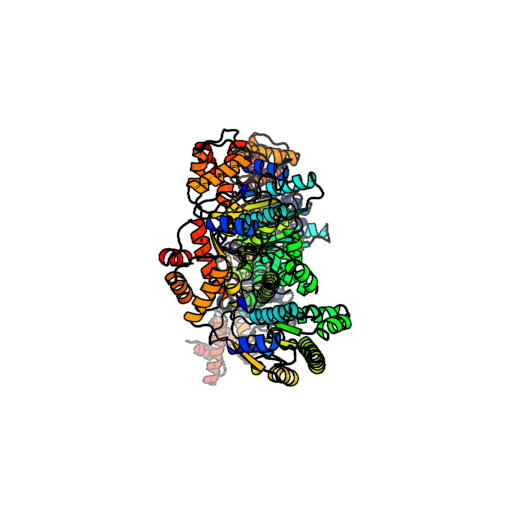E 1 131 ? -42.237 54.058 3.115 1.00 36.96 131 ASN E C 1
ATOM 8489 O O . ASN E 1 131 ? -42.320 55.076 3.828 1.00 40.15 131 ASN E O 1
ATOM 8494 N N . THR E 1 132 ? -41.495 53.000 3.440 1.00 38.79 132 THR E N 1
ATOM 8495 C CA . THR E 1 132 ? -40.858 52.865 4.773 1.00 35.81 132 THR E CA 1
ATOM 8496 C C . THR E 1 132 ? -39.807 53.954 4.942 1.00 34.10 132 THR E C 1
ATOM 8497 O O . THR E 1 132 ? -39.882 54.620 5.954 1.00 35.40 132 THR E O 1
ATOM 8501 N N . LEU E 1 133 ? -38.887 54.105 3.991 1.00 31.73 133 LEU E N 1
ATOM 8502 C CA . LEU E 1 133 ? -37.852 55.161 4.048 1.00 31.31 133 LEU E CA 1
ATOM 8503 C C . LEU E 1 133 ? -38.547 56.515 4.110 1.00 33.52 133 LEU E C 1
ATOM 8504 O O . LEU E 1 133 ? -38.241 57.289 5.032 1.00 35.70 133 LEU E O 1
ATOM 8509 N N . HIS E 1 134 ? -39.511 56.770 3.236 1.00 36.61 134 HIS E N 1
ATOM 8510 C CA . HIS E 1 134 ? -40.223 58.077 3.221 1.00 39.00 134 HIS E CA 1
ATOM 8511 C C . HIS E 1 134 ? -40.902 58.376 4.559 1.00 40.72 134 HIS E C 1
ATOM 8512 O O . HIS E 1 134 ? -40.652 59.455 5.087 1.00 42.01 134 HIS E O 1
ATOM 8519 N N . GLU E 1 135 ? -41.722 57.465 5.091 1.00 42.61 135 GLU E N 1
ATOM 8520 C CA . GLU E 1 135 ? -42.527 57.757 6.305 1.00 42.83 135 GLU E CA 1
ATOM 8521 C C . GLU E 1 135 ? -41.595 57.994 7.518 1.00 40.01 135 GLU E C 1
ATOM 8522 O O . GLU E 1 135 ? -42.001 58.713 8.435 1.00 43.04 135 GLU E O 1
ATOM 8528 N N . GLU E 1 136 ? -40.360 57.505 7.485 1.00 36.79 136 GLU E N 1
ATOM 8529 C CA . GLU E 1 136 ? -39.372 57.579 8.591 1.00 34.23 136 GLU E CA 1
ATOM 8530 C C . GLU E 1 136 ? -38.338 58.654 8.253 1.00 37.53 136 GLU E C 1
ATOM 8531 O O . GLU E 1 136 ? -37.238 58.582 8.834 1.00 39.36 136 GLU E O 1
ATOM 8537 N N . SER E 1 137 ? -38.674 59.594 7.348 1.00 40.16 137 SER E N 1
ATOM 8538 C CA . SER E 1 137 ? -37.846 60.777 6.966 1.00 37.30 137 SER E CA 1
ATOM 8539 C C . SER E 1 137 ? -36.424 60.344 6.627 1.00 35.14 137 SER E C 1
ATOM 8540 O O . SER E 1 137 ? -35.495 60.932 7.177 1.00 38.51 137 SER E O 1
ATOM 8543 N N . LYS E 1 138 ? -36.280 59.373 5.726 1.00 35.54 138 LYS E N 1
ATOM 8544 C CA . LYS E 1 138 ? -34.987 58.990 5.120 1.00 32.81 138 LYS E CA 1
ATOM 8545 C C . LYS E 1 138 ? -34.933 59.500 3.680 1.00 31.56 138 LYS E C 1
ATOM 8546 O O . LYS E 1 138 ? -35.994 59.526 2.974 1.00 29.24 138 LYS E O 1
ATOM 8552 N N . GLN E 1 139 ? -33.737 59.865 3.248 1.00 27.52 139 GLN E N 1
ATOM 8553 C CA . GLN E 1 139 ? -33.521 60.414 1.892 1.00 31.62 139 GLN E CA 1
ATOM 8554 C C . GLN E 1 139 ? -33.657 59.304 0.842 1.00 33.12 139 GLN E C 1
ATOM 8555 O O . GLN E 1 139 ? -32.998 58.265 0.985 1.00 36.85 139 GLN E O 1
ATOM 8561 N N . ILE E 1 140 ? -34.434 59.564 -0.207 1.00 34.62 140 ILE E N 1
ATOM 8562 C CA . ILE E 1 140 ? -34.501 58.729 -1.437 1.00 35.34 140 ILE E CA 1
ATOM 8563 C C . ILE E 1 140 ? -34.034 59.541 -2.646 1.00 34.81 140 ILE E C 1
ATOM 8564 O O . ILE E 1 140 ? -34.712 60.521 -3.012 1.00 33.57 140 ILE E O 1
ATOM 8569 N N . VAL E 1 141 ? -32.957 59.098 -3.288 1.00 33.76 141 VAL E N 1
ATOM 8570 C CA . VAL E 1 141 ? -32.527 59.625 -4.612 1.00 35.51 141 VAL E CA 1
ATOM 8571 C C . VAL E 1 141 ? -32.677 58.508 -5.633 1.00 33.80 141 VAL E C 1
ATOM 8572 O O . VAL E 1 141 ? -32.096 57.448 -5.423 1.00 36.36 141 VAL E O 1
ATOM 8576 N N . ILE E 1 142 ? -33.436 58.768 -6.693 1.00 37.03 142 ILE E N 1
ATOM 8577 C CA . ILE E 1 142 ? -33.625 57.849 -7.846 1.00 34.11 142 ILE E CA 1
ATOM 8578 C C . ILE E 1 142 ? -33.111 58.487 -9.137 1.00 32.96 142 ILE E C 1
ATOM 8579 O O . ILE E 1 142 ? -33.483 59.638 -9.414 1.00 33.99 142 ILE E O 1
ATOM 8584 N N . SER E 1 143 ? -32.321 57.751 -9.909 1.00 33.37 143 SER E N 1
ATOM 8585 C CA . SER E 1 143 ? -31.846 58.153 -11.258 1.00 37.34 143 SER E CA 1
ATOM 8586 C C . SER E 1 143 ? -32.528 57.287 -12.314 1.00 39.85 143 SER E C 1
ATOM 8587 O O . SER E 1 143 ? -33.009 56.192 -11.987 1.00 37.64 143 SER E O 1
ATOM 8590 N N . SER E 1 144 ? -32.509 57.752 -13.552 1.00 41.73 144 SER E N 1
ATOM 8591 C CA . SER E 1 144 ? -33.270 57.151 -14.671 1.00 42.77 144 SER E CA 1
ATOM 8592 C C . SER E 1 144 ? -32.717 57.669 -16.001 1.00 43.73 144 SER E C 1
ATOM 8593 O O . SER E 1 144 ? -32.030 58.707 -16.022 1.00 42.73 144 SER E O 1
ATOM 8596 N N . ASP E 1 145 ? -32.977 56.934 -17.071 1.00 45.81 145 ASP E N 1
ATOM 8597 C CA . ASP E 1 145 ? -32.632 57.355 -18.448 1.00 48.44 145 ASP E CA 1
ATOM 8598 C C . ASP E 1 145 ? -33.835 58.111 -18.996 1.00 50.04 145 ASP E C 1
ATOM 8599 O O . ASP E 1 145 ? -33.702 58.631 -20.090 1.00 57.98 145 ASP E O 1
ATOM 8604 N N . ARG E 1 146 ? -34.956 58.158 -18.269 1.00 45.87 146 ARG E N 1
ATOM 8605 C CA . ARG E 1 146 ? -36.181 58.824 -18.765 1.00 47.85 146 ARG E CA 1
ATOM 8606 C C . ARG E 1 146 ? -37.124 59.214 -17.632 1.00 50.00 146 ARG E C 1
ATOM 8607 O O . ARG E 1 146 ? -37.090 58.644 -16.547 1.00 50.37 146 ARG E O 1
ATOM 8615 N N . PRO E 1 147 ? -38.028 60.185 -17.859 1.00 50.51 147 PRO E N 1
ATOM 8616 C CA . PRO E 1 147 ? -38.985 60.594 -16.827 1.00 53.06 147 PRO E CA 1
ATOM 8617 C C . PRO E 1 147 ? -39.974 59.494 -16.452 1.00 51.18 147 PRO E C 1
ATOM 8618 O O . PRO E 1 147 ? -40.218 58.611 -17.246 1.00 52.00 147 PRO E O 1
ATOM 8622 N N . PRO E 1 148 ? -40.583 59.510 -15.247 1.00 54.55 148 PRO E N 1
ATOM 8623 C CA . PRO E 1 148 ? -41.419 58.400 -14.776 1.00 53.36 148 PRO E CA 1
ATOM 8624 C C . PRO E 1 148 ? -42.509 57.883 -15.722 1.00 55.23 148 PRO E C 1
ATOM 8625 O O . PRO E 1 148 ? -42.674 56.671 -15.787 1.00 55.04 148 PRO E O 1
ATOM 8629 N N . LYS E 1 149 ? -43.218 58.798 -16.395 1.00 60.75 149 LYS E N 1
ATOM 8630 C CA . LYS E 1 149 ? -44.319 58.493 -17.363 1.00 60.91 149 LYS E CA 1
ATOM 8631 C C . LYS E 1 149 ? -43.835 57.580 -18.504 1.00 52.68 149 LYS E C 1
ATOM 8632 O O . LYS E 1 149 ? -44.672 56.914 -19.058 1.00 52.04 149 LYS E O 1
ATOM 8638 N N . GLU E 1 150 ? -42.547 57.595 -18.864 1.00 53.53 150 GLU E N 1
ATOM 8639 C CA . GLU E 1 150 ? -41.942 56.841 -20.009 1.00 55.58 150 GLU E CA 1
ATOM 8640 C C . GLU E 1 150 ? -41.356 55.489 -19.571 1.00 54.20 150 GLU E C 1
ATOM 8641 O O . GLU E 1 150 ? -40.804 54.789 -20.467 1.00 48.34 150 GLU E O 1
ATOM 8647 N N . ILE E 1 151 ? -41.364 55.192 -18.273 1.00 54.74 151 ILE E N 1
ATOM 8648 C CA . ILE E 1 151 ? -40.870 53.868 -17.790 1.00 55.69 151 ILE E CA 1
ATOM 8649 C C . ILE E 1 151 ? -42.037 52.885 -17.865 1.00 56.87 151 ILE E C 1
ATOM 8650 O O . ILE E 1 151 ? -43.085 53.153 -17.258 1.00 42.88 151 ILE E O 1
ATOM 8655 N N . PRO E 1 152 ? -41.894 51.774 -18.612 1.00 58.06 152 PRO E N 1
ATOM 8656 C CA . PRO E 1 152 ? -43.004 50.844 -18.805 1.00 57.99 152 PRO E CA 1
ATOM 8657 C C . PRO E 1 152 ? -43.253 49.844 -17.666 1.00 52.51 152 PRO E C 1
ATOM 8658 O O . PRO E 1 152 ? -42.354 49.640 -16.892 1.00 49.46 152 PRO E O 1
ATOM 8662 N N . THR E 1 153 ? -44.463 49.286 -17.596 1.00 48.36 153 THR E N 1
ATOM 8663 C CA . THR E 1 153 ? -44.830 48.265 -16.572 1.00 52.93 153 THR E CA 1
ATOM 8664 C C . THR E 1 153 ? -45.092 48.931 -15.218 1.00 59.16 153 THR E C 1
ATOM 8665 O O . THR E 1 153 ? -45.793 48.321 -14.400 1.00 57.06 153 THR E O 1
ATOM 8669 N N . LEU E 1 154 ? -44.571 50.140 -15.005 1.00 64.21 154 LEU E N 1
ATOM 8670 C CA . LEU E 1 154 ? -44.695 50.808 -13.687 1.00 56.95 154 LEU E CA 1
ATOM 8671 C C . LEU E 1 154 ? -46.167 50.990 -13.334 1.00 52.86 154 LEU E C 1
ATOM 8672 O O . LEU E 1 154 ? -46.926 51.441 -14.196 1.00 53.28 154 LEU E O 1
ATOM 8677 N N . GLU E 1 155 ? -46.530 50.666 -12.098 1.00 51.03 155 GLU E N 1
ATOM 8678 C CA . GLU E 1 155 ? -47.924 50.851 -11.632 1.00 54.28 155 GLU E CA 1
ATOM 8679 C C . GLU E 1 155 ? -48.175 52.320 -11.287 1.00 52.72 155 GLU E C 1
ATOM 8680 O O . GLU E 1 155 ? -47.203 53.042 -11.054 1.00 50.79 155 GLU E O 1
ATOM 8686 N N . ASP E 1 156 ? -49.443 52.721 -11.241 1.00 56.01 156 ASP E N 1
ATOM 8687 C CA . ASP E 1 156 ? -49.829 54.133 -10.973 1.00 58.64 156 ASP E CA 1
ATOM 8688 C C . ASP E 1 156 ? -49.290 54.595 -9.616 1.00 54.72 156 ASP E C 1
ATOM 8689 O O . ASP E 1 156 ? -48.890 55.774 -9.476 1.00 48.20 156 ASP E O 1
ATOM 8694 N N . ARG E 1 157 ? -49.368 53.725 -8.619 1.00 48.85 157 ARG E N 1
ATOM 8695 C CA . ARG E 1 157 ? -49.008 54.085 -7.230 1.00 49.63 157 ARG E CA 1
ATOM 8696 C C . ARG E 1 157 ? -47.489 54.274 -7.125 1.00 45.12 157 ARG E C 1
ATOM 8697 O O . ARG E 1 157 ? -47.048 55.062 -6.284 1.00 45.41 157 ARG E O 1
ATOM 8705 N N . LEU E 1 158 ? -46.689 53.570 -7.917 1.00 41.40 158 LEU E N 1
ATOM 8706 C CA . LEU E 1 158 ? -45.225 53.772 -7.841 1.00 43.05 158 LEU E CA 1
ATOM 8707 C C . LEU E 1 158 ? -44.872 55.062 -8.599 1.00 46.62 158 LEU E C 1
ATOM 8708 O O . LEU E 1 158 ? -44.181 55.904 -7.990 1.00 54.07 158 LEU E O 1
ATOM 8713 N N . ARG E 1 159 ? -45.373 55.254 -9.830 1.00 50.63 159 ARG E N 1
ATOM 8714 C CA . ARG E 1 159 ? -45.053 56.411 -10.719 1.00 50.79 159 ARG E CA 1
ATOM 8715 C C . ARG E 1 159 ? -45.422 57.705 -9.959 1.00 50.89 159 ARG E C 1
ATOM 8716 O O . ARG E 1 159 ? -44.578 58.614 -9.820 1.00 50.92 159 ARG E O 1
ATOM 8724 N N . SER E 1 160 ? -46.615 57.739 -9.381 1.00 46.31 160 SER E N 1
ATOM 8725 C CA . SER E 1 160 ? -47.084 58.750 -8.407 1.00 43.49 160 SER E CA 1
ATOM 8726 C C . SER E 1 160 ? -45.980 59.169 -7.425 1.00 47.90 160 SER E C 1
ATOM 8727 O O . SER E 1 160 ? -45.810 60.374 -7.201 1.00 58.29 160 SER E O 1
ATOM 8730 N N . ARG E 1 161 ? -45.303 58.213 -6.792 1.00 46.42 161 ARG E N 1
ATOM 8731 C CA . ARG E 1 161 ? -44.301 58.482 -5.728 1.00 42.03 161 ARG E CA 1
ATOM 8732 C C . ARG E 1 161 ? -43.030 59.068 -6.360 1.00 41.44 161 ARG E C 1
ATOM 8733 O O . ARG E 1 161 ? -42.375 59.909 -5.726 1.00 33.85 161 ARG E O 1
ATOM 8741 N N . PHE E 1 162 ? -42.699 58.647 -7.578 1.00 40.10 162 PHE E N 1
ATOM 8742 C CA . PHE E 1 162 ? -41.546 59.186 -8.335 1.00 40.45 162 PHE E CA 1
ATOM 8743 C C . PHE E 1 162 ? -41.799 60.656 -8.668 1.00 42.20 162 PHE E C 1
ATOM 8744 O O . PHE E 1 162 ? -40.814 61.382 -8.839 1.00 56.31 162 PHE E O 1
ATOM 8752 N N . GLU E 1 163 ? -43.065 61.081 -8.713 1.00 41.13 163 GLU E N 1
ATOM 8753 C CA . GLU E 1 163 ? -43.493 62.431 -9.170 1.00 40.38 163 GLU E CA 1
ATOM 8754 C C . GLU E 1 163 ? -43.844 63.332 -7.983 1.00 42.80 163 GLU E C 1
ATOM 8755 O O . GLU E 1 163 ? -44.168 64.482 -8.211 1.00 49.20 163 GLU E O 1
ATOM 8761 N N . TRP E 1 164 ? -43.749 62.834 -6.753 1.00 45.23 164 TRP E N 1
ATOM 8762 C CA . TRP E 1 164 ? -44.207 63.525 -5.521 1.00 44.33 164 TRP E CA 1
ATOM 8763 C C . TRP E 1 164 ? -43.182 64.571 -5.067 1.00 42.12 164 TRP E C 1
ATOM 8764 O O . TRP E 1 164 ? -43.529 65.458 -4.260 1.00 42.07 164 TRP E O 1
ATOM 8775 N N . GLY E 1 165 ? -41.943 64.421 -5.512 1.00 40.41 165 GLY E N 1
ATOM 8776 C CA . GLY E 1 165 ? -40.822 65.242 -5.040 1.00 41.78 165 GLY E CA 1
ATOM 8777 C C . GLY E 1 165 ? -40.360 66.114 -6.166 1.00 38.62 165 GLY E C 1
ATOM 8778 O O . GLY E 1 165 ? -41.193 66.524 -6.960 1.00 43.40 165 GLY E O 1
ATOM 8779 N N . LEU E 1 166 ? -39.063 66.333 -6.269 1.00 38.12 166 LEU E N 1
ATOM 8780 C CA . LEU E 1 166 ? -38.484 67.108 -7.386 1.00 36.20 166 LEU E CA 1
ATOM 8781 C C . LEU E 1 166 ? -37.993 66.119 -8.439 1.00 37.60 166 LEU E C 1
ATOM 8782 O O . LEU E 1 166 ? -37.281 65.149 -8.061 1.00 33.11 166 LEU E O 1
ATOM 8787 N N . ILE E 1 167 ? -38.394 66.358 -9.688 1.00 38.55 167 ILE E N 1
ATOM 8788 C CA . ILE E 1 167 ? -37.735 65.804 -10.903 1.00 40.30 167 ILE E CA 1
ATOM 8789 C C . ILE E 1 167 ? -36.856 66.906 -11.525 1.00 41.81 167 ILE E C 1
ATOM 8790 O O . ILE E 1 167 ? -37.348 68.015 -11.751 1.00 41.72 167 ILE E O 1
ATOM 8795 N N . THR E 1 168 ? -35.598 66.581 -11.801 1.00 43.84 168 THR E N 1
ATOM 8796 C CA . THR E 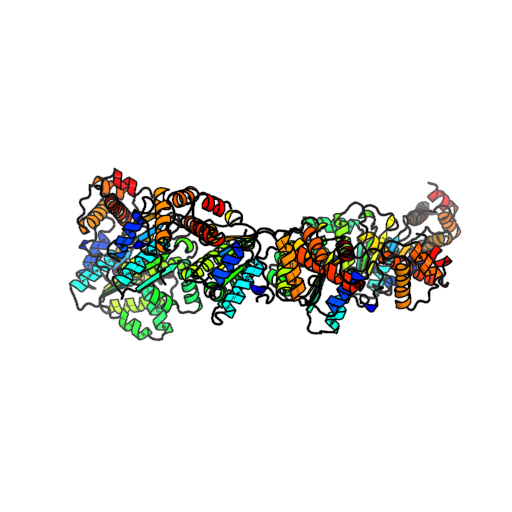1 168 ? -34.613 67.383 -12.566 1.00 44.20 168 THR E CA 1
ATOM 8797 C C . THR E 1 168 ? -34.146 66.522 -13.746 1.00 47.85 168 THR E C 1
ATOM 8798 O O . THR E 1 168 ? -33.676 65.390 -13.500 1.00 43.55 168 THR E O 1
ATOM 8802 N N . ASP E 1 169 ? -34.318 67.017 -14.972 1.00 51.72 169 ASP E N 1
ATOM 8803 C CA . ASP E 1 169 ? -33.684 66.460 -16.194 1.00 50.61 169 ASP E CA 1
ATOM 8804 C C . ASP E 1 169 ? -32.275 67.049 -16.297 1.00 44.67 169 ASP E C 1
ATOM 8805 O O . ASP E 1 169 ? -32.061 68.092 -15.716 1.00 50.03 169 ASP E O 1
ATOM 8810 N N . ILE E 1 170 ? -31.351 66.339 -16.944 1.00 47.37 170 ILE E N 1
ATOM 8811 C CA . ILE E 1 170 ? -30.020 66.818 -17.419 1.00 47.80 170 ILE E CA 1
ATOM 8812 C C . ILE E 1 170 ? -29.985 66.704 -18.951 1.00 50.76 170 ILE E C 1
ATOM 8813 O O . ILE E 1 170 ? -30.382 65.652 -19.493 1.00 56.03 170 ILE E O 1
ATOM 8818 N N . THR E 1 171 ? -29.548 67.782 -19.595 1.00 55.16 171 THR E N 1
ATOM 8819 C CA . THR E 1 171 ? -29.448 67.814 -21.071 1.00 52.16 171 THR E CA 1
ATOM 8820 C C . THR E 1 171 ? -27.961 67.830 -21.416 1.00 53.59 171 THR E C 1
ATOM 8821 O O . THR E 1 171 ? -27.158 68.155 -20.530 1.00 49.21 171 THR E O 1
ATOM 8825 N N . PRO E 1 172 ? -27.556 67.452 -22.643 1.00 56.03 172 PRO E N 1
ATOM 8826 C CA . PRO E 1 172 ? -26.132 67.346 -22.967 1.00 55.56 172 PRO E CA 1
ATOM 8827 C C . PRO E 1 172 ? -25.378 68.677 -22.830 1.00 50.00 172 PRO E C 1
ATOM 8828 O O . PRO E 1 172 ? -25.977 69.713 -22.986 1.00 44.20 172 PRO E O 1
ATOM 8832 N N . PRO E 1 173 ? -24.068 68.646 -22.519 1.00 49.81 173 PRO E N 1
ATOM 8833 C CA . PRO E 1 173 ? -23.296 69.868 -22.294 1.00 49.26 173 PRO E CA 1
ATOM 8834 C C . PRO E 1 173 ? -22.820 70.623 -23.541 1.00 56.72 173 PRO E C 1
ATOM 8835 O O . PRO E 1 173 ? -22.574 70.003 -24.550 1.00 67.11 173 PRO E O 1
ATOM 8839 N N . ASP E 1 174 ? -22.669 71.939 -23.423 1.00 63.99 174 ASP E N 1
ATOM 8840 C CA . ASP E 1 174 ? -22.223 72.789 -24.556 1.00 69.14 174 ASP E CA 1
ATOM 8841 C C . ASP E 1 174 ? -20.701 72.737 -24.691 1.00 72.19 174 ASP E C 1
ATOM 8842 O O . ASP E 1 174 ? -20.060 72.058 -23.877 1.00 63.05 174 ASP E O 1
ATOM 8847 N N . LEU E 1 175 ? -20.153 73.463 -25.665 1.00 69.49 175 LEU E N 1
ATOM 8848 C CA . LEU E 1 175 ? -18.695 73.422 -25.931 1.00 70.25 175 LEU E CA 1
ATOM 8849 C C . LEU E 1 175 ? -17.931 73.962 -24.728 1.00 66.98 175 LEU E C 1
ATOM 8850 O O . LEU E 1 175 ? -16.957 73.324 -24.310 1.00 66.08 175 LEU E O 1
ATOM 8855 N N . GLU E 1 176 ? -18.364 75.104 -24.213 1.00 65.39 176 GLU E N 1
ATOM 8856 C CA . GLU E 1 176 ? -17.671 75.722 -23.060 1.00 62.05 176 GLU E CA 1
ATOM 8857 C C . GLU E 1 176 ? -17.557 74.664 -21.970 1.00 53.36 176 GLU E C 1
ATOM 8858 O O . GLU E 1 176 ? -16.457 74.472 -21.443 1.00 51.02 176 GLU E O 1
ATOM 8864 N N . THR E 1 177 ? -18.664 73.993 -21.678 1.00 52.14 177 THR E N 1
ATOM 8865 C CA . THR E 1 177 ? -18.674 72.983 -20.586 1.00 54.10 177 THR E CA 1
ATOM 8866 C C . THR E 1 177 ? -17.795 71.768 -20.939 1.00 51.61 177 THR E C 1
ATOM 8867 O O . THR E 1 177 ? -16.938 71.388 -20.080 1.00 39.88 177 THR E O 1
ATOM 8871 N N . ARG E 1 178 ? -17.965 71.193 -22.143 1.00 49.48 178 ARG E N 1
ATOM 8872 C CA . ARG E 1 178 ? -17.048 70.145 -22.679 1.00 49.97 178 ARG E CA 1
ATOM 8873 C C . ARG E 1 178 ? -15.595 70.591 -22.455 1.00 57.10 178 ARG E C 1
ATOM 8874 O O . ARG E 1 178 ? -14.808 69.827 -21.805 1.00 53.85 178 ARG E O 1
ATOM 8882 N N . ILE E 1 179 ? -15.227 71.787 -22.946 1.00 57.66 179 ILE E N 1
ATOM 8883 C CA . ILE E 1 179 ? -13.848 72.331 -22.756 1.00 56.25 179 ILE E CA 1
ATOM 8884 C C . ILE E 1 179 ? -13.516 72.252 -21.253 1.00 52.76 179 ILE E C 1
ATOM 8885 O O . ILE E 1 179 ? -12.453 71.693 -20.892 1.00 50.51 179 ILE E O 1
ATOM 8890 N N . ALA E 1 180 ? -14.401 72.759 -20.387 1.00 52.00 180 ALA E N 1
ATOM 8891 C CA . ALA E 1 180 ? -14.107 72.946 -18.942 1.00 61.93 180 ALA E CA 1
ATOM 8892 C C . ALA E 1 180 ? -13.899 71.570 -18.274 1.00 54.74 180 ALA E C 1
ATOM 8893 O O . ALA E 1 180 ? -13.022 71.440 -17.366 1.00 53.47 180 ALA E O 1
ATOM 8895 N N . ILE E 1 181 ? -14.672 70.581 -18.730 1.00 53.14 181 ILE E N 1
ATOM 8896 C CA . ILE E 1 181 ? -14.627 69.149 -18.290 1.00 56.50 181 ILE E CA 1
ATOM 8897 C C . ILE E 1 181 ? -13.254 68.579 -18.640 1.00 53.62 181 ILE E C 1
ATOM 8898 O O . ILE E 1 181 ? -12.595 68.018 -17.737 1.00 54.32 181 ILE E O 1
ATOM 8903 N N . LEU E 1 182 ? -12.861 68.727 -19.912 1.00 56.35 182 LEU E N 1
ATOM 8904 C CA . LEU E 1 182 ? -11.547 68.286 -20.452 1.00 52.46 182 LEU E CA 1
ATOM 8905 C C . LEU E 1 182 ? -10.443 68.974 -19.650 1.00 54.82 182 LEU E C 1
ATOM 8906 O O . LEU E 1 182 ? -9.538 68.256 -19.163 1.00 48.59 182 LEU E O 1
ATOM 8911 N N . ARG E 1 183 ? -10.561 70.295 -19.443 1.00 59.61 183 ARG E N 1
ATOM 8912 C CA . ARG E 1 183 ? -9.611 71.063 -18.592 1.00 62.49 183 ARG E CA 1
ATOM 8913 C C . ARG E 1 183 ? -9.495 70.342 -17.247 1.00 57.17 183 ARG E C 1
ATOM 8914 O O . ARG E 1 183 ? -8.342 70.068 -16.811 1.00 51.15 183 ARG E O 1
ATOM 8922 N N . LYS E 1 184 ? -10.642 69.997 -16.652 1.00 56.59 184 LYS E N 1
ATOM 8923 C CA . LYS E 1 184 ? -10.710 69.483 -15.262 1.00 58.98 184 LYS E CA 1
ATOM 8924 C C . LYS E 1 184 ? -10.121 68.070 -15.191 1.00 54.36 184 LYS E C 1
ATOM 8925 O O . LYS E 1 184 ? -9.284 67.845 -14.282 1.00 51.17 184 LYS E O 1
ATOM 8931 N N . LYS E 1 185 ? -10.462 67.188 -16.142 1.00 55.40 185 LYS E N 1
ATOM 8932 C CA . LYS E 1 185 ? -9.844 65.826 -16.266 1.00 55.98 185 LYS E CA 1
ATOM 8933 C C . LYS E 1 185 ? -8.325 65.965 -16.440 1.00 57.37 185 LYS E C 1
ATOM 8934 O O . LYS E 1 185 ? -7.591 65.134 -15.873 1.00 60.85 185 LYS E O 1
ATOM 8940 N N . ALA E 1 186 ? -7.872 66.962 -17.210 1.00 56.61 186 ALA E N 1
ATOM 8941 C CA . ALA E 1 186 ? -6.449 67.158 -17.569 1.00 56.12 186 ALA E CA 1
ATOM 8942 C C . ALA E 1 186 ? -5.690 67.715 -16.359 1.00 56.58 186 ALA E C 1
ATOM 8943 O O . ALA E 1 186 ? -4.595 67.209 -16.070 1.00 46.41 186 ALA E O 1
ATOM 8945 N N . LYS E 1 187 ? -6.274 68.698 -15.666 1.00 65.17 187 LYS E N 1
ATOM 8946 C CA . LYS E 1 187 ? -5.753 69.215 -14.369 1.00 68.93 187 LYS E CA 1
ATOM 8947 C C . LYS E 1 187 ? -5.588 68.039 -13.408 1.00 64.79 187 LYS E C 1
ATOM 8948 O O . LYS E 1 187 ? -4.496 67.945 -12.816 1.00 59.93 187 LYS E O 1
ATOM 8954 N N . ALA E 1 188 ? -6.598 67.160 -13.311 1.00 58.07 188 ALA E N 1
ATOM 8955 C CA . ALA E 1 188 ? -6.597 65.981 -12.410 1.00 59.43 188 ALA E CA 1
ATOM 8956 C C . ALA E 1 188 ? -5.367 65.099 -12.667 1.00 66.13 188 ALA E C 1
ATOM 8957 O O . ALA E 1 188 ? -4.734 64.713 -11.691 1.00 68.90 188 ALA E O 1
ATOM 8959 N N . GLU E 1 189 ? -5.035 64.790 -13.926 1.00 73.12 189 GLU E N 1
ATOM 8960 C CA . GLU E 1 189 ? -3.881 63.912 -14.290 1.00 76.73 189 GLU E CA 1
ATOM 8961 C C . GLU E 1 189 ? -2.550 64.685 -14.252 1.00 74.52 189 GLU E C 1
ATOM 8962 O O . GLU E 1 189 ? -1.509 64.020 -14.287 1.00 70.89 189 GLU E O 1
ATOM 8968 N N . GLY E 1 190 ? -2.580 66.022 -14.259 1.00 73.07 190 GLY E N 1
ATOM 8969 C CA . GLY E 1 190 ? -1.395 66.897 -14.161 1.00 72.88 190 GLY E CA 1
ATOM 8970 C C . GLY E 1 190 ? -0.693 67.092 -15.496 1.00 71.38 190 GLY E C 1
ATOM 8971 O O . GLY E 1 190 ? 0.536 66.881 -15.518 1.00 78.74 190 GLY E O 1
ATOM 8972 N N . LEU E 1 191 ? -1.432 67.500 -16.544 1.00 68.38 191 LEU E N 1
ATOM 8973 C CA . LEU E 1 191 ? -0.983 67.599 -17.966 1.00 64.88 191 LEU E CA 1
ATOM 8974 C C . LEU E 1 191 ? -1.151 69.029 -18.459 1.00 70.66 191 LEU E C 1
ATOM 8975 O O . LEU E 1 191 ? -2.140 69.682 -18.064 1.00 70.61 191 LEU E O 1
ATOM 8980 N N . ASP E 1 192 ? -0.271 69.460 -19.361 1.00 75.12 192 ASP E N 1
ATOM 8981 C CA . ASP E 1 192 ? -0.294 70.835 -19.923 1.00 81.68 192 ASP E CA 1
ATOM 8982 C C . ASP E 1 192 ? -0.828 70.749 -21.360 1.00 73.80 192 ASP E C 1
ATOM 8983 O O . ASP E 1 192 ? -0.037 70.685 -22.307 1.00 87.51 192 ASP E O 1
ATOM 8988 N N . ILE E 1 193 ? -2.138 70.764 -21.532 1.00 63.13 193 ILE E N 1
ATOM 8989 C CA . ILE E 1 193 ? -2.746 70.577 -22.875 1.00 65.46 193 ILE E CA 1
ATOM 8990 C C . ILE E 1 193 ? -3.255 71.917 -23.387 1.00 67.04 193 ILE E C 1
ATOM 8991 O O . ILE E 1 193 ? -4.086 72.556 -22.758 1.00 61.57 193 ILE E O 1
ATOM 8996 N N . PRO E 1 194 ? -2.744 72.404 -24.534 1.00 80.47 194 PRO E N 1
ATOM 8997 C CA . PRO E 1 194 ? -3.156 73.711 -25.059 1.00 84.61 194 PRO E CA 1
ATOM 8998 C C . PRO E 1 194 ? -4.639 73.844 -25.447 1.00 83.18 194 PRO E C 1
ATOM 8999 O O . PRO E 1 194 ? -5.178 72.954 -26.080 1.00 84.05 194 PRO E O 1
ATOM 9003 N N . ASN E 1 195 ? -5.236 74.993 -25.117 1.00 80.05 195 ASN E N 1
ATOM 9004 C CA . ASN E 1 195 ? -6.686 75.294 -25.293 1.00 86.33 195 ASN E CA 1
ATOM 9005 C C . ASN E 1 195 ? -7.109 75.003 -26.728 1.00 84.40 195 ASN E C 1
ATOM 9006 O O . ASN E 1 195 ? -8.317 74.826 -26.976 1.00 87.71 195 ASN E O 1
ATOM 9011 N N . GLU E 1 196 ? -6.140 75.000 -27.634 1.00 88.15 196 GLU E N 1
ATOM 9012 C CA . GLU E 1 196 ? -6.360 74.684 -29.062 1.00 95.00 196 GLU E CA 1
ATOM 9013 C C . GLU E 1 196 ? -6.848 73.228 -29.164 1.00 89.49 196 GLU E C 1
ATOM 9014 O O . GLU E 1 196 ? -7.837 72.984 -29.896 1.00 70.63 196 GLU E O 1
ATOM 9020 N N . VAL E 1 197 ? -6.201 72.314 -28.424 1.00 84.98 197 VAL E N 1
ATOM 9021 C CA . VAL E 1 197 ? -6.496 70.847 -28.428 1.00 79.04 197 VAL E CA 1
ATOM 9022 C C . VAL E 1 197 ? -7.880 70.600 -27.830 1.00 72.74 197 VAL E C 1
ATOM 9023 O O . VAL E 1 197 ? -8.700 69.920 -28.498 1.00 69.18 197 VAL E O 1
ATOM 9027 N N . MET E 1 198 ? -8.110 71.107 -26.610 1.00 65.90 198 MET E N 1
ATOM 9028 C CA . MET E 1 198 ? -9.413 71.002 -25.895 1.00 60.73 198 MET E CA 1
ATOM 9029 C C . MET E 1 198 ? -10.536 71.501 -26.799 1.00 62.73 198 MET E C 1
ATOM 9030 O O . MET E 1 198 ? -11.613 70.872 -26.811 1.00 68.81 198 MET E O 1
ATOM 9035 N N . LEU E 1 199 ? -10.290 72.582 -27.536 1.00 69.46 199 LEU E N 1
ATOM 9036 C CA . LEU E 1 199 ? -11.296 73.189 -28.446 1.00 77.57 199 LEU E CA 1
ATOM 9037 C C . LEU E 1 199 ? -11.504 72.258 -29.653 1.00 70.88 199 LEU E C 1
ATOM 9038 O O . LEU E 1 199 ? -12.647 72.216 -30.179 1.00 60.66 199 LEU E O 1
ATOM 9043 N N . TYR E 1 200 ? -10.471 71.508 -30.067 1.00 64.72 200 TYR E N 1
ATOM 9044 C CA . TYR E 1 200 ? -10.596 70.576 -31.216 1.00 63.46 200 TYR E CA 1
ATOM 9045 C C . TYR E 1 200 ? -11.466 69.380 -30.787 1.00 59.47 200 TYR E C 1
ATOM 9046 O O . TYR E 1 200 ? -12.444 69.043 -31.520 1.00 55.28 200 TYR E O 1
ATOM 9055 N N . ILE E 1 201 ? -11.164 68.785 -29.624 1.00 56.84 201 ILE E N 1
ATOM 9056 C CA . ILE E 1 201 ? -11.870 67.575 -29.085 1.00 58.60 201 ILE E CA 1
ATOM 9057 C C . ILE E 1 201 ? -13.351 67.914 -28.853 1.00 58.31 201 ILE E C 1
ATOM 9058 O O . ILE E 1 201 ? -14.252 67.221 -29.428 1.00 51.51 201 ILE E O 1
ATOM 9063 N N . ALA E 1 202 ? -13.600 68.961 -28.065 1.00 57.39 202 ALA E N 1
ATOM 9064 C CA . ALA E 1 202 ? -14.958 69.424 -27.707 1.00 58.48 202 ALA E CA 1
ATOM 9065 C C . ALA E 1 202 ? -15.809 69.638 -28.971 1.00 58.78 202 ALA E C 1
ATOM 9066 O O . ALA E 1 202 ? -17.013 69.291 -28.932 1.00 61.13 202 ALA E O 1
ATOM 9068 N N . ASN E 1 203 ? -15.230 70.150 -30.067 1.00 61.82 203 ASN E N 1
ATOM 9069 C CA . ASN E 1 203 ? -15.979 70.477 -31.321 1.00 61.68 203 ASN E CA 1
ATOM 9070 C C . ASN E 1 203 ? -16.378 69.183 -32.038 1.00 59.43 203 ASN E C 1
ATOM 9071 O O . ASN E 1 203 ? -17.524 69.104 -32.573 1.00 49.55 203 ASN E O 1
ATOM 9076 N N . GLN E 1 204 ? -15.479 68.200 -32.019 1.00 62.00 204 GLN E N 1
ATOM 9077 C CA . GLN E 1 204 ? -15.703 66.932 -32.753 1.00 66.54 204 GLN E CA 1
ATOM 9078 C C . GLN E 1 204 ? -16.516 65.945 -31.917 1.00 62.69 204 GLN E C 1
ATOM 9079 O O . GLN E 1 204 ? -17.279 65.176 -32.515 1.00 58.25 204 GLN E O 1
ATOM 9085 N N . ILE E 1 205 ? -16.360 65.979 -30.593 1.00 63.52 205 ILE E N 1
ATOM 9086 C CA . ILE E 1 205 ? -17.080 65.031 -29.695 1.00 58.29 205 ILE E CA 1
ATOM 9087 C C . ILE E 1 205 ? -18.250 65.740 -29.010 1.00 50.07 205 ILE E C 1
ATOM 9088 O O . ILE E 1 205 ? -18.037 66.297 -27.933 1.00 52.50 205 ILE E O 1
ATOM 9093 N N . ASP E 1 206 ? -19.434 65.709 -29.617 1.00 54.63 206 ASP E N 1
ATOM 9094 C CA . ASP E 1 206 ? -20.654 66.297 -29.005 1.00 58.48 206 ASP E CA 1
ATOM 9095 C C . ASP E 1 206 ? -21.641 65.160 -28.762 1.00 59.36 206 ASP E C 1
ATOM 9096 O O . ASP E 1 206 ? -22.583 65.028 -29.552 1.00 63.49 206 ASP E O 1
ATOM 9101 N N . SER E 1 207 ? -21.431 64.382 -27.703 1.00 59.82 207 SER E N 1
ATOM 9102 C CA . SER E 1 207 ? -22.266 63.181 -27.458 1.00 59.30 207 SER E CA 1
ATOM 9103 C C . SER E 1 207 ? -22.448 62.963 -25.958 1.00 52.68 207 SER E C 1
ATOM 9104 O O . SER E 1 207 ? -23.457 63.430 -25.417 1.00 51.61 207 SER E O 1
ATOM 9107 N N . ASN E 1 208 ? -21.511 62.253 -25.336 1.00 48.60 208 ASN E N 1
ATOM 9108 C CA . ASN E 1 208 ? -21.545 61.972 -23.882 1.00 52.12 208 ASN E CA 1
ATOM 9109 C C . ASN E 1 208 ? -20.131 62.216 -23.379 1.00 50.58 208 ASN E C 1
ATOM 9110 O O . ASN E 1 208 ? -19.221 62.219 -24.213 1.00 52.01 208 ASN E O 1
ATOM 9115 N N . ILE E 1 209 ? -19.944 62.388 -22.076 1.00 47.39 209 ILE E N 1
ATOM 9116 C CA . ILE E 1 209 ? -18.580 62.757 -21.602 1.00 46.24 209 ILE E CA 1
ATOM 9117 C C . ILE E 1 209 ? -17.719 61.494 -21.512 1.00 43.11 209 ILE E C 1
ATOM 9118 O O . ILE E 1 209 ? -16.500 61.606 -21.338 1.00 39.09 209 ILE E O 1
ATOM 9123 N N . ARG E 1 210 ? -18.331 60.335 -21.707 1.00 43.39 210 ARG E N 1
ATOM 9124 C CA . ARG E 1 210 ? -17.526 59.098 -21.731 1.00 49.48 210 ARG E CA 1
ATOM 9125 C C . ARG E 1 210 ? -16.718 59.100 -23.028 1.00 47.47 210 ARG E C 1
ATOM 9126 O O . ARG E 1 210 ? -15.507 58.852 -22.970 1.00 39.62 210 ARG E O 1
ATOM 9134 N N . GLU E 1 211 ? -17.381 59.397 -24.147 1.00 49.68 211 GLU E N 1
ATOM 9135 C CA . GLU E 1 211 ? -16.663 59.478 -25.450 1.00 56.19 211 GLU E CA 1
ATOM 9136 C C . GLU E 1 211 ? -15.647 60.635 -25.368 1.00 50.75 211 GLU E C 1
ATOM 9137 O O . GLU E 1 211 ? -14.470 60.427 -25.756 1.00 49.19 211 GLU E O 1
ATOM 9143 N N . LEU E 1 212 ? -16.068 61.781 -24.821 1.00 44.82 212 LEU E N 1
ATOM 9144 C CA . LEU E 1 212 ? -15.198 62.956 -24.545 1.00 48.41 212 LEU E CA 1
ATOM 9145 C C . LEU E 1 212 ? -13.974 62.526 -23.726 1.00 44.31 212 LEU E C 1
ATOM 9146 O O . LEU E 1 212 ? -12.854 62.805 -24.150 1.00 45.78 212 LEU E O 1
ATOM 9151 N N . GLU E 1 213 ? -14.154 61.852 -22.603 1.00 46.65 213 GLU E N 1
ATOM 9152 C CA . GLU E 1 213 ? -12.991 61.363 -21.806 1.00 50.48 213 GLU E CA 1
ATOM 9153 C C . GLU E 1 213 ? -12.125 60.437 -22.668 1.00 45.20 213 GLU E C 1
ATOM 9154 O O . GLU E 1 213 ? -10.875 60.425 -22.470 1.00 43.02 213 GLU E O 1
ATOM 9160 N N . GLY E 1 214 ? -12.773 59.664 -23.552 1.00 44.54 214 GLY E N 1
ATOM 9161 C CA . GLY E 1 214 ? -12.135 58.606 -24.360 1.00 46.72 214 GLY E CA 1
ATOM 9162 C C . GLY E 1 214 ? -11.172 59.196 -25.365 1.00 49.38 214 GLY E C 1
ATOM 9163 O O . GLY E 1 214 ? -9.985 58.776 -25.382 1.00 45.48 214 GLY E O 1
ATOM 9164 N N . ALA E 1 215 ? -11.663 60.174 -26.137 1.00 52.61 215 ALA E N 1
ATOM 9165 C CA . ALA E 1 215 ? -10.863 61.048 -27.034 1.00 52.40 215 ALA E CA 1
ATOM 9166 C C . ALA E 1 215 ? -9.613 61.587 -26.313 1.00 52.68 215 ALA E C 1
ATOM 9167 O O . ALA E 1 215 ? -8.489 61.400 -26.820 1.00 53.09 215 ALA E O 1
ATOM 9169 N N . LEU E 1 216 ? -9.774 62.226 -25.157 1.00 52.00 216 LEU E N 1
ATOM 9170 C CA . LEU E 1 216 ? -8.615 62.795 -24.435 1.00 54.32 216 LEU E CA 1
ATOM 9171 C C . LEU E 1 216 ? -7.662 61.654 -24.104 1.00 52.87 216 LEU E C 1
ATOM 9172 O O . LEU E 1 216 ? -6.460 61.869 -24.255 1.00 58.03 216 LEU E O 1
ATOM 9177 N N . ILE E 1 217 ? -8.156 60.490 -23.670 1.00 51.68 217 ILE E N 1
ATOM 9178 C CA . ILE E 1 217 ? -7.247 59.393 -23.212 1.00 52.30 217 ILE E CA 1
ATOM 9179 C C . ILE E 1 217 ? -6.414 58.893 -24.399 1.00 51.83 217 ILE E C 1
ATOM 9180 O O . ILE E 1 217 ? -5.198 58.598 -24.177 1.00 51.51 217 ILE E O 1
ATOM 9185 N N . ARG E 1 218 ? -7.050 58.792 -25.578 1.00 46.64 218 ARG E N 1
ATOM 9186 C CA . ARG E 1 218 ? -6.434 58.352 -26.852 1.00 49.73 218 ARG E CA 1
ATOM 9187 C C . ARG E 1 218 ? -5.354 59.348 -27.278 1.00 52.73 218 ARG E C 1
ATOM 9188 O O . ARG E 1 218 ? -4.169 58.912 -27.427 1.00 49.26 218 ARG E O 1
ATOM 9196 N N . VAL E 1 219 ? -5.761 60.613 -27.477 1.00 45.35 219 VAL E N 1
ATOM 9197 C CA . VAL E 1 219 ? -4.873 61.756 -27.822 1.00 44.86 219 VAL E CA 1
ATOM 9198 C C . VAL E 1 219 ? -3.657 61.729 -26.891 1.00 43.56 219 VAL E C 1
ATOM 9199 O O . VAL E 1 219 ? -2.525 61.720 -27.376 1.00 49.76 219 VAL E O 1
ATOM 9203 N N . VAL E 1 220 ? -3.862 61.603 -25.591 1.00 49.49 220 VAL E N 1
ATOM 9204 C CA . VAL E 1 220 ? -2.740 61.580 -24.600 1.00 52.38 220 VAL E CA 1
ATOM 9205 C C . VAL E 1 220 ? -1.843 60.350 -24.823 1.00 53.74 220 VAL E C 1
ATOM 9206 O O . VAL E 1 220 ? -0.590 60.489 -24.693 1.00 54.01 220 VAL E O 1
ATOM 9210 N N . ALA E 1 221 ? -2.441 59.184 -25.095 1.00 54.69 221 ALA E N 1
ATOM 9211 C CA . ALA E 1 221 ? -1.720 57.890 -25.176 1.00 55.62 221 ALA E CA 1
ATOM 9212 C C . ALA E 1 221 ? -0.949 57.859 -26.491 1.00 48.31 221 ALA E C 1
ATOM 9213 O O . ALA E 1 221 ? 0.199 57.391 -26.482 1.00 42.93 221 ALA E O 1
ATOM 9215 N N . TYR E 1 222 ? -1.579 58.384 -27.544 1.00 45.20 222 TYR E N 1
ATOM 9216 C CA . TYR E 1 222 ? -0.980 58.601 -28.882 1.00 50.85 222 TYR E CA 1
ATOM 9217 C C . TYR E 1 222 ? 0.249 59.476 -28.753 1.00 46.25 222 TYR E C 1
ATOM 9218 O O . TYR E 1 222 ? 1.275 59.097 -29.302 1.00 49.63 222 TYR E O 1
ATOM 9227 N N . SER E 1 223 ? 0.113 60.619 -28.091 1.00 47.32 223 SER E N 1
ATOM 9228 C CA . SER E 1 223 ? 1.264 61.500 -27.799 1.00 52.18 223 SER E CA 1
ATOM 9229 C C . SER E 1 223 ? 2.283 60.685 -27.019 1.00 48.07 223 SER E C 1
ATOM 9230 O O . SER E 1 223 ? 3.439 60.696 -27.408 1.00 57.91 223 SER E O 1
ATOM 9233 N N . SER E 1 224 ? 1.891 59.939 -25.997 1.00 49.88 224 SER E N 1
ATOM 9234 C CA . SER E 1 224 ? 2.936 59.238 -25.206 1.00 54.86 224 SER E CA 1
ATOM 9235 C C . SER E 1 224 ? 3.743 58.280 -26.088 1.00 54.14 224 SER E C 1
ATOM 9236 O O . SER E 1 224 ? 4.959 58.217 -25.899 1.00 54.04 224 SER E O 1
ATOM 9239 N N . LEU E 1 225 ? 3.087 57.572 -27.008 1.00 61.68 225 LEU E N 1
ATOM 9240 C CA . LEU E 1 225 ? 3.750 56.569 -27.884 1.00 61.89 225 LEU E CA 1
ATOM 9241 C C . LEU E 1 225 ? 4.681 57.240 -28.893 1.00 62.30 225 LEU E C 1
ATOM 9242 O O . LEU E 1 225 ? 5.860 56.873 -28.925 1.00 57.81 225 LEU E O 1
ATOM 9247 N N . ILE E 1 226 ? 4.153 58.157 -29.698 1.00 63.35 226 ILE E N 1
ATOM 9248 C CA . ILE E 1 226 ? 4.955 58.838 -30.758 1.00 67.60 226 ILE E CA 1
ATOM 9249 C C . ILE E 1 226 ? 6.071 59.671 -30.123 1.00 69.15 226 ILE E C 1
ATOM 9250 O O . ILE E 1 226 ? 7.057 59.929 -30.815 1.00 75.33 226 ILE E O 1
ATOM 9255 N N . ASN E 1 227 ? 5.920 60.067 -28.860 1.00 69.24 227 ASN E N 1
ATOM 9256 C CA . ASN E 1 227 ? 6.922 60.931 -28.188 1.00 70.67 227 ASN E CA 1
ATOM 9257 C C . ASN E 1 227 ? 6.893 62.311 -28.851 1.00 68.88 227 ASN E C 1
ATOM 9258 O O . ASN E 1 227 ? 7.959 62.817 -29.224 1.00 61.16 227 ASN E O 1
ATOM 9263 N N . LYS E 1 228 ? 5.702 62.886 -28.986 1.00 62.71 228 LYS E N 1
ATOM 9264 C CA . LYS E 1 228 ? 5.553 64.225 -29.592 1.00 61.90 228 LYS E CA 1
ATOM 9265 C C . LYS E 1 228 ? 4.622 65.051 -28.709 1.00 70.59 228 LYS E C 1
ATOM 9266 O O . LYS E 1 228 ? 3.568 64.529 -28.319 1.00 66.02 228 LYS E O 1
ATOM 9272 N N . ASP E 1 229 ? 4.995 66.302 -28.439 1.00 74.18 229 ASP E N 1
ATOM 9273 C CA . ASP E 1 229 ? 4.153 67.204 -27.612 1.00 68.21 229 ASP E CA 1
ATOM 9274 C C . ASP E 1 229 ? 2.747 67.286 -28.217 1.00 69.53 229 ASP E C 1
ATOM 9275 O O . ASP E 1 229 ? 2.630 67.221 -29.447 1.00 58.94 229 ASP E O 1
ATOM 9280 N N . ILE E 1 230 ? 1.732 67.480 -27.378 1.00 65.92 230 ILE E N 1
ATOM 9281 C CA . ILE E 1 230 ? 0.319 67.441 -27.836 1.00 67.83 230 ILE E CA 1
ATOM 9282 C C . ILE E 1 230 ? 0.039 68.758 -28.553 1.00 67.36 230 ILE E C 1
ATOM 9283 O O . ILE E 1 230 ? 0.250 69.797 -27.925 1.00 76.47 230 ILE E O 1
ATOM 9288 N N . ASN E 1 231 ? -0.363 68.693 -29.826 1.00 60.74 231 ASN E N 1
ATOM 9289 C CA . ASN E 1 231 ? -0.797 69.865 -30.631 1.00 63.42 231 ASN E CA 1
ATOM 9290 C C . ASN E 1 231 ? -2.103 69.465 -31.316 1.00 59.36 231 ASN E C 1
ATOM 9291 O O . ASN E 1 231 ? -2.426 68.277 -31.280 1.00 63.63 231 ASN E O 1
ATOM 9296 N N . ALA E 1 232 ? -2.804 70.408 -31.943 1.00 62.96 232 ALA E N 1
ATOM 9297 C CA . ALA E 1 232 ? -4.164 70.219 -32.505 1.00 66.14 232 ALA E CA 1
ATOM 9298 C C . ALA E 1 232 ? -4.161 69.278 -33.720 1.00 74.28 232 ALA E C 1
ATOM 9299 O O . ALA E 1 232 ? -5.268 68.790 -34.070 1.00 77.98 232 ALA E O 1
ATOM 9301 N N . ASP E 1 233 ? -3.002 69.049 -34.360 1.00 77.71 233 ASP E N 1
ATOM 9302 C CA . ASP E 1 233 ? -2.879 68.197 -35.583 1.00 79.16 233 ASP E CA 1
ATOM 9303 C C . ASP E 1 233 ? -2.544 66.760 -35.159 1.00 74.25 233 ASP E C 1
ATOM 9304 O O . ASP E 1 233 ? -2.988 65.811 -35.828 1.00 67.29 233 ASP E O 1
ATOM 9309 N N . LEU E 1 234 ? -1.771 66.624 -34.082 1.00 77.65 234 LEU E N 1
ATOM 9310 C CA . LEU E 1 234 ? -1.536 65.348 -33.356 1.00 77.35 234 LEU E CA 1
ATOM 9311 C C . LEU E 1 234 ? -2.899 64.809 -32.889 1.00 72.15 234 LEU E C 1
ATOM 9312 O O . LEU E 1 234 ? -3.157 63.611 -33.102 1.00 66.98 234 LEU E O 1
ATOM 9317 N N . ALA E 1 235 ? -3.758 65.682 -32.347 1.00 67.44 235 ALA E N 1
ATOM 9318 C CA . ALA E 1 235 ? -5.119 65.363 -31.855 1.00 61.91 235 ALA E CA 1
ATOM 9319 C C . ALA E 1 235 ? -6.009 64.900 -33.005 1.00 65.93 235 ALA E C 1
ATOM 9320 O O . ALA E 1 235 ? -6.782 63.952 -32.791 1.00 71.56 235 ALA E O 1
ATOM 9322 N N . ALA E 1 236 ? -5.927 65.545 -34.171 1.00 67.69 236 ALA E N 1
ATOM 9323 C CA . ALA E 1 236 ? -6.809 65.254 -35.331 1.00 69.16 236 ALA E CA 1
ATOM 9324 C C . ALA E 1 236 ? -6.526 63.849 -35.848 1.00 63.84 236 ALA E C 1
ATOM 9325 O O . ALA E 1 236 ? -7.488 63.167 -36.235 1.00 65.20 236 ALA E O 1
ATOM 9327 N N . GLU E 1 237 ? -5.253 63.456 -35.833 1.00 66.52 237 GLU E N 1
ATOM 9328 C CA . GLU E 1 237 ? -4.817 62.140 -36.361 1.00 77.75 237 GLU E CA 1
ATOM 9329 C C . GLU E 1 237 ? -5.084 61.046 -35.331 1.00 71.67 237 GLU E C 1
ATOM 9330 O O . GLU E 1 237 ? -5.495 59.952 -35.732 1.00 64.40 237 GLU E O 1
ATOM 9336 N N . ALA E 1 238 ? -4.850 61.343 -34.058 1.00 69.94 238 ALA E N 1
ATOM 9337 C CA . ALA E 1 238 ? -5.144 60.384 -32.978 1.00 62.68 238 ALA E CA 1
ATOM 9338 C C . ALA E 1 238 ? -6.619 59.996 -33.037 1.00 60.38 238 ALA E C 1
ATOM 9339 O O . ALA E 1 238 ? -6.931 58.840 -32.768 1.00 55.99 238 ALA E O 1
ATOM 9341 N N . LEU E 1 239 ? -7.489 60.936 -33.401 1.00 58.75 239 LEU E N 1
ATOM 9342 C CA . LEU E 1 239 ? -8.948 60.662 -33.393 1.00 61.23 239 LEU E CA 1
ATOM 9343 C C . LEU E 1 239 ? -9.429 60.425 -34.820 1.00 62.95 239 LEU E C 1
ATOM 9344 O O . LEU E 1 239 ? -10.625 60.142 -34.995 1.00 58.92 239 LEU E O 1
ATOM 9349 N N . LYS E 1 240 ? -8.521 60.520 -35.790 1.00 71.53 240 LYS E N 1
ATOM 9350 C CA . LYS E 1 240 ? -8.870 60.332 -37.221 1.00 74.46 240 LYS E CA 1
ATOM 9351 C C . LYS E 1 240 ? -9.839 59.157 -37.371 1.00 74.40 240 LYS E C 1
ATOM 9352 O O . LYS E 1 240 ? -10.768 59.267 -38.184 1.00 69.72 240 LYS E O 1
ATOM 9358 N N . ASP E 1 241 ? -9.632 58.089 -36.603 1.00 73.71 241 ASP E N 1
ATOM 9359 C CA . ASP E 1 241 ? -10.504 56.892 -36.689 1.00 71.58 241 ASP E CA 1
ATOM 9360 C C . ASP E 1 241 ? -11.379 56.809 -35.435 1.00 69.00 241 ASP E C 1
ATOM 9361 O O . ASP E 1 241 ? -12.606 56.896 -35.587 1.00 59.90 241 ASP E O 1
#

Nearest PDB structures (foldseek):
  8bv3-assembly1_B  TM=1.001E+00  e=5.915E-42  Bacillus subtilis
  8btg-assembly1_E  TM=9.999E-01  e=1.564E-38  Bacillus subtilis
  8btg-assembly1_B  TM=1.000E+00  e=2.596E-38  Bacillus subtilis
  8btg-assembly1_A  TM=9.939E-01  e=8.467E-38  Bacillus subtilis
  2z4r-assembly2_B  TM=9.529E-01  e=5.403E-27  Thermotoga maritima

Secondary structure (DSSP, 8-state):
---TT-SSTTPPP-GGGHHHHHHHHHHHHSTTTS-SSEEEEESTTSSHHHHHHHHHHHHHTT-TT--EEEEEHHHHHHHHHHHHHTT-HHHHHHHHTS-SEEEEE-GGGGTT-HHHHHHHHHHHHHHHHTT-EEEEE-SS-GGGSTT--HHHHHHHTSSEEEEE-PPPHHHHHHHHHHHHHHTT----HHHHHHHHHH--S-HHHHHHHHHHHHHHHHHTT----HHHHHHHH--/---TT-SSSS----GGGHHHHHHHHHHHHSTTTS-SSEEEEESTTSSHHHHHHHHHHHHHHS-TT--EEEEEHHHHHHHHHHHHHTT-HHHHHHHHTS-SEEEEE-GGGGTT-HHHHHHHHHHHHHHHTTT-EEEEEESS-GGG-SS--HHHHHHHSSSEEEEE----HHHHHHHHHHHHHHTT----HHHHHHHHHH--S-HHHHHHHHHHHHHHHHHTT----HHHHHHHH--/---TT-SGGGPPP-TTTHHHHHHHHHHHHSTTTS-SSEEEEESTTSSHHHHHHHHHHHHHHH-TT--EEEEEHHHHHHHHHHHHHTT-HHHHHHHHTS-SEEEEE-GGGGTT-HHHHHHHHHHHHHHHHTT-EEEEEESS-GGGSTT--HHHHHHHTSSEEEEE----HHHHHHHHHHHHHHTT----HHHHHHHHHH--S-HHHHHHHHHHHHHHHHHHT----HHHHHHHT--/---TT-SSTT----TTTHHHHHHHHHHHHSTTSS-SSEEEEESTTSSHHHHHHHHHHHHHHH-TT--EEEEEHHHHHHHHHHHHHTT-HHHHHHHHTT-SEEEEE-GGGGTT-HHHHHHHHHHHHHHHHTT-EEEEEESS-GGGSTT--HHHHHHHTSSEEEEE----HHHHHHHHHHHHHHTT----HHHHHHHHHH--S-HHHHHHHHHHHHHHHHHTT----HHHHHHHT--/---TT-SGGGPPP-TTTHHHHHHHHHHHHSTTTS-SSEEEEESTTSSHHHHHHHHHHHHHHS-TT--EEEEEHHHHHHHHHHHHHTT-HHHHHHHHTS-SEEEEE-GGGGTT-HHHHHHHHHHHHHHHHTT-EEEEE-SS-GGGSSS--HHHHHHHTSSEEEEE----HHHHHHHHHHHHHHHT----HHHHHHHHHH--S-HHHHHHHHHHHHHHHHHHT----HHHHHHHS--